Protein AF-R5LKK8-F1 (afdb_monomer)

Solvent-accessible surface area (backbone atoms only — not comparable to full-atom values): 51975 Å² total; per-residue (Å²): 141,85,80,90,83,89,79,90,87,85,87,82,90,86,71,90,76,55,60,64,60,51,52,51,49,50,50,51,54,55,51,53,67,75,64,55,72,80,71,72,73,76,66,66,70,34,60,56,39,74,51,58,46,83,93,31,50,58,90,78,33,64,57,11,31,39,38,39,35,36,57,45,75,81,48,72,40,33,33,38,42,38,39,39,39,40,32,33,55,29,68,90,52,83,32,50,35,37,33,40,35,38,49,28,18,52,89,35,51,71,71,59,38,52,48,53,50,50,30,51,50,55,46,50,53,48,51,46,69,76,32,67,83,25,29,42,24,35,32,41,22,9,64,55,45,46,77,80,37,72,78,37,62,52,71,64,62,57,51,54,54,64,74,65,68,72,70,40,64,47,37,17,50,37,40,38,45,52,47,49,51,61,66,48,71,80,60,77,88,51,88,51,39,44,42,38,36,42,34,40,36,66,72,70,68,76,40,73,71,84,41,37,44,64,42,42,55,51,47,42,70,77,39,72,74,56,41,36,27,32,36,42,32,70,65,56,97,59,87,55,67,78,56,50,68,57,33,80,41,73,39,76,23,37,90,89,38,39,48,65,42,49,53,58,58,70,54,78,48,44,61,24,70,30,35,35,40,38,40,27,43,35,52,92,51,37,42,81,76,48,74,51,51,76,63,60,48,72,48,77,58,100,41,39,35,40,38,43,29,52,67,63,44,41,28,61,38,76,45,44,35,43,33,35,34,31,50,40,76,90,47,61,89,43,84,48,57,47,52,54,28,66,32,32,38,39,38,37,29,45,92,96,47,69,52,76,48,81,38,68,75,41,29,17,46,36,53,44,23,44,40,32,44,43,64,72,67,59,96,90,50,87,82,92,73,81,50,64,49,74,46,42,31,65,38,79,43,77,56,84,82,67,95,50,68,48,89,62,28,36,56,76,45,68,43,75,76,42,98,66,61,57,67,76,52,99,49,32,26,46,34,34,80,49,64,38,38,31,36,39,41,74,43,69,76,60,96,68,81,72,94,67,96,69,86,69,76,83,41,31,59,52,55,58,45,64,77,64,40,40,61,37,57,35,56,52,95,25,16,73,39,73,70,16,48,53,55,72,44,46,21,35,77,49,34,31,53,44,47,25,26,45,63,92,31,68,86,46,99,31,45,35,36,34,40,20,7,70,52,63,54,45,30,31,38,46,87,75,28,19,26,35,58,46,29,42,31,80,76,39,17,40,32,32,33,48,24,27,61,45,48,100,87,68,29,41,76,58,65,50,47,83,56,35,34,86,48,70,40,30,49,12,86,57,28,43,16,69,24,42,31,38,61,38,16,40,52,77,60,58,66,43,75,46,60,60,31,46,54,47,74,70,72,51,64,84,43,76,44,73,78,34,39,88,40,49,30,34,33,12,86,47,70,49,64,57,98,76,33,36,34,49,46,85,58,46,76,42,46,39,52,84,40,20,88,75,39,50,66,23,34,25,53,83,23,73,82,45,58,56,31,65,52,41,31,31,29,42,82,46,50,81,78,39,53,50,45,38,24,40,75,34,54,94,72,56,47,70,71,57,51,39,62,53,20,67,79,38,43,45,34,25,4,47,46,69,48,64,56,97,73,32,39,36,54,32,81,69,52,72,44,35,26,50,42,29,43,68,51,42,67,74,51,57,74,20,32,36,33,28,42,86,33,73,42,60,53,32,64,49,44,33,42,42,49,31,38,41,58,56,98,80,28,34,51,51,55,36,28,24,42,79,37,56,91,74,54,54,72,68,54,54,48,54,41,12,57,32,61,71,40,77,18,50,38,44,56,52,51,52,54,50,38,63,77,65,38,58,94,49,46,68,53,42,30,76,50,82,41,52,36,46,79,48,61,69,38,36,20,80,55,35,64,83,32,36,40,35,57,60,52,50,32,33,17,42,52,41,45,36,73,77,37,86,91,40,72,77,64,96,70,63,87,52,71,81,32,55,44,32,60,88,42,69,88,39,84,58,56,61,48,49,51,36,58,48,57,44,24,59,25,12,23,13,83,47,76,29,72,41,15,54,84,38,29,66,44,43,30,57,36,30,19,20,28,33,30,41,84,54,27,9,14,50,17,21,35,33,48,56,20,18,37,66,48,67,98,83,68,47,60,23,59,46,74,29,28,38,43,51,23,41,30,39,28,55,76,48,30,32,70,39,55,74,10,28,41,85,37,30,25,27,54,47,66,84,72,28,46,92,75,47,112

Radius of gyration: 42.04 Å; Cα contacts (8 Å, |Δi|>4): 2318; chains: 1; bounding box: 134×88×118 Å

Mean predicted aligned error: 19.11 Å

Structure (mmCIF, N/CA/C/O backbone):
data_AF-R5LKK8-F1
#
_entry.id   AF-R5LKK8-F1
#
loop_
_atom_site.group_PDB
_atom_site.id
_atom_site.type_symbol
_atom_site.label_atom_id
_atom_site.label_alt_id
_atom_site.label_comp_id
_atom_site.label_asym_id
_atom_site.label_entity_id
_atom_site.label_seq_id
_atom_site.pdbx_PDB_ins_code
_atom_site.Cartn_x
_atom_site.Cartn_y
_atom_site.Cartn_z
_atom_site.occupancy
_atom_site.B_iso_or_equiv
_atom_site.auth_seq_id
_atom_site.auth_comp_id
_atom_site.auth_asym_id
_atom_site.auth_atom_id
_atom_site.pdbx_PDB_model_num
ATOM 1 N N . MET A 1 1 ? -66.600 24.303 1.217 1.00 31.84 1 MET A N 1
ATOM 2 C CA . MET A 1 1 ? -67.856 23.571 1.510 1.00 31.84 1 MET A CA 1
ATOM 3 C C . MET A 1 1 ? -67.604 22.784 2.787 1.00 31.84 1 MET A C 1
ATOM 5 O O . MET A 1 1 ? -66.652 22.031 2.780 1.00 31.84 1 MET A O 1
ATOM 9 N N . LEU A 1 2 ? -68.271 22.934 3.927 1.00 30.66 2 LEU A N 1
ATOM 10 C CA . LEU A 1 2 ? -69.509 23.604 4.323 1.00 30.66 2 LEU A CA 1
ATOM 11 C C . LEU A 1 2 ? -69.344 24.097 5.777 1.00 30.66 2 LEU A C 1
ATOM 13 O O . LEU A 1 2 ? -68.581 23.541 6.557 1.00 30.66 2 LEU A O 1
ATOM 17 N N . THR A 1 3 ? -70.039 25.184 6.082 1.00 33.91 3 THR A N 1
ATOM 18 C CA . THR A 1 3 ? -69.921 26.061 7.253 1.00 33.91 3 THR A CA 1
ATOM 19 C C . THR A 1 3 ? -70.660 25.586 8.507 1.00 33.91 3 THR A C 1
ATOM 21 O O . THR A 1 3 ? -71.690 24.923 8.427 1.00 33.91 3 THR A O 1
ATOM 24 N N . GLN A 1 4 ? -70.175 26.079 9.653 1.00 34.19 4 GLN A N 1
ATOM 25 C CA . GLN A 1 4 ? -70.876 26.230 10.933 1.00 34.19 4 GLN A CA 1
ATOM 26 C C . GLN A 1 4 ? -72.342 26.690 10.806 1.00 34.19 4 GLN A C 1
ATOM 28 O O . GLN A 1 4 ? -72.631 27.640 10.077 1.00 34.19 4 GLN A O 1
ATOM 33 N N . LYS A 1 5 ? -73.218 26.145 11.664 1.00 31.03 5 LYS A N 1
ATOM 34 C CA . LYS A 1 5 ? -74.129 26.921 12.535 1.00 31.03 5 LYS A CA 1
ATOM 35 C C . LYS A 1 5 ? -74.822 26.009 13.553 1.00 31.03 5 LYS A C 1
ATOM 37 O O . LYS A 1 5 ? -75.435 25.016 13.182 1.00 31.03 5 LYS A O 1
ATOM 42 N N . GLY A 1 6 ? -74.736 26.383 14.829 1.00 33.44 6 GLY A N 1
ATOM 43 C CA . GLY A 1 6 ? -75.538 25.813 15.910 1.00 33.44 6 GLY A CA 1
ATOM 44 C C . GLY A 1 6 ? -76.887 26.517 16.089 1.00 33.44 6 GLY A C 1
ATOM 45 O O . GLY A 1 6 ? -77.089 27.614 15.573 1.00 33.44 6 GLY A O 1
ATOM 46 N N . ILE A 1 7 ? -77.777 25.893 16.868 1.00 29.41 7 ILE A N 1
ATOM 47 C CA . ILE A 1 7 ? -79.020 26.433 17.460 1.00 29.41 7 ILE A CA 1
ATOM 48 C C . ILE A 1 7 ? -79.186 25.685 18.810 1.00 29.41 7 ILE A C 1
ATOM 50 O O . ILE A 1 7 ? -79.106 24.462 18.816 1.00 29.41 7 ILE A O 1
ATOM 54 N N . LYS A 1 8 ? -79.071 26.352 19.981 1.00 32.03 8 LYS A N 1
ATOM 55 C CA . LYS A 1 8 ? -80.158 26.777 20.920 1.00 32.03 8 LYS A CA 1
ATOM 56 C C . LYS A 1 8 ? -81.244 25.696 21.131 1.00 32.03 8 LYS A C 1
ATOM 58 O O . LYS A 1 8 ? -81.700 25.117 20.168 1.00 32.03 8 LYS A O 1
ATOM 63 N N . SER A 1 9 ? -81.849 25.411 22.281 1.00 33.03 9 SER A N 1
ATOM 64 C CA . SER A 1 9 ? -81.994 25.987 23.628 1.00 33.03 9 SER A CA 1
ATOM 65 C C . SER A 1 9 ? -83.156 25.181 24.259 1.00 33.03 9 SER A C 1
ATOM 67 O O . SER A 1 9 ? -84.053 24.819 23.502 1.00 33.03 9 SER A O 1
ATOM 69 N N . ILE A 1 10 ? -83.209 24.974 25.585 1.00 29.28 10 ILE A N 1
ATOM 70 C CA . ILE A 1 10 ? -84.383 25.223 26.471 1.00 29.28 10 ILE A CA 1
ATOM 71 C C . ILE A 1 10 ? -84.184 24.579 27.866 1.00 29.28 10 ILE A C 1
ATOM 73 O O . ILE A 1 10 ? -83.735 23.446 28.000 1.00 29.28 10 ILE A O 1
ATOM 77 N N . LEU A 1 11 ? -84.515 25.393 28.879 1.00 29.95 11 LEU A N 1
ATOM 78 C CA . LEU A 1 11 ? -84.576 25.207 30.342 1.00 29.95 11 LEU A CA 1
ATOM 79 C C . LEU A 1 11 ? -85.510 24.052 30.789 1.00 29.95 11 LEU A C 1
ATOM 81 O O . LEU A 1 11 ? -86.375 23.660 30.024 1.00 29.95 11 LEU A O 1
ATOM 85 N N . GLY A 1 12 ? -85.507 23.508 32.013 1.00 28.50 12 GLY A N 1
ATOM 86 C CA . GLY A 1 12 ? -84.841 23.832 33.275 1.00 28.50 12 GLY A CA 1
ATOM 87 C C . GLY A 1 12 ? -85.401 22.972 34.436 1.00 28.50 12 GLY A C 1
ATOM 88 O O . GLY A 1 12 ? -86.407 22.292 34.275 1.00 28.50 12 GLY A O 1
ATOM 89 N N . GLN A 1 13 ? -84.733 23.066 35.596 1.00 32.84 13 GLN A N 1
ATOM 90 C CA . GLN A 1 13 ? -85.134 22.652 36.960 1.00 32.84 13 GLN A CA 1
ATOM 91 C C . GLN A 1 13 ? -85.510 21.184 37.246 1.00 32.84 13 GLN A C 1
ATOM 93 O O . GLN A 1 13 ? -86.677 20.829 37.161 1.00 32.84 13 GLN A O 1
ATOM 98 N N . THR A 1 14 ? -84.576 20.405 37.816 1.00 30.48 14 THR A N 1
ATOM 99 C CA . THR A 1 14 ? -84.730 19.701 39.120 1.00 30.48 14 THR A CA 1
ATOM 100 C C . THR A 1 14 ? -83.363 19.177 39.618 1.00 30.48 14 THR A C 1
ATOM 102 O O . THR A 1 14 ? -82.440 19.005 38.832 1.00 30.48 14 THR A O 1
ATOM 105 N N . ASP A 1 15 ? -83.245 18.950 40.929 1.00 38.16 15 ASP A N 1
ATOM 106 C CA . ASP A 1 15 ? -82.162 18.262 41.661 1.00 38.16 15 ASP A CA 1
ATOM 107 C C . ASP A 1 15 ? -80.877 19.009 42.048 1.00 38.16 15 ASP A C 1
ATOM 109 O O . ASP A 1 15 ? -79.734 18.685 41.717 1.00 38.16 15 ASP A O 1
ATOM 113 N N . ARG A 1 16 ? -81.110 19.931 42.987 1.00 39.12 16 ARG A N 1
ATOM 114 C CA . ARG A 1 16 ? -80.169 20.630 43.874 1.00 39.12 16 ARG A CA 1
ATOM 115 C C . ARG A 1 16 ? -79.415 19.729 44.883 1.00 39.12 16 ARG A C 1
ATOM 117 O O . ARG A 1 16 ? -78.868 20.258 45.842 1.00 39.12 16 ARG A O 1
ATOM 124 N N . ASN A 1 17 ? -79.339 18.411 44.664 1.00 39.69 17 ASN A N 1
ATOM 125 C CA . ASN A 1 17 ? -78.558 17.466 45.488 1.00 39.69 17 ASN A CA 1
ATOM 126 C C . ASN A 1 17 ? -77.326 16.877 44.778 1.00 39.69 17 ASN A C 1
ATOM 128 O O . ASN A 1 17 ? -76.545 16.164 45.402 1.00 39.69 17 ASN A O 1
ATOM 132 N N . ARG A 1 18 ? -77.084 17.218 43.504 1.00 41.94 18 ARG A N 1
ATOM 133 C CA . ARG A 1 18 ? -75.849 16.828 42.794 1.00 41.94 18 ARG A CA 1
ATOM 134 C C . ARG A 1 18 ? -74.743 17.885 42.818 1.00 41.94 18 ARG A C 1
ATOM 136 O O . ARG A 1 18 ? -73.587 17.555 42.596 1.00 41.94 18 ARG A O 1
ATOM 143 N N . PHE A 1 19 ? -75.059 19.137 43.148 1.00 42.16 19 PHE A N 1
ATOM 144 C CA . PHE A 1 19 ? -74.091 20.235 43.026 1.00 42.16 19 PHE A CA 1
ATOM 145 C C . PHE A 1 19 ? -73.110 20.345 44.204 1.00 42.16 19 PHE A C 1
ATOM 147 O O . PHE A 1 19 ? -71.969 20.756 44.012 1.00 42.16 19 PHE A O 1
ATOM 154 N N . VAL A 1 20 ? -73.506 19.921 45.411 1.00 44.62 20 VAL A N 1
ATOM 155 C CA . VAL A 1 20 ? -72.608 19.949 46.581 1.00 44.62 20 VAL A CA 1
ATOM 156 C C . VAL A 1 20 ? -71.639 18.763 46.564 1.00 44.62 20 VAL A C 1
ATOM 158 O O . VAL A 1 20 ? -70.472 18.939 46.892 1.00 44.62 20 VAL A O 1
ATOM 161 N N . PHE A 1 21 ? -72.051 17.591 46.070 1.00 44.25 21 PHE A N 1
ATOM 162 C CA . PHE A 1 21 ? -71.141 16.447 45.932 1.00 44.25 21 PHE A CA 1
ATOM 163 C C . PHE A 1 21 ? -70.150 16.592 44.772 1.00 44.25 21 PHE A C 1
ATOM 165 O O . PHE A 1 21 ? -69.028 16.108 44.891 1.00 44.25 21 PHE A O 1
ATOM 172 N N . SER A 1 22 ? -70.505 17.298 43.692 1.00 46.16 22 SER A N 1
ATOM 173 C CA . SER A 1 22 ? -69.587 17.538 42.568 1.00 46.16 22 SER A CA 1
ATOM 174 C C . SER A 1 22 ? -68.567 18.649 42.838 1.00 46.16 22 SER A C 1
ATOM 176 O O . SER A 1 22 ? -67.432 18.542 42.390 1.00 46.16 22 SER A O 1
ATOM 178 N N . ILE A 1 23 ? -68.912 19.684 43.614 1.00 49.53 23 ILE A N 1
ATOM 179 C CA . ILE A 1 23 ? -67.940 20.726 43.991 1.00 49.53 23 ILE A CA 1
ATOM 180 C C . ILE A 1 23 ? -67.017 20.237 45.110 1.00 49.53 23 ILE A C 1
ATOM 182 O O . ILE A 1 23 ? -65.824 20.528 45.066 1.00 49.53 23 ILE A O 1
ATOM 186 N N . LEU A 1 24 ? -67.513 19.431 46.060 1.00 43.75 24 LEU A N 1
ATOM 187 C CA . LEU A 1 24 ? -66.638 18.841 47.074 1.00 43.75 24 LEU A CA 1
ATOM 188 C C . LEU A 1 24 ? -65.680 17.817 46.458 1.00 43.75 24 LEU A C 1
ATOM 190 O O . LEU A 1 24 ? -64.514 17.838 46.819 1.00 43.75 24 LEU A O 1
ATOM 194 N N . THR A 1 25 ? -66.122 17.008 45.482 1.00 50.78 25 THR A N 1
ATOM 195 C CA . THR A 1 25 ? -65.229 16.067 44.780 1.00 50.78 25 THR A CA 1
ATOM 196 C C . THR A 1 25 ? -64.203 16.777 43.910 1.00 50.78 25 THR A C 1
ATOM 198 O O . THR A 1 25 ? -63.044 16.389 43.965 1.00 50.78 25 THR A O 1
ATOM 201 N N . VAL A 1 26 ? -64.560 17.847 43.190 1.00 52.94 26 VAL A N 1
ATOM 202 C CA . VAL A 1 2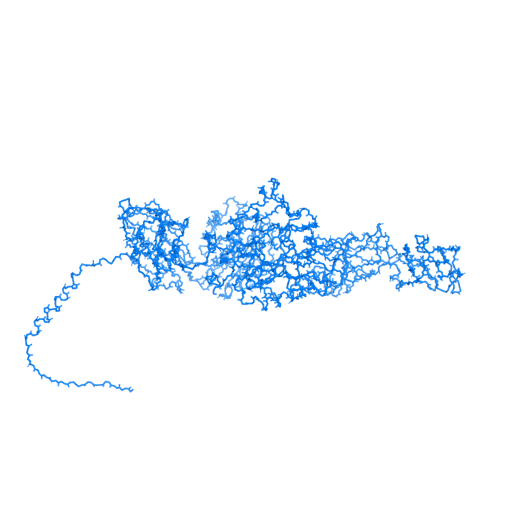6 ? -63.597 18.624 42.385 1.00 52.94 26 VAL A CA 1
ATOM 203 C C . VAL A 1 26 ? -62.619 19.408 43.265 1.00 52.94 26 VAL A C 1
ATOM 205 O O . VAL A 1 26 ? -61.441 19.461 42.936 1.00 52.94 26 VAL A O 1
ATOM 208 N N . ILE A 1 27 ? -63.045 19.936 44.418 1.00 52.09 27 ILE A N 1
ATOM 209 C CA . ILE A 1 27 ? -62.137 20.604 45.364 1.00 52.09 27 ILE A CA 1
ATOM 210 C C . ILE A 1 27 ? -61.257 19.588 46.107 1.00 52.09 27 ILE A C 1
ATOM 212 O O . ILE A 1 27 ? -60.077 19.864 46.286 1.00 52.09 27 ILE A O 1
ATOM 216 N N . THR A 1 28 ? -61.741 18.387 46.454 1.00 50.53 28 THR A N 1
ATOM 217 C CA . THR A 1 28 ? -60.860 17.320 46.967 1.00 50.53 28 THR A CA 1
ATOM 218 C C . THR A 1 28 ? -59.934 16.758 45.893 1.00 50.53 28 THR A C 1
ATOM 220 O O . THR A 1 28 ? -58.811 16.412 46.225 1.00 50.53 28 THR A O 1
ATOM 223 N N . PHE A 1 29 ? -60.338 16.719 44.618 1.00 49.19 29 PHE A N 1
ATOM 224 C CA . PHE A 1 29 ? -59.474 16.273 43.517 1.00 49.19 29 PHE A CA 1
ATOM 225 C C . PHE A 1 29 ? -58.421 17.334 43.157 1.00 49.19 29 PHE A C 1
ATOM 227 O O . PHE A 1 29 ? -57.288 16.978 42.861 1.00 49.19 29 PHE A O 1
ATOM 234 N N . LEU A 1 30 ? -58.743 18.632 43.265 1.00 44.53 30 LEU A N 1
ATOM 235 C CA . LEU A 1 30 ? -57.764 19.719 43.121 1.00 44.53 30 LEU A CA 1
ATOM 236 C C . LEU A 1 30 ? -56.863 19.887 44.357 1.00 44.53 30 LEU A C 1
ATOM 238 O O . LEU A 1 30 ? -55.691 20.210 44.194 1.00 44.53 30 LEU A O 1
ATOM 242 N N . LEU A 1 31 ? -57.346 19.621 45.576 1.00 42.44 31 LEU A N 1
ATOM 243 C CA . LEU A 1 31 ? -56.503 19.608 46.784 1.00 42.44 31 LEU A CA 1
ATOM 244 C C . LEU A 1 31 ? -55.630 18.346 46.884 1.00 42.44 31 LEU A C 1
ATOM 246 O O . LEU A 1 31 ? -54.540 18.422 47.445 1.00 42.44 31 LEU A O 1
ATOM 250 N N . LEU A 1 32 ? -56.035 17.225 46.273 1.00 41.31 32 LEU A N 1
ATOM 251 C CA . LEU A 1 32 ? -55.182 16.040 46.091 1.00 41.31 32 LEU A CA 1
ATOM 252 C C . LEU A 1 32 ? -54.066 16.253 45.058 1.00 41.31 32 LEU A C 1
ATOM 254 O O . LEU A 1 32 ? -53.086 15.523 45.098 1.00 41.31 32 LEU A O 1
ATOM 258 N N . ILE A 1 33 ? -54.161 17.271 44.193 1.00 41.47 33 ILE A N 1
ATOM 259 C CA . ILE A 1 33 ? -53.083 17.657 43.262 1.00 41.47 33 ILE A CA 1
ATOM 260 C C . ILE A 1 33 ? -52.075 18.625 43.919 1.00 41.47 33 ILE A C 1
ATOM 262 O O . ILE A 1 33 ? -50.955 18.760 43.441 1.00 41.47 33 ILE A O 1
ATOM 266 N N . ILE A 1 34 ? -52.413 19.243 45.060 1.00 42.06 34 ILE A N 1
ATOM 267 C CA . ILE A 1 34 ? -51.513 20.148 45.808 1.00 42.06 34 ILE A CA 1
ATOM 268 C C . ILE A 1 34 ? -50.772 19.418 46.955 1.00 42.06 34 ILE A C 1
ATOM 270 O O . ILE A 1 34 ? -49.807 19.943 47.503 1.00 42.06 34 ILE A O 1
ATOM 274 N N . PHE A 1 35 ? -51.153 18.175 47.271 1.00 36.81 35 PHE A N 1
ATOM 275 C CA . PHE A 1 35 ? -50.491 17.315 48.267 1.00 36.81 35 PHE A CA 1
ATOM 276 C C . PHE A 1 35 ? -50.144 15.921 47.720 1.00 36.81 35 PHE A C 1
ATOM 278 O O . PHE A 1 35 ? -50.184 14.932 48.450 1.00 36.81 35 PHE A O 1
ATOM 285 N N . ILE A 1 36 ? -49.759 15.823 46.446 1.00 35.28 36 ILE A N 1
ATOM 286 C CA . ILE A 1 36 ? -48.898 14.708 46.043 1.00 35.28 36 ILE A CA 1
ATOM 287 C C . ILE A 1 36 ? -47.522 15.084 46.604 1.00 35.28 36 ILE A C 1
ATOM 289 O O . ILE A 1 36 ? -46.972 16.092 46.151 1.00 35.28 36 ILE A O 1
ATOM 293 N N . PRO A 1 37 ? -46.960 14.382 47.611 1.00 34.50 37 PRO A N 1
ATOM 294 C CA . PRO A 1 37 ? -45.537 14.539 47.873 1.00 34.50 37 PRO A CA 1
ATOM 295 C C . PRO A 1 37 ? -44.883 14.254 46.532 1.00 34.50 37 PRO A C 1
ATOM 297 O O . PRO A 1 37 ? -45.164 13.191 45.985 1.00 34.50 37 PRO A O 1
ATOM 300 N N . PHE A 1 38 ? -44.146 15.219 45.966 1.00 35.31 38 PHE A N 1
ATOM 301 C CA . PHE A 1 38 ? -43.367 15.018 44.747 1.00 35.31 38 PHE A CA 1
ATOM 302 C C . PHE A 1 38 ? -42.723 13.647 44.880 1.00 35.31 38 PHE A C 1
ATOM 304 O O . PHE A 1 38 ? -41.812 13.459 45.687 1.00 35.31 38 PHE A O 1
ATOM 311 N N . THR A 1 39 ? -43.288 12.663 44.186 1.00 34.97 39 THR A N 1
ATOM 312 C CA . THR A 1 39 ? -42.716 11.338 44.122 1.00 34.97 39 THR A CA 1
ATOM 313 C C . THR A 1 39 ? -41.442 11.611 43.368 1.00 34.97 39 THR A C 1
ATOM 315 O O . THR A 1 39 ? -41.506 11.923 42.178 1.00 34.97 39 THR A O 1
ATOM 318 N N . MET A 1 40 ? -40.331 11.681 44.106 1.00 41.47 40 MET A N 1
ATOM 319 C CA . MET A 1 40 ? -38.997 11.843 43.554 1.00 41.47 40 MET A CA 1
ATOM 320 C C . MET A 1 40 ? -38.929 10.830 42.424 1.00 41.47 40 MET A C 1
ATOM 322 O O . MET A 1 40 ? -39.019 9.629 42.680 1.00 41.47 40 MET A O 1
ATOM 326 N N . ALA A 1 41 ? -38.936 11.319 41.183 1.00 45.22 41 ALA A N 1
ATOM 327 C CA . ALA A 1 41 ? -38.736 10.453 40.043 1.00 45.22 41 ALA A CA 1
ATOM 328 C C . ALA A 1 41 ? -37.403 9.763 40.314 1.00 45.22 41 ALA A C 1
ATOM 330 O O . ALA A 1 41 ? -36.394 10.438 40.529 1.00 45.22 41 ALA A O 1
ATOM 331 N N . GLU A 1 42 ? -37.441 8.443 40.445 1.00 54.84 42 GLU A N 1
ATOM 332 C CA . GLU A 1 42 ? -36.259 7.651 40.739 1.00 54.84 42 GLU A CA 1
ATOM 333 C C . GLU A 1 42 ? -35.247 7.952 39.629 1.00 54.84 42 GLU A C 1
ATOM 335 O O . GLU A 1 42 ? -35.570 7.834 38.442 1.00 54.84 42 GLU A O 1
ATOM 340 N N . ALA A 1 43 ? -34.079 8.486 39.997 1.00 63.94 43 ALA A N 1
ATOM 341 C CA . ALA A 1 43 ? -33.086 8.893 39.014 1.00 63.94 43 ALA A CA 1
ATOM 342 C C . ALA A 1 43 ? -32.697 7.659 38.188 1.00 63.94 43 ALA A C 1
ATOM 344 O O . ALA A 1 43 ? -32.403 6.609 38.752 1.00 63.94 43 ALA A O 1
ATOM 345 N N . VAL A 1 44 ? -32.730 7.762 36.859 1.00 76.44 44 VAL A N 1
ATOM 346 C CA . VAL A 1 44 ? -32.332 6.665 35.967 1.00 76.44 44 VAL A CA 1
ATOM 347 C C . VAL A 1 44 ? -30.862 6.861 35.606 1.00 76.44 44 VAL A C 1
ATOM 349 O O . VAL A 1 44 ? -30.500 7.986 35.261 1.00 76.44 44 VAL A O 1
ATOM 352 N N . PRO A 1 45 ? -30.013 5.820 35.659 1.00 82.69 45 PRO A N 1
ATOM 353 C CA . PRO A 1 45 ? -28.617 5.934 35.250 1.00 82.69 45 PRO A CA 1
ATOM 354 C C . PRO A 1 45 ? -28.478 6.398 33.792 1.00 82.69 45 PRO A C 1
ATOM 356 O O . PRO A 1 45 ? -29.129 5.856 32.898 1.00 82.69 45 PRO A O 1
ATOM 359 N N . VAL A 1 46 ? -27.617 7.389 33.556 1.00 86.81 46 VAL A N 1
ATOM 360 C CA . VAL A 1 46 ? -27.316 7.986 32.247 1.00 86.81 46 VAL A CA 1
ATOM 361 C C . VAL A 1 46 ? -25.823 8.331 32.209 1.00 86.81 46 VAL A C 1
ATOM 363 O O . VAL A 1 46 ? -25.372 9.193 32.959 1.00 86.81 46 VAL A O 1
ATOM 366 N N . ASP A 1 47 ? -25.061 7.676 31.326 1.00 85.62 47 ASP A N 1
ATOM 367 C CA . ASP A 1 47 ? -23.589 7.790 31.259 1.00 85.62 47 ASP A CA 1
ATOM 368 C C . ASP A 1 47 ? -23.092 9.144 30.714 1.00 85.62 47 ASP A C 1
ATOM 370 O O . ASP A 1 47 ? -21.966 9.563 30.997 1.00 85.62 47 ASP A O 1
ATOM 374 N N . SER A 1 48 ? -23.909 9.835 29.918 1.00 91.94 48 SER A N 1
ATOM 375 C CA . SER A 1 48 ? -23.550 11.126 29.334 1.00 91.94 48 SER A CA 1
ATOM 376 C C . SER A 1 48 ? -24.765 11.993 29.037 1.00 91.94 48 SER A C 1
ATOM 378 O O . SER A 1 48 ? -25.823 11.487 28.666 1.00 91.94 48 SER A O 1
ATOM 380 N N . VAL A 1 49 ? -24.588 13.306 29.131 1.00 94.69 49 VAL A N 1
ATOM 381 C CA . VAL A 1 49 ? -25.582 14.314 28.749 1.00 94.69 49 VAL A CA 1
ATOM 382 C C . VAL A 1 49 ? -24.910 15.416 27.939 1.00 94.69 49 VAL A C 1
ATOM 384 O O . VAL A 1 49 ? -23.741 15.721 28.168 1.00 94.69 49 VAL A O 1
ATOM 387 N N . SER A 1 50 ? -25.665 16.037 27.040 1.00 95.19 50 SER A N 1
ATOM 388 C CA . SER A 1 50 ? -25.184 17.125 26.188 1.00 95.19 50 SER A CA 1
ATOM 389 C C . SER A 1 50 ? -26.000 18.383 26.450 1.00 95.19 50 SER A C 1
ATOM 391 O O . SER A 1 50 ? -27.223 18.321 26.602 1.00 95.19 50 SER A O 1
ATOM 393 N N . ILE A 1 51 ? -25.321 19.524 26.527 1.00 95.88 51 ILE A N 1
ATOM 394 C CA . ILE A 1 51 ? -25.937 20.846 26.634 1.00 95.88 51 ILE A CA 1
ATOM 395 C C . ILE A 1 51 ? -25.383 21.686 25.492 1.00 95.88 51 ILE A C 1
ATOM 397 O O . ILE A 1 51 ? -24.181 21.921 25.436 1.00 95.88 51 ILE A O 1
ATOM 401 N N . SER A 1 52 ? -26.249 22.159 24.606 1.00 95.12 52 SER A N 1
ATOM 402 C CA . SER A 1 52 ? -25.856 22.996 23.469 1.00 95.12 52 SER A CA 1
ATOM 403 C C . SER A 1 52 ? -26.390 24.418 23.626 1.00 95.12 52 SER A C 1
ATOM 405 O O . SER A 1 52 ? -27.338 24.643 24.385 1.00 95.12 52 SER A O 1
ATOM 407 N N . SER A 1 53 ? -25.808 25.373 22.896 1.00 93.81 53 SER A N 1
ATOM 408 C CA . SER A 1 53 ? -26.376 26.721 22.760 1.00 93.81 53 SER A CA 1
ATOM 409 C C . SER A 1 53 ? -27.836 26.656 22.300 1.00 93.81 53 SER A C 1
ATOM 411 O O . SER A 1 53 ? -28.169 25.843 21.439 1.00 93.81 53 SER A O 1
ATOM 413 N N . THR A 1 54 ? -28.720 27.505 22.844 1.00 89.88 54 THR A N 1
ATOM 414 C CA . THR A 1 54 ? -30.138 27.510 22.426 1.00 89.88 54 THR A CA 1
ATOM 415 C C . THR A 1 54 ? -30.478 28.667 21.498 1.00 89.88 54 THR A C 1
ATOM 417 O O . THR A 1 54 ? -31.399 28.552 20.690 1.00 89.88 54 THR A O 1
ATOM 420 N N . LYS A 1 55 ? -29.724 29.775 21.564 1.00 92.19 55 LYS A N 1
ATOM 421 C CA . LYS A 1 55 ? -29.888 30.900 20.629 1.00 92.19 55 LYS A CA 1
ATOM 422 C C . LYS A 1 55 ? -29.265 30.650 19.258 1.00 92.19 55 LYS A C 1
ATOM 424 O O . LYS A 1 55 ? -29.719 31.246 18.286 1.00 92.19 55 LYS A O 1
ATOM 429 N N . LEU A 1 56 ? -28.232 29.814 19.203 1.00 90.06 56 LEU A N 1
ATOM 430 C CA . LEU A 1 56 ? -27.565 29.373 17.981 1.00 90.06 56 LEU A CA 1
ATOM 431 C C . LEU A 1 56 ? -27.710 27.857 17.884 1.00 90.06 56 LEU A C 1
ATOM 433 O O . LEU A 1 56 ? -27.332 27.148 18.817 1.00 90.06 56 LEU A O 1
ATOM 437 N N . ASN A 1 57 ? -28.255 27.359 16.780 1.00 88.19 57 ASN A N 1
ATOM 438 C CA . ASN A 1 57 ? -28.375 25.931 16.535 1.00 88.19 57 ASN A CA 1
ATOM 439 C C . ASN A 1 57 ? -26.987 25.321 16.295 1.00 88.19 57 ASN A C 1
ATOM 441 O O . ASN A 1 57 ? -26.292 25.709 15.358 1.00 88.19 57 ASN A O 1
ATOM 445 N N . TYR A 1 58 ? -26.606 24.351 17.127 1.00 86.00 58 TYR A N 1
ATOM 446 C CA . TYR A 1 58 ? -25.296 23.699 17.082 1.00 86.00 58 TYR A CA 1
ATOM 447 C C . TYR A 1 58 ? -24.944 23.067 15.730 1.00 86.00 58 TYR A C 1
ATOM 449 O O . TYR A 1 58 ? -23.789 23.104 15.319 1.00 86.00 58 TYR A O 1
ATOM 457 N N . ASP A 1 59 ? -25.926 22.531 15.005 1.00 79.56 59 ASP A N 1
ATOM 458 C CA . ASP A 1 59 ? -25.647 21.827 13.750 1.00 79.56 59 ASP A CA 1
ATOM 459 C C . ASP A 1 59 ? -25.462 22.774 12.555 1.00 79.56 59 ASP A C 1
ATOM 461 O O . ASP A 1 59 ? -24.924 22.372 11.522 1.00 79.56 59 ASP A O 1
ATOM 465 N N . THR A 1 60 ? -25.945 24.017 12.654 1.00 79.31 60 THR A N 1
ATOM 466 C CA . THR A 1 60 ? -26.081 24.900 11.484 1.00 79.31 60 THR A CA 1
ATOM 467 C C . THR A 1 60 ? -25.482 26.280 11.659 1.00 79.31 60 THR A C 1
ATOM 469 O O . THR A 1 60 ? -25.062 26.877 10.668 1.00 79.31 60 THR A O 1
ATOM 472 N N . ASP A 1 61 ? -25.451 26.809 12.879 1.00 90.44 61 ASP A N 1
ATOM 473 C CA . ASP A 1 61 ? -25.207 28.228 13.085 1.00 90.44 61 ASP A CA 1
ATOM 474 C C . ASP A 1 61 ? -23.743 28.476 13.480 1.00 90.44 61 ASP A C 1
ATOM 476 O O . ASP A 1 61 ? -23.265 27.920 14.474 1.00 90.44 61 ASP A O 1
ATOM 480 N N . PRO A 1 62 ? -23.013 29.335 12.746 1.00 89.88 62 PRO A N 1
ATOM 481 C CA . PRO A 1 62 ? -21.655 29.734 13.096 1.00 89.88 62 PRO A CA 1
ATOM 482 C C . PRO A 1 62 ? -21.548 30.276 14.526 1.00 89.88 62 PRO A C 1
ATOM 484 O O . PRO A 1 62 ? -22.322 31.147 14.931 1.00 89.88 62 PRO A O 1
ATOM 487 N N . GLY A 1 63 ? -20.556 29.805 15.286 1.00 89.88 63 GLY A N 1
ATOM 488 C CA . GLY A 1 63 ? -20.320 30.251 16.663 1.00 89.88 63 GLY A CA 1
ATOM 489 C C . GLY A 1 63 ? -21.262 29.627 17.692 1.00 89.88 63 GLY A C 1
ATOM 490 O O . GLY A 1 63 ? -21.320 30.082 18.831 1.00 89.88 63 GLY A O 1
ATOM 491 N N . SER A 1 64 ? -22.016 28.605 17.297 1.00 93.94 64 SER A N 1
ATOM 492 C CA . SER A 1 64 ? -22.702 27.708 18.222 1.00 93.94 64 SER A CA 1
ATOM 493 C C . SER A 1 64 ? -21.720 26.760 18.922 1.00 93.94 64 SER A C 1
ATOM 495 O O . SER A 1 64 ? -20.556 26.624 18.524 1.00 93.94 64 SER A O 1
ATOM 497 N N . TRP A 1 65 ? -22.180 26.103 19.987 1.00 95.94 65 TRP A N 1
ATOM 498 C CA . TRP A 1 65 ? -21.350 25.195 20.778 1.00 95.94 65 TRP A CA 1
ATOM 499 C C . TRP A 1 65 ? -22.149 24.071 21.444 1.00 95.94 65 TRP A C 1
ATOM 501 O O . TRP A 1 65 ? -23.360 24.181 21.644 1.00 95.94 65 TRP A O 1
ATOM 511 N N . ASN A 1 66 ? -21.444 23.001 21.817 1.00 96.75 66 ASN A N 1
ATOM 512 C CA . ASN A 1 66 ? -21.976 21.861 22.557 1.00 96.75 66 ASN A CA 1
ATOM 513 C C . ASN A 1 66 ? -21.014 21.426 23.667 1.00 96.75 66 ASN A C 1
ATOM 515 O O . ASN A 1 66 ? -19.816 21.283 23.433 1.00 96.75 66 ASN A O 1
ATOM 519 N N . LEU A 1 67 ? -21.559 21.205 24.863 1.00 96.81 67 LEU A N 1
ATOM 520 C CA . LEU A 1 67 ? -20.865 20.696 26.038 1.00 96.81 67 LEU A CA 1
ATOM 521 C C . LEU A 1 67 ? -21.351 19.278 26.349 1.00 96.81 67 LEU A C 1
ATOM 523 O O . LEU A 1 67 ? -22.458 19.096 26.864 1.00 96.81 67 LEU A O 1
ATOM 527 N N . ASP A 1 68 ? -20.501 18.288 26.104 1.00 97.00 68 ASP A N 1
ATOM 528 C CA . ASP A 1 68 ? -20.749 16.899 26.475 1.00 97.00 68 ASP A CA 1
ATOM 529 C C . ASP A 1 68 ? -20.167 16.615 27.862 1.00 97.00 68 ASP A C 1
ATOM 531 O O . ASP A 1 68 ? -18.965 16.725 28.101 1.00 97.00 68 ASP A O 1
ATOM 535 N N . SER A 1 69 ? -21.030 16.230 28.798 1.00 96.00 69 SER A N 1
ATOM 536 C CA . SER A 1 69 ? -20.637 15.754 30.125 1.00 96.00 69 SER A CA 1
ATOM 537 C C . SER A 1 69 ? -20.749 14.237 30.152 1.00 96.00 69 SER A C 1
ATOM 539 O O . SER A 1 69 ? -21.836 13.704 29.945 1.00 96.00 69 SER A O 1
ATOM 541 N N . SER A 1 70 ? -19.656 13.530 30.427 1.00 95.56 70 SER A N 1
ATOM 542 C CA . SER A 1 70 ? -19.624 12.061 30.449 1.00 95.56 70 SER A CA 1
ATOM 543 C C . SER A 1 70 ? -18.890 11.522 31.669 1.00 95.56 70 SER A C 1
ATOM 545 O O . SER A 1 70 ? -17.998 12.181 32.208 1.00 95.56 70 SER A O 1
ATOM 547 N N . ILE A 1 71 ? -19.280 10.326 32.117 1.00 93.31 71 ILE A N 1
ATOM 548 C CA . ILE A 1 71 ? -18.658 9.655 33.260 1.00 93.31 71 ILE A CA 1
ATOM 549 C C . ILE A 1 71 ? -18.020 8.327 32.868 1.00 93.31 71 ILE A C 1
ATOM 551 O O . ILE A 1 71 ? -18.484 7.616 31.980 1.00 93.31 71 ILE A O 1
ATOM 555 N N . SER A 1 72 ? -16.946 7.970 33.562 1.00 91.31 72 SER A N 1
ATOM 556 C CA . SER A 1 72 ? -16.335 6.646 33.458 1.00 91.31 72 SER A CA 1
ATOM 557 C C . SER A 1 72 ? -15.783 6.215 34.806 1.00 91.31 72 SER A C 1
ATOM 559 O O . SER A 1 72 ? -15.018 6.961 35.418 1.00 91.31 72 SER A O 1
ATOM 561 N N . PHE A 1 73 ? -16.123 5.011 35.259 1.00 90.19 73 PHE A N 1
ATOM 562 C CA . PHE A 1 73 ? -15.520 4.448 36.460 1.00 90.19 73 PHE A CA 1
ATOM 563 C C . PHE A 1 73 ? -14.110 3.916 36.167 1.00 90.19 73 PHE A C 1
ATOM 565 O O . PHE A 1 73 ? -13.887 3.237 35.165 1.00 90.19 73 PHE A O 1
ATOM 572 N N . SER A 1 74 ? -13.169 4.195 37.064 1.00 88.12 74 SER A N 1
ATOM 573 C CA . SER A 1 74 ? -11.809 3.642 37.055 1.00 88.12 74 SER A CA 1
ATOM 574 C C . SER A 1 74 ? -11.576 2.640 38.189 1.00 88.12 74 SER A C 1
ATOM 576 O O . SER A 1 74 ? -10.631 1.856 38.123 1.00 88.12 74 SER A O 1
ATOM 578 N N . ASN A 1 75 ? -12.434 2.646 39.213 1.00 89.06 75 ASN A N 1
ATOM 579 C CA . ASN A 1 75 ? -12.473 1.660 40.293 1.00 89.06 75 ASN A CA 1
ATOM 580 C C . ASN A 1 75 ? -13.884 1.609 40.914 1.00 89.06 75 ASN A C 1
ATOM 582 O O . ASN A 1 75 ? -14.748 2.386 40.515 1.00 89.06 75 ASN A O 1
ATOM 586 N N . VAL A 1 76 ? -14.112 0.742 41.905 1.00 88.81 76 VAL A N 1
ATOM 587 C CA . VAL A 1 76 ? -15.382 0.609 42.652 1.00 88.81 76 VAL A CA 1
ATOM 588 C C . VAL A 1 76 ? -15.902 1.937 43.222 1.00 88.81 76 VAL A C 1
ATOM 590 O O . VAL A 1 76 ? -17.108 2.144 43.308 1.00 88.81 76 VAL A O 1
ATOM 593 N N . ASP A 1 77 ? -14.996 2.845 43.585 1.00 91.44 77 ASP A N 1
ATOM 594 C CA . ASP A 1 77 ? -15.269 4.124 44.243 1.00 91.44 77 ASP A CA 1
ATOM 595 C C . ASP A 1 77 ? -14.713 5.330 43.471 1.00 91.44 77 ASP A C 1
ATOM 597 O O . ASP A 1 77 ? -14.892 6.463 43.904 1.00 91.44 77 ASP A O 1
ATOM 601 N N . LYS A 1 78 ? -14.034 5.126 42.337 1.00 93.50 78 LYS A N 1
ATOM 602 C CA . LYS A 1 78 ? -13.398 6.205 41.569 1.00 93.50 78 LYS A CA 1
ATOM 603 C C . LYS A 1 78 ? -14.029 6.344 40.201 1.00 93.50 78 LYS A C 1
ATOM 605 O O . LYS A 1 78 ? -14.137 5.370 39.455 1.00 93.50 78 LYS A O 1
ATOM 610 N N . LEU A 1 79 ? -14.370 7.574 39.846 1.00 94.06 79 LEU A N 1
ATOM 611 C CA . LEU A 1 79 ? -14.891 7.925 38.533 1.00 94.06 79 LEU A CA 1
ATOM 612 C C . LEU A 1 79 ? -14.272 9.225 38.019 1.00 94.06 79 LEU A C 1
ATOM 614 O O . LEU A 1 79 ? -13.867 10.098 38.783 1.00 94.06 79 LEU A O 1
ATOM 618 N N . THR A 1 80 ? -14.207 9.347 36.702 1.00 96.69 80 THR A N 1
ATOM 619 C CA . THR A 1 80 ? -13.780 10.559 36.009 1.00 96.69 80 THR A CA 1
ATOM 620 C C . THR A 1 80 ? -14.996 11.186 35.349 1.00 96.69 80 THR A C 1
ATOM 622 O O . THR A 1 80 ? -15.666 10.530 34.554 1.00 96.69 80 THR A O 1
ATOM 625 N N . LEU A 1 81 ? -15.270 12.446 35.678 1.00 96.69 81 LEU A N 1
ATOM 626 C CA . LEU A 1 81 ? -16.181 13.306 34.934 1.00 96.69 81 LEU A CA 1
ATOM 627 C C . LEU A 1 81 ? -15.363 14.052 33.875 1.00 96.69 81 LEU A C 1
ATOM 629 O O . LEU A 1 81 ? -14.430 14.785 34.212 1.00 96.69 81 LEU A O 1
ATOM 633 N N . LYS A 1 82 ? -15.713 13.865 32.604 1.00 97.62 82 LYS A N 1
ATOM 634 C CA . LYS A 1 82 ? -15.155 14.618 31.480 1.00 97.62 82 LYS A CA 1
ATOM 635 C C . LYS A 1 82 ? -16.199 15.613 30.975 1.00 97.62 82 LYS A C 1
ATOM 637 O O . LYS A 1 82 ? -17.325 15.217 30.680 1.00 97.62 82 LYS A O 1
ATOM 642 N N . LEU A 1 83 ? -15.800 16.877 30.869 1.00 97.25 83 LEU A N 1
ATOM 643 C CA . LEU A 1 83 ? -16.538 17.954 30.215 1.00 97.25 83 LEU A CA 1
ATOM 644 C C . LEU A 1 83 ? -15.827 18.273 28.896 1.00 97.25 83 LEU A C 1
ATOM 646 O O . LEU A 1 83 ? -14.661 18.661 28.919 1.00 97.25 83 LEU A O 1
ATOM 650 N N . ASP A 1 84 ? -16.494 18.072 27.768 1.00 97.19 84 ASP A N 1
ATOM 651 C CA . ASP A 1 84 ? -15.943 18.243 26.421 1.00 97.19 84 ASP A CA 1
ATOM 652 C C . ASP A 1 84 ? -16.710 19.355 25.702 1.00 97.19 84 ASP A C 1
ATOM 654 O O . ASP A 1 84 ? -17.909 19.216 25.457 1.00 97.19 84 ASP A O 1
ATOM 658 N N . LEU A 1 85 ? -16.054 20.486 25.445 1.00 96.94 85 LEU A N 1
ATOM 659 C CA . LEU A 1 85 ? -16.661 21.655 24.822 1.00 96.94 85 LEU A CA 1
ATOM 660 C C . LEU A 1 85 ? -16.187 21.779 23.376 1.00 96.94 85 LEU A C 1
ATOM 662 O O . LEU A 1 85 ? -14.998 21.962 23.118 1.00 96.94 85 LEU A O 1
ATOM 666 N N . LYS A 1 86 ? -17.144 21.765 22.449 1.00 95.81 86 LYS A N 1
ATOM 667 C CA . LYS A 1 86 ? -16.924 21.900 21.006 1.00 95.81 86 LYS A CA 1
ATOM 668 C C . LYS A 1 86 ? -17.623 23.137 20.482 1.00 95.81 86 LYS A C 1
ATOM 670 O O . LYS A 1 86 ? -18.785 23.368 20.808 1.00 95.81 86 LYS A O 1
ATOM 675 N N . THR A 1 87 ? -16.934 23.913 19.652 1.00 94.56 87 THR A N 1
ATOM 676 C CA . THR A 1 87 ? -17.474 25.144 19.058 1.00 94.56 87 THR A CA 1
ATOM 677 C C . THR A 1 87 ? -17.411 25.104 17.531 1.00 94.56 87 THR A C 1
ATOM 679 O O . THR A 1 87 ? -16.453 24.603 16.943 1.00 94.56 87 THR A O 1
ATOM 682 N N . ILE A 1 88 ? -18.421 25.667 16.871 1.00 91.75 88 ILE A N 1
ATOM 683 C CA . ILE A 1 88 ? -18.491 25.774 15.409 1.00 91.75 88 ILE A CA 1
ATOM 684 C C . ILE A 1 88 ? -17.860 27.088 14.953 1.00 91.75 88 ILE A C 1
ATOM 686 O O . ILE A 1 88 ? -18.067 28.123 15.583 1.00 91.75 88 ILE A O 1
ATOM 690 N N . SER A 1 89 ? -17.102 27.055 13.853 1.00 89.81 89 SER A N 1
ATOM 691 C CA . SER A 1 89 ? -16.411 28.227 13.297 1.00 89.81 89 SER A CA 1
ATOM 692 C C . SER A 1 89 ? -17.353 29.405 13.037 1.00 89.81 89 SER A C 1
ATOM 694 O O . SER A 1 89 ? -18.433 29.221 12.478 1.00 89.81 89 SER A O 1
ATOM 696 N N . LYS A 1 90 ? -16.915 30.615 13.400 1.00 90.12 90 LYS A N 1
ATOM 697 C CA . LYS A 1 90 ? -17.516 31.886 12.987 1.00 90.12 90 LYS A CA 1
ATOM 698 C C . LYS A 1 90 ? -16.420 32.883 12.633 1.00 90.12 90 LYS A C 1
ATOM 700 O O . LYS A 1 90 ? -15.442 33.018 13.370 1.00 90.12 90 LYS A O 1
ATOM 705 N N . THR A 1 91 ? -16.630 33.598 11.537 1.00 88.12 91 THR A N 1
ATOM 706 C CA . THR A 1 91 ? -15.793 34.703 11.064 1.00 88.12 91 THR A CA 1
ATOM 707 C C . THR A 1 91 ? -16.650 35.961 10.929 1.00 88.12 91 THR A C 1
ATOM 709 O O . THR A 1 91 ? -17.867 35.870 10.758 1.00 88.12 91 THR A O 1
ATOM 712 N N . ASP A 1 92 ? -16.024 37.130 11.008 1.00 86.31 92 ASP A N 1
ATOM 713 C CA . ASP A 1 92 ? -16.645 38.456 10.869 1.00 86.31 92 ASP A CA 1
ATOM 714 C C . ASP A 1 92 ? -16.056 39.271 9.700 1.00 86.31 92 ASP A C 1
ATOM 716 O O . ASP A 1 92 ? -16.245 40.484 9.618 1.00 86.31 92 ASP A O 1
ATOM 720 N N . TYR A 1 93 ? -15.380 38.589 8.772 1.00 89.69 93 TYR A N 1
ATOM 721 C CA . TYR A 1 93 ? -14.796 39.152 7.556 1.00 89.69 93 TYR A CA 1
ATOM 722 C C . TYR A 1 93 ? -15.351 38.483 6.293 1.00 89.69 93 TYR A C 1
ATOM 724 O O . TYR A 1 93 ? -15.685 37.295 6.297 1.00 89.69 93 TYR A O 1
ATOM 732 N N . ASP A 1 94 ? -15.377 39.244 5.197 1.00 89.12 94 ASP A N 1
ATOM 733 C CA . ASP A 1 94 ? -15.797 38.779 3.869 1.00 89.12 94 ASP A CA 1
ATOM 734 C C . ASP A 1 94 ? -14.605 38.273 3.040 1.00 89.12 94 ASP A C 1
ATOM 736 O O . ASP A 1 94 ? -14.744 37.371 2.209 1.00 89.12 94 ASP A O 1
ATOM 740 N N . TYR A 1 95 ? -13.419 38.847 3.267 1.00 93.88 95 TYR A N 1
ATOM 741 C CA . TYR A 1 95 ? -12.190 38.514 2.549 1.00 93.88 95 TYR A CA 1
ATOM 742 C C . TYR A 1 95 ? -11.046 38.202 3.507 1.00 93.88 95 TYR A C 1
ATOM 744 O O . TYR A 1 95 ? -10.979 38.736 4.611 1.00 93.88 95 TYR A O 1
ATOM 752 N N . ILE A 1 96 ? -10.102 37.382 3.061 1.00 94.75 96 ILE A N 1
ATOM 753 C CA . ILE A 1 96 ? -8.882 37.082 3.805 1.00 94.75 96 ILE A CA 1
ATOM 754 C C . ILE A 1 96 ? -7.663 37.212 2.899 1.00 94.75 96 ILE A C 1
ATOM 756 O O . ILE A 1 96 ? -7.582 36.612 1.824 1.00 94.75 96 ILE A O 1
ATOM 760 N N . ASP A 1 97 ? -6.705 38.008 3.355 1.00 96.44 97 ASP A N 1
ATOM 761 C CA . ASP A 1 97 ? -5.389 38.128 2.755 1.00 96.44 97 ASP A CA 1
ATOM 762 C C . ASP A 1 97 ? -4.429 37.208 3.507 1.00 96.44 97 ASP A C 1
ATOM 764 O O . ASP A 1 97 ? -4.268 37.325 4.721 1.00 96.44 97 ASP A O 1
ATOM 768 N N . THR A 1 98 ? -3.806 36.270 2.793 1.00 97.62 98 THR A N 1
ATOM 769 C CA . THR A 1 98 ? -2.952 35.230 3.388 1.00 97.62 98 THR A CA 1
ATOM 770 C C . THR A 1 98 ? -1.505 35.381 2.935 1.00 97.62 98 THR A C 1
ATOM 772 O O . THR A 1 98 ? -1.195 35.271 1.749 1.00 97.62 98 THR A O 1
ATOM 775 N N . VAL A 1 99 ? -0.594 35.593 3.878 1.00 98.38 99 VAL A N 1
ATOM 776 C CA . VAL A 1 99 ? 0.852 35.512 3.658 1.00 98.38 99 VAL A CA 1
ATOM 777 C C . VAL A 1 99 ? 1.296 34.096 4.001 1.00 98.38 99 VAL A C 1
ATOM 779 O O . VAL A 1 99 ? 1.358 33.738 5.175 1.00 98.38 99 VAL A O 1
ATOM 782 N N . PHE A 1 100 ? 1.606 33.289 2.991 1.00 98.50 100 PHE A N 1
ATOM 783 C CA . PHE A 1 100 ? 2.269 32.007 3.199 1.00 98.50 100 PHE A CA 1
ATOM 784 C C . PHE A 1 100 ? 3.725 32.262 3.576 1.00 98.50 100 PHE A C 1
ATOM 786 O O . PHE A 1 100 ? 4.442 32.936 2.839 1.00 98.50 100 PHE A O 1
ATOM 793 N N . VAL A 1 101 ? 4.159 31.730 4.713 1.00 98.38 101 VAL A N 1
ATOM 794 C CA . VAL A 1 101 ? 5.544 31.825 5.182 1.00 98.38 101 VAL A CA 1
ATOM 795 C C . VAL A 1 101 ? 6.098 30.413 5.277 1.00 98.38 101 VAL A C 1
ATOM 797 O O . VAL A 1 101 ? 5.876 29.703 6.256 1.00 98.38 101 VAL A O 1
ATOM 800 N N . ILE A 1 102 ? 6.747 29.967 4.208 1.00 98.06 102 ILE A N 1
ATOM 801 C CA . ILE A 1 102 ? 7.125 28.564 4.054 1.00 98.06 102 ILE A CA 1
ATOM 802 C C . ILE A 1 102 ? 8.604 28.388 4.361 1.00 98.06 102 ILE A C 1
ATOM 804 O O . ILE A 1 102 ? 9.467 29.005 3.735 1.00 98.06 102 ILE A O 1
ATOM 808 N N . ASP A 1 103 ? 8.882 27.507 5.311 1.00 97.00 103 ASP A N 1
ATOM 809 C CA . ASP A 1 103 ? 10.228 27.047 5.602 1.00 97.00 103 ASP A CA 1
ATOM 810 C C . ASP A 1 103 ? 10.791 26.305 4.380 1.00 97.00 103 ASP A C 1
ATOM 812 O O . ASP A 1 103 ? 10.268 25.269 3.956 1.00 97.00 103 ASP A O 1
ATOM 816 N N . ASN A 1 104 ? 11.841 26.868 3.783 1.00 96.06 104 ASN A N 1
ATOM 817 C CA . ASN A 1 104 ? 12.598 26.253 2.697 1.00 96.06 104 ASN A CA 1
ATOM 818 C C . ASN A 1 104 ? 14.003 25.840 3.150 1.00 96.06 104 ASN A C 1
ATOM 820 O O . ASN A 1 104 ? 14.945 25.815 2.351 1.00 96.06 104 ASN A O 1
ATOM 824 N N . SER A 1 105 ? 14.143 25.501 4.430 1.00 95.00 105 SER A N 1
ATOM 825 C CA . SER A 1 105 ? 15.338 24.864 4.963 1.00 95.00 105 SER A CA 1
ATOM 826 C C . SER A 1 105 ? 15.590 23.495 4.318 1.00 95.00 105 SER A C 1
ATOM 828 O O . SER A 1 105 ? 14.686 22.826 3.813 1.00 95.00 105 SER A O 1
ATOM 830 N N . GLU A 1 106 ? 16.837 23.029 4.337 1.00 91.06 106 GLU A N 1
ATOM 831 C CA . GLU A 1 106 ? 17.209 21.731 3.764 1.00 91.06 106 GLU A CA 1
ATOM 832 C C . GLU A 1 106 ? 16.423 20.554 4.379 1.00 91.06 106 GLU A C 1
ATOM 834 O O . GLU A 1 106 ? 16.152 19.579 3.673 1.00 91.06 106 GLU A O 1
ATOM 839 N N . SER A 1 107 ? 15.987 20.655 5.645 1.00 90.38 107 SER A N 1
ATOM 840 C CA . SER A 1 107 ? 15.161 19.630 6.303 1.00 90.38 107 SER A CA 1
ATOM 841 C C . SER A 1 107 ? 13.783 19.461 5.666 1.00 90.38 107 SER A C 1
ATOM 843 O O . SER A 1 107 ? 13.240 18.357 5.705 1.00 90.38 107 SER A O 1
ATOM 845 N N . MET A 1 108 ? 13.272 20.495 4.993 1.00 91.62 108 MET A N 1
ATOM 846 C CA . MET A 1 108 ? 11.988 20.477 4.290 1.00 91.62 108 MET A CA 1
ATOM 847 C C . MET A 1 108 ? 12.067 19.863 2.883 1.00 91.62 108 MET A C 1
ATOM 849 O O . MET A 1 108 ? 11.032 19.628 2.262 1.00 91.62 108 MET A O 1
ATOM 853 N N . LYS A 1 109 ? 13.259 19.573 2.347 1.00 87.81 109 LYS A N 1
ATOM 854 C CA . LYS A 1 109 ? 13.440 19.153 0.945 1.00 87.81 109 LYS A CA 1
ATOM 855 C C . LYS A 1 109 ? 12.775 17.799 0.618 1.00 87.81 109 LYS A C 1
ATOM 857 O O . LYS A 1 109 ? 12.537 16.954 1.478 1.00 87.81 109 LYS A O 1
ATOM 862 N N . PHE A 1 110 ? 12.560 17.560 -0.679 1.00 86.00 110 PHE A N 1
ATOM 863 C CA . PHE A 1 110 ? 12.045 16.309 -1.254 1.00 86.00 110 PHE A CA 1
ATOM 864 C C . PHE A 1 110 ? 10.601 15.998 -0.828 1.00 86.00 110 PHE A C 1
ATOM 866 O O . PHE A 1 110 ? 9.689 16.751 -1.161 1.00 86.00 110 PHE A O 1
ATOM 873 N N . GLU A 1 111 ? 10.389 14.868 -0.153 1.00 86.38 111 GLU A N 1
ATOM 874 C CA . GLU A 1 111 ? 9.072 14.330 0.179 1.00 86.38 111 GLU A CA 1
ATOM 875 C C . GLU A 1 111 ? 8.318 15.221 1.178 1.00 86.38 111 GLU A C 1
ATOM 877 O O . GLU A 1 111 ? 7.121 15.435 1.030 1.00 86.38 111 GLU A O 1
ATOM 882 N N . LYS A 1 112 ? 8.999 15.824 2.158 1.00 89.69 112 LYS A N 1
ATOM 883 C CA . LYS A 1 112 ? 8.336 16.685 3.149 1.00 89.69 112 LYS A CA 1
ATOM 884 C C . LYS A 1 112 ? 7.635 17.877 2.500 1.00 89.69 112 LYS A C 1
ATOM 886 O O . LYS A 1 112 ? 6.451 18.103 2.754 1.00 89.69 112 LYS A O 1
ATOM 891 N N . PHE A 1 113 ? 8.335 18.592 1.624 1.00 95.06 113 PHE A N 1
ATOM 892 C CA . PHE A 1 113 ? 7.758 19.721 0.906 1.00 95.06 113 PHE A CA 1
ATOM 893 C C . PHE A 1 113 ? 6.723 19.312 -0.145 1.00 95.06 113 PHE A C 1
ATOM 895 O O . PHE A 1 113 ? 5.853 20.121 -0.448 1.00 95.06 113 PHE A O 1
ATOM 902 N N . SER A 1 114 ? 6.749 18.095 -0.705 1.00 95.12 114 SER A N 1
ATOM 903 C CA . SER A 1 114 ? 5.725 17.706 -1.689 1.00 95.12 114 SER A CA 1
ATOM 904 C C . SER A 1 114 ? 4.320 17.667 -1.072 1.00 95.12 114 SER A C 1
ATOM 906 O O . SER A 1 114 ? 3.371 18.135 -1.710 1.00 95.12 114 SER A O 1
ATOM 908 N N . TYR A 1 115 ? 4.189 17.210 0.178 1.00 96.12 115 TYR A N 1
ATOM 909 C CA . TYR A 1 115 ? 2.923 17.246 0.919 1.00 96.12 115 TYR A CA 1
ATOM 910 C C . TYR A 1 115 ? 2.518 18.673 1.303 1.00 96.12 115 TYR A C 1
ATOM 912 O O . TYR A 1 115 ? 1.379 19.061 1.054 1.00 96.12 115 TYR A O 1
ATOM 920 N N . VAL A 1 116 ? 3.450 19.485 1.821 1.00 96.69 116 VAL A N 1
ATOM 921 C CA . VAL A 1 116 ? 3.190 20.904 2.138 1.00 96.69 116 VAL A CA 1
ATOM 922 C C . VAL A 1 116 ? 2.756 21.669 0.889 1.00 96.69 116 VAL A C 1
ATOM 924 O O . VAL A 1 116 ? 1.764 22.386 0.921 1.00 96.69 116 VAL A O 1
ATOM 927 N N . LYS A 1 117 ? 3.436 21.461 -0.243 1.00 96.94 117 LYS A N 1
ATOM 928 C CA . LYS A 1 117 ? 3.087 22.064 -1.532 1.00 96.94 117 LYS A CA 1
ATOM 929 C C . LYS A 1 117 ? 1.677 21.677 -1.970 1.00 96.94 117 LYS A C 1
ATOM 931 O O . LYS A 1 117 ? 0.907 22.550 -2.362 1.00 96.94 117 LYS A O 1
ATOM 936 N N . SER A 1 118 ? 1.342 20.390 -1.898 1.00 96.94 118 SER A N 1
ATOM 937 C CA . SER A 1 118 ? 0.016 19.895 -2.284 1.00 96.94 118 SER A CA 1
ATOM 938 C C . SER A 1 118 ? -1.076 20.496 -1.394 1.00 96.94 118 SER A C 1
ATOM 940 O O . SER A 1 118 ? -2.056 21.031 -1.906 1.00 96.94 118 SER A O 1
ATOM 942 N N . ALA A 1 119 ? -0.854 20.531 -0.079 1.00 97.50 119 ALA A N 1
ATOM 943 C CA . ALA A 1 119 ? -1.772 21.144 0.875 1.00 97.50 119 ALA A CA 1
ATOM 944 C C . ALA A 1 119 ? -1.917 22.664 0.670 1.00 97.50 119 ALA A C 1
ATOM 946 O O . ALA A 1 119 ? -3.028 23.189 0.680 1.00 97.50 119 ALA A O 1
ATOM 947 N N . CYS A 1 120 ? -0.822 23.385 0.403 1.00 97.62 120 CYS A N 1
ATOM 948 C CA . CYS A 1 120 ? -0.879 24.797 0.027 1.00 97.62 120 CYS A CA 1
ATOM 949 C C . CYS A 1 120 ? -1.684 24.999 -1.262 1.00 97.62 120 CYS A C 1
ATOM 951 O O . CYS A 1 120 ? -2.442 25.958 -1.357 1.00 97.62 120 CYS A O 1
ATOM 953 N N . PHE A 1 121 ? -1.557 24.110 -2.252 1.00 97.44 121 PHE A N 1
ATOM 954 C CA . PHE A 1 121 ? -2.317 24.212 -3.498 1.00 97.44 121 PHE A CA 1
ATOM 955 C C . PHE A 1 121 ? -3.815 24.021 -3.285 1.00 97.44 121 PHE A C 1
ATOM 957 O O . PHE A 1 121 ? -4.582 24.810 -3.840 1.00 97.44 121 PHE A O 1
ATOM 964 N N . GLU A 1 122 ? -4.211 23.029 -2.486 1.00 97.44 122 GLU A N 1
ATOM 965 C CA . GLU A 1 122 ? -5.606 22.789 -2.099 1.00 97.44 122 GLU A CA 1
ATOM 966 C C . GLU A 1 122 ? -6.177 23.975 -1.318 1.00 97.44 122 GLU A C 1
ATOM 968 O O . GLU A 1 122 ? -7.266 24.467 -1.625 1.00 97.44 122 GLU A O 1
ATOM 973 N N . LEU A 1 123 ? -5.414 24.502 -0.358 1.00 97.06 123 LEU A N 1
ATOM 974 C CA . LEU A 1 123 ? -5.828 25.667 0.413 1.00 97.06 123 LEU A CA 1
ATOM 975 C C . LEU A 1 123 ? -5.969 26.909 -0.476 1.00 97.06 123 LEU A C 1
ATOM 977 O O . LEU A 1 123 ? -6.969 27.616 -0.392 1.00 97.06 123 LEU A O 1
ATOM 981 N N . ILE A 1 124 ? -5.019 27.161 -1.377 1.00 96.81 124 ILE A N 1
ATOM 982 C CA . ILE A 1 124 ? -5.119 28.250 -2.358 1.00 96.81 124 ILE A CA 1
ATOM 983 C C . ILE A 1 124 ? -6.366 28.057 -3.231 1.00 96.81 124 ILE A C 1
ATOM 985 O O . ILE A 1 124 ? -7.121 29.006 -3.435 1.00 96.81 124 ILE A O 1
ATOM 989 N N . ASP A 1 125 ? -6.641 26.841 -3.718 1.00 95.69 125 ASP A N 1
ATOM 990 C CA . ASP A 1 125 ? -7.872 26.562 -4.466 1.00 95.69 125 ASP A CA 1
ATOM 991 C C . ASP A 1 125 ? -9.117 26.954 -3.664 1.00 95.69 125 ASP A C 1
ATOM 993 O O . ASP A 1 125 ? -10.000 27.625 -4.206 1.00 95.69 125 ASP A O 1
ATOM 997 N N . LYS A 1 126 ? -9.165 26.588 -2.379 1.00 95.25 126 LYS A N 1
ATOM 998 C CA . LYS A 1 126 ? -10.272 26.906 -1.475 1.00 95.25 126 LYS A CA 1
ATOM 999 C C . LYS A 1 126 ? -10.411 28.409 -1.240 1.00 95.25 126 LYS A C 1
ATOM 1001 O O . LYS A 1 126 ? -11.501 28.936 -1.447 1.00 95.25 126 LYS A O 1
ATOM 1006 N N . LEU A 1 127 ? -9.332 29.102 -0.873 1.00 94.19 127 LEU A N 1
ATOM 1007 C CA . LEU A 1 127 ? -9.344 30.541 -0.585 1.00 94.19 127 LEU A CA 1
ATOM 1008 C C . LEU A 1 127 ? -9.866 31.343 -1.783 1.00 94.19 127 LEU A C 1
ATOM 1010 O O . LEU A 1 127 ? -10.747 32.184 -1.625 1.00 94.19 127 LEU A O 1
ATOM 1014 N N . TYR A 1 128 ? -9.396 31.049 -2.996 1.00 93.62 128 TYR A N 1
ATOM 1015 C CA . TYR A 1 128 ? -9.870 31.744 -4.198 1.00 93.62 128 TYR A CA 1
ATOM 1016 C C . TYR A 1 128 ? -11.286 31.332 -4.624 1.00 93.62 128 TYR A C 1
ATOM 1018 O O . TYR A 1 128 ? -11.984 32.119 -5.261 1.00 93.62 128 TYR A O 1
ATOM 1026 N N . SER A 1 129 ? -11.724 30.117 -4.276 1.00 91.25 129 SER A N 1
ATOM 1027 C CA . SER A 1 129 ? -13.103 29.669 -4.522 1.00 91.25 129 SER A CA 1
ATOM 1028 C C . SER A 1 129 ? -14.100 30.299 -3.549 1.00 91.25 129 SER A C 1
ATOM 1030 O O . SER A 1 129 ? -15.245 30.531 -3.928 1.00 91.25 129 SER A O 1
ATOM 1032 N N . GLN A 1 130 ? -13.677 30.595 -2.315 1.00 88.31 130 GLN A N 1
ATOM 1033 C CA . GLN A 1 130 ? -14.472 31.359 -1.350 1.00 88.31 130 GLN A CA 1
ATOM 1034 C C . GLN A 1 130 ? -14.686 32.793 -1.838 1.00 88.31 130 GLN A C 1
ATOM 1036 O O . GLN A 1 130 ? -15.802 33.302 -1.786 1.00 88.31 130 GLN A O 1
ATOM 1041 N N . SER A 1 131 ? -13.628 33.433 -2.345 1.00 88.75 131 SER A N 1
ATOM 1042 C CA . SER A 1 131 ? -13.726 34.741 -2.985 1.00 88.75 131 SER A CA 1
ATOM 1043 C C . SER A 1 131 ? -12.537 35.014 -3.899 1.00 88.75 131 SER A C 1
ATOM 1045 O O . SER A 1 131 ? -11.380 34.917 -3.492 1.00 88.75 131 SER A O 1
ATOM 1047 N N . SER A 1 132 ? -12.813 35.483 -5.118 1.00 87.19 132 SER A N 1
ATOM 1048 C CA . SER A 1 132 ? -11.778 35.937 -6.054 1.00 87.19 132 SER A CA 1
ATOM 1049 C C . SER A 1 132 ? -11.070 37.225 -5.610 1.00 87.19 132 SER A C 1
ATOM 1051 O O . SER A 1 132 ? -10.061 37.598 -6.201 1.00 87.19 132 SER A O 1
ATOM 1053 N N . ASN A 1 133 ? -11.599 37.920 -4.595 1.00 90.00 133 ASN A N 1
ATOM 1054 C CA . ASN A 1 133 ? -10.999 39.130 -4.026 1.00 90.00 133 ASN A CA 1
ATOM 1055 C C . ASN A 1 133 ? -9.995 38.831 -2.903 1.00 90.00 133 ASN A C 1
ATOM 1057 O O . ASN A 1 133 ? -9.370 39.769 -2.397 1.00 90.00 133 ASN A O 1
ATOM 1061 N N . ASN A 1 134 ? -9.840 37.566 -2.502 1.00 94.94 134 ASN A N 1
ATOM 1062 C CA . ASN A 1 134 ? -8.781 37.156 -1.585 1.00 94.94 134 ASN A CA 1
ATOM 1063 C C . ASN A 1 134 ? -7.414 37.372 -2.243 1.00 94.94 134 ASN A C 1
ATOM 1065 O O . ASN A 1 134 ? -7.259 37.233 -3.464 1.00 94.94 134 ASN A O 1
ATOM 1069 N N . LYS A 1 135 ? -6.420 37.758 -1.442 1.00 95.62 135 LYS A N 1
ATOM 1070 C CA . LYS A 1 135 ? -5.050 37.956 -1.923 1.00 95.62 135 LYS A CA 1
ATOM 1071 C C . LYS A 1 135 ? -4.105 37.029 -1.195 1.00 95.62 135 LYS A C 1
ATOM 1073 O O . LYS A 1 135 ? -4.219 36.821 0.008 1.00 95.62 135 LYS A O 1
ATOM 1078 N N . THR A 1 136 ? -3.122 36.520 -1.919 1.00 97.19 136 THR A N 1
ATOM 1079 C CA . THR A 1 136 ? -2.059 35.710 -1.327 1.00 97.19 136 THR A CA 1
ATOM 1080 C C . THR A 1 136 ? -0.700 36.333 -1.584 1.00 97.19 136 THR A C 1
ATOM 1082 O O . THR A 1 136 ? -0.481 36.920 -2.643 1.00 97.19 136 THR A O 1
ATOM 1085 N N . ALA A 1 137 ? 0.204 36.197 -0.625 1.00 97.81 137 ALA A N 1
ATOM 1086 C CA . ALA A 1 137 ? 1.619 36.525 -0.750 1.00 97.81 137 ALA A CA 1
ATOM 1087 C C . ALA A 1 137 ? 2.456 35.321 -0.302 1.00 97.81 137 ALA A C 1
ATOM 1089 O O . ALA A 1 137 ? 1.951 34.452 0.413 1.00 97.81 137 ALA A O 1
ATOM 1090 N N . LEU A 1 138 ? 3.723 35.273 -0.708 1.00 98.31 138 LEU A N 1
ATOM 1091 C CA . LEU A 1 138 ? 4.644 34.202 -0.335 1.00 98.31 138 LEU A CA 1
ATOM 1092 C C . LEU A 1 138 ? 5.970 34.773 0.153 1.00 98.31 138 LEU A C 1
ATOM 1094 O O . LEU A 1 138 ? 6.632 35.543 -0.547 1.00 98.31 138 LEU A O 1
ATOM 1098 N N . ILE A 1 139 ? 6.363 34.325 1.337 1.00 98.62 139 ILE A N 1
ATOM 1099 C CA . ILE A 1 139 ? 7.691 34.486 1.911 1.00 98.62 139 ILE A CA 1
ATOM 1100 C C . ILE A 1 139 ? 8.275 33.088 2.092 1.00 98.62 139 ILE A C 1
ATOM 1102 O O . ILE A 1 139 ? 7.599 32.194 2.602 1.00 98.62 139 ILE A O 1
ATOM 1106 N N . THR A 1 140 ? 9.527 32.897 1.695 1.00 98.19 140 THR A N 1
ATOM 1107 C CA . THR A 1 140 ? 10.286 31.689 2.038 1.00 98.19 140 THR A CA 1
ATOM 1108 C C . THR A 1 140 ? 11.390 32.038 3.016 1.00 98.19 140 THR A C 1
ATOM 1110 O O . THR A 1 140 ? 11.886 33.170 3.009 1.00 98.19 140 THR A O 1
ATOM 1113 N N . PHE A 1 141 ? 11.763 31.098 3.882 1.00 97.62 141 PHE A N 1
ATOM 1114 C CA . PHE A 1 141 ? 12.850 31.323 4.827 1.00 97.62 141 PHE A CA 1
ATOM 1115 C C . PHE A 1 141 ? 13.667 30.065 5.137 1.00 97.62 141 PHE A C 1
ATOM 1117 O O . PHE A 1 141 ? 13.134 28.969 5.287 1.00 97.62 141 PHE A O 1
ATOM 1124 N N . ASN A 1 142 ? 14.975 30.275 5.255 1.00 95.44 142 ASN A N 1
ATOM 1125 C CA . ASN A 1 142 ? 16.000 29.325 5.679 1.00 95.44 142 ASN A CA 1
ATOM 1126 C C . ASN A 1 142 ? 16.965 30.069 6.630 1.00 95.44 142 ASN A C 1
ATOM 1128 O O . ASN A 1 142 ? 16.473 30.698 7.564 1.00 95.44 142 ASN A O 1
ATOM 1132 N N . SER A 1 143 ? 18.289 30.090 6.411 1.00 93.31 143 SER A N 1
ATOM 1133 C CA . SER A 1 143 ? 19.200 31.065 7.051 1.00 93.31 143 SER A CA 1
ATOM 1134 C C . SER A 1 143 ? 18.847 32.528 6.730 1.00 93.31 143 SER A C 1
ATOM 1136 O O . SER A 1 143 ? 19.073 33.419 7.548 1.00 93.31 143 SER A O 1
ATOM 1138 N N . ILE A 1 144 ? 18.285 32.794 5.544 1.00 94.62 144 ILE A N 1
ATOM 1139 C CA . ILE A 1 144 ? 17.749 34.103 5.128 1.00 94.62 144 ILE A CA 1
ATOM 1140 C C . ILE A 1 144 ? 16.278 33.974 4.722 1.00 94.62 144 ILE A C 1
ATOM 1142 O O . ILE A 1 144 ? 15.816 32.875 4.428 1.00 94.62 144 ILE A O 1
ATOM 1146 N N . ALA A 1 145 ? 15.549 35.090 4.649 1.00 97.25 145 ALA A N 1
ATOM 1147 C CA . ALA A 1 145 ? 14.170 35.111 4.161 1.00 97.25 145 ALA A CA 1
ATOM 1148 C C . ALA A 1 145 ? 14.002 36.023 2.940 1.00 97.25 145 ALA A C 1
ATOM 1150 O O . ALA A 1 145 ? 14.632 37.082 2.858 1.00 97.25 145 ALA A O 1
ATOM 1151 N N . ASN A 1 146 ? 13.114 35.639 2.022 1.00 97.62 146 ASN A N 1
ATOM 1152 C CA . ASN A 1 146 ? 12.811 36.382 0.799 1.00 97.62 146 ASN A CA 1
ATOM 1153 C C . ASN A 1 146 ? 11.303 36.543 0.609 1.00 97.62 146 ASN A C 1
ATOM 1155 O O . ASN A 1 146 ? 10.535 35.623 0.876 1.00 97.62 146 ASN A O 1
ATOM 1159 N N . ILE A 1 147 ? 10.885 37.705 0.101 1.00 98.06 147 ILE A N 1
ATOM 1160 C CA . ILE A 1 147 ? 9.529 37.903 -0.421 1.00 98.06 147 ILE A CA 1
ATOM 1161 C C . ILE A 1 147 ? 9.541 37.387 -1.861 1.00 98.06 147 ILE A C 1
ATOM 1163 O O . ILE A 1 147 ? 10.031 38.071 -2.756 1.00 98.06 147 ILE A O 1
ATOM 1167 N N . GLU A 1 148 ? 9.027 36.180 -2.072 1.00 97.38 148 GLU A N 1
ATOM 1168 C CA . GLU A 1 148 ? 8.956 35.559 -3.400 1.00 97.38 148 GLU A CA 1
ATOM 1169 C C . GLU A 1 148 ? 7.807 36.145 -4.230 1.00 97.38 148 GLU A C 1
ATOM 1171 O O . GLU A 1 148 ? 7.893 36.260 -5.450 1.00 97.38 148 GLU A O 1
ATOM 1176 N N . GLN A 1 149 ? 6.719 36.534 -3.558 1.00 96.81 149 GLN A N 1
ATOM 1177 C CA . GLN A 1 149 ? 5.541 37.118 -4.190 1.00 96.81 149 GLN A CA 1
ATOM 1178 C C . GLN A 1 149 ? 4.858 38.098 -3.233 1.00 96.81 149 GLN A C 1
ATOM 1180 O O . GLN A 1 149 ? 4.503 37.742 -2.109 1.00 96.81 149 GLN A O 1
ATOM 1185 N N . THR A 1 150 ? 4.631 39.332 -3.687 1.00 96.19 150 THR A N 1
ATOM 1186 C CA . THR A 1 150 ? 3.776 40.302 -2.982 1.00 96.19 150 THR A CA 1
ATOM 1187 C C . THR A 1 150 ? 2.294 39.968 -3.188 1.00 96.19 150 THR A C 1
ATOM 1189 O O . THR A 1 150 ? 1.961 39.155 -4.049 1.00 96.19 150 THR A O 1
ATOM 1192 N N . PHE A 1 151 ? 1.390 40.588 -2.420 1.00 95.62 151 PHE A N 1
ATOM 1193 C CA . PHE A 1 151 ? -0.049 40.300 -2.493 1.00 95.62 151 PHE A CA 1
ATOM 1194 C C . PHE A 1 151 ? -0.601 40.342 -3.923 1.00 95.62 151 PHE A C 1
ATOM 1196 O O . PHE A 1 151 ? -0.581 41.384 -4.582 1.00 95.62 151 PHE A O 1
ATOM 1203 N N . ILE A 1 152 ? -1.148 39.212 -4.368 1.00 94.62 152 ILE A N 1
ATOM 1204 C CA . ILE A 1 152 ? -1.724 39.037 -5.699 1.00 94.62 152 ILE A CA 1
ATOM 1205 C C . ILE A 1 152 ? -3.094 38.357 -5.608 1.00 94.62 152 ILE A C 1
ATOM 1207 O O . ILE A 1 152 ? -3.338 37.551 -4.713 1.00 94.62 152 ILE A O 1
ATOM 1211 N N . SER A 1 153 ? -3.994 38.669 -6.543 1.00 90.62 153 SER A N 1
ATOM 1212 C CA . SER A 1 153 ? -5.296 37.993 -6.701 1.00 90.62 153 SER A CA 1
ATOM 1213 C C . SER A 1 153 ? -5.292 36.945 -7.824 1.00 90.62 153 SER A C 1
ATOM 1215 O O . SER A 1 153 ? -6.335 36.389 -8.154 1.00 90.62 153 SER A O 1
ATOM 1217 N N . ASP A 1 154 ? -4.133 36.677 -8.431 1.00 90.50 154 ASP A N 1
ATOM 1218 C CA . ASP A 1 154 ? -3.971 35.621 -9.425 1.00 90.50 154 ASP A CA 1
ATOM 1219 C C . ASP A 1 154 ? -3.491 34.331 -8.762 1.00 90.50 154 ASP A C 1
ATOM 1221 O O . ASP A 1 154 ? -2.331 34.172 -8.372 1.00 90.50 154 ASP A O 1
ATOM 1225 N N . LYS A 1 155 ? -4.426 33.392 -8.705 1.00 91.75 155 LYS A N 1
ATOM 1226 C CA . LYS A 1 155 ? -4.249 32.031 -8.223 1.00 91.75 155 LYS A CA 1
ATOM 1227 C C . LYS A 1 155 ? -3.136 31.264 -8.948 1.00 91.75 155 LYS A C 1
ATOM 1229 O O . LYS A 1 155 ? -2.473 30.444 -8.317 1.00 91.75 155 LYS A O 1
ATOM 1234 N N . SER A 1 156 ? -2.949 31.472 -10.254 1.00 92.75 156 SER A N 1
ATOM 1235 C CA . SER A 1 156 ? -1.959 30.700 -11.024 1.00 92.75 156 SER A CA 1
ATOM 1236 C C . SER A 1 156 ? -0.545 31.159 -10.679 1.00 92.75 156 SER A C 1
ATOM 1238 O O . SER A 1 156 ? 0.289 30.338 -10.305 1.00 92.75 156 SER A O 1
ATOM 1240 N N . SER A 1 157 ? -0.327 32.478 -10.667 1.00 91.81 157 SER A N 1
ATOM 1241 C CA . SER A 1 157 ? 0.957 33.085 -10.304 1.00 91.81 157 SER A CA 1
ATOM 1242 C C . SER A 1 157 ? 1.466 32.625 -8.934 1.00 91.81 157 SER A C 1
ATOM 1244 O O . SER A 1 157 ? 2.622 32.231 -8.819 1.00 91.81 157 SER A O 1
ATOM 1246 N N . ILE A 1 158 ? 0.625 32.607 -7.889 1.00 95.31 158 ILE A N 1
ATOM 1247 C CA . ILE A 1 158 ? 1.084 32.167 -6.558 1.00 95.31 158 ILE A CA 1
ATOM 1248 C C . ILE A 1 158 ? 1.473 30.677 -6.536 1.00 95.31 158 ILE A C 1
ATOM 1250 O O . ILE A 1 158 ? 2.471 30.309 -5.915 1.00 95.31 158 ILE A O 1
ATOM 1254 N N . LYS A 1 159 ? 0.735 29.814 -7.251 1.00 96.44 159 LYS A N 1
ATOM 1255 C CA . LYS A 1 159 ? 1.051 28.380 -7.352 1.00 96.44 159 LYS A CA 1
ATOM 1256 C C . LYS A 1 159 ? 2.354 28.141 -8.110 1.00 96.44 159 LYS A C 1
ATOM 1258 O O . LYS A 1 159 ? 3.144 27.293 -7.693 1.00 96.44 159 LYS A O 1
ATOM 1263 N N . ASP A 1 160 ? 2.600 28.912 -9.165 1.00 95.56 160 ASP A N 1
ATOM 1264 C CA . ASP A 1 160 ? 3.835 28.837 -9.944 1.00 95.56 160 ASP A CA 1
ATOM 1265 C C . ASP A 1 160 ? 5.055 29.208 -9.096 1.00 95.56 160 ASP A C 1
ATOM 1267 O O . ASP A 1 160 ? 6.073 28.517 -9.147 1.00 95.56 160 ASP A O 1
ATOM 1271 N N . VAL A 1 161 ? 4.954 30.247 -8.263 1.00 96.06 161 VAL A N 1
ATOM 1272 C CA . VAL A 1 161 ? 6.052 30.637 -7.367 1.00 96.06 161 VAL A CA 1
ATOM 1273 C C . VAL A 1 161 ? 6.313 29.551 -6.315 1.00 96.06 161 VAL A C 1
ATOM 1275 O O . VAL A 1 161 ? 7.460 29.141 -6.142 1.00 96.06 161 VAL A O 1
ATOM 1278 N N . ILE A 1 162 ? 5.272 28.997 -5.678 1.00 96.19 162 ILE A N 1
ATOM 1279 C CA . ILE A 1 162 ? 5.424 27.886 -4.717 1.00 96.19 162 ILE A CA 1
ATOM 1280 C C . ILE A 1 162 ? 6.058 26.650 -5.379 1.00 96.19 162 ILE A C 1
ATOM 1282 O O . ILE A 1 162 ? 6.874 25.962 -4.765 1.00 96.19 162 ILE A O 1
ATOM 1286 N N . ASN A 1 163 ? 5.718 26.355 -6.639 1.00 94.19 163 ASN A N 1
ATOM 1287 C CA . ASN A 1 163 ? 6.268 25.199 -7.346 1.00 94.19 163 ASN A CA 1
ATOM 1288 C C . ASN A 1 163 ? 7.786 25.299 -7.586 1.00 94.19 163 ASN A C 1
ATOM 1290 O O . ASN A 1 163 ? 8.436 24.267 -7.745 1.00 94.19 163 ASN A O 1
ATOM 1294 N N . ASN A 1 164 ? 8.332 26.517 -7.590 1.00 93.94 164 ASN A N 1
ATOM 1295 C CA . ASN A 1 164 ? 9.726 26.816 -7.913 1.00 93.94 164 ASN A CA 1
ATOM 1296 C C . ASN A 1 164 ? 10.584 27.180 -6.682 1.00 93.94 164 ASN A C 1
ATOM 1298 O O . ASN A 1 164 ? 11.678 27.724 -6.841 1.00 93.94 164 ASN A O 1
ATOM 1302 N N . ILE A 1 165 ? 10.116 26.886 -5.461 1.00 95.12 165 ILE A N 1
ATOM 1303 C CA . ILE A 1 165 ? 10.885 27.128 -4.231 1.00 95.12 165 ILE A CA 1
ATOM 1304 C C . ILE A 1 165 ? 12.186 26.308 -4.240 1.00 95.12 165 ILE A C 1
ATOM 1306 O O . ILE A 1 165 ? 12.181 25.089 -4.422 1.00 95.12 165 ILE A O 1
ATOM 1310 N N . ASN A 1 166 ? 13.304 26.990 -3.984 1.00 92.06 166 ASN A N 1
ATOM 1311 C CA . ASN A 1 166 ? 14.618 26.378 -3.781 1.00 92.06 166 ASN A CA 1
ATOM 1312 C C . ASN A 1 166 ? 14.908 26.194 -2.289 1.00 92.06 166 ASN A C 1
ATOM 1314 O O . ASN A 1 166 ? 14.425 26.981 -1.482 1.00 92.06 166 ASN A O 1
ATOM 1318 N N . PHE A 1 167 ? 15.728 25.200 -1.935 1.00 94.88 167 PHE A N 1
ATOM 1319 C CA . PHE A 1 167 ? 16.038 24.851 -0.542 1.00 94.88 167 PHE A CA 1
ATOM 1320 C C . PHE A 1 167 ? 17.496 25.142 -0.191 1.00 94.88 167 PHE A C 1
ATOM 1322 O O . PHE A 1 167 ? 18.388 24.807 -0.974 1.00 94.88 167 PHE A O 1
ATOM 1329 N N . SER A 1 168 ? 17.723 25.693 1.001 1.00 91.81 168 SER A N 1
ATOM 1330 C CA . SER A 1 168 ? 19.049 26.030 1.545 1.00 91.81 168 SER A CA 1
ATOM 1331 C C . SER A 1 168 ? 19.124 25.686 3.034 1.00 91.81 168 SER A C 1
ATOM 1333 O O . SER A 1 168 ? 18.101 25.463 3.660 1.00 91.81 168 SER A O 1
ATOM 1335 N N . ALA A 1 169 ? 20.315 25.617 3.627 1.00 88.00 169 ALA A N 1
ATOM 1336 C CA . ALA A 1 169 ? 20.454 25.329 5.058 1.00 88.00 169 ALA A CA 1
ATOM 1337 C C . ALA A 1 169 ? 19.898 26.461 5.955 1.00 88.00 169 ALA A C 1
ATOM 1339 O O . ALA A 1 169 ? 19.759 27.594 5.497 1.00 88.00 169 ALA A O 1
ATOM 1340 N N . GLY A 1 170 ? 19.622 26.129 7.223 1.00 88.00 170 GLY A N 1
ATOM 1341 C CA . GLY A 1 170 ? 19.225 27.062 8.290 1.00 88.00 170 GLY A CA 1
ATOM 1342 C C . GLY A 1 170 ? 17.715 27.244 8.448 1.00 88.00 170 GLY A C 1
ATOM 1343 O O . GLY A 1 170 ? 16.969 27.107 7.486 1.00 88.00 170 GLY A O 1
ATOM 1344 N N . THR A 1 171 ? 17.271 27.566 9.666 1.00 93.00 171 THR A N 1
ATOM 1345 C CA . THR A 1 171 ? 15.871 27.862 10.016 1.00 93.00 171 THR A CA 1
ATOM 1346 C C . THR A 1 171 ? 15.850 29.135 10.867 1.00 93.00 171 THR A C 1
ATOM 1348 O O . THR A 1 171 ? 16.130 29.096 12.067 1.00 93.00 171 THR A O 1
ATOM 1351 N N . ASN A 1 172 ? 15.547 30.283 10.255 1.00 95.00 172 ASN A N 1
ATOM 1352 C CA . ASN A 1 172 ? 15.695 31.602 10.876 1.00 95.00 172 ASN A CA 1
ATOM 1353 C C . ASN A 1 172 ? 14.373 32.392 10.903 1.00 95.00 172 ASN A C 1
ATOM 1355 O O . ASN A 1 172 ? 14.006 33.094 9.956 1.00 95.00 172 ASN A O 1
ATOM 1359 N N . TYR A 1 173 ? 13.652 32.310 12.024 1.00 95.56 173 TYR A N 1
ATOM 1360 C CA . TYR A 1 173 ? 12.370 33.011 12.191 1.00 95.56 173 TYR A CA 1
ATOM 1361 C C . TYR A 1 173 ? 12.536 34.527 12.283 1.00 95.56 173 TYR A C 1
ATOM 1363 O O . TYR A 1 173 ? 11.641 35.265 11.876 1.00 95.56 173 TYR A O 1
ATOM 1371 N N . TYR A 1 174 ? 13.677 35.004 12.787 1.00 95.44 174 TYR A N 1
ATOM 1372 C CA . TYR A 1 174 ? 13.964 36.432 12.849 1.00 95.44 174 TYR A CA 1
ATOM 1373 C C . TYR A 1 174 ? 13.929 37.056 11.448 1.00 95.44 174 TYR A C 1
ATOM 1375 O O . TYR A 1 174 ? 13.225 38.042 11.226 1.00 95.44 174 TYR A O 1
ATOM 1383 N N . GLN A 1 175 ? 14.596 36.426 10.477 1.00 96.81 175 GLN A N 1
ATOM 1384 C CA . GLN A 1 175 ? 14.576 36.881 9.083 1.00 96.81 175 GLN A CA 1
ATOM 1385 C C . GLN A 1 175 ? 13.169 36.816 8.478 1.00 96.81 175 GLN A C 1
ATOM 1387 O O . GLN A 1 175 ? 12.758 37.753 7.789 1.00 96.81 175 GLN A O 1
ATOM 1392 N N . ALA A 1 176 ? 12.400 35.762 8.771 1.00 97.31 176 ALA A N 1
ATOM 1393 C CA . ALA A 1 176 ? 11.013 35.656 8.321 1.00 97.31 176 ALA A CA 1
ATOM 1394 C C . ALA A 1 176 ? 10.157 36.827 8.842 1.00 97.31 176 ALA A C 1
ATOM 1396 O O . ALA A 1 176 ? 9.477 37.487 8.056 1.00 97.31 176 ALA A O 1
ATOM 1397 N N . PHE A 1 177 ? 10.247 37.156 10.137 1.00 97.69 177 PHE A N 1
ATOM 1398 C CA . PHE A 1 177 ? 9.524 38.288 10.727 1.00 97.69 177 PHE A CA 1
ATOM 1399 C C . PHE A 1 177 ? 9.954 39.645 10.161 1.00 97.69 177 PHE A C 1
ATOM 1401 O O . PHE A 1 177 ? 9.092 40.494 9.929 1.00 97.69 177 PHE A O 1
ATOM 1408 N N . LEU A 1 178 ? 11.242 39.842 9.854 1.00 96.69 178 LEU A N 1
ATOM 1409 C CA . LEU A 1 178 ? 11.704 41.049 9.158 1.00 96.69 178 LEU A CA 1
ATOM 1410 C C . LEU A 1 178 ? 11.071 41.190 7.768 1.00 96.69 178 LEU A C 1
ATOM 1412 O O . LEU A 1 178 ? 10.651 42.284 7.392 1.00 96.69 178 LEU A O 1
ATOM 1416 N N . LYS A 1 179 ? 10.965 40.094 7.008 1.00 98.06 179 LYS A N 1
ATOM 1417 C CA . LYS A 1 179 ? 10.334 40.116 5.680 1.00 98.06 179 LYS A CA 1
ATOM 1418 C C . LYS A 1 179 ? 8.825 40.279 5.732 1.00 98.06 179 LYS A C 1
ATOM 1420 O O . LYS A 1 179 ? 8.266 40.912 4.839 1.00 98.06 179 LYS A O 1
ATOM 1425 N N . ILE A 1 180 ? 8.174 39.790 6.783 1.00 97.94 180 ILE A N 1
ATOM 1426 C CA . ILE A 1 180 ? 6.763 40.096 7.026 1.00 97.94 180 ILE A CA 1
ATOM 1427 C C . ILE A 1 180 ? 6.599 41.594 7.307 1.00 97.94 180 ILE A C 1
ATOM 1429 O O . ILE A 1 180 ? 5.740 42.220 6.694 1.00 97.94 180 ILE A O 1
ATOM 1433 N N . ASP A 1 181 ? 7.436 42.200 8.158 1.00 97.44 181 ASP A N 1
ATOM 1434 C CA . ASP A 1 181 ? 7.383 43.650 8.397 1.00 97.44 181 ASP A CA 1
ATOM 1435 C C . ASP A 1 181 ? 7.614 44.460 7.110 1.00 97.44 181 ASP A C 1
ATOM 1437 O O . ASP A 1 181 ? 6.884 45.413 6.828 1.00 97.44 181 ASP A O 1
ATOM 1441 N N . GLU A 1 182 ? 8.594 44.056 6.300 1.00 97.44 182 GLU A N 1
ATOM 1442 C CA . GLU A 1 182 ? 8.882 44.676 5.005 1.00 97.44 182 GLU A CA 1
ATOM 1443 C C . GLU A 1 182 ? 7.675 44.592 4.058 1.00 97.44 182 GLU A C 1
ATOM 1445 O O . GLU A 1 182 ? 7.257 45.614 3.507 1.00 97.44 182 GLU A O 1
ATOM 1450 N N . LEU A 1 183 ? 7.069 43.408 3.916 1.00 97.62 183 LEU A N 1
ATOM 1451 C CA . LEU A 1 183 ? 5.888 43.189 3.077 1.00 97.62 183 LEU A CA 1
ATOM 1452 C C . LEU A 1 183 ? 4.684 44.017 3.556 1.00 97.62 183 LEU A C 1
ATOM 1454 O O . LEU A 1 183 ? 3.976 44.615 2.741 1.00 97.62 183 LEU A O 1
ATOM 1458 N N . LEU A 1 184 ? 4.457 44.071 4.871 1.00 97.31 184 LEU A N 1
ATOM 1459 C CA . LEU A 1 184 ? 3.307 44.747 5.475 1.00 97.31 184 LEU A CA 1
ATOM 1460 C C . LEU A 1 184 ? 3.475 46.264 5.606 1.00 97.31 184 LEU A C 1
ATOM 1462 O O . LEU A 1 184 ? 2.484 46.960 5.817 1.00 97.31 184 LEU A O 1
ATOM 1466 N N . SER A 1 185 ? 4.679 46.804 5.405 1.00 94.50 185 SER A N 1
ATOM 1467 C CA . SER A 1 185 ? 4.950 48.247 5.496 1.00 94.50 185 SER A CA 1
ATOM 1468 C C . SER A 1 185 ? 4.040 49.114 4.612 1.00 94.50 185 SER A C 1
ATOM 1470 O O . SER A 1 185 ? 3.739 50.256 4.962 1.00 94.50 185 SER A O 1
ATOM 1472 N N . ASN A 1 186 ? 3.564 48.558 3.492 1.00 86.81 186 ASN A N 1
ATOM 1473 C CA . ASN A 1 186 ? 2.641 49.206 2.556 1.00 86.81 186 ASN A CA 1
ATOM 1474 C C . ASN A 1 186 ? 1.214 48.631 2.602 1.00 86.81 186 ASN A C 1
ATOM 1476 O O . ASN A 1 186 ? 0.356 49.055 1.820 1.00 86.81 186 ASN A O 1
ATOM 1480 N N . TYR A 1 187 ? 0.948 47.666 3.483 1.00 94.25 187 TYR A N 1
ATOM 1481 C CA . TYR A 1 187 ? -0.362 47.044 3.620 1.00 94.25 187 TYR A CA 1
ATOM 1482 C C . TYR A 1 187 ? -1.345 47.994 4.313 1.00 94.25 187 TYR A C 1
ATOM 1484 O O . TYR A 1 187 ? -1.015 48.675 5.284 1.00 94.25 187 TYR A O 1
ATOM 1492 N N . LYS A 1 188 ? -2.582 48.038 3.814 1.00 90.81 188 LYS A N 1
ATOM 1493 C CA . LYS A 1 188 ? -3.671 48.829 4.396 1.00 90.81 188 LYS A CA 1
ATOM 1494 C C . LYS A 1 188 ? -4.789 47.883 4.810 1.00 90.81 188 LYS A C 1
ATOM 1496 O O . LYS A 1 188 ? -5.417 47.279 3.948 1.00 90.81 188 LYS A O 1
ATOM 1501 N N . LYS A 1 189 ? -5.035 47.767 6.118 1.00 92.31 189 LYS A N 1
ATOM 1502 C CA . LYS A 1 189 ? -6.145 46.971 6.659 1.00 92.31 189 LYS A CA 1
ATOM 1503 C C . LYS A 1 189 ? -7.481 47.617 6.287 1.00 92.31 189 LYS A C 1
ATOM 1505 O O . LYS A 1 189 ? -7.722 48.777 6.620 1.00 92.31 189 LYS A O 1
ATOM 1510 N N . GLU A 1 190 ? -8.332 46.845 5.622 1.00 92.75 190 GLU A N 1
ATOM 1511 C CA . GLU A 1 190 ? -9.739 47.161 5.354 1.00 92.75 190 GLU A CA 1
ATOM 1512 C C . GLU A 1 190 ? -10.620 46.475 6.417 1.00 92.75 190 GLU A C 1
ATOM 1514 O O . GLU A 1 190 ? -10.202 45.504 7.056 1.00 92.75 190 GLU A O 1
ATOM 1519 N N . SER A 1 191 ? -11.820 47.003 6.671 1.00 85.88 191 SER A N 1
ATOM 1520 C CA . SER A 1 191 ? -12.695 46.506 7.745 1.00 85.88 191 SER A CA 1
ATOM 1521 C C . SER A 1 191 ? -13.332 45.150 7.438 1.00 85.88 191 SER A C 1
ATOM 1523 O O . SER A 1 191 ? -13.577 44.388 8.359 1.00 85.88 191 SER A O 1
ATOM 1525 N N . ASP A 1 192 ? -13.579 44.853 6.165 1.00 89.19 192 ASP A N 1
ATOM 1526 C CA . ASP A 1 192 ? -14.183 43.618 5.645 1.00 89.19 192 ASP A CA 1
ATOM 1527 C C . ASP A 1 192 ? -13.146 42.536 5.284 1.00 89.19 192 ASP A C 1
ATOM 1529 O O . ASP A 1 192 ? -13.508 41.453 4.821 1.00 89.19 192 ASP A O 1
ATOM 1533 N N . ARG A 1 193 ? -11.850 42.820 5.482 1.00 92.56 193 ARG A N 1
ATOM 1534 C CA . ARG A 1 193 ? -10.739 41.964 5.050 1.00 92.56 193 ARG A CA 1
ATOM 1535 C C . ARG A 1 193 ? -9.790 41.631 6.181 1.00 92.56 193 ARG A C 1
ATOM 1537 O O . ARG A 1 193 ? -9.141 42.531 6.712 1.00 92.56 193 ARG A O 1
ATOM 1544 N N . GLU A 1 194 ? -9.617 40.356 6.485 1.00 94.44 194 GLU A N 1
ATOM 1545 C CA . GLU A 1 194 ? -8.705 39.898 7.528 1.00 94.44 194 GLU A CA 1
ATOM 1546 C C . GLU A 1 194 ? -7.303 39.599 6.994 1.00 94.44 194 GLU A C 1
ATOM 1548 O O . GLU A 1 194 ? -7.140 39.266 5.822 1.00 94.44 194 GLU A O 1
ATOM 1553 N N . LEU A 1 195 ? -6.277 39.754 7.838 1.00 96.50 195 LEU A N 1
ATOM 1554 C CA . LEU A 1 195 ? -4.892 39.450 7.473 1.00 96.50 195 LEU A CA 1
ATOM 1555 C C . LEU A 1 195 ? -4.396 38.246 8.273 1.00 96.50 195 LEU A C 1
ATOM 1557 O O . LEU A 1 195 ? -4.294 38.301 9.502 1.00 96.50 195 LEU A O 1
ATOM 1561 N N . LEU A 1 196 ? -4.027 37.192 7.554 1.00 97.62 196 LEU A N 1
ATOM 1562 C CA . LEU A 1 196 ? -3.441 35.974 8.087 1.00 97.62 196 LEU A CA 1
ATOM 1563 C C . LEU A 1 196 ? -2.002 35.821 7.597 1.00 97.62 196 LEU A C 1
ATOM 1565 O O . LEU A 1 196 ? -1.717 35.892 6.406 1.00 97.62 196 LEU A O 1
ATOM 1569 N N . VAL A 1 197 ? -1.095 35.546 8.521 1.00 98.38 197 VAL A N 1
ATOM 1570 C CA . VAL A 1 197 ? 0.263 35.088 8.259 1.00 98.38 197 VAL A CA 1
ATOM 1571 C C . VAL A 1 197 ? 0.320 33.618 8.652 1.00 98.38 197 VAL A C 1
ATOM 1573 O O . VAL A 1 197 ? 0.222 33.282 9.830 1.00 98.38 197 VAL A O 1
ATOM 1576 N N . LEU A 1 198 ? 0.442 32.746 7.655 1.00 98.38 198 LEU A N 1
ATOM 1577 C CA . LEU A 1 198 ? 0.379 31.300 7.809 1.00 98.38 198 LEU A CA 1
ATOM 1578 C C . LEU A 1 198 ? 1.767 30.694 7.599 1.00 98.38 198 LEU A C 1
ATOM 1580 O O . LEU A 1 198 ? 2.231 30.543 6.468 1.00 98.38 198 LEU A O 1
ATOM 1584 N N . PHE A 1 199 ? 2.430 30.363 8.702 1.00 97.06 199 PHE A N 1
ATOM 1585 C CA . PHE A 1 199 ? 3.737 29.717 8.701 1.00 97.06 199 PHE A CA 1
ATOM 1586 C C . PHE A 1 199 ? 3.614 28.201 8.574 1.00 97.06 199 PHE A C 1
ATOM 1588 O O . PHE A 1 199 ? 2.749 27.594 9.205 1.00 97.06 199 PHE A O 1
ATOM 1595 N N . VAL A 1 200 ? 4.545 27.581 7.850 1.00 97.88 200 VAL A N 1
ATOM 1596 C CA . VAL A 1 200 ? 4.720 26.121 7.819 1.00 97.88 200 VAL A CA 1
ATOM 1597 C C . VAL A 1 200 ? 6.194 25.790 7.987 1.00 97.88 200 VAL A C 1
ATOM 1599 O O . VAL A 1 200 ? 7.014 26.296 7.225 1.00 97.88 200 VAL A O 1
ATOM 1602 N N . THR A 1 201 ? 6.530 24.954 8.970 1.00 96.12 201 THR A N 1
ATOM 1603 C CA . THR A 1 201 ? 7.923 24.642 9.340 1.00 96.12 201 THR A CA 1
ATOM 1604 C C . THR A 1 201 ? 8.052 23.266 9.987 1.00 96.12 201 THR A C 1
ATOM 1606 O O . THR A 1 201 ? 7.143 22.832 10.701 1.00 96.12 201 THR A O 1
ATOM 1609 N N . ASP A 1 202 ? 9.180 22.589 9.742 1.00 93.38 202 ASP A N 1
ATOM 1610 C CA . ASP A 1 202 ? 9.547 21.319 10.383 1.00 93.38 202 ASP A CA 1
ATOM 1611 C C . ASP A 1 202 ? 10.637 21.437 11.454 1.00 93.38 202 ASP A C 1
ATOM 1613 O O . ASP A 1 202 ? 11.130 20.427 11.969 1.00 93.38 202 ASP A O 1
ATOM 1617 N N . GLY A 1 203 ? 10.996 22.667 11.815 1.00 87.88 203 GLY A N 1
ATOM 1618 C CA . GLY A 1 203 ? 12.041 22.970 12.778 1.00 87.88 203 GLY A CA 1
ATOM 1619 C C . GLY A 1 203 ? 11.623 24.034 13.785 1.00 87.88 203 GLY A C 1
ATOM 1620 O O . GLY A 1 203 ? 10.566 24.641 13.697 1.00 87.88 203 GLY A O 1
ATOM 1621 N N . VAL A 1 204 ? 12.465 24.250 14.795 1.00 88.38 204 VAL A N 1
ATOM 1622 C CA . VAL A 1 204 ? 12.466 25.507 15.561 1.00 88.38 204 VAL A CA 1
ATOM 1623 C C . VAL A 1 204 ? 13.598 26.382 15.039 1.00 88.38 204 VAL A C 1
ATOM 1625 O O . VAL A 1 204 ? 14.551 25.859 14.457 1.00 88.38 204 VAL A O 1
ATOM 1628 N N . ALA A 1 205 ? 13.527 27.692 15.288 1.00 87.50 205 ALA A N 1
ATOM 1629 C CA . ALA A 1 205 ? 14.611 28.599 14.938 1.00 87.50 205 ALA A CA 1
ATOM 1630 C C . ALA A 1 205 ? 15.955 28.102 15.505 1.00 87.50 205 ALA A C 1
ATOM 1632 O O . ALA A 1 205 ? 16.057 27.757 16.686 1.00 87.50 205 ALA A O 1
ATOM 1633 N N . ASN A 1 206 ? 16.976 28.045 14.652 1.00 84.94 206 ASN A N 1
ATOM 1634 C CA . ASN A 1 206 ? 18.331 27.610 15.002 1.00 84.94 206 ASN A CA 1
ATOM 1635 C C . ASN A 1 206 ? 19.406 28.660 14.669 1.00 84.94 206 ASN A C 1
ATOM 1637 O O . ASN A 1 206 ? 20.561 28.492 15.058 1.00 84.94 206 ASN A O 1
ATOM 1641 N N . GLU A 1 207 ? 19.018 29.758 14.022 1.00 86.31 207 GLU A N 1
ATOM 1642 C CA . GLU A 1 207 ? 19.867 30.895 13.676 1.00 86.31 207 GLU A CA 1
ATOM 1643 C C . GLU A 1 207 ? 19.243 32.206 14.158 1.00 86.31 207 GLU A C 1
ATOM 1645 O O . GLU A 1 207 ? 18.024 32.308 14.296 1.00 86.31 207 GLU A O 1
ATOM 1650 N N . ASP A 1 208 ? 20.094 33.193 14.454 1.00 85.69 208 ASP A N 1
ATOM 1651 C CA . ASP A 1 208 ? 19.714 34.483 15.046 1.00 85.69 208 ASP A CA 1
ATOM 1652 C C . ASP A 1 208 ? 18.803 34.361 16.286 1.00 85.69 208 ASP A C 1
ATOM 1654 O O . ASP A 1 208 ? 18.025 35.262 16.597 1.00 85.69 208 ASP A O 1
ATOM 1658 N N . ILE A 1 209 ? 18.911 33.264 17.037 1.00 85.31 209 ILE A N 1
ATOM 1659 C CA . ILE A 1 209 ? 18.199 33.076 18.305 1.00 85.31 209 ILE A CA 1
ATOM 1660 C C . ILE A 1 209 ? 18.894 33.848 19.441 1.00 85.31 209 ILE A C 1
ATOM 1662 O O . ILE A 1 209 ? 20.126 33.952 19.449 1.00 85.31 209 ILE A O 1
ATOM 1666 N N . PRO A 1 210 ? 18.159 34.364 20.444 1.00 86.88 210 PRO A N 1
ATOM 1667 C CA . PRO A 1 210 ? 16.713 34.254 20.657 1.00 86.88 210 PRO A CA 1
ATOM 1668 C C . PRO A 1 210 ? 15.921 35.484 20.145 1.00 86.88 210 PRO A C 1
ATOM 1670 O O . PRO A 1 210 ? 15.164 36.096 20.904 1.00 86.88 210 PRO A O 1
ATOM 1673 N N . ASN A 1 211 ? 16.124 35.925 18.895 1.00 91.56 211 ASN A N 1
ATOM 1674 C CA . ASN A 1 211 ? 15.475 37.141 18.374 1.00 91.56 211 ASN A CA 1
ATOM 1675 C C . ASN A 1 211 ? 14.049 36.917 17.841 1.00 91.56 211 ASN A C 1
ATOM 1677 O O . ASN A 1 211 ? 13.339 37.888 17.565 1.00 91.56 211 ASN A O 1
ATOM 1681 N N . GLU A 1 212 ? 13.600 35.669 17.710 1.00 92.06 212 GLU A N 1
ATOM 1682 C CA . GLU A 1 212 ? 12.292 35.301 17.168 1.00 92.06 212 GLU A CA 1
ATOM 1683 C C . GLU A 1 212 ? 11.134 35.894 17.977 1.00 92.06 212 GLU A C 1
ATOM 1685 O O . GLU A 1 212 ? 10.231 36.510 17.410 1.00 92.06 212 GLU A O 1
ATOM 1690 N N . ARG A 1 213 ? 11.193 35.796 19.310 1.00 92.25 213 ARG A N 1
ATOM 1691 C CA . ARG A 1 213 ? 10.135 36.294 20.194 1.00 92.25 213 ARG A CA 1
ATOM 1692 C C . ARG A 1 213 ? 10.054 37.824 20.230 1.00 92.25 213 ARG A C 1
ATOM 1694 O O . ARG A 1 213 ? 8.964 38.336 19.983 1.00 92.25 213 ARG A O 1
ATOM 1701 N N . PRO A 1 214 ? 11.146 38.575 20.477 1.00 94.44 214 PRO A N 1
ATOM 1702 C CA . PRO A 1 214 ? 11.100 40.036 20.400 1.00 94.44 214 PRO A CA 1
ATOM 1703 C C . PRO A 1 214 ? 10.596 40.553 19.045 1.00 94.44 214 PRO A C 1
ATOM 1705 O O . PRO A 1 214 ? 9.903 41.566 18.986 1.00 94.44 214 PRO A O 1
ATOM 1708 N N . SER A 1 215 ? 10.905 39.848 17.954 1.00 94.25 215 SER A N 1
ATOM 1709 C CA . SER A 1 215 ? 10.498 40.255 16.602 1.00 94.25 215 SER A CA 1
ATOM 1710 C C . SER A 1 215 ? 9.030 39.977 16.324 1.00 94.25 215 SER A C 1
ATOM 1712 O O . SER A 1 215 ? 8.357 40.820 15.734 1.00 94.25 215 SER A O 1
ATOM 1714 N N . TYR A 1 216 ? 8.513 38.851 16.813 1.00 96.38 216 TYR A N 1
ATOM 1715 C CA . TYR A 1 216 ? 7.079 38.588 16.848 1.00 96.38 216 TYR A CA 1
ATOM 1716 C C . TYR A 1 216 ? 6.331 39.656 17.663 1.00 96.38 216 TYR A C 1
ATOM 1718 O O . TYR A 1 216 ? 5.375 40.252 17.169 1.00 96.38 216 TYR A O 1
ATOM 1726 N N . GLU A 1 217 ? 6.798 39.968 18.878 1.00 96.25 217 GLU A N 1
ATOM 1727 C CA . GLU A 1 217 ? 6.194 40.996 19.740 1.00 96.25 217 GLU A CA 1
ATOM 1728 C C . GLU A 1 217 ? 6.195 42.379 19.055 1.00 96.25 217 GLU A C 1
ATOM 1730 O O . GLU A 1 217 ? 5.181 43.082 19.066 1.00 96.25 217 GLU A O 1
ATOM 1735 N N . MET A 1 218 ? 7.290 42.747 18.379 1.00 95.88 218 MET A N 1
ATOM 1736 C CA . MET A 1 218 ? 7.385 43.985 17.597 1.00 95.88 218 MET A CA 1
ATOM 1737 C C . MET A 1 218 ? 6.433 43.991 16.390 1.00 95.88 218 MET A C 1
ATOM 1739 O O . MET A 1 218 ? 5.776 45.004 16.133 1.00 95.88 218 MET A O 1
ATOM 1743 N N . LEU A 1 219 ? 6.317 42.868 15.670 1.00 96.38 219 LEU A N 1
ATOM 1744 C CA . LEU A 1 219 ? 5.384 42.722 14.552 1.00 96.38 219 LEU A CA 1
ATOM 1745 C C . LEU A 1 219 ? 3.940 42.925 15.025 1.00 96.38 219 LEU A C 1
ATOM 1747 O O . LEU A 1 219 ? 3.207 43.712 14.429 1.00 96.38 219 LEU A O 1
ATOM 1751 N N . LYS A 1 220 ? 3.550 42.280 16.131 1.00 96.31 220 LYS A N 1
ATOM 1752 C CA . LYS A 1 220 ? 2.216 42.423 16.731 1.00 96.31 220 LYS A CA 1
ATOM 1753 C C . LYS A 1 220 ? 1.957 43.834 17.255 1.00 96.31 220 LYS A C 1
ATOM 1755 O O . LYS A 1 220 ? 0.830 44.309 17.167 1.00 96.31 220 LYS A O 1
ATOM 1760 N N . GLN A 1 221 ? 2.976 44.535 17.755 1.00 96.31 221 GLN A N 1
ATOM 1761 C CA . GLN A 1 221 ? 2.835 45.935 18.164 1.00 96.31 221 GLN A CA 1
ATOM 1762 C C . GLN A 1 221 ? 2.559 46.860 16.968 1.00 96.31 221 GLN A C 1
ATOM 1764 O O . GLN A 1 221 ? 1.753 47.785 17.074 1.00 96.31 221 GLN A O 1
ATOM 1769 N N . LYS A 1 222 ? 3.228 46.626 15.833 1.00 96.75 222 LYS A N 1
ATOM 1770 C CA . LYS A 1 222 ? 3.103 47.457 14.628 1.00 96.75 222 LYS A CA 1
ATOM 1771 C C . LYS A 1 222 ? 1.856 47.122 13.805 1.00 96.75 222 LYS A C 1
ATOM 1773 O O . LYS A 1 222 ? 1.210 48.028 13.281 1.00 96.75 222 LYS A O 1
ATOM 1778 N N . TYR A 1 223 ? 1.493 45.843 13.738 1.00 96.44 223 TYR A N 1
ATOM 1779 C CA . TYR A 1 223 ? 0.330 45.324 13.017 1.00 96.44 223 TYR A CA 1
ATOM 1780 C C . TYR A 1 223 ? -0.539 44.472 13.955 1.00 96.44 223 TYR A C 1
ATOM 1782 O O . TYR A 1 223 ? -0.581 43.247 13.829 1.00 96.44 223 TYR A O 1
ATOM 1790 N N . PRO A 1 224 ? -1.269 45.095 14.898 1.00 93.56 224 PRO A N 1
ATOM 1791 C CA . PRO A 1 224 ? -2.070 44.361 15.883 1.00 93.56 224 PRO A CA 1
ATOM 1792 C C . PRO A 1 224 ? -3.183 43.505 15.262 1.00 93.56 224 PRO A C 1
ATOM 1794 O O . PRO A 1 224 ? -3.651 42.565 15.895 1.00 93.56 224 PRO A O 1
ATOM 1797 N N . TYR A 1 225 ? -3.572 43.807 14.021 1.00 92.06 225 TYR A N 1
ATOM 1798 C CA . TYR A 1 225 ? -4.570 43.079 13.236 1.00 92.06 225 TYR A CA 1
ATOM 1799 C C . TYR A 1 225 ? -4.013 41.877 12.448 1.00 92.06 225 TYR A C 1
ATOM 1801 O O . TYR A 1 225 ? -4.780 41.183 11.796 1.00 92.06 225 TYR A O 1
ATOM 1809 N N . ALA A 1 226 ? -2.695 41.650 12.413 1.00 95.31 226 ALA A N 1
ATOM 1810 C CA . ALA A 1 226 ? -2.128 40.504 11.700 1.00 95.31 226 ALA A CA 1
ATOM 1811 C C . ALA A 1 226 ? -2.244 39.243 12.564 1.00 95.31 226 ALA A C 1
ATOM 1813 O O . ALA A 1 226 ? -1.732 39.236 13.681 1.00 95.31 226 ALA A O 1
ATOM 1814 N N . ASN A 1 227 ? -2.871 38.182 12.058 1.00 95.31 227 ASN A N 1
ATOM 1815 C CA . ASN A 1 227 ? -3.000 36.905 12.765 1.00 95.31 227 ASN A CA 1
ATOM 1816 C C . ASN A 1 227 ? -1.859 35.976 12.353 1.00 95.31 227 ASN A C 1
ATOM 1818 O O . ASN A 1 227 ? -1.739 35.655 11.178 1.00 95.31 227 ASN A O 1
ATOM 1822 N N . VAL A 1 228 ? -1.014 35.547 13.285 1.00 97.31 228 VAL A N 1
ATOM 1823 C CA . VAL A 1 228 ? 0.133 34.671 13.011 1.00 97.31 228 VAL A CA 1
ATOM 1824 C C . VAL A 1 228 ? -0.210 33.248 13.423 1.00 97.31 228 VAL A C 1
ATOM 1826 O O . VAL A 1 228 ? -0.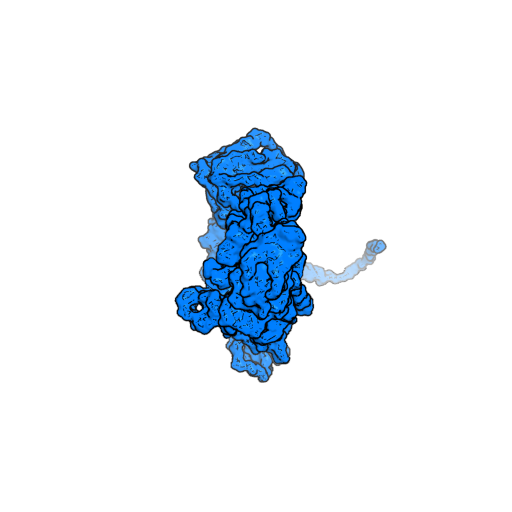190 32.905 14.605 1.00 97.31 228 VAL A O 1
ATOM 1829 N N . HIS A 1 229 ? -0.531 32.405 12.451 1.00 97.38 229 HIS A N 1
ATOM 1830 C CA . HIS A 1 229 ? -0.777 30.985 12.673 1.00 97.38 229 HIS A CA 1
ATOM 1831 C C . HIS A 1 229 ? 0.432 30.181 12.206 1.00 97.38 229 HIS A C 1
ATOM 1833 O O . HIS A 1 229 ? 0.938 30.405 11.108 1.00 97.38 229 HIS A O 1
ATOM 1839 N N . ILE A 1 230 ? 0.895 29.238 13.027 1.00 97.50 230 ILE A N 1
ATOM 1840 C CA . ILE A 1 230 ? 2.034 28.383 12.688 1.00 97.50 230 ILE A CA 1
ATOM 1841 C C . ILE A 1 230 ? 1.603 26.923 12.651 1.00 97.50 230 ILE A C 1
ATOM 1843 O O . ILE A 1 230 ? 1.122 26.369 13.639 1.00 97.50 230 ILE A O 1
ATOM 1847 N N . VAL A 1 231 ? 1.824 26.287 11.506 1.00 97.88 231 VAL A N 1
ATOM 1848 C CA . VAL A 1 231 ? 1.687 24.847 11.329 1.00 97.88 231 VAL A CA 1
ATOM 1849 C C . VAL A 1 231 ? 3.043 24.196 11.584 1.00 97.88 231 VAL A C 1
ATOM 1851 O O . VAL A 1 231 ? 3.973 24.293 10.784 1.00 97.88 231 VAL A O 1
ATOM 1854 N N . GLN A 1 232 ? 3.137 23.533 12.731 1.00 96.69 232 GLN A N 1
ATOM 1855 C CA . GLN A 1 232 ? 4.227 22.639 13.088 1.00 96.69 232 GLN A CA 1
ATOM 1856 C C . GLN A 1 232 ? 4.072 21.351 12.272 1.00 96.69 232 GLN A C 1
ATOM 1858 O O . GLN A 1 232 ? 3.090 20.628 12.452 1.00 96.69 232 GLN A O 1
ATOM 1863 N N . TYR A 1 233 ? 5.029 21.042 11.405 1.00 97.31 233 TYR A N 1
ATOM 1864 C CA . TYR A 1 233 ? 4.955 19.916 10.477 1.00 97.31 233 TYR A CA 1
ATOM 1865 C C . TYR A 1 233 ? 6.057 18.891 10.750 1.00 97.31 233 TYR A C 1
ATOM 1867 O O . TYR A 1 233 ? 7.222 19.243 10.823 1.00 97.31 233 TYR A O 1
ATOM 1875 N N . GLU A 1 234 ? 5.717 17.611 10.922 1.00 94.50 234 GLU A N 1
ATOM 1876 C CA . GLU A 1 234 ? 6.704 16.528 11.122 1.00 94.50 234 GLU A CA 1
ATOM 1877 C C . GLU A 1 234 ? 7.625 16.705 12.357 1.00 94.50 234 GLU A C 1
ATOM 1879 O O . GLU A 1 234 ? 8.717 16.142 12.428 1.00 94.50 234 GLU A O 1
ATOM 1884 N N . MET A 1 235 ? 7.164 17.431 13.385 1.00 91.50 235 MET A N 1
ATOM 1885 C CA . MET A 1 235 ? 7.889 17.640 14.658 1.00 91.50 235 MET A CA 1
ATOM 1886 C C . MET A 1 235 ? 7.295 16.839 15.836 1.00 91.50 235 MET A C 1
ATOM 1888 O O . MET A 1 235 ? 7.506 17.165 17.006 1.00 91.50 235 MET A O 1
ATOM 1892 N N . GLY A 1 236 ? 6.531 15.785 15.533 1.00 87.50 236 GLY A N 1
ATOM 1893 C CA . GLY A 1 236 ? 5.816 14.956 16.507 1.00 87.50 236 GLY A CA 1
ATOM 1894 C C . GLY A 1 236 ? 4.465 15.534 16.952 1.00 87.50 236 GLY A C 1
ATOM 1895 O O . GLY A 1 236 ? 4.108 16.660 16.626 1.00 87.50 236 GLY A O 1
ATOM 1896 N N . ASN A 1 237 ? 3.712 14.751 17.734 1.00 85.69 237 ASN A N 1
ATOM 1897 C CA . ASN A 1 237 ? 2.296 15.016 18.054 1.00 85.69 237 ASN A CA 1
ATOM 1898 C C . ASN A 1 237 ? 2.072 15.967 19.248 1.00 85.69 237 ASN A C 1
ATOM 1900 O O . ASN A 1 237 ? 0.957 16.071 19.754 1.00 85.69 237 ASN A O 1
ATOM 1904 N N . LYS A 1 238 ? 3.125 16.611 19.762 1.00 87.00 238 LYS A N 1
ATOM 1905 C CA . LYS A 1 238 ? 3.038 17.531 20.906 1.00 87.00 238 LYS A CA 1
ATOM 1906 C C . LYS A 1 238 ? 3.304 18.959 20.452 1.00 87.00 238 LYS A C 1
ATOM 1908 O O . LYS A 1 238 ? 4.206 19.193 19.654 1.00 87.00 238 LYS A O 1
ATOM 1913 N N . VAL A 1 239 ? 2.562 19.901 21.029 1.00 86.00 239 VAL A N 1
ATOM 1914 C CA . VAL A 1 239 ? 2.772 21.344 20.853 1.00 86.00 239 VAL A CA 1
ATOM 1915 C C . VAL A 1 239 ? 4.190 21.715 21.299 1.00 86.00 239 VAL A C 1
ATOM 1917 O O . VAL A 1 239 ? 4.552 21.529 22.466 1.00 86.00 239 VAL A O 1
ATOM 1920 N N . ASN A 1 240 ? 4.998 22.233 20.374 1.00 91.06 240 ASN A N 1
ATOM 1921 C CA . ASN A 1 240 ? 6.317 22.773 20.680 1.00 91.06 240 ASN A CA 1
ATOM 1922 C C . ASN A 1 240 ? 6.193 24.167 21.310 1.00 91.06 240 ASN A C 1
ATOM 1924 O O . ASN A 1 240 ? 5.728 25.104 20.666 1.00 91.06 240 ASN A O 1
ATOM 1928 N N . GLN A 1 241 ? 6.653 24.307 22.555 1.00 89.50 241 GLN A N 1
ATOM 1929 C CA . GLN A 1 241 ? 6.521 25.545 23.332 1.00 89.50 241 GLN A CA 1
ATOM 1930 C C . GLN A 1 241 ? 7.264 26.739 22.717 1.00 89.50 241 GLN A C 1
ATOM 1932 O O . GLN A 1 241 ? 6.816 27.868 22.876 1.00 89.50 241 GLN A O 1
ATOM 1937 N N . ASN A 1 242 ? 8.358 26.519 21.982 1.00 88.81 242 ASN A N 1
ATOM 1938 C CA . ASN A 1 242 ? 9.088 27.618 21.343 1.00 88.81 242 ASN A CA 1
ATOM 1939 C C . ASN A 1 242 ? 8.294 28.219 20.178 1.00 88.81 242 ASN A C 1
ATOM 1941 O O . ASN A 1 242 ? 8.367 29.420 19.952 1.00 88.81 242 ASN A O 1
ATOM 1945 N N . ILE A 1 243 ? 7.508 27.397 19.476 1.00 92.62 243 ILE A N 1
ATOM 1946 C CA . ILE A 1 243 ? 6.607 27.850 18.409 1.00 92.62 243 ILE A CA 1
ATOM 1947 C C . ILE A 1 243 ? 5.401 28.580 19.013 1.00 92.62 243 ILE A C 1
ATOM 1949 O O . ILE A 1 243 ? 5.045 29.655 18.539 1.00 92.62 243 ILE A O 1
ATOM 1953 N N . ALA A 1 244 ? 4.838 28.056 20.108 1.00 89.81 244 ALA A N 1
ATOM 1954 C CA . ALA A 1 244 ? 3.713 28.682 20.802 1.00 89.81 244 ALA A CA 1
ATOM 1955 C C . ALA A 1 244 ? 4.011 30.132 21.232 1.00 89.81 244 ALA A C 1
ATOM 1957 O O . ALA A 1 244 ? 3.123 30.979 21.207 1.00 89.81 244 ALA A O 1
ATOM 1958 N N . LEU A 1 245 ? 5.267 30.437 21.588 1.00 91.25 245 LEU A N 1
ATOM 1959 C CA . LEU A 1 245 ? 5.707 31.776 22.004 1.00 91.25 245 LEU A CA 1
ATOM 1960 C C . LEU A 1 245 ? 5.768 32.813 20.868 1.00 91.25 245 LEU A C 1
ATOM 1962 O O . LEU A 1 245 ? 5.900 34.002 21.156 1.00 91.25 245 LEU A O 1
ATOM 1966 N N . VAL A 1 246 ? 5.697 32.384 19.605 1.00 94.62 246 VAL A N 1
ATOM 1967 C CA . VAL A 1 246 ? 5.808 33.243 18.410 1.00 94.62 246 VAL A CA 1
ATOM 1968 C C . VAL A 1 246 ? 4.604 33.108 17.474 1.00 94.62 246 VAL A C 1
ATOM 1970 O O . VAL A 1 246 ? 4.687 33.421 16.289 1.00 94.62 246 VAL A O 1
ATOM 1973 N N . SER A 1 247 ? 3.482 32.622 18.001 1.00 94.69 247 SER A N 1
ATOM 1974 C CA . SER A 1 247 ? 2.257 32.388 17.243 1.00 94.69 247 SER A CA 1
ATOM 1975 C C . SER A 1 247 ? 1.036 32.869 18.018 1.00 94.69 247 SER A C 1
ATOM 1977 O O . SER A 1 247 ? 0.975 32.703 19.234 1.00 94.69 247 SER A O 1
ATOM 1979 N N . ASP A 1 248 ? 0.032 33.386 17.314 1.00 92.56 248 ASP A N 1
ATOM 1980 C CA . ASP A 1 248 ? -1.314 33.554 17.865 1.00 92.56 248 ASP A CA 1
ATOM 1981 C C . ASP A 1 248 ? -2.022 32.197 17.985 1.00 92.56 248 ASP A C 1
ATOM 1983 O O . ASP A 1 248 ? -2.849 32.006 18.877 1.00 92.56 248 ASP A O 1
ATOM 1987 N N . ARG A 1 249 ? -1.723 31.262 17.068 1.00 90.38 249 ARG A N 1
ATOM 1988 C CA . ARG A 1 249 ? -2.207 29.875 17.095 1.00 90.38 249 ARG A CA 1
ATOM 1989 C C . ARG A 1 249 ? -1.172 28.917 16.525 1.00 90.38 249 ARG A C 1
ATOM 1991 O O . ARG A 1 249 ? -0.506 29.229 15.539 1.00 90.38 249 ARG A O 1
ATOM 1998 N N . GLN A 1 250 ? -1.129 27.718 17.091 1.00 93.06 250 GLN A N 1
ATOM 1999 C CA . GLN A 1 250 ? -0.266 26.638 16.637 1.00 93.06 250 GLN A CA 1
ATOM 2000 C C . GLN A 1 250 ? -1.089 25.403 16.287 1.00 93.06 250 GLN A C 1
ATOM 2002 O O . GLN A 1 250 ? -1.960 24.991 17.052 1.00 93.06 250 GLN A O 1
ATOM 2007 N N . PHE A 1 251 ? -0.758 24.789 15.157 1.00 94.19 251 PHE A N 1
ATOM 2008 C CA . PHE A 1 251 ? -1.398 23.579 14.655 1.00 94.19 251 PHE A CA 1
ATOM 2009 C C . PHE A 1 251 ? -0.335 22.503 14.486 1.00 94.19 251 PHE A C 1
ATOM 2011 O O . PHE A 1 251 ? 0.714 22.751 13.895 1.00 94.19 251 PHE A O 1
ATOM 2018 N N . VAL A 1 252 ? -0.573 21.320 15.046 1.00 94.56 252 VAL A N 1
ATOM 2019 C CA . VAL A 1 252 ? 0.379 20.206 14.991 1.00 94.56 252 VAL A CA 1
ATOM 2020 C C . VAL A 1 252 ? -0.052 19.255 13.889 1.00 94.56 252 VAL A C 1
ATOM 2022 O O . VAL A 1 252 ? -1.160 18.728 13.919 1.00 94.56 252 VAL A O 1
ATOM 2025 N N . SER A 1 253 ? 0.839 19.020 12.935 1.00 96.31 253 SER A N 1
ATOM 2026 C CA . SER A 1 253 ? 0.555 18.239 11.740 1.00 96.31 253 SER A CA 1
ATOM 2027 C C . SER A 1 253 ? 1.665 17.245 11.413 1.00 96.31 253 SER A C 1
ATOM 2029 O O . SER A 1 253 ? 2.818 17.379 11.835 1.00 96.31 253 SER A O 1
ATOM 2031 N N . ASN A 1 254 ? 1.293 16.236 10.639 1.00 94.56 254 ASN A N 1
ATOM 2032 C CA . ASN A 1 254 ? 2.187 15.278 10.004 1.00 94.56 254 ASN A CA 1
ATOM 2033 C C . ASN A 1 254 ? 1.794 15.139 8.526 1.00 94.56 254 ASN A C 1
ATOM 2035 O O . ASN A 1 254 ? 0.845 15.783 8.070 1.00 94.56 254 ASN A O 1
ATOM 2039 N N . LYS A 1 255 ? 2.503 14.299 7.775 1.00 93.00 255 LYS A N 1
ATOM 2040 C CA . LYS A 1 255 ? 2.247 14.057 6.346 1.00 93.00 255 LYS A CA 1
ATOM 2041 C C . LYS A 1 255 ? 0.785 13.716 6.013 1.00 93.00 255 LYS A C 1
ATOM 2043 O O . LYS A 1 255 ? 0.309 14.100 4.951 1.00 93.00 255 LYS A O 1
ATOM 2048 N N . ASP A 1 256 ? 0.069 13.049 6.922 1.00 93.06 256 ASP A N 1
ATOM 2049 C CA . ASP A 1 256 ? -1.305 12.588 6.703 1.00 93.06 256 ASP A CA 1
ATOM 2050 C C . ASP A 1 256 ? -2.343 13.661 7.086 1.00 93.06 256 ASP A C 1
ATOM 2052 O O . ASP A 1 256 ? -3.467 13.646 6.586 1.00 93.06 256 ASP A O 1
ATOM 2056 N N . SER A 1 257 ? -1.986 14.605 7.968 1.00 95.62 257 SER A N 1
ATOM 2057 C CA . SER A 1 257 ? -2.902 15.634 8.484 1.00 95.62 257 SER A CA 1
ATOM 2058 C C . SER A 1 257 ? -2.626 17.056 7.992 1.00 95.62 257 SER A C 1
ATOM 2060 O O . SER A 1 257 ? -3.451 17.936 8.232 1.00 95.62 257 SER A O 1
ATOM 2062 N N . ILE A 1 258 ? -1.514 17.303 7.289 1.00 96.88 258 ILE A N 1
ATOM 2063 C CA . ILE A 1 258 ? -1.072 18.650 6.887 1.00 96.88 258 ILE A CA 1
ATOM 2064 C C . ILE A 1 258 ? -2.122 19.438 6.093 1.00 96.88 258 ILE A C 1
ATOM 2066 O O . ILE A 1 258 ? -2.287 20.624 6.359 1.00 96.88 258 ILE A O 1
ATOM 2070 N N . SER A 1 259 ? -2.882 18.804 5.190 1.00 96.50 259 SER A N 1
ATOM 2071 C CA . SER A 1 259 ? -3.971 19.480 4.458 1.00 96.50 259 SER A CA 1
ATOM 2072 C C . SER A 1 259 ? -5.094 19.929 5.401 1.00 96.50 259 SER A C 1
ATOM 2074 O O . SER A 1 259 ? -5.432 21.112 5.451 1.00 96.50 259 SER A O 1
ATOM 2076 N N . THR A 1 260 ? -5.592 19.022 6.245 1.00 95.44 260 THR A N 1
ATOM 2077 C CA . THR A 1 260 ? -6.641 19.315 7.234 1.00 95.44 260 THR A CA 1
ATOM 2078 C C . THR A 1 260 ? -6.216 20.388 8.239 1.00 95.44 260 THR A C 1
ATOM 2080 O O . THR A 1 260 ? -7.008 21.261 8.590 1.00 95.44 260 THR A O 1
ATOM 2083 N N . GLU A 1 261 ? -4.975 20.341 8.723 1.00 95.62 261 GLU A N 1
ATOM 2084 C CA . GLU A 1 261 ? -4.480 21.304 9.709 1.00 95.62 261 GLU A CA 1
ATOM 2085 C C . GLU A 1 261 ? -4.163 22.667 9.084 1.00 95.62 261 GLU A C 1
ATOM 2087 O O . GLU A 1 261 ? -4.451 23.687 9.707 1.00 95.62 261 GLU A O 1
ATOM 2092 N N . LEU A 1 262 ? -3.671 22.719 7.839 1.00 96.38 262 LEU A N 1
ATOM 2093 C CA . LEU A 1 262 ? -3.564 23.976 7.089 1.00 96.38 262 LEU A CA 1
ATOM 2094 C C . LEU A 1 262 ? -4.934 24.601 6.835 1.00 96.38 262 LEU A C 1
ATOM 2096 O O . LEU A 1 262 ? -5.076 25.819 6.932 1.00 96.38 262 LEU A O 1
ATOM 2100 N N . ASP A 1 263 ? -5.949 23.782 6.562 1.00 93.81 263 ASP A N 1
ATOM 2101 C CA . ASP A 1 263 ? -7.311 24.260 6.367 1.00 93.81 263 ASP A CA 1
ATOM 2102 C C . ASP A 1 263 ? -7.865 24.924 7.632 1.00 93.81 263 ASP A C 1
ATOM 2104 O O . ASP A 1 263 ? -8.354 26.053 7.578 1.00 93.81 263 ASP A O 1
ATOM 2108 N N . LYS A 1 264 ? -7.701 24.280 8.794 1.00 92.19 264 LYS A N 1
ATOM 2109 C CA . LYS A 1 264 ? -8.058 24.863 10.099 1.00 92.19 264 LYS A CA 1
ATOM 2110 C C . LYS A 1 264 ? -7.251 26.128 10.389 1.00 92.19 264 LYS A C 1
ATOM 2112 O O . LYS A 1 264 ? -7.814 27.123 10.845 1.00 92.19 264 LYS A O 1
ATOM 2117 N N . ALA A 1 265 ? -5.950 26.103 10.103 1.00 94.25 265 ALA A N 1
ATOM 2118 C CA . ALA A 1 265 ? -5.054 27.234 10.303 1.00 94.25 265 ALA A CA 1
ATOM 2119 C C . ALA A 1 265 ? -5.358 28.415 9.373 1.00 94.25 265 ALA A C 1
ATOM 2121 O O . ALA A 1 265 ? -5.008 29.546 9.697 1.00 94.25 265 ALA A O 1
ATOM 2122 N N . SER A 1 266 ? -6.044 28.196 8.252 1.00 94.00 266 SER A N 1
ATOM 2123 C CA . SER A 1 266 ? -6.443 29.270 7.341 1.00 94.00 266 SER A CA 1
ATOM 2124 C C . SER A 1 266 ? -7.619 30.122 7.831 1.00 94.00 266 SER A C 1
ATOM 2126 O O . SER A 1 266 ? -7.935 31.143 7.224 1.00 94.00 266 SER A O 1
ATOM 2128 N N . VAL A 1 267 ? -8.278 29.722 8.922 1.00 91.56 267 VAL A N 1
ATOM 2129 C CA . VAL A 1 267 ? -9.470 30.400 9.437 1.00 91.56 267 VAL A CA 1
ATOM 2130 C C . VAL A 1 267 ? -9.105 31.273 10.632 1.00 91.56 267 VAL A C 1
ATOM 2132 O O . VAL A 1 267 ? -8.631 30.783 11.662 1.00 91.56 267 VAL A O 1
ATOM 2135 N N . VAL A 1 268 ? -9.378 32.573 10.524 1.00 91.19 268 VAL A N 1
ATOM 2136 C CA . VAL A 1 268 ? -9.261 33.516 11.642 1.00 91.19 268 VAL A CA 1
ATOM 2137 C C . VAL A 1 268 ? -10.596 33.548 12.389 1.00 91.19 268 VAL A C 1
ATOM 2139 O O . VAL A 1 268 ? -11.531 34.257 12.050 1.00 91.19 268 VAL A O 1
ATOM 2142 N N . SER A 1 269 ? -10.728 32.696 13.393 1.00 89.25 269 SER A N 1
ATOM 2143 C CA . SER A 1 269 ? -11.970 32.516 14.150 1.00 89.25 269 SER A CA 1
ATOM 2144 C C . SER A 1 269 ? -12.212 33.613 15.193 1.00 89.25 269 SER A C 1
ATOM 2146 O O . SER A 1 269 ? -11.275 34.028 15.880 1.00 89.25 269 SER A O 1
ATOM 2148 N N . MET A 1 270 ? -13.478 33.979 15.420 1.00 90.00 270 MET A N 1
ATOM 2149 C CA . MET A 1 270 ? -13.866 34.900 16.499 1.00 90.00 270 MET A CA 1
ATOM 2150 C C . MET A 1 270 ? -13.581 34.322 17.895 1.00 90.00 270 MET A C 1
ATOM 2152 O O . MET A 1 270 ? -13.706 33.114 18.108 1.00 90.00 270 MET A O 1
ATOM 2156 N N . THR A 1 271 ? -13.243 35.194 18.850 1.00 91.25 271 THR A N 1
ATOM 2157 C CA . THR A 1 271 ? -13.048 34.850 20.272 1.00 91.25 271 THR A CA 1
ATOM 2158 C C . THR A 1 271 ? -14.341 35.092 21.049 1.00 91.25 271 THR A C 1
ATOM 2160 O O . THR A 1 271 ? -15.037 36.067 20.784 1.00 91.25 271 THR A O 1
ATOM 2163 N N . TYR A 1 272 ? -14.669 34.223 22.006 1.00 93.69 272 TYR A N 1
ATOM 2164 C CA . TYR A 1 272 ? -15.780 34.471 22.923 1.00 93.69 272 TYR A CA 1
ATOM 2165 C C . TYR A 1 272 ? -15.352 35.467 24.007 1.00 93.69 272 TYR A C 1
ATOM 2167 O O . TYR A 1 272 ? -14.443 35.179 24.791 1.00 93.69 272 TYR A O 1
ATOM 2175 N N . ASP A 1 273 ? -16.036 36.610 24.098 1.00 94.00 273 ASP A N 1
ATOM 2176 C CA . ASP A 1 273 ? -15.784 37.622 25.137 1.00 94.00 273 ASP A CA 1
ATOM 2177 C C . ASP A 1 273 ? -15.997 37.039 26.541 1.00 94.00 273 ASP A C 1
ATOM 2179 O O . ASP A 1 273 ? -15.340 37.396 27.520 1.00 94.00 273 ASP A O 1
ATOM 2183 N N . THR A 1 274 ? -16.968 36.133 26.653 1.00 94.56 274 THR A N 1
ATOM 2184 C CA . THR A 1 274 ? -17.291 35.411 27.880 1.00 94.56 274 THR A CA 1
ATOM 2185 C C . THR A 1 274 ? -17.640 33.979 27.517 1.00 94.56 274 THR A C 1
ATOM 2187 O O . THR A 1 274 ? -18.410 33.752 26.586 1.00 94.56 274 THR A O 1
ATOM 2190 N N . PHE A 1 275 ? -17.089 33.019 28.249 1.00 97.06 275 PHE A N 1
ATOM 2191 C CA . PHE A 1 275 ? -17.484 31.620 28.195 1.00 97.06 275 PHE A CA 1
ATOM 2192 C C . PHE A 1 275 ? -17.158 30.978 29.548 1.00 97.06 275 PHE A C 1
ATOM 2194 O O . PHE A 1 275 ? -16.059 30.492 29.808 1.00 97.06 275 PHE A O 1
ATOM 2201 N N . ASN A 1 276 ? -18.132 30.997 30.450 1.00 95.75 276 ASN A N 1
ATOM 2202 C CA . ASN A 1 276 ? -17.989 30.502 31.810 1.00 95.75 276 ASN A CA 1
ATOM 2203 C C . ASN A 1 276 ? -18.930 29.324 32.043 1.00 95.75 276 ASN A C 1
ATOM 2205 O O . ASN A 1 276 ? -20.138 29.446 31.843 1.00 95.75 276 ASN A O 1
ATOM 2209 N N . ILE A 1 277 ? -18.385 28.203 32.508 1.00 97.50 277 ILE A N 1
ATOM 2210 C CA . ILE A 1 277 ? -19.156 27.012 32.863 1.00 97.50 277 ILE A CA 1
ATOM 2211 C C . ILE A 1 277 ? -19.040 26.801 34.371 1.00 97.50 277 ILE A C 1
ATOM 2213 O O . ILE A 1 277 ? -17.946 26.631 34.909 1.00 97.50 277 ILE A O 1
ATOM 2217 N N . LYS A 1 278 ? -20.178 26.800 35.066 1.00 97.31 278 LYS A N 1
ATOM 2218 C CA . LYS A 1 278 ? -20.286 26.437 36.482 1.00 97.31 278 LYS A CA 1
ATOM 2219 C C . LYS A 1 278 ? -21.024 25.119 36.622 1.00 97.31 278 LYS A C 1
ATOM 2221 O O . LYS A 1 278 ? -22.246 25.073 36.486 1.00 97.31 278 LYS A O 1
ATOM 2226 N N . SER A 1 279 ? -20.280 24.072 36.938 1.00 96.88 279 SER A N 1
ATOM 2227 C CA . SER A 1 279 ? -20.807 22.735 37.196 1.00 96.88 279 SER A CA 1
ATOM 2228 C C . SER A 1 279 ? -20.843 22.480 38.701 1.00 96.88 279 SER A C 1
ATOM 2230 O O . SER A 1 279 ? -19.817 22.516 39.375 1.00 96.88 279 SER A O 1
ATOM 2232 N N . TYR A 1 280 ? -22.025 22.228 39.248 1.00 96.75 280 TYR A N 1
ATOM 2233 C CA . TYR A 1 280 ? -22.222 21.976 40.674 1.00 96.75 280 TYR A CA 1
ATOM 2234 C C . TYR A 1 280 ? -22.111 20.477 40.931 1.00 96.75 280 TYR A C 1
ATOM 2236 O O . TYR A 1 280 ? -23.030 19.728 40.616 1.00 96.75 280 TYR A O 1
ATOM 2244 N N . VAL A 1 281 ? -20.982 20.033 41.473 1.00 96.38 281 VAL A N 1
ATOM 2245 C CA . VAL A 1 281 ? -20.720 18.638 41.841 1.00 96.38 281 VAL A CA 1
ATOM 2246 C C . VAL A 1 281 ? -21.584 18.252 43.038 1.00 96.38 281 VAL A C 1
ATOM 2248 O O . VAL A 1 281 ? -21.691 18.991 44.016 1.00 96.38 281 VAL A O 1
ATOM 2251 N N . ASN A 1 282 ? -22.191 17.069 42.987 1.00 95.62 282 ASN A N 1
ATOM 2252 C CA . ASN A 1 282 ? -23.025 16.553 44.065 1.00 95.62 282 ASN A CA 1
ATOM 2253 C C . ASN A 1 282 ? -22.175 16.040 45.243 1.00 95.62 282 ASN A C 1
ATOM 2255 O O . ASN A 1 282 ? -21.980 14.838 45.441 1.00 95.62 282 ASN A O 1
ATOM 2259 N N . THR A 1 283 ? -21.658 16.968 46.046 1.00 94.44 283 THR A N 1
ATOM 2260 C CA . THR A 1 283 ? -20.715 16.677 47.137 1.00 94.44 283 THR A CA 1
ATOM 2261 C C . THR A 1 283 ? -21.320 15.941 48.326 1.00 94.44 283 THR A C 1
ATOM 2263 O O . THR A 1 283 ? -20.595 15.497 49.217 1.00 94.44 283 THR A O 1
ATOM 2266 N N . ASN A 1 284 ? -22.639 15.730 48.340 1.00 94.00 284 ASN A N 1
ATOM 2267 C CA . ASN A 1 284 ? -23.263 14.807 49.283 1.00 94.00 284 ASN A CA 1
ATOM 2268 C C . ASN A 1 284 ? -22.745 13.378 49.075 1.00 94.00 284 ASN A C 1
ATOM 2270 O O . ASN A 1 284 ? -22.509 12.697 50.065 1.00 94.00 284 ASN A O 1
ATOM 2274 N N . TYR A 1 285 ? -22.469 12.983 47.826 1.00 94.38 285 TYR A N 1
ATOM 2275 C CA . TYR A 1 285 ? -22.014 11.636 47.467 1.00 94.38 285 TYR A CA 1
ATOM 2276 C C . TYR A 1 285 ? -20.550 11.585 47.024 1.00 94.38 285 TYR A C 1
ATOM 2278 O O . TYR A 1 285 ? -19.894 10.572 47.252 1.00 94.38 285 TYR A O 1
ATOM 2286 N N . PHE A 1 286 ? -20.026 12.658 46.422 1.00 95.88 286 PHE A N 1
ATOM 2287 C CA . PHE A 1 286 ? -18.694 12.651 45.809 1.00 95.88 286 PHE A CA 1
ATOM 2288 C C . PHE A 1 286 ? -17.707 13.613 46.472 1.00 95.88 286 PHE A C 1
ATOM 2290 O O . PHE A 1 286 ? -18.048 14.733 46.848 1.00 95.88 286 PHE A O 1
ATOM 2297 N N . GLU A 1 287 ? -16.451 13.196 46.544 1.00 95.94 287 GLU A N 1
ATOM 2298 C CA . GLU A 1 287 ? -15.297 14.029 46.867 1.00 95.94 287 GLU A CA 1
ATOM 2299 C C . GLU A 1 287 ? -14.520 14.328 45.583 1.00 95.94 287 GLU A C 1
ATOM 2301 O O . GLU A 1 287 ? -14.255 13.425 44.789 1.00 95.94 287 GLU A O 1
ATOM 2306 N N . VAL A 1 288 ? -14.143 15.589 45.365 1.00 96.25 288 VAL A N 1
ATOM 2307 C CA . VAL A 1 288 ? -13.287 15.970 44.233 1.00 96.25 288 VAL A CA 1
ATOM 2308 C C . VAL A 1 288 ? -11.832 15.732 44.618 1.00 96.25 288 VAL A C 1
ATOM 2310 O O . VAL A 1 288 ? -11.325 16.370 45.537 1.00 96.25 288 VAL A O 1
ATOM 2313 N N . LEU A 1 289 ? -11.166 14.820 43.912 1.00 95.31 289 LEU A N 1
ATOM 2314 C CA . LEU A 1 289 ? -9.770 14.462 44.159 1.00 95.31 289 LEU A CA 1
ATOM 2315 C C . LEU A 1 289 ? -8.806 15.359 43.385 1.00 95.31 289 LEU A C 1
ATOM 2317 O O . LEU A 1 289 ? -7.816 15.836 43.935 1.00 95.31 289 LEU A O 1
ATOM 2321 N N . ASN A 1 290 ? -9.088 15.562 42.099 1.00 96.00 290 ASN A N 1
ATOM 2322 C CA . ASN A 1 290 ? -8.231 16.309 41.190 1.00 96.00 290 ASN A CA 1
ATOM 2323 C C . ASN A 1 290 ? -9.054 16.899 40.041 1.00 96.00 290 ASN A C 1
ATOM 2325 O O . ASN A 1 290 ? -10.125 16.391 39.709 1.00 96.00 290 ASN A O 1
ATOM 2329 N N . TYR A 1 291 ? -8.555 17.965 39.423 1.00 96.25 291 TYR A N 1
ATOM 2330 C CA . TYR A 1 291 ? -9.180 18.572 38.257 1.00 96.25 291 TYR A CA 1
ATOM 2331 C C . TYR A 1 291 ? -8.149 19.281 37.378 1.00 96.25 291 TYR A C 1
ATOM 2333 O O . TYR A 1 291 ? -7.182 19.863 37.862 1.00 96.25 291 TYR A O 1
ATOM 2341 N N . SER A 1 292 ? -8.361 19.232 36.066 1.00 95.31 292 SER A N 1
ATOM 2342 C CA . SER A 1 292 ? -7.507 19.891 35.073 1.00 95.31 292 SER A CA 1
ATOM 2343 C C . SER A 1 292 ? -8.318 20.301 33.847 1.00 95.31 292 SER A C 1
ATOM 2345 O O . SER A 1 292 ? -9.351 19.696 33.561 1.00 95.31 292 SER A O 1
ATOM 2347 N N . SER A 1 293 ? -7.853 21.317 33.123 1.00 93.81 293 SER A N 1
ATOM 2348 C CA . SER A 1 293 ? -8.418 21.750 31.842 1.00 93.81 293 SER A CA 1
ATOM 2349 C C . SER A 1 293 ? -7.318 21.907 30.798 1.00 93.81 293 SER A C 1
ATOM 2351 O O . SER A 1 293 ? -6.175 22.218 31.137 1.00 93.81 293 SER A O 1
ATOM 2353 N N . THR A 1 294 ? -7.653 21.695 29.525 1.00 91.25 294 THR A N 1
ATOM 2354 C CA . THR A 1 294 ? -6.725 21.948 28.411 1.00 91.25 294 THR A CA 1
ATOM 2355 C C . THR A 1 294 ? -6.596 23.430 28.083 1.00 91.25 294 THR A C 1
ATOM 2357 O O . THR A 1 294 ? -5.558 23.849 27.577 1.00 91.25 294 THR A O 1
ATOM 2360 N N . LEU A 1 295 ? -7.628 24.221 28.389 1.00 90.56 295 LEU A N 1
ATOM 2361 C CA . LEU A 1 295 ? -7.670 25.664 28.170 1.00 90.56 295 LEU A CA 1
ATOM 2362 C C . LEU A 1 295 ? -8.377 26.376 29.329 1.00 90.56 295 LEU A C 1
ATOM 2364 O O . LEU A 1 295 ? -9.228 25.800 30.018 1.00 90.56 295 LEU A O 1
ATOM 2368 N N . GLY A 1 296 ? -8.023 27.645 29.527 1.00 91.25 296 GLY A N 1
ATOM 2369 C CA . GLY A 1 296 ? -8.593 28.500 30.560 1.00 91.25 296 GLY A CA 1
ATOM 2370 C C . GLY A 1 296 ? -8.217 28.066 31.970 1.00 91.25 296 GLY A C 1
ATOM 2371 O O . GLY A 1 296 ? -7.272 27.308 32.190 1.00 91.25 296 GLY A O 1
ATOM 2372 N N . THR A 1 297 ? -8.965 28.572 32.945 1.00 94.06 297 THR A N 1
ATOM 2373 C CA . THR A 1 297 ? -8.728 28.273 34.360 1.00 94.06 297 THR A CA 1
ATOM 2374 C C . THR A 1 297 ? -9.873 27.460 34.933 1.00 94.06 297 THR A C 1
ATOM 2376 O O . THR A 1 297 ? -11.046 27.774 34.728 1.00 94.06 297 THR A O 1
ATOM 2379 N N . LEU A 1 298 ? -9.525 26.409 35.666 1.00 95.56 298 LEU A N 1
ATOM 2380 C CA . LEU A 1 298 ? -10.472 25.554 36.361 1.00 95.56 298 LEU A CA 1
ATOM 2381 C C . LEU A 1 298 ? -10.243 25.690 37.863 1.00 95.56 298 LEU A C 1
ATOM 2383 O O . LEU A 1 298 ? -9.110 25.617 38.334 1.00 95.56 298 LEU A O 1
ATOM 2387 N N . SER A 1 299 ? -11.312 25.914 38.618 1.00 95.06 299 SER A N 1
ATOM 2388 C CA . SER A 1 299 ? -11.251 26.030 40.076 1.00 95.06 299 SER A CA 1
ATOM 2389 C C . SER A 1 299 ? -12.439 25.337 40.723 1.00 95.06 299 SER A C 1
ATOM 2391 O O . SER A 1 299 ? -13.531 25.304 40.157 1.00 95.06 299 SER A O 1
ATOM 2393 N N . PHE A 1 300 ? -12.233 24.794 41.919 1.00 95.75 300 PHE A N 1
ATOM 2394 C CA . PHE A 1 300 ? -13.276 24.125 42.687 1.00 95.75 300 PHE A CA 1
ATOM 2395 C C . PHE A 1 300 ? -13.429 24.773 44.066 1.00 95.75 300 PHE A C 1
ATOM 2397 O O . PHE A 1 300 ? -12.450 24.922 44.799 1.00 95.75 300 PHE A O 1
ATOM 2404 N N . ASN A 1 301 ? -14.653 25.165 44.428 1.00 93.88 301 ASN A N 1
ATOM 2405 C CA . ASN A 1 301 ? -14.968 25.746 45.733 1.00 93.88 301 ASN A CA 1
ATOM 2406 C C . ASN A 1 301 ? -16.264 25.145 46.285 1.00 93.88 301 ASN A C 1
ATOM 2408 O O . ASN A 1 301 ? -17.328 25.336 45.697 1.00 93.88 301 ASN A O 1
ATOM 2412 N N . LYS A 1 302 ? -16.161 24.471 47.440 1.00 91.25 302 LYS A N 1
ATOM 2413 C CA . LYS A 1 302 ? -17.236 23.728 48.122 1.00 91.25 302 LYS A CA 1
ATOM 2414 C C . LYS A 1 302 ? -17.851 22.640 47.247 1.00 91.25 302 LYS A C 1
ATOM 2416 O O . LYS A 1 302 ? -17.471 21.489 47.385 1.00 91.25 302 LYS A O 1
ATOM 2421 N N . ASP A 1 303 ? -18.791 23.009 46.390 1.00 93.69 303 ASP A N 1
ATOM 2422 C CA . ASP A 1 303 ? -19.541 22.149 45.477 1.00 93.69 303 ASP A CA 1
ATOM 2423 C C . ASP A 1 303 ? -19.470 22.632 44.022 1.00 93.69 303 ASP A C 1
ATOM 2425 O O . ASP A 1 303 ? -19.900 21.927 43.119 1.00 93.69 303 ASP A O 1
ATOM 2429 N N . THR A 1 304 ? -18.920 23.817 43.764 1.00 96.31 304 THR A N 1
ATOM 2430 C CA . THR A 1 304 ? -18.974 24.454 42.450 1.00 96.31 304 THR A CA 1
ATOM 2431 C C . THR A 1 304 ? -17.624 24.353 41.750 1.00 96.31 304 THR A C 1
ATOM 2433 O O . THR A 1 304 ? -16.626 24.911 42.214 1.00 96.31 304 THR A O 1
ATOM 2436 N N . LEU A 1 305 ? -17.604 23.687 40.598 1.00 96.88 305 LEU A N 1
ATOM 2437 C CA . LEU A 1 305 ? -16.515 23.712 39.631 1.00 96.88 305 LEU A CA 1
ATOM 2438 C C . LEU A 1 305 ? -16.741 24.878 38.663 1.00 96.88 305 LEU A C 1
ATOM 2440 O O . LEU A 1 305 ? -17.725 24.891 37.931 1.00 96.88 305 LEU A O 1
ATOM 2444 N N . THR A 1 306 ? -15.845 25.861 38.664 1.00 97.25 306 THR A N 1
ATOM 2445 C CA . THR A 1 306 ? -15.893 27.008 37.747 1.00 97.25 306 THR A CA 1
ATOM 2446 C C . THR A 1 306 ? -14.794 26.870 36.705 1.00 97.25 306 THR A C 1
ATOM 2448 O O . THR A 1 306 ? -13.612 26.975 37.040 1.00 97.25 306 THR A O 1
ATOM 2451 N N . TRP A 1 307 ? -15.197 26.660 35.455 1.00 97.56 307 TRP A N 1
ATOM 2452 C CA . TRP A 1 307 ? -14.335 26.671 34.281 1.00 97.56 307 TRP A CA 1
ATOM 2453 C C . TRP A 1 307 ? -14.487 28.014 33.567 1.00 97.56 307 TRP A C 1
ATOM 2455 O O . TRP A 1 307 ? -15.544 28.327 33.017 1.00 97.56 307 TRP A O 1
ATOM 2465 N N . ASN A 1 308 ? -13.449 28.840 33.644 1.00 96.44 308 ASN A N 1
ATOM 2466 C CA . ASN A 1 308 ? -13.413 30.155 33.026 1.00 96.44 308 ASN A CA 1
ATOM 2467 C C . ASN A 1 308 ? -12.577 30.111 31.740 1.00 96.44 308 ASN A C 1
ATOM 2469 O O . ASN A 1 308 ? -11.358 29.919 31.801 1.00 96.44 308 ASN A O 1
ATOM 2473 N N . LEU A 1 309 ? -13.252 30.307 30.607 1.00 96.38 309 LEU A N 1
ATOM 2474 C CA . LEU A 1 309 ? -12.684 30.379 29.263 1.00 96.38 309 LEU A CA 1
ATOM 2475 C C . LEU A 1 309 ? -12.842 31.782 28.642 1.00 96.38 309 LEU A C 1
ATOM 2477 O O . LEU A 1 309 ? -12.587 31.948 27.449 1.00 96.38 309 LEU A O 1
ATOM 2481 N N . ASP A 1 310 ? -13.234 32.789 29.431 1.00 93.75 310 ASP A N 1
ATOM 2482 C CA . ASP A 1 310 ? -13.449 34.167 28.975 1.00 93.75 310 ASP A CA 1
ATOM 2483 C C . ASP A 1 310 ? -12.219 34.680 28.220 1.00 93.75 310 ASP A C 1
ATOM 2485 O O . ASP A 1 310 ? -11.103 34.610 28.740 1.00 93.75 310 ASP A O 1
ATOM 2489 N N . ASN A 1 311 ? -12.415 35.195 27.003 1.00 90.69 311 ASN A N 1
ATOM 2490 C CA . ASN A 1 311 ? -11.363 35.704 26.113 1.00 90.69 311 ASN A CA 1
ATOM 2491 C C . ASN A 1 311 ? -10.254 34.697 25.751 1.00 90.69 311 ASN A C 1
ATOM 2493 O O . ASN A 1 311 ? -9.245 35.088 25.169 1.00 90.69 311 ASN A O 1
ATOM 2497 N N . ASN A 1 312 ? -10.409 33.419 26.106 1.00 88.69 312 ASN A N 1
ATOM 2498 C CA . ASN A 1 312 ? -9.416 32.382 25.840 1.00 88.69 312 ASN A CA 1
ATOM 2499 C C . ASN A 1 312 ? -9.880 31.420 24.748 1.00 88.69 312 ASN A C 1
ATOM 2501 O O . ASN A 1 312 ? -9.059 31.012 23.935 1.00 88.69 312 ASN A O 1
ATOM 2505 N N . ILE A 1 313 ? -11.169 31.065 24.721 1.00 92.12 313 ILE A N 1
ATOM 2506 C CA . ILE A 1 313 ? -11.709 30.148 23.713 1.00 92.12 313 ILE A CA 1
ATOM 2507 C C . ILE A 1 313 ? -12.143 30.890 22.450 1.00 92.12 313 ILE A C 1
ATOM 2509 O O . ILE A 1 313 ? -12.824 31.921 22.502 1.00 92.12 313 ILE A O 1
ATOM 2513 N N . ARG A 1 314 ? -11.777 30.330 21.299 1.00 90.88 314 ARG A N 1
ATOM 2514 C CA . ARG A 1 314 ? -12.233 30.784 19.983 1.00 90.88 314 ARG A CA 1
ATOM 2515 C C . ARG A 1 314 ? -13.253 29.825 19.388 1.00 90.88 314 ARG A C 1
ATOM 2517 O O . ARG A 1 314 ? -13.364 28.673 19.786 1.00 90.88 314 ARG A O 1
ATOM 2524 N N . THR A 1 315 ? -14.019 30.310 18.420 1.00 92.38 315 THR A N 1
ATOM 2525 C CA . THR A 1 315 ? -14.835 29.434 17.572 1.00 92.38 315 THR A CA 1
ATOM 2526 C C . THR A 1 315 ? -13.935 28.477 16.778 1.00 92.38 315 THR A C 1
ATOM 2528 O O . THR A 1 315 ? -12.787 28.812 16.496 1.00 92.38 315 THR A O 1
ATOM 2531 N N . LEU A 1 316 ? -14.430 27.288 16.411 1.00 90.06 316 LEU A N 1
ATOM 2532 C CA . LEU A 1 316 ? -13.626 26.202 15.815 1.00 90.06 316 LEU A CA 1
ATOM 2533 C C . LEU A 1 316 ? -12.576 25.597 16.778 1.00 90.06 316 LEU A C 1
ATOM 2535 O O . LEU A 1 316 ? -11.564 25.053 16.337 1.00 90.06 316 LEU A O 1
ATOM 2539 N N . GLU A 1 317 ? -12.798 25.684 18.090 1.00 88.62 317 GLU A N 1
ATOM 2540 C CA . GLU A 1 317 ? -11.976 25.010 19.106 1.00 88.62 317 GLU A CA 1
ATOM 2541 C C . GLU A 1 317 ? -12.729 23.893 19.833 1.00 88.62 317 GLU A C 1
ATOM 2543 O O . GLU A 1 317 ? -13.943 23.971 20.055 1.00 88.62 317 GLU A O 1
ATOM 2548 N N . GLU A 1 318 ? -11.963 22.865 20.207 1.00 92.06 318 GLU A N 1
ATOM 2549 C CA . GLU A 1 318 ? -12.366 21.730 21.037 1.00 92.06 318 GLU A CA 1
ATOM 2550 C C . GLU A 1 318 ? -11.463 21.701 22.274 1.00 92.06 318 GLU A C 1
ATOM 2552 O O . GLU A 1 318 ? -10.236 21.613 22.166 1.00 92.06 318 GLU A O 1
ATOM 2557 N N . VAL A 1 319 ? -12.066 21.829 23.456 1.00 93.81 319 VAL A N 1
ATOM 2558 C CA . VAL A 1 319 ? -11.353 21.894 24.737 1.00 93.81 319 VAL A CA 1
ATOM 2559 C C . VAL A 1 319 ? -12.020 20.988 25.759 1.00 93.81 319 VAL A C 1
ATOM 2561 O O . VAL A 1 319 ? -13.236 20.823 25.758 1.00 93.81 319 VAL A O 1
ATOM 2564 N N . GLU A 1 320 ? -11.235 20.415 26.668 1.00 96.19 320 GLU A N 1
ATOM 2565 C CA . GLU A 1 320 ? -11.747 19.485 27.673 1.00 96.19 320 GLU A CA 1
ATOM 2566 C C . GLU A 1 320 ? -11.332 19.879 29.094 1.00 96.19 320 GLU A C 1
ATOM 2568 O O . GLU A 1 320 ? -10.238 20.400 29.336 1.00 96.19 320 GLU A O 1
ATOM 2573 N N . ALA A 1 321 ? -12.206 19.569 30.051 1.00 96.56 321 ALA A N 1
ATOM 2574 C CA . ALA A 1 321 ? -11.907 19.546 31.474 1.00 96.56 321 ALA A CA 1
ATOM 2575 C C . ALA A 1 321 ? -12.143 18.139 32.039 1.00 96.56 321 ALA A C 1
ATOM 2577 O O . ALA A 1 321 ? -13.145 17.484 31.746 1.00 96.56 321 ALA A O 1
ATOM 2578 N N . LYS A 1 322 ? -11.206 17.665 32.863 1.00 97.38 322 LYS A N 1
ATOM 2579 C CA . LYS A 1 322 ? -11.246 16.352 33.519 1.00 97.38 322 LYS A CA 1
ATOM 2580 C C . LYS A 1 322 ? -11.272 16.530 35.023 1.00 97.38 322 LYS A C 1
ATOM 2582 O O . LYS A 1 322 ? -10.431 17.244 35.567 1.00 97.38 322 LYS A O 1
ATOM 2587 N N . ILE A 1 323 ? -12.209 15.854 35.680 1.00 97.50 323 ILE A N 1
ATOM 2588 C CA . ILE A 1 323 ? -12.419 15.907 37.124 1.00 97.50 323 ILE A CA 1
ATOM 2589 C C . ILE A 1 323 ? -12.425 14.483 37.667 1.00 97.50 323 ILE A C 1
ATOM 2591 O O . ILE A 1 323 ? -13.245 13.655 37.273 1.00 97.50 323 ILE A O 1
ATOM 2595 N N . GLU A 1 324 ? -11.503 14.197 38.575 1.00 97.38 324 GLU A N 1
ATOM 2596 C CA . GLU A 1 324 ? -11.425 12.927 39.285 1.00 97.38 324 GLU A CA 1
ATOM 2597 C C . GLU A 1 324 ? -12.267 13.011 40.554 1.00 97.38 324 GLU A C 1
ATOM 2599 O O . GLU A 1 324 ? -12.061 13.883 41.402 1.00 97.38 324 GLU A O 1
ATOM 2604 N N . LEU A 1 325 ? -13.222 12.098 40.676 1.00 96.75 325 LEU A N 1
ATOM 2605 C CA . LEU A 1 325 ? -14.183 12.039 41.763 1.00 96.75 325 LEU A CA 1
ATOM 2606 C C . LEU A 1 325 ? -14.036 10.711 42.510 1.00 96.75 325 LEU A C 1
ATOM 2608 O O . LEU A 1 325 ? -13.824 9.658 41.901 1.00 96.75 325 LEU A O 1
ATOM 2612 N N . LYS A 1 326 ? -14.194 10.764 43.831 1.00 95.81 326 LYS A N 1
ATOM 2613 C CA . LYS A 1 326 ? -14.319 9.593 44.699 1.00 95.81 326 LYS A CA 1
ATOM 2614 C C . LYS A 1 326 ? -15.729 9.532 45.272 1.00 95.81 326 LYS A C 1
ATOM 2616 O O . LYS A 1 326 ? -16.195 10.512 45.844 1.00 95.81 326 LYS A O 1
ATOM 2621 N N . LEU A 1 327 ? -16.407 8.401 45.142 1.00 95.06 327 LEU A N 1
ATOM 2622 C CA . LEU A 1 327 ? -17.627 8.121 45.885 1.00 95.06 327 LEU A CA 1
ATOM 2623 C C . LEU A 1 327 ? -17.270 7.961 47.369 1.00 95.06 327 LEU A C 1
ATOM 2625 O O . LEU A 1 327 ? -16.356 7.212 47.706 1.00 95.06 327 LEU A O 1
ATOM 2629 N N . LYS A 1 328 ? -17.968 8.674 48.256 1.00 94.69 328 LYS A N 1
ATOM 2630 C CA . LYS A 1 328 ? -17.708 8.599 49.699 1.00 94.69 328 LYS A CA 1
ATOM 2631 C C . LYS A 1 328 ? -17.898 7.178 50.218 1.00 94.69 328 LYS A C 1
ATOM 2633 O O . LYS A 1 328 ? -18.843 6.492 49.827 1.00 94.69 328 LYS A O 1
ATOM 2638 N N . ASP A 1 329 ? -17.036 6.790 51.154 1.00 91.12 329 ASP A N 1
ATOM 2639 C CA . ASP A 1 329 ? -16.926 5.415 51.657 1.00 91.12 329 ASP A CA 1
ATOM 2640 C C . ASP A 1 329 ? -18.267 4.862 52.185 1.00 91.12 329 ASP A C 1
ATOM 2642 O O . ASP A 1 329 ? -18.577 3.692 51.978 1.00 91.12 329 ASP A O 1
ATOM 2646 N N . GLU A 1 330 ? -19.114 5.711 52.782 1.00 91.25 330 GLU A N 1
ATOM 2647 C CA . GLU A 1 330 ? -20.449 5.346 53.292 1.00 91.25 330 GLU A CA 1
ATOM 2648 C C . GLU A 1 330 ? -21.439 4.862 52.211 1.00 91.25 330 GLU A C 1
ATOM 2650 O O . GLU A 1 330 ? -22.398 4.154 52.526 1.00 91.25 330 GLU A O 1
ATOM 2655 N N . TYR A 1 331 ? -21.196 5.190 50.936 1.00 90.19 331 TYR A N 1
ATOM 2656 C CA . TYR A 1 331 ? -22.035 4.778 49.807 1.00 90.19 331 TYR A CA 1
ATOM 2657 C C . TYR A 1 331 ? -21.412 3.685 48.935 1.00 90.19 331 TYR A C 1
ATOM 2659 O O . TYR A 1 331 ? -22.095 3.169 48.057 1.00 90.19 331 TYR A O 1
ATOM 2667 N N . VAL A 1 332 ? -20.146 3.304 49.144 1.00 85.69 332 VAL A N 1
ATOM 2668 C CA . VAL A 1 332 ? -19.454 2.327 48.275 1.00 85.69 332 VAL A CA 1
ATOM 2669 C C . VAL A 1 332 ? -20.145 0.962 48.300 1.00 85.69 332 VAL A C 1
ATOM 2671 O O . VAL A 1 332 ? -20.346 0.351 47.250 1.00 85.69 332 VAL A O 1
ATOM 2674 N N . ASP A 1 333 ? -20.564 0.518 49.485 1.00 84.62 333 ASP A N 1
ATOM 2675 C CA . ASP A 1 333 ? -21.204 -0.786 49.688 1.00 84.62 333 ASP A CA 1
ATOM 2676 C C . ASP A 1 333 ? -22.742 -0.722 49.709 1.00 84.62 333 ASP A C 1
ATOM 2678 O O . ASP A 1 333 ? -23.395 -1.760 49.800 1.00 84.62 333 ASP A O 1
ATOM 2682 N N . SER A 1 334 ? -23.333 0.469 49.570 1.00 86.31 334 SER A N 1
ATOM 2683 C CA . SER A 1 334 ? -24.788 0.669 49.524 1.00 86.31 334 SER A CA 1
ATOM 2684 C C . SER A 1 334 ? -25.248 0.933 48.094 1.00 86.31 334 SER A C 1
ATOM 2686 O O . SER A 1 334 ? -24.659 1.764 47.412 1.00 86.31 334 SER A O 1
ATOM 2688 N N . GLU A 1 335 ? -26.314 0.279 47.629 1.00 89.25 335 GLU A N 1
ATOM 2689 C CA . GLU A 1 335 ? -26.890 0.596 46.317 1.00 89.25 335 GLU A CA 1
ATOM 2690 C C . GLU A 1 335 ? -27.415 2.040 46.289 1.00 89.25 335 GLU A C 1
ATOM 2692 O O . GLU A 1 335 ? -28.309 2.404 47.054 1.00 89.25 335 GLU A O 1
ATOM 2697 N N . ILE A 1 336 ? -26.869 2.850 45.379 1.00 89.19 336 ILE A N 1
ATOM 2698 C CA . ILE A 1 336 ? -27.283 4.229 45.136 1.00 89.19 336 ILE A CA 1
ATOM 2699 C C . ILE A 1 336 ? -27.467 4.497 43.636 1.00 89.19 336 ILE A C 1
ATOM 2701 O O . ILE A 1 336 ? -26.795 3.915 42.778 1.00 89.19 336 ILE A O 1
ATOM 2705 N N . VAL A 1 337 ? -28.367 5.430 43.320 1.00 90.56 337 VAL A N 1
ATOM 2706 C CA . VAL A 1 337 ? -28.522 6.004 41.979 1.00 90.56 337 VAL A CA 1
ATOM 2707 C C . VAL A 1 337 ? -28.602 7.517 42.114 1.00 90.56 337 VAL A C 1
ATOM 2709 O O . VAL A 1 337 ? -29.570 8.042 42.665 1.00 90.56 337 VAL A O 1
ATOM 2712 N N . VAL A 1 338 ? -27.552 8.224 41.693 1.00 91.38 338 VAL A N 1
ATOM 2713 C CA . VAL A 1 338 ? -27.387 9.652 42.003 1.00 91.38 338 VAL A CA 1
ATOM 2714 C C . VAL A 1 338 ? -26.794 10.432 40.828 1.00 91.38 338 VAL A C 1
ATOM 2716 O O . VAL A 1 338 ? -25.919 9.918 40.125 1.00 91.38 338 VAL A O 1
ATOM 2719 N N . PRO A 1 339 ? -27.233 11.684 40.604 1.00 93.38 339 PRO A N 1
ATOM 2720 C CA . PRO A 1 339 ? -26.606 12.563 39.629 1.00 93.38 339 PRO A CA 1
ATOM 2721 C C . PRO A 1 339 ? -25.231 13.017 40.129 1.00 93.38 339 PRO A C 1
ATOM 2723 O O . PRO A 1 339 ? -25.065 13.335 41.313 1.00 93.38 339 PRO A O 1
ATOM 2726 N N . VAL A 1 340 ? -24.250 13.070 39.228 1.00 94.50 340 VAL A N 1
ATOM 2727 C CA . VAL A 1 340 ? -22.882 13.524 39.539 1.00 94.50 340 VAL A CA 1
ATOM 2728 C C . VAL A 1 340 ? -22.821 15.042 39.699 1.00 94.50 340 VAL A C 1
ATOM 2730 O O . VAL A 1 340 ? -22.060 15.562 40.516 1.00 94.50 340 VAL A O 1
ATOM 2733 N N . LEU A 1 341 ? -23.672 15.749 38.961 1.00 94.88 341 LEU A N 1
ATOM 2734 C CA . LEU A 1 341 ? -23.853 17.192 39.007 1.00 94.88 341 LEU A CA 1
ATOM 2735 C C . LEU A 1 341 ? -25.291 17.504 39.423 1.00 94.88 341 LEU A C 1
ATOM 2737 O O . LEU A 1 341 ? -26.234 16.888 38.945 1.00 94.88 341 LEU A O 1
ATOM 2741 N N . THR A 1 342 ? -25.493 18.482 40.291 1.00 93.19 342 THR A N 1
ATOM 2742 C CA . THR A 1 342 ? -26.842 18.962 40.623 1.00 93.19 342 THR A CA 1
ATOM 2743 C C . THR A 1 342 ? -27.328 20.011 39.628 1.00 93.19 342 THR A C 1
ATOM 2745 O O . THR A 1 342 ? -28.535 20.204 39.479 1.00 93.19 342 THR A O 1
ATOM 2748 N N . LYS A 1 343 ? -26.394 20.706 38.965 1.00 93.44 343 LYS A N 1
ATOM 2749 C CA . LYS A 1 343 ? -26.672 21.857 38.108 1.00 93.44 343 LYS A CA 1
ATOM 2750 C C . LYS A 1 343 ? -25.483 22.196 37.203 1.00 93.44 343 LYS A C 1
ATOM 2752 O O . LYS A 1 343 ? -24.336 22.071 37.627 1.00 93.44 343 LYS A O 1
ATOM 2757 N N . ASN A 1 344 ? -25.759 22.703 36.006 1.00 94.50 344 ASN A N 1
ATOM 2758 C CA . ASN A 1 344 ? -24.804 23.337 35.102 1.00 94.50 344 ASN A CA 1
ATOM 2759 C C . ASN A 1 344 ? -25.313 24.728 34.708 1.00 94.50 344 ASN A C 1
ATOM 2761 O O . ASN A 1 344 ? -26.437 24.864 34.232 1.00 94.50 344 ASN A O 1
ATOM 2765 N N . ILE A 1 345 ? -24.488 25.758 34.895 1.00 96.81 345 ILE A N 1
ATOM 2766 C CA . ILE A 1 345 ? -24.762 27.114 34.409 1.00 96.81 345 ILE A CA 1
ATOM 2767 C C . ILE A 1 345 ? -23.687 27.479 33.394 1.00 96.81 345 ILE A C 1
ATOM 2769 O O . ILE A 1 345 ? -22.520 27.588 33.763 1.00 96.81 345 ILE A O 1
ATOM 2773 N N . ILE A 1 346 ? -24.078 27.684 32.139 1.00 97.12 346 ILE A N 1
ATOM 2774 C CA . ILE A 1 346 ? -23.178 28.114 31.071 1.00 97.12 346 ILE A CA 1
ATOM 2775 C C . ILE A 1 346 ? -23.546 29.539 30.691 1.00 97.12 346 ILE A C 1
ATOM 2777 O O . ILE A 1 346 ? -24.679 29.798 30.304 1.00 97.12 346 ILE A O 1
ATOM 2781 N N . ASN A 1 347 ? -22.602 30.463 30.815 1.00 96.38 347 ASN A N 1
ATOM 2782 C CA . ASN A 1 347 ? -22.764 31.848 30.397 1.00 96.38 347 ASN A CA 1
ATOM 2783 C C . ASN A 1 347 ? -21.774 32.137 29.278 1.00 96.38 347 ASN A C 1
ATOM 2785 O O . ASN A 1 347 ? -20.569 32.039 29.510 1.00 96.38 347 ASN A O 1
ATOM 2789 N N . TYR A 1 348 ? -22.266 32.513 28.100 1.00 95.94 348 TYR A N 1
ATOM 2790 C CA . TYR A 1 348 ? -21.397 32.901 26.999 1.00 95.94 348 TYR A CA 1
ATOM 2791 C C . TYR A 1 348 ? -21.831 34.208 26.336 1.00 95.94 348 TYR A C 1
ATOM 2793 O O . TYR A 1 348 ? -23.002 34.597 26.373 1.00 95.94 348 TYR A O 1
ATOM 2801 N N . ASN A 1 349 ? -20.858 34.891 25.742 1.00 95.62 349 ASN A N 1
ATOM 2802 C CA . ASN A 1 349 ? -21.050 36.060 24.901 1.00 95.62 349 ASN A CA 1
ATOM 2803 C C . ASN A 1 349 ? -20.139 35.961 23.673 1.00 95.62 349 ASN A C 1
ATOM 2805 O O . ASN A 1 349 ? -18.929 35.781 23.815 1.00 95.62 349 ASN A O 1
ATOM 2809 N N . LEU A 1 350 ? -20.733 36.068 22.487 1.00 93.62 350 LEU A N 1
ATOM 2810 C CA . LEU A 1 350 ? -20.049 36.099 21.201 1.00 93.62 350 LEU A CA 1
ATOM 2811 C C . LEU A 1 350 ? -20.691 37.185 20.335 1.00 93.62 350 LEU A C 1
ATOM 2813 O O . LEU A 1 350 ? -21.823 37.016 19.868 1.00 93.62 350 LEU A O 1
ATOM 2817 N N . ASP A 1 351 ? -19.960 38.275 20.096 1.00 87.50 351 ASP A N 1
ATOM 2818 C CA . ASP A 1 351 ? -20.459 39.443 19.362 1.00 87.50 351 ASP A CA 1
ATOM 2819 C C . ASP A 1 351 ? -21.746 40.007 20.008 1.00 87.50 351 ASP A C 1
ATOM 2821 O O . ASP A 1 351 ? -21.754 40.351 21.189 1.00 87.50 351 ASP A O 1
ATOM 2825 N N . ASN A 1 352 ? -22.862 40.078 19.278 1.00 87.12 352 ASN A N 1
ATOM 2826 C CA . ASN A 1 352 ? -24.131 40.603 19.781 1.00 87.12 352 ASN A CA 1
ATOM 2827 C C . ASN A 1 352 ? -24.998 39.525 20.462 1.00 87.12 352 ASN A C 1
ATOM 2829 O O . ASN A 1 352 ? -26.170 39.764 20.771 1.00 87.12 352 ASN A O 1
ATOM 2833 N N . ILE A 1 353 ? -24.458 38.317 20.659 1.00 90.94 353 ILE A N 1
ATOM 2834 C CA . ILE A 1 353 ? -25.190 37.153 21.158 1.00 90.94 353 ILE A CA 1
ATOM 2835 C C . ILE A 1 353 ? -24.658 36.768 22.533 1.00 90.94 353 ILE A C 1
ATOM 2837 O O . ILE A 1 353 ? -23.602 36.158 22.656 1.00 90.94 353 ILE A O 1
ATOM 2841 N N . SER A 1 354 ? -25.456 37.050 23.562 1.00 93.69 354 SER A N 1
ATOM 2842 C CA . SER A 1 354 ? -25.209 36.586 24.927 1.00 93.69 354 SER A CA 1
ATOM 2843 C C . SER A 1 354 ? -26.328 35.669 25.409 1.00 93.69 354 SER A C 1
ATOM 2845 O O . SER A 1 354 ? -27.512 35.938 25.172 1.00 93.69 354 SER A O 1
ATOM 2847 N N . GLU A 1 355 ? -25.969 34.585 26.088 1.00 94.75 355 GLU A N 1
ATOM 2848 C CA . GLU A 1 355 ? -26.905 33.605 26.630 1.00 94.75 355 GLU A CA 1
ATOM 2849 C C . GLU A 1 355 ? -26.398 33.034 27.959 1.00 94.75 355 GLU A C 1
ATOM 2851 O O . GLU A 1 355 ? -25.218 32.712 28.100 1.00 94.75 355 GLU A O 1
ATOM 2856 N N . THR A 1 356 ? -27.325 32.848 28.903 1.00 96.12 356 THR A N 1
ATOM 2857 C CA . THR A 1 356 ? -27.105 32.052 30.113 1.00 96.12 356 THR A CA 1
ATOM 2858 C C . THR A 1 356 ? -28.026 30.845 30.073 1.00 96.12 356 THR A C 1
ATOM 2860 O O . THR A 1 356 ? -29.248 30.996 30.112 1.00 96.12 356 THR A O 1
ATOM 2863 N N . ILE A 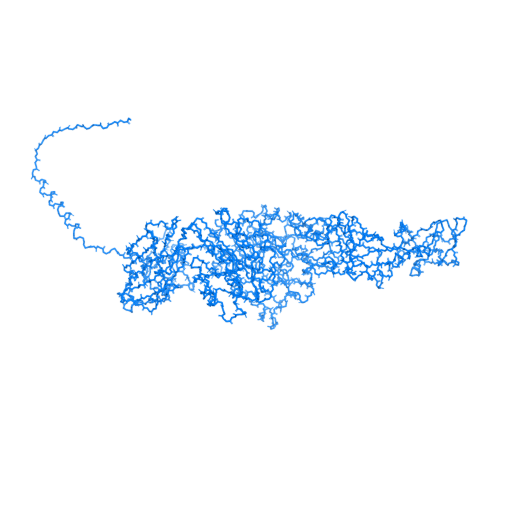1 357 ? -27.439 29.656 30.038 1.00 96.12 357 ILE A N 1
ATOM 2864 C CA . ILE A 1 357 ? -28.142 28.379 30.086 1.00 96.12 357 ILE A CA 1
ATOM 2865 C C . ILE A 1 357 ? -28.049 27.843 31.504 1.00 96.12 357 ILE A C 1
ATOM 2867 O O . ILE A 1 357 ? -26.957 27.631 32.025 1.00 96.12 357 ILE A O 1
ATOM 2871 N N . ASP A 1 358 ? -29.206 27.622 32.116 1.00 95.12 358 ASP A N 1
ATOM 2872 C CA . ASP A 1 358 ? -29.346 26.957 33.405 1.00 95.12 358 ASP A CA 1
ATOM 2873 C C . ASP A 1 358 ? -29.947 25.567 33.162 1.00 95.12 358 ASP A C 1
ATOM 2875 O O . ASP A 1 358 ? -31.118 25.436 32.803 1.00 95.12 358 ASP A O 1
ATOM 2879 N N . SER A 1 359 ? -29.116 24.536 33.292 1.00 93.06 359 SER A N 1
ATOM 2880 C CA . SER A 1 359 ? -29.474 23.154 32.997 1.00 93.06 359 SER A CA 1
ATOM 2881 C C . SER A 1 359 ? -29.302 22.276 34.228 1.00 93.06 359 SER A C 1
ATOM 2883 O O . SER A 1 359 ? -28.254 22.264 34.873 1.00 93.06 359 SER A O 1
ATOM 2885 N N . SER A 1 360 ? -30.321 21.477 34.534 1.00 91.06 360 SER A N 1
ATOM 2886 C CA . SER A 1 360 ? -30.240 20.406 35.532 1.00 91.06 360 SER A CA 1
ATOM 2887 C C . SER A 1 360 ? -29.732 19.085 34.944 1.00 91.06 360 SER A C 1
ATOM 2889 O O . SER A 1 360 ? -29.693 18.083 35.658 1.00 91.06 360 SER A O 1
ATOM 2891 N N . LEU A 1 361 ? -29.360 19.053 33.656 1.00 92.25 361 LEU A N 1
ATOM 2892 C CA . LEU A 1 361 ? -28.837 17.844 33.029 1.00 92.25 361 LEU A CA 1
ATOM 2893 C C . LEU A 1 361 ? -27.515 17.445 33.680 1.00 92.25 361 LEU A C 1
ATOM 2895 O O . LEU A 1 361 ? -26.585 18.245 33.815 1.00 92.25 361 LEU A O 1
ATOM 2899 N N . SER A 1 362 ? -27.445 16.176 34.060 1.00 92.50 362 SER A N 1
ATOM 2900 C CA . SER A 1 362 ? -26.280 15.576 34.679 1.00 92.50 362 SER A CA 1
ATOM 2901 C C . SER A 1 362 ? -26.177 14.105 34.300 1.00 92.50 362 SER A C 1
ATOM 2903 O O . SER A 1 362 ? -27.212 13.436 34.237 1.00 92.50 362 SER A O 1
ATOM 2905 N N . PRO A 1 363 ? -24.956 13.575 34.109 1.00 92.94 363 PRO A N 1
ATOM 2906 C CA . PRO A 1 363 ? -24.754 12.139 34.136 1.00 92.94 363 PRO A CA 1
ATOM 2907 C C . PRO A 1 363 ? -25.205 11.576 35.490 1.00 92.94 363 PRO A C 1
ATOM 2909 O O . PRO A 1 363 ? -24.825 12.080 36.551 1.00 92.94 363 PRO A O 1
ATOM 2912 N N . VAL A 1 364 ? -26.012 10.524 35.452 1.00 91.69 364 VAL A N 1
ATOM 2913 C CA . VAL A 1 364 ? -26.511 9.823 36.639 1.00 91.69 364 VAL A CA 1
ATOM 2914 C C . VAL A 1 364 ? -25.805 8.486 36.713 1.00 91.69 364 VAL A C 1
ATOM 2916 O O . VAL A 1 364 ? -25.894 7.687 35.784 1.00 91.69 364 VAL A O 1
ATOM 2919 N N . ILE A 1 365 ? -25.118 8.222 37.819 1.00 90.06 365 ILE A N 1
ATOM 2920 C CA . ILE A 1 365 ? -24.456 6.935 38.020 1.00 90.06 365 ILE A CA 1
ATOM 2921 C C . ILE A 1 365 ? -25.326 6.003 38.854 1.00 90.06 365 ILE A C 1
ATOM 2923 O O . ILE A 1 365 ? -26.093 6.445 39.710 1.00 90.06 365 ILE A O 1
ATOM 2927 N N . SER A 1 366 ? -25.118 4.704 38.665 1.00 90.00 366 SER A N 1
ATOM 2928 C CA . SER A 1 366 ? -25.415 3.718 39.694 1.00 90.00 366 SER A CA 1
ATOM 2929 C C . SER A 1 366 ? -24.182 2.878 39.986 1.00 90.00 366 SER A C 1
ATOM 2931 O O . SER A 1 366 ? -23.522 2.386 39.067 1.00 90.00 366 SER A O 1
ATOM 2933 N N . ASN A 1 367 ? -23.865 2.733 41.273 1.00 88.69 367 ASN A N 1
ATOM 2934 C CA . ASN A 1 367 ? -22.759 1.895 41.729 1.00 88.69 367 ASN A CA 1
ATOM 2935 C C . ASN A 1 367 ? -23.131 0.404 41.766 1.00 88.69 367 ASN A C 1
ATOM 2937 O O . ASN A 1 367 ? -22.227 -0.423 41.827 1.00 88.69 367 ASN A O 1
ATOM 2941 N N . TYR A 1 368 ? -24.419 0.056 41.671 1.00 90.62 368 TYR A N 1
ATOM 2942 C CA . TYR A 1 368 ? -24.906 -1.313 41.520 1.00 90.62 368 TYR A CA 1
ATOM 2943 C C . TYR A 1 368 ? -25.722 -1.443 40.244 1.00 90.62 368 TYR A C 1
ATOM 2945 O O . TYR A 1 368 ? -26.636 -0.676 39.979 1.00 90.62 368 TYR A O 1
ATOM 2953 N N . ASN A 1 369 ? -25.427 -2.456 39.445 1.00 88.25 369 ASN A N 1
ATOM 2954 C CA . ASN A 1 369 ? -26.130 -2.685 38.195 1.00 88.25 369 ASN A CA 1
ATOM 2955 C C . ASN A 1 369 ? -26.816 -4.051 38.209 1.00 88.25 369 ASN A C 1
ATOM 2957 O O . ASN A 1 369 ? -26.417 -4.972 38.927 1.00 88.25 369 ASN A O 1
ATOM 2961 N N . SER A 1 370 ? -27.890 -4.174 37.432 1.00 88.31 370 SER A N 1
ATOM 2962 C CA . SER A 1 370 ? -28.662 -5.414 37.374 1.00 88.31 370 SER A CA 1
ATOM 2963 C C . SER A 1 370 ? -28.030 -6.410 36.406 1.00 88.31 370 SER A C 1
ATOM 2965 O O . SER A 1 370 ? -27.560 -6.043 35.334 1.00 88.31 370 SER A O 1
ATOM 2967 N N . VAL A 1 371 ? -28.067 -7.682 36.774 1.00 88.25 371 VAL A N 1
ATOM 2968 C CA . VAL A 1 371 ? -27.820 -8.834 35.915 1.00 88.25 371 VAL A CA 1
ATOM 2969 C C . VAL A 1 371 ? -29.149 -9.555 35.759 1.00 88.25 371 VAL A C 1
ATOM 2971 O O . VAL A 1 371 ? -29.669 -10.119 36.723 1.00 88.25 371 VAL A O 1
ATOM 2974 N N . ILE A 1 372 ? -29.724 -9.478 34.566 1.00 87.31 372 ILE A N 1
ATOM 2975 C CA . ILE A 1 372 ? -31.020 -10.068 34.228 1.00 87.31 372 ILE A CA 1
ATOM 2976 C C . ILE A 1 372 ? -30.764 -11.416 33.558 1.00 87.31 372 ILE A C 1
ATOM 2978 O O . ILE A 1 372 ? -30.054 -11.476 32.561 1.00 87.31 372 ILE A O 1
ATOM 2982 N N . TYR A 1 373 ? -31.350 -12.483 34.085 1.00 83.44 373 TYR A N 1
ATOM 2983 C CA . TYR A 1 373 ? -31.288 -13.837 33.550 1.00 83.44 373 TYR A CA 1
ATOM 2984 C C . TYR A 1 373 ? -32.546 -14.117 32.722 1.00 83.44 373 TYR A C 1
ATOM 2986 O O . TYR A 1 373 ? -33.608 -14.455 33.246 1.00 83.44 373 TYR A O 1
ATOM 2994 N N . ASP A 1 374 ? -32.422 -13.985 31.406 1.00 84.62 374 ASP A N 1
ATOM 2995 C CA . ASP A 1 374 ? -33.405 -14.457 30.441 1.00 84.62 374 ASP A CA 1
ATOM 2996 C C . ASP A 1 374 ? -33.189 -15.954 30.210 1.00 84.62 374 ASP A C 1
ATOM 2998 O O . ASP A 1 374 ? -32.304 -16.380 29.467 1.00 84.62 374 ASP A O 1
ATOM 3002 N N . MET A 1 375 ? -34.001 -16.774 30.873 1.00 80.62 375 MET A N 1
ATOM 3003 C CA . MET A 1 375 ? -33.879 -18.224 30.778 1.00 80.62 375 MET A CA 1
ATOM 3004 C C . MET A 1 375 ? -34.278 -18.790 29.412 1.00 80.62 375 MET A C 1
ATOM 3006 O O . MET A 1 375 ? -34.054 -19.979 29.217 1.00 80.62 375 MET A O 1
ATOM 3010 N N . ASN A 1 376 ? -34.837 -18.001 28.480 1.00 79.81 376 ASN A N 1
ATOM 3011 C CA . ASN A 1 376 ? -35.133 -18.408 27.098 1.00 79.81 376 ASN A CA 1
ATOM 3012 C C . ASN A 1 376 ? -35.681 -19.850 26.980 1.00 79.81 376 ASN A C 1
ATOM 3014 O O . ASN A 1 376 ? -35.153 -20.685 26.238 1.00 79.81 376 ASN A O 1
ATOM 3018 N N . LEU A 1 377 ? -36.672 -20.179 27.817 1.00 78.88 377 LEU A N 1
ATOM 3019 C CA . LEU A 1 377 ? -37.134 -21.554 28.000 1.00 78.88 377 LEU A CA 1
ATOM 3020 C C . LEU A 1 377 ? -37.852 -22.066 26.740 1.00 78.88 377 LEU A C 1
ATOM 3022 O O . LEU A 1 377 ? -38.684 -21.343 26.184 1.00 78.88 377 LEU A O 1
ATOM 3026 N N . PRO A 1 378 ? -37.607 -23.321 26.312 1.00 71.00 378 PRO A N 1
ATOM 3027 C CA . PRO A 1 378 ? -38.445 -23.980 25.315 1.00 71.00 378 PRO A CA 1
ATOM 3028 C C . PRO A 1 378 ? -39.913 -24.001 25.763 1.00 71.00 378 PRO A C 1
ATOM 3030 O O . PRO A 1 378 ? -40.205 -24.127 26.950 1.00 71.00 378 PRO A O 1
ATOM 3033 N N . SER A 1 379 ? -40.847 -23.925 24.816 1.00 68.69 379 SER A N 1
ATOM 3034 C CA . SER A 1 379 ? -42.295 -23.777 25.059 1.00 68.69 379 SER A CA 1
ATOM 3035 C C . SER A 1 379 ? -42.943 -24.860 25.936 1.00 68.69 379 SER A C 1
ATOM 3037 O O . SER A 1 379 ? -44.030 -24.653 26.464 1.00 68.69 379 SER A O 1
ATOM 3039 N N . GLU A 1 380 ? -42.285 -26.005 26.104 1.00 66.81 380 GLU A N 1
ATOM 3040 C CA . GLU A 1 380 ? -42.725 -27.146 26.921 1.00 66.81 380 GLU A CA 1
ATOM 3041 C C . GLU A 1 380 ? -42.068 -27.218 28.312 1.00 66.81 380 GLU A C 1
ATOM 3043 O O . GLU A 1 380 ? -42.258 -28.191 29.040 1.00 66.81 380 GLU A O 1
ATOM 3048 N N . CYS A 1 381 ? -41.291 -26.201 28.691 1.00 69.06 381 CYS A N 1
ATOM 3049 C CA . CYS A 1 381 ? -40.479 -26.182 29.900 1.00 69.06 381 CYS A CA 1
ATOM 3050 C C . CYS A 1 381 ? -40.970 -25.153 30.933 1.00 69.06 381 CYS A C 1
ATOM 3052 O O . CYS A 1 381 ? -41.339 -24.030 30.595 1.00 69.06 381 CYS A O 1
ATOM 3054 N N . THR A 1 382 ? -40.915 -25.499 32.224 1.00 70.81 382 THR A N 1
ATOM 3055 C CA . THR A 1 382 ? -41.117 -24.539 33.322 1.00 70.81 382 THR A CA 1
ATOM 3056 C C . THR A 1 382 ? -40.145 -24.838 34.460 1.00 70.81 382 THR A C 1
ATOM 3058 O O . THR A 1 382 ? -40.223 -25.895 35.081 1.00 70.81 382 THR A O 1
ATOM 3061 N N . ILE A 1 383 ? -39.236 -23.903 34.741 1.00 71.75 383 ILE A N 1
ATOM 3062 C CA . ILE A 1 383 ? -38.320 -23.950 35.890 1.00 71.75 383 ILE A CA 1
ATOM 3063 C C . ILE A 1 383 ? -38.409 -22.639 36.674 1.00 71.75 383 ILE A C 1
ATOM 3065 O O . ILE A 1 383 ? -38.676 -21.585 36.098 1.00 71.75 383 ILE A O 1
ATOM 3069 N N . ASN A 1 384 ? -38.201 -22.703 37.990 1.00 69.12 384 ASN A N 1
ATOM 3070 C CA . ASN A 1 384 ? -38.212 -21.530 38.861 1.00 69.12 384 ASN A CA 1
ATOM 3071 C C . ASN A 1 384 ? -36.772 -21.025 39.049 1.00 69.12 384 ASN A C 1
ATOM 3073 O O . ASN A 1 384 ? -35.973 -21.711 39.683 1.00 69.12 384 ASN A O 1
ATOM 3077 N N . PHE A 1 385 ? -36.436 -19.862 38.480 1.00 66.62 385 PHE A N 1
ATOM 3078 C CA . PHE A 1 385 ? -35.081 -19.295 38.499 1.00 66.62 385 PHE A CA 1
ATOM 3079 C C . PHE A 1 385 ? -35.113 -17.786 38.807 1.00 66.62 385 PHE A C 1
ATOM 3081 O O . PHE A 1 385 ? -36.025 -17.100 38.336 1.00 66.62 385 PHE A O 1
ATOM 3088 N N . PRO A 1 386 ? -34.157 -17.234 39.586 1.00 65.31 386 PRO A N 1
ATOM 3089 C CA . PRO A 1 386 ? -34.102 -15.800 39.857 1.00 65.31 386 PRO A CA 1
ATOM 3090 C C . PRO A 1 386 ? -33.855 -15.000 38.572 1.00 65.31 386 PRO A C 1
ATOM 3092 O O . PRO A 1 386 ? -32.800 -15.101 37.955 1.00 65.31 386 PRO A O 1
ATOM 3095 N N . VAL A 1 387 ? -34.834 -14.175 38.197 1.00 73.06 387 VAL A N 1
ATOM 3096 C CA . VAL A 1 387 ? -34.832 -13.422 36.932 1.00 73.06 387 VAL A CA 1
ATOM 3097 C C . VAL A 1 387 ? -33.839 -12.256 36.952 1.00 73.06 387 VAL A C 1
ATOM 3099 O O . VAL A 1 387 ? -33.311 -11.898 35.908 1.00 73.06 387 VAL A O 1
ATOM 3102 N N . THR A 1 388 ? -33.529 -11.683 38.121 1.00 84.00 388 THR A N 1
ATOM 3103 C CA . THR A 1 388 ? -32.621 -10.528 38.233 1.00 84.00 388 THR A CA 1
ATOM 3104 C C . THR A 1 388 ? -31.830 -10.562 39.540 1.00 84.00 388 THR A C 1
ATOM 3106 O O . THR A 1 388 ? -32.398 -10.799 40.606 1.00 84.00 388 THR A O 1
ATOM 3109 N N . LYS A 1 389 ? -30.525 -10.280 39.472 1.00 86.56 389 LYS A N 1
ATOM 3110 C CA . LYS A 1 389 ? -29.638 -10.019 40.622 1.00 86.56 389 LYS A CA 1
ATOM 3111 C C . LYS A 1 389 ? -28.931 -8.678 40.438 1.00 86.56 389 LYS A C 1
ATOM 3113 O O . LYS A 1 389 ? -28.857 -8.196 39.317 1.00 86.56 389 LYS A O 1
ATOM 3118 N N . LYS A 1 390 ? -28.406 -8.071 41.501 1.00 88.44 390 LYS A N 1
ATOM 3119 C CA . LYS A 1 390 ? -27.627 -6.826 41.415 1.00 88.44 390 LYS A CA 1
ATOM 3120 C C . LYS A 1 390 ? -26.215 -7.040 41.937 1.00 88.44 390 LYS A C 1
ATOM 3122 O O . LYS A 1 390 ? -26.036 -7.773 42.905 1.00 88.44 390 LYS A O 1
ATOM 3127 N N . TYR A 1 391 ? -25.250 -6.397 41.292 1.00 89.38 391 TYR A N 1
ATOM 3128 C CA . TYR A 1 391 ? -23.827 -6.475 41.623 1.00 89.38 391 TYR A CA 1
ATOM 3129 C C . TYR A 1 391 ? -23.212 -5.084 41.534 1.00 89.38 391 TYR A C 1
ATOM 3131 O O . TYR A 1 391 ? -23.656 -4.268 40.719 1.00 89.38 391 TYR A O 1
ATOM 3139 N N . ARG A 1 392 ? -22.200 -4.806 42.354 1.00 90.06 392 ARG A N 1
ATOM 3140 C CA . ARG A 1 392 ? -21.500 -3.523 42.328 1.00 90.06 392 ARG A CA 1
ATOM 3141 C C . ARG A 1 392 ? -20.619 -3.444 41.084 1.00 90.06 392 ARG A C 1
ATOM 3143 O O . ARG A 1 392 ? -20.110 -4.461 40.620 1.00 90.06 392 ARG A O 1
ATOM 3150 N N . VAL A 1 393 ? -20.416 -2.247 40.537 1.00 87.75 393 VAL A N 1
ATOM 3151 C CA . VAL A 1 393 ? -19.453 -2.028 39.443 1.00 87.75 393 VAL A CA 1
ATOM 3152 C C . VAL A 1 393 ? -18.075 -2.564 39.856 1.00 87.75 393 VAL A C 1
ATOM 3154 O O . VAL A 1 393 ? -17.643 -2.352 40.983 1.00 87.75 393 VAL A O 1
ATOM 3157 N N . PHE A 1 394 ? -17.397 -3.259 38.943 1.00 88.56 394 PHE A N 1
ATOM 3158 C CA . PHE A 1 394 ? -16.157 -4.023 39.135 1.00 88.56 394 PHE A CA 1
ATOM 3159 C C . PHE A 1 394 ? -16.228 -5.310 39.968 1.00 88.56 394 PHE A C 1
ATOM 3161 O O . PHE A 1 394 ? -15.212 -6.004 40.048 1.00 88.56 394 PHE A O 1
ATOM 3168 N N . ASP A 1 395 ? -17.381 -5.700 40.520 1.00 89.12 395 ASP A N 1
ATOM 3169 C CA . ASP A 1 395 ? -17.496 -7.030 41.129 1.00 89.12 395 ASP A CA 1
ATOM 3170 C C . ASP A 1 395 ? -17.222 -8.124 40.083 1.00 89.12 395 ASP A C 1
ATOM 3172 O O . ASP A 1 395 ? -17.620 -8.014 38.920 1.00 89.12 395 ASP A O 1
ATOM 3176 N N . SER A 1 396 ? -16.558 -9.202 40.502 1.00 88.50 396 SER A N 1
ATOM 3177 C CA . SER A 1 396 ? -16.467 -10.423 39.700 1.00 88.50 396 SER A CA 1
ATOM 3178 C C . SER A 1 396 ? -17.772 -11.200 39.851 1.00 88.50 396 SER A C 1
ATOM 3180 O O . SER A 1 396 ? -18.066 -11.726 40.925 1.00 88.50 396 SER A O 1
ATOM 3182 N N . VAL A 1 397 ? -18.574 -11.240 38.791 1.00 87.31 397 VAL A N 1
ATOM 3183 C CA . VAL A 1 397 ? -19.875 -11.906 38.774 1.00 87.31 397 VAL A CA 1
ATOM 3184 C C . VAL A 1 397 ? -19.719 -13.306 38.208 1.00 87.31 397 VAL A C 1
ATOM 3186 O O . VAL A 1 397 ? -19.430 -13.462 37.024 1.00 87.31 397 VAL A O 1
ATOM 3189 N N . GLU A 1 398 ? -19.948 -14.314 39.045 1.00 83.19 398 GLU A N 1
ATOM 3190 C CA . GLU A 1 398 ? -20.053 -15.712 38.626 1.00 83.19 398 GLU A CA 1
ATOM 3191 C C . GLU A 1 398 ? -21.418 -15.974 37.967 1.00 83.19 398 GLU A C 1
ATOM 3193 O O . GLU A 1 398 ? -22.479 -15.675 38.525 1.00 83.19 398 GLU A O 1
ATOM 3198 N N . ILE A 1 399 ? -21.386 -16.525 36.756 1.00 74.06 399 ILE A N 1
ATOM 3199 C CA . ILE A 1 399 ? -22.547 -16.950 35.982 1.00 74.06 399 ILE A CA 1
ATOM 3200 C C . ILE A 1 399 ? -22.906 -18.373 36.415 1.00 74.06 399 ILE A C 1
ATOM 3202 O O . ILE A 1 399 ? -22.085 -19.280 36.351 1.00 74.06 399 ILE A O 1
ATOM 3206 N N . TYR A 1 400 ? -24.157 -18.552 36.837 1.00 63.25 400 TYR A N 1
ATOM 3207 C CA . TYR A 1 400 ? -24.711 -19.822 37.310 1.00 63.25 400 TYR A CA 1
ATOM 3208 C C . TYR A 1 400 ? -24.527 -20.970 36.294 1.00 63.25 400 TYR A C 1
ATOM 3210 O O . TYR A 1 400 ? -24.967 -20.850 35.150 1.00 63.25 400 TYR A O 1
ATOM 3218 N N . ASP A 1 401 ? -23.929 -22.082 36.732 1.00 59.12 401 ASP A N 1
ATOM 3219 C CA . ASP A 1 401 ? -23.642 -23.291 35.938 1.00 59.12 401 ASP A CA 1
ATOM 3220 C C . ASP A 1 401 ? -24.020 -24.557 36.729 1.00 59.12 401 ASP A C 1
ATOM 3222 O O . ASP A 1 401 ? -23.175 -25.360 37.120 1.00 59.12 401 ASP A O 1
ATOM 3226 N N . GLU A 1 402 ? -25.305 -24.711 37.055 1.00 57.69 402 GLU A N 1
ATOM 3227 C CA . GLU A 1 402 ? -25.817 -26.002 37.528 1.00 57.69 402 GLU A CA 1
ATOM 3228 C C . GLU A 1 402 ? -26.362 -26.819 36.349 1.00 57.69 402 GLU A C 1
ATOM 3230 O O . GLU A 1 402 ? -26.849 -26.254 35.365 1.00 57.69 402 GLU A O 1
ATOM 3235 N N . ASP A 1 403 ? -26.322 -28.152 36.476 1.00 62.16 403 ASP A N 1
ATOM 3236 C CA . ASP A 1 403 ? -26.874 -29.143 35.537 1.00 62.16 403 ASP A CA 1
ATOM 3237 C C . ASP A 1 403 ? -28.415 -29.063 35.447 1.00 62.16 403 ASP A C 1
ATOM 3239 O O . ASP A 1 403 ? -29.152 -30.001 35.762 1.00 62.16 403 ASP A O 1
ATOM 3243 N N . VAL A 1 404 ? -28.940 -27.915 35.022 1.00 72.62 404 VAL A N 1
ATOM 3244 C CA . VAL A 1 404 ? -30.371 -27.679 34.873 1.00 72.62 404 VAL A CA 1
ATOM 3245 C C . VAL A 1 404 ? -30.844 -28.362 33.593 1.00 72.62 404 VAL A C 1
ATOM 3247 O O . VAL A 1 404 ? -30.514 -27.966 32.470 1.00 72.62 404 VAL A O 1
ATOM 3250 N N . VAL A 1 405 ? -31.644 -29.408 33.775 1.00 74.56 405 VAL A N 1
ATOM 3251 C CA . VAL A 1 405 ? -32.315 -30.142 32.700 1.00 74.56 405 VAL A CA 1
ATOM 3252 C C . VAL A 1 405 ? -33.790 -29.771 32.701 1.00 74.56 405 VAL A C 1
ATOM 3254 O O . VAL A 1 405 ? -34.428 -29.719 33.752 1.00 74.56 405 VAL A O 1
ATOM 3257 N N . CYS A 1 406 ? -34.347 -29.549 31.517 1.00 72.25 406 CYS A N 1
ATOM 3258 C CA . CYS A 1 406 ? -35.769 -29.346 31.340 1.00 72.25 406 CYS A CA 1
ATOM 3259 C C . CYS A 1 406 ? -36.311 -30.130 30.146 1.00 72.25 406 CYS A C 1
ATOM 3261 O O . CYS A 1 406 ? -36.004 -29.837 28.990 1.00 72.25 406 CYS A O 1
ATOM 3263 N N . GLY A 1 407 ? -37.129 -31.145 30.434 1.00 77.06 407 GLY A N 1
ATOM 3264 C CA . GLY A 1 407 ? -37.650 -32.060 29.420 1.00 77.06 407 GLY A CA 1
ATOM 3265 C C . GLY A 1 407 ? -36.515 -32.739 28.656 1.00 77.06 407 GLY A C 1
ATOM 3266 O O . GLY A 1 407 ? -35.633 -33.345 29.260 1.00 77.06 407 GLY A O 1
ATOM 3267 N N . ASN A 1 408 ? -36.524 -32.589 27.331 1.00 71.94 408 ASN A N 1
ATOM 3268 C CA . ASN A 1 408 ? -35.463 -33.065 26.450 1.00 71.94 408 ASN A CA 1
ATOM 3269 C C . ASN A 1 408 ? -34.363 -32.017 26.228 1.00 71.94 408 ASN A C 1
ATOM 3271 O O . ASN A 1 408 ? -33.723 -32.072 25.193 1.00 71.94 408 ASN A O 1
ATOM 3275 N N . TYR A 1 409 ? -34.143 -31.043 27.113 1.00 67.88 409 TYR A N 1
ATOM 3276 C CA . TYR A 1 409 ? -33.135 -29.999 26.904 1.00 67.88 409 TYR A CA 1
ATOM 3277 C C . TYR A 1 409 ? -32.238 -29.816 28.133 1.00 67.88 409 TYR A C 1
ATOM 3279 O O . TYR A 1 409 ? -32.720 -29.840 29.260 1.00 67.88 409 TYR A O 1
ATOM 3287 N N . GLN A 1 410 ? -30.934 -29.611 27.929 1.00 77.00 410 GLN A N 1
ATOM 3288 C CA . GLN A 1 410 ? -29.977 -29.265 28.992 1.00 77.00 410 GLN A CA 1
ATOM 3289 C C . GLN A 1 410 ? -29.446 -27.843 28.773 1.00 77.00 410 GLN A C 1
ATOM 3291 O O . GLN A 1 410 ? -29.101 -27.488 27.636 1.00 77.00 410 GLN A O 1
ATOM 3296 N N . LEU A 1 411 ? -29.376 -27.054 29.852 1.00 74.25 411 LEU A N 1
ATOM 3297 C CA . LEU A 1 411 ? -28.740 -25.737 29.874 1.00 74.25 411 LEU A CA 1
ATOM 3298 C C . LEU A 1 411 ? -27.240 -25.892 29.582 1.00 74.25 411 LEU A C 1
ATOM 3300 O O . LEU A 1 411 ? -26.576 -26.746 30.160 1.00 74.25 411 LEU A O 1
ATOM 3304 N N . LYS A 1 412 ? -26.703 -25.099 28.651 1.00 74.00 412 LYS A N 1
ATOM 3305 C CA . LYS A 1 412 ? -25.278 -25.121 28.260 1.00 74.00 412 LYS A CA 1
ATOM 3306 C C . LYS A 1 412 ? -24.527 -23.840 28.622 1.00 74.00 412 LYS A C 1
ATOM 3308 O O . LYS A 1 412 ? -23.402 -23.648 28.173 1.00 74.00 412 LYS A O 1
ATOM 3313 N N . GLY A 1 413 ? -25.164 -22.962 29.389 1.00 75.50 413 GLY A N 1
ATOM 3314 C CA . GLY A 1 413 ? -24.620 -21.681 29.822 1.00 75.50 413 GLY A CA 1
ATOM 3315 C C . GLY A 1 413 ? -25.420 -20.493 29.299 1.00 75.50 413 GLY A C 1
ATOM 3316 O O . GLY A 1 413 ? -26.503 -20.637 28.723 1.00 75.50 413 GLY A O 1
ATOM 3317 N N . PHE A 1 414 ? -24.866 -19.302 29.502 1.00 76.38 414 PHE A N 1
ATOM 3318 C CA . PHE A 1 414 ? -25.504 -18.030 29.182 1.00 76.38 414 PHE A CA 1
ATOM 3319 C C . PHE A 1 414 ? -24.678 -17.230 28.170 1.00 76.38 414 PHE A C 1
ATOM 3321 O O . PHE A 1 414 ? -23.461 -17.368 28.072 1.00 76.38 414 PHE A O 1
ATOM 3328 N N . SER A 1 415 ? -25.333 -16.359 27.408 1.00 74.69 415 SER A N 1
ATOM 3329 C CA . SER A 1 415 ? -24.678 -15.325 26.602 1.00 74.69 415 SER A CA 1
ATOM 3330 C C . SER A 1 415 ? -25.124 -13.939 27.019 1.00 74.69 415 SER A C 1
ATOM 3332 O O . SER A 1 415 ? -26.316 -13.709 27.187 1.00 74.69 415 SER A O 1
ATOM 3334 N N . ILE A 1 416 ? -24.184 -13.003 27.097 1.00 77.81 416 ILE A N 1
ATOM 3335 C CA . ILE A 1 416 ? -24.485 -11.592 27.332 1.00 77.81 416 ILE A CA 1
ATOM 3336 C C . ILE A 1 416 ? -25.149 -11.003 26.074 1.00 77.81 416 ILE A C 1
ATOM 3338 O O . ILE A 1 416 ? -24.575 -11.049 24.986 1.00 77.81 416 ILE A O 1
ATOM 3342 N N . LYS A 1 417 ? -26.361 -10.466 26.217 1.00 78.56 417 LYS A N 1
ATOM 3343 C CA . LYS A 1 417 ? -27.171 -9.867 25.143 1.00 78.56 417 LYS A CA 1
ATOM 3344 C C . LYS A 1 417 ? -26.816 -8.402 24.874 1.00 78.56 417 LYS A C 1
ATOM 3346 O O . LYS A 1 417 ? -26.910 -7.956 23.733 1.00 78.56 417 LYS A O 1
ATOM 3351 N N . ASN A 1 418 ? -26.362 -7.673 25.898 1.00 69.56 418 ASN A N 1
ATOM 3352 C CA . ASN A 1 418 ? -26.135 -6.225 25.844 1.00 69.56 418 ASN A CA 1
ATOM 3353 C C . ASN A 1 418 ? -24.619 -5.932 25.869 1.00 69.56 418 ASN A C 1
ATOM 3355 O O . ASN A 1 418 ? -23.917 -6.455 26.729 1.00 69.56 418 ASN A O 1
ATOM 3359 N N . ASN A 1 419 ? -24.107 -5.073 24.973 1.00 57.88 419 ASN A N 1
ATOM 3360 C CA . ASN A 1 419 ? -22.669 -4.814 24.706 1.00 57.88 419 ASN A CA 1
ATOM 3361 C C . ASN A 1 419 ? -21.837 -4.189 25.867 1.00 57.88 419 ASN A C 1
ATOM 3363 O O . ASN A 1 419 ? -20.803 -3.571 25.622 1.00 57.88 419 ASN A O 1
ATOM 3367 N N . GLY A 1 420 ? -22.273 -4.295 27.125 1.00 56.66 420 GLY A N 1
ATOM 3368 C CA . GLY A 1 420 ? -21.659 -3.633 28.282 1.00 56.66 420 GLY A CA 1
ATOM 3369 C C . GLY A 1 420 ? -20.608 -4.433 29.052 1.00 56.66 420 GLY A C 1
ATOM 3370 O O . GLY A 1 420 ? -19.729 -3.819 29.643 1.00 56.66 420 GLY A O 1
ATOM 3371 N N . ALA A 1 421 ? -20.684 -5.766 29.055 1.00 64.81 421 ALA A N 1
ATOM 3372 C CA . ALA A 1 421 ? -19.813 -6.642 29.843 1.00 64.81 421 ALA A CA 1
ATOM 3373 C C . ALA A 1 421 ? -19.032 -7.609 28.943 1.00 64.81 421 ALA A C 1
ATOM 3375 O O . ALA A 1 421 ? -19.571 -8.128 27.964 1.00 64.81 421 ALA A O 1
ATOM 3376 N N . LYS A 1 422 ? -17.767 -7.873 29.288 1.00 67.00 422 LYS A N 1
ATOM 3377 C CA . LYS A 1 422 ? -16.948 -8.933 28.684 1.00 67.00 422 LYS A CA 1
ATOM 3378 C C . LYS A 1 422 ? -16.668 -9.992 29.740 1.00 67.00 422 LYS A C 1
ATOM 3380 O O . LYS A 1 422 ? -16.310 -9.657 30.866 1.00 67.00 422 LYS A O 1
ATOM 3385 N N . LEU A 1 423 ? -16.810 -11.250 29.347 1.00 65.31 423 LEU A N 1
ATOM 3386 C CA . LEU A 1 423 ? -16.393 -12.385 30.156 1.00 65.31 423 LEU A CA 1
ATOM 3387 C C . LEU A 1 423 ? -14.890 -12.285 30.454 1.00 65.31 423 LEU A C 1
ATOM 3389 O O . LEU A 1 423 ? -14.091 -12.087 29.535 1.00 65.31 423 LEU A O 1
ATOM 3393 N N . THR A 1 424 ? -14.522 -12.391 31.727 1.00 66.75 424 THR A N 1
ATOM 3394 C CA . THR A 1 424 ? -13.126 -12.475 32.176 1.00 66.75 424 THR A CA 1
ATOM 3395 C C . THR A 1 424 ? -12.584 -13.892 32.014 1.00 66.75 424 THR A C 1
ATOM 3397 O O . THR A 1 424 ? -11.405 -14.065 31.722 1.00 66.75 424 THR A O 1
ATOM 3400 N N . ASP A 1 425 ? -13.455 -14.896 32.130 1.00 72.06 425 ASP A N 1
ATOM 3401 C CA . ASP A 1 425 ? -13.184 -16.305 31.834 1.00 72.06 425 ASP A CA 1
ATOM 3402 C C . ASP A 1 425 ? -14.475 -17.015 31.376 1.00 72.06 425 ASP A C 1
ATOM 3404 O O . ASP A 1 425 ? -15.425 -16.361 30.959 1.00 72.06 425 ASP A O 1
ATOM 3408 N N . SER A 1 426 ? -14.523 -18.350 31.376 1.00 61.53 426 SER A N 1
ATOM 3409 C CA . SER A 1 426 ? -15.708 -19.084 30.914 1.00 61.53 426 SER A CA 1
ATOM 3410 C C . SER A 1 426 ? -16.964 -18.834 31.757 1.00 61.53 426 SER A C 1
ATOM 3412 O O . SER A 1 426 ? -18.065 -18.976 31.227 1.00 61.53 426 SER A O 1
ATOM 3414 N N . ASN A 1 427 ? -16.808 -18.457 33.030 1.00 74.25 427 ASN A N 1
ATOM 3415 C CA . ASN A 1 427 ? -17.886 -18.421 34.016 1.00 74.25 427 ASN A CA 1
ATOM 3416 C C . ASN A 1 427 ? -18.018 -17.060 34.713 1.00 74.25 427 ASN A C 1
ATOM 3418 O O . ASN A 1 427 ? -19.013 -16.839 35.391 1.00 74.25 427 ASN A O 1
ATOM 3422 N N . HIS A 1 428 ? -17.070 -16.138 34.548 1.00 81.38 428 HIS A N 1
ATOM 3423 C CA . HIS A 1 428 ? -17.092 -14.841 35.220 1.00 81.38 428 HIS A CA 1
ATOM 3424 C C . HIS A 1 428 ? -17.112 -13.671 34.243 1.00 81.38 428 HIS A C 1
ATOM 3426 O O . HIS A 1 428 ? -16.578 -13.739 33.134 1.00 81.38 428 HIS A O 1
ATOM 3432 N N . PHE A 1 429 ? -17.675 -12.551 34.685 1.00 86.12 429 PHE A N 1
ATOM 3433 C CA . PHE A 1 429 ? -17.429 -11.244 34.086 1.00 86.12 429 PHE A CA 1
ATOM 3434 C C . PHE A 1 429 ? -17.262 -10.183 35.166 1.00 86.12 429 PHE A C 1
ATOM 3436 O O . PHE A 1 429 ? -17.844 -10.270 36.244 1.00 86.12 429 PHE A O 1
ATOM 3443 N N . THR A 1 430 ? -16.496 -9.144 34.855 1.00 87.19 430 THR A N 1
ATOM 3444 C CA . THR A 1 430 ? -16.427 -7.949 35.696 1.00 87.19 430 THR A CA 1
ATOM 3445 C C . THR A 1 430 ? -17.661 -7.093 35.449 1.00 87.19 430 THR A C 1
ATOM 3447 O O . THR A 1 430 ? -17.944 -6.729 34.304 1.00 87.19 430 THR A O 1
ATOM 3450 N N . MET A 1 431 ? -18.394 -6.767 36.511 1.00 89.25 431 MET A N 1
ATOM 3451 C CA . MET A 1 431 ? -19.628 -5.999 36.422 1.00 89.25 431 MET A CA 1
ATOM 3452 C C . MET A 1 431 ? -19.361 -4.589 35.870 1.00 89.25 431 MET A C 1
ATOM 3454 O O . MET A 1 431 ? -18.612 -3.825 36.483 1.00 89.25 431 MET A O 1
ATOM 3458 N N . PRO A 1 432 ? -19.955 -4.199 34.732 1.00 86.81 432 PRO A N 1
ATOM 3459 C CA . PRO A 1 432 ? -19.812 -2.848 34.208 1.00 86.81 432 PRO A CA 1
ATOM 3460 C C . PRO A 1 432 ? -20.751 -1.870 34.929 1.00 86.81 432 PRO A C 1
ATOM 3462 O O . PRO A 1 432 ? -21.639 -2.259 35.686 1.00 86.81 432 PRO A O 1
ATOM 3465 N N . ASN A 1 433 ? -20.616 -0.582 34.621 1.00 80.50 433 ASN A N 1
ATOM 3466 C CA . ASN A 1 433 ? -21.495 0.494 35.092 1.00 80.50 433 ASN A CA 1
ATOM 3467 C C . ASN A 1 433 ? -22.886 0.515 34.422 1.00 80.50 433 ASN A C 1
ATOM 3469 O O . ASN A 1 433 ? -23.509 1.569 34.341 1.00 80.50 433 ASN A O 1
ATOM 3473 N N . LYS A 1 434 ? -23.361 -0.623 33.901 1.00 84.94 434 LYS A N 1
ATOM 3474 C CA . LYS A 1 434 ? -24.661 -0.742 33.230 1.00 84.94 434 LYS A CA 1
ATOM 3475 C C . LYS A 1 434 ? -25.265 -2.132 33.405 1.00 84.94 434 LYS A C 1
ATOM 3477 O O . LYS A 1 434 ? -24.556 -3.095 33.686 1.00 84.94 434 LYS A O 1
ATOM 3482 N N . THR A 1 435 ? -26.574 -2.247 33.193 1.00 86.75 435 THR A N 1
ATOM 3483 C CA . THR A 1 435 ? -27.295 -3.529 33.283 1.00 86.75 435 THR A CA 1
ATOM 3484 C C . THR A 1 435 ? -26.784 -4.551 32.258 1.00 86.75 435 THR A C 1
ATOM 3486 O O . THR A 1 435 ? -26.588 -4.230 31.082 1.00 86.75 435 THR A O 1
ATOM 3489 N N . VAL A 1 436 ? -26.608 -5.797 32.701 1.00 86.44 436 VAL A N 1
ATOM 3490 C CA . VAL A 1 436 ? -26.167 -6.944 31.899 1.00 86.44 436 VAL A CA 1
ATOM 3491 C C . VAL A 1 436 ? -27.325 -7.926 31.747 1.00 86.44 436 VAL A C 1
ATOM 3493 O O . VAL A 1 436 ? -27.829 -8.458 32.726 1.00 86.44 436 VAL A O 1
ATOM 3496 N N . GLU A 1 437 ? -27.751 -8.201 30.518 1.00 87.38 437 GLU A N 1
ATOM 3497 C CA . GLU A 1 437 ? -28.720 -9.268 30.235 1.00 87.38 437 GLU A CA 1
ATOM 3498 C C . GLU A 1 437 ? -27.977 -10.541 29.823 1.00 87.38 437 GLU A C 1
ATOM 3500 O O . GLU A 1 437 ? -27.211 -10.529 28.861 1.00 87.38 437 GLU A O 1
ATOM 3505 N N . LEU A 1 438 ? -28.215 -11.634 30.539 1.00 84.50 438 LEU A N 1
ATOM 3506 C CA . LEU A 1 438 ? -27.724 -12.979 30.276 1.00 84.50 438 LEU A CA 1
ATOM 3507 C C . LEU A 1 438 ? -28.859 -13.826 29.705 1.00 84.50 438 LEU A C 1
ATOM 3509 O O . LEU A 1 438 ? -29.870 -14.029 30.363 1.00 84.50 438 LEU A O 1
ATOM 3513 N N . VAL A 1 439 ? -28.680 -14.353 28.499 1.00 82.81 439 VAL A N 1
ATOM 3514 C CA . VAL A 1 439 ? -29.650 -15.221 27.821 1.00 82.81 439 VAL A CA 1
ATOM 3515 C C . VAL A 1 439 ? -29.170 -16.662 27.882 1.00 82.81 439 VAL A C 1
ATOM 3517 O O . VAL A 1 439 ? -28.082 -16.970 27.389 1.00 82.81 439 VAL A O 1
ATOM 3520 N N . ALA A 1 440 ? -29.974 -17.543 28.463 1.00 77.69 440 ALA A N 1
ATOM 3521 C CA . ALA A 1 440 ? -29.697 -18.967 28.560 1.00 77.69 440 ALA A CA 1
ATOM 3522 C C . ALA A 1 440 ? -29.707 -19.643 27.181 1.00 77.69 440 ALA A C 1
ATOM 3524 O O . ALA A 1 440 ? -30.544 -19.366 26.313 1.00 77.69 440 ALA A O 1
ATOM 3525 N N . LYS A 1 441 ? -28.777 -20.581 26.993 1.00 77.00 441 LYS A N 1
ATOM 3526 C CA . LYS A 1 441 ? -28.680 -21.420 25.798 1.00 77.00 441 LYS A CA 1
ATOM 3527 C C . LYS A 1 441 ? -29.016 -22.863 26.140 1.00 77.00 441 LYS A C 1
ATOM 3529 O O . LYS A 1 441 ? -28.341 -23.491 26.953 1.00 77.00 441 LYS A O 1
ATOM 3534 N N . TRP A 1 442 ? -30.026 -23.396 25.461 1.00 75.62 442 TRP A N 1
ATOM 3535 C CA . TRP A 1 442 ? -30.494 -24.772 25.617 1.00 75.62 442 TRP A CA 1
ATOM 3536 C C . TRP A 1 442 ? -30.066 -25.637 24.435 1.00 75.62 442 TRP A C 1
ATOM 3538 O O . TRP A 1 442 ? -30.005 -25.172 23.297 1.00 75.62 442 TRP A O 1
ATOM 3548 N N . SER A 1 443 ? -29.808 -26.915 24.696 1.00 62.75 443 SER A N 1
ATOM 3549 C CA . SER A 1 443 ? -29.538 -27.922 23.661 1.00 62.75 443 SER A CA 1
ATOM 3550 C C . SER A 1 443 ? -30.420 -29.147 23.871 1.00 62.75 443 SER A C 1
ATOM 3552 O O . SER A 1 443 ? -30.639 -29.533 25.017 1.00 62.75 443 SER A O 1
ATOM 3554 N N . GLY A 1 444 ? -30.942 -29.732 22.787 1.00 60.56 444 GLY A N 1
ATOM 3555 C CA . GLY A 1 444 ? -31.768 -30.939 22.848 1.00 60.56 444 GLY A CA 1
ATOM 3556 C C . GLY A 1 444 ? -30.964 -32.177 23.269 1.00 60.56 444 GLY A C 1
ATOM 3557 O O . GLY A 1 444 ? -29.807 -32.332 22.886 1.00 60.56 444 GLY A O 1
ATOM 3558 N N . LEU A 1 445 ? -31.597 -33.090 24.007 1.00 50.12 445 LEU A N 1
ATOM 3559 C CA . LEU A 1 445 ? -31.146 -34.422 24.418 1.00 50.12 445 LEU A CA 1
ATOM 3560 C C . LEU A 1 445 ? -31.168 -35.363 23.202 1.00 50.12 445 LEU A C 1
ATOM 3562 O O . LEU A 1 445 ? -31.739 -36.448 23.222 1.00 50.12 445 LEU A O 1
ATOM 3566 N N . SER A 1 446 ? -30.581 -34.934 22.089 1.00 37.41 446 SER A N 1
ATOM 3567 C CA . SER A 1 446 ? -30.321 -35.794 20.946 1.00 37.41 446 SER A CA 1
ATOM 3568 C C . SER A 1 446 ? -28.965 -36.462 21.129 1.00 37.41 446 SER A C 1
ATOM 3570 O O . SER A 1 446 ? -27.961 -35.800 21.393 1.00 37.41 446 SER A O 1
ATOM 3572 N N . LEU A 1 447 ? -28.937 -37.782 20.939 1.00 36.25 447 LEU A N 1
ATOM 3573 C CA . LEU A 1 447 ? -27.735 -38.598 20.768 1.00 36.25 447 LEU A CA 1
ATOM 3574 C C . LEU A 1 447 ? -26.994 -38.190 19.482 1.00 36.25 447 LEU A C 1
ATOM 3576 O O . LEU A 1 447 ? -26.957 -38.914 18.495 1.00 36.25 447 LEU A O 1
ATOM 3580 N N . SER A 1 448 ? -26.363 -37.024 19.513 1.00 29.98 448 SER A N 1
ATOM 3581 C CA . SER A 1 448 ? -25.201 -36.704 18.698 1.00 29.98 448 SER A CA 1
ATOM 3582 C C . SER A 1 448 ? -24.058 -36.429 19.662 1.00 29.98 448 SER A C 1
ATOM 3584 O O . SER A 1 448 ? -23.768 -35.292 20.033 1.00 29.98 448 SER A O 1
ATOM 3586 N N . LYS A 1 449 ? -23.406 -37.506 20.099 1.00 27.97 449 LYS A N 1
ATOM 3587 C CA . LYS A 1 449 ? -22.046 -37.399 20.615 1.00 27.97 449 LYS A CA 1
ATOM 3588 C C . LYS A 1 449 ? -21.167 -36.852 19.484 1.00 27.97 449 LYS A C 1
ATOM 3590 O O . LYS A 1 449 ? -20.787 -37.606 18.595 1.00 27.97 449 LYS A O 1
ATOM 3595 N N . ARG A 1 450 ? -20.788 -35.575 19.554 1.00 31.80 450 ARG A N 1
ATOM 3596 C CA . ARG A 1 450 ? -19.357 -35.269 19.463 1.00 31.80 450 ARG A CA 1
ATOM 3597 C C . ARG A 1 450 ? -18.774 -35.580 20.840 1.00 31.80 450 ARG A C 1
ATOM 3599 O O . ARG A 1 450 ? -19.368 -35.250 21.863 1.00 31.80 450 ARG A O 1
ATOM 3606 N N . MET A 1 451 ? -17.685 -36.333 20.854 1.00 32.34 451 MET A N 1
ATOM 3607 C CA . MET A 1 451 ? -17.009 -36.789 22.069 1.00 32.34 451 MET A CA 1
ATOM 3608 C C . MET A 1 451 ? -16.024 -35.752 22.637 1.00 32.34 451 MET A C 1
ATOM 3610 O O . MET A 1 451 ? -15.272 -36.078 23.547 1.00 32.34 451 MET A O 1
ATOM 3614 N N . ASP A 1 452 ? -16.023 -34.512 22.154 1.00 32.09 452 ASP A N 1
ATOM 3615 C CA . ASP A 1 452 ? -15.123 -33.456 22.602 1.00 32.09 452 ASP A CA 1
ATOM 3616 C C . ASP A 1 452 ? -15.905 -32.195 22.997 1.00 32.09 452 ASP A C 1
ATOM 3618 O O . ASP A 1 452 ? -16.264 -31.359 22.175 1.00 32.09 452 ASP A O 1
ATOM 3622 N N . GLY A 1 453 ? -16.179 -32.037 24.293 1.00 28.78 453 GLY A N 1
ATOM 3623 C CA . GLY A 1 453 ? -16.721 -30.805 24.871 1.00 28.78 453 GLY A CA 1
ATOM 3624 C C . GLY A 1 453 ? -15.757 -29.619 24.743 1.00 28.78 453 GLY A C 1
ATOM 3625 O O . GLY A 1 453 ? -15.190 -29.177 25.736 1.00 28.78 453 GLY A O 1
ATOM 3626 N N . LYS A 1 454 ? -15.556 -29.096 23.529 1.00 36.31 454 LYS A N 1
ATOM 3627 C CA . LYS A 1 454 ? -14.738 -27.911 23.262 1.00 36.31 454 LYS A CA 1
ATOM 3628 C C . LYS A 1 454 ? -15.634 -26.724 22.915 1.00 36.31 454 LYS A C 1
ATOM 3630 O O . LYS A 1 454 ? -16.174 -26.622 21.817 1.00 36.31 454 LYS A O 1
ATOM 3635 N N . VAL A 1 455 ? -15.777 -25.815 23.877 1.00 32.06 455 VAL A N 1
ATOM 3636 C CA . VAL A 1 455 ? -16.381 -24.490 23.696 1.00 32.06 455 VAL A CA 1
ATOM 3637 C C . VAL A 1 455 ? -15.531 -23.716 22.681 1.00 32.06 455 VAL A C 1
ATOM 3639 O O . VAL A 1 455 ? -14.397 -23.347 22.977 1.00 32.06 455 VAL A O 1
ATOM 3642 N N . SER A 1 456 ? -16.042 -23.493 21.467 1.00 41.69 456 SER A N 1
ATOM 3643 C CA . SER A 1 456 ? -15.363 -22.636 20.489 1.00 41.69 456 SER A CA 1
ATOM 3644 C C . SER A 1 456 ? -15.721 -21.175 20.762 1.00 41.69 456 SER A C 1
ATOM 3646 O O . SER A 1 456 ? -16.864 -20.750 20.593 1.00 41.69 456 SER A O 1
ATOM 3648 N N . LYS A 1 457 ? -14.744 -20.407 21.249 1.00 45.00 457 LYS A N 1
ATOM 3649 C CA . LYS A 1 457 ? -14.840 -18.953 21.431 1.00 45.00 457 LYS A CA 1
ATOM 3650 C C . LYS A 1 457 ? -15.040 -18.322 20.046 1.00 45.00 457 LYS A C 1
ATOM 3652 O O . LYS A 1 457 ? -14.203 -18.517 19.169 1.00 45.00 457 LYS A O 1
ATOM 3657 N N . VAL A 1 458 ? -16.125 -17.568 19.836 1.00 54.31 458 VAL A N 1
ATOM 3658 C CA . VAL A 1 458 ? -16.317 -16.792 18.596 1.00 54.31 458 VAL A CA 1
ATOM 3659 C C . VAL A 1 458 ? -15.233 -15.715 18.552 1.00 54.31 458 VAL A C 1
ATOM 3661 O O . VAL A 1 458 ? -15.282 -14.740 19.300 1.00 54.31 458 VAL A O 1
ATOM 3664 N N . GLN A 1 459 ? -14.233 -15.925 17.703 1.00 71.25 459 GLN A N 1
ATOM 3665 C CA . GLN A 1 459 ? -13.049 -15.082 17.560 1.00 71.25 459 GLN A CA 1
ATOM 3666 C C . GLN A 1 459 ? -12.892 -14.626 16.110 1.00 71.25 459 GLN A C 1
ATOM 3668 O O . GLN A 1 459 ? -13.427 -15.253 15.188 1.00 71.25 459 GLN A O 1
ATOM 3673 N N . THR A 1 460 ? -12.180 -13.518 15.899 1.00 88.62 460 THR A N 1
ATOM 3674 C CA . THR A 1 460 ? -11.782 -13.139 14.541 1.00 88.62 460 THR A CA 1
ATOM 3675 C C . THR A 1 460 ? -10.688 -14.086 14.073 1.00 88.62 460 THR A C 1
ATOM 3677 O O . THR A 1 460 ? -9.909 -14.596 14.879 1.00 88.62 460 THR A O 1
ATOM 3680 N N . LEU A 1 461 ? -10.613 -14.336 12.766 1.00 89.12 461 LEU A N 1
ATOM 3681 C CA . LEU A 1 461 ? -9.539 -15.173 12.231 1.00 89.12 461 LEU A CA 1
ATOM 3682 C C . LEU A 1 461 ? -8.164 -14.557 12.541 1.00 89.12 461 LEU A C 1
ATOM 3684 O O . LEU A 1 461 ? -7.230 -15.271 12.882 1.00 89.12 461 LEU A O 1
ATOM 3688 N N . TYR A 1 462 ? -8.084 -13.225 12.526 1.00 94.12 462 TYR A N 1
ATOM 3689 C CA . TYR A 1 462 ? -6.909 -12.477 12.961 1.00 94.12 462 TYR A CA 1
ATOM 3690 C C . TYR A 1 462 ? -6.520 -12.776 14.419 1.00 94.12 462 TYR A C 1
ATOM 3692 O O . TYR A 1 462 ? -5.370 -13.120 14.676 1.00 94.12 462 TYR A O 1
ATOM 3700 N N . SER A 1 463 ? -7.456 -12.684 15.379 1.00 86.94 463 SER A N 1
ATOM 3701 C CA . SER A 1 463 ? -7.124 -12.888 16.799 1.00 86.94 463 SER A CA 1
ATOM 3702 C C . SER A 1 463 ? -6.734 -14.333 17.097 1.00 86.94 463 SER A C 1
ATOM 3704 O O . SER A 1 463 ? -5.857 -14.569 17.915 1.00 86.94 463 SER A O 1
ATOM 3706 N N . LEU A 1 464 ? -7.325 -15.301 16.389 1.00 88.12 464 LEU A N 1
ATOM 3707 C CA . LEU A 1 464 ? -6.920 -16.707 16.485 1.00 88.12 464 LEU A CA 1
ATOM 3708 C C . LEU A 1 464 ? -5.456 -16.914 16.096 1.00 88.12 464 LEU A C 1
ATOM 3710 O O . LEU A 1 464 ? -4.755 -17.699 16.739 1.00 88.12 464 LEU A O 1
ATOM 3714 N N . LEU A 1 465 ? -5.006 -16.217 15.050 1.00 92.62 465 LEU A N 1
ATOM 3715 C CA . LEU A 1 465 ? -3.610 -16.250 14.643 1.00 92.62 465 LEU A CA 1
ATOM 3716 C C . LEU A 1 465 ? -2.724 -15.558 15.690 1.00 92.62 465 LEU A C 1
ATOM 3718 O O . LEU A 1 465 ? -1.740 -16.143 16.133 1.00 92.62 465 LEU A O 1
ATOM 3722 N N . ALA A 1 466 ? -3.108 -14.362 16.135 1.00 89.94 466 ALA A N 1
ATOM 3723 C CA . ALA A 1 466 ? -2.363 -13.604 17.138 1.00 89.94 466 ALA A CA 1
ATOM 3724 C C . ALA A 1 466 ? -2.150 -14.389 18.447 1.00 89.94 466 ALA A C 1
ATOM 3726 O O . ALA A 1 466 ? -1.038 -14.432 18.965 1.00 89.94 466 ALA A O 1
ATOM 3727 N N . ASP A 1 467 ? -3.189 -15.071 18.939 1.00 84.94 467 ASP A N 1
ATOM 3728 C CA . ASP A 1 467 ? -3.154 -15.836 20.193 1.00 84.94 467 ASP A CA 1
ATOM 3729 C C . ASP A 1 467 ? -2.230 -17.070 20.130 1.00 84.94 467 ASP A C 1
ATOM 3731 O O . ASP A 1 467 ? -1.823 -17.592 21.168 1.00 84.94 467 ASP A O 1
ATOM 3735 N N . SER A 1 468 ? -1.924 -17.568 18.925 1.00 86.19 468 SER A N 1
ATOM 3736 C CA . SER A 1 468 ? -1.213 -18.842 18.723 1.00 86.19 468 SER A CA 1
ATOM 3737 C C . SER A 1 468 ? 0.193 -18.681 18.135 1.00 86.19 468 SER A C 1
ATOM 3739 O O . SER A 1 468 ? 0.915 -19.672 18.007 1.00 86.19 468 SER A O 1
ATOM 3741 N N . ALA A 1 469 ? 0.569 -17.472 17.717 1.00 93.75 469 ALA A N 1
ATOM 3742 C CA . ALA A 1 469 ? 1.815 -17.230 17.005 1.00 93.75 469 ALA A CA 1
ATOM 3743 C C . ALA A 1 469 ? 3.034 -17.210 17.939 1.00 93.75 469 ALA A C 1
ATOM 3745 O O . ALA A 1 469 ? 2.976 -16.753 19.080 1.00 93.75 469 ALA A O 1
ATOM 3746 N N . VAL A 1 470 ? 4.172 -17.673 17.420 1.00 95.81 470 VAL A N 1
ATOM 3747 C CA . VAL A 1 470 ? 5.474 -17.583 18.092 1.00 95.81 470 VAL A CA 1
ATOM 3748 C C . VAL A 1 470 ? 6.377 -16.617 17.329 1.00 95.81 470 VAL A C 1
ATOM 3750 O O . VAL A 1 470 ? 6.417 -16.637 16.105 1.00 95.81 470 VAL A O 1
ATOM 3753 N N . MET A 1 471 ? 7.137 -15.782 18.033 1.00 96.06 471 MET A N 1
ATOM 3754 C CA . MET A 1 471 ? 8.094 -14.861 17.405 1.00 96.06 471 MET A CA 1
ATOM 3755 C C . MET A 1 471 ? 9.087 -15.603 16.493 1.00 96.06 471 MET A C 1
ATOM 3757 O O . MET A 1 471 ? 9.668 -16.617 16.887 1.00 96.06 471 MET A O 1
ATOM 3761 N N . ASP A 1 472 ? 9.305 -15.094 15.281 1.00 96.38 472 ASP A N 1
ATOM 3762 C CA . ASP A 1 472 ? 10.151 -15.754 14.279 1.00 96.38 472 ASP A CA 1
ATOM 3763 C C . ASP A 1 472 ? 11.661 -15.545 14.467 1.00 96.38 472 ASP A C 1
ATOM 3765 O O . ASP A 1 472 ? 12.458 -16.260 13.862 1.00 96.38 472 ASP A O 1
ATOM 3769 N N . ASN A 1 473 ? 12.070 -14.625 15.341 1.00 95.88 473 ASN A N 1
ATOM 3770 C CA . ASN A 1 473 ? 13.469 -14.292 15.621 1.00 95.88 473 ASN A CA 1
ATOM 3771 C C . ASN A 1 473 ? 14.026 -14.946 16.901 1.00 95.88 473 ASN A C 1
ATOM 3773 O O . ASN A 1 473 ? 15.061 -14.518 17.415 1.00 95.88 473 ASN A O 1
ATOM 3777 N N . ILE A 1 474 ? 13.347 -15.970 17.424 1.00 95.31 474 ILE A N 1
ATOM 3778 C CA . ILE A 1 474 ? 13.763 -16.712 18.620 1.00 95.31 474 ILE A CA 1
ATOM 3779 C C . ILE A 1 474 ? 13.718 -18.225 18.396 1.00 95.31 474 ILE A C 1
ATOM 3781 O O . ILE A 1 474 ? 13.022 -18.740 17.519 1.00 95.31 474 ILE A O 1
ATOM 3785 N N . LYS A 1 475 ? 14.438 -18.958 19.247 1.00 95.94 475 LYS A N 1
ATOM 3786 C CA . LYS A 1 475 ? 14.311 -20.415 19.348 1.00 95.94 475 LYS A CA 1
ATOM 3787 C C . LYS A 1 475 ? 12.885 -20.801 19.767 1.00 95.94 475 LYS A C 1
ATOM 3789 O O . LYS A 1 475 ? 12.337 -20.216 20.698 1.00 95.94 475 LYS A O 1
ATOM 3794 N N . SER A 1 476 ? 12.322 -21.826 19.136 1.00 95.62 476 SER A N 1
ATOM 3795 C CA . SER A 1 476 ? 11.007 -22.397 19.464 1.00 95.62 476 SER A CA 1
ATOM 3796 C C . SER A 1 476 ? 11.005 -23.913 19.227 1.00 95.62 476 SER A C 1
ATOM 3798 O O . SER A 1 476 ? 12.048 -24.480 18.902 1.00 95.62 476 SER A O 1
ATOM 3800 N N . GLU A 1 477 ? 9.865 -24.588 19.408 1.00 94.94 477 GLU A N 1
ATOM 3801 C CA . GLU A 1 477 ? 9.753 -26.052 19.276 1.00 94.94 477 GLU A CA 1
ATOM 3802 C C . GLU A 1 477 ? 10.320 -26.577 17.945 1.00 94.94 477 GLU A C 1
ATOM 3804 O O . GLU A 1 477 ? 11.122 -27.509 17.946 1.00 94.94 477 GLU A O 1
ATOM 3809 N N . PHE A 1 478 ? 9.986 -25.918 16.829 1.00 96.50 478 PHE A N 1
ATOM 3810 C CA . PHE A 1 478 ? 10.425 -26.294 15.476 1.00 96.50 478 PHE A CA 1
ATOM 3811 C C . PHE A 1 478 ? 11.510 -25.368 14.908 1.00 96.50 478 PHE A C 1
ATOM 3813 O O . PHE A 1 478 ? 11.686 -25.266 13.693 1.00 96.50 478 PHE A O 1
ATOM 3820 N N . VAL A 1 479 ? 12.229 -24.650 15.776 1.00 97.25 479 VAL A N 1
ATOM 3821 C CA . VAL A 1 479 ? 13.312 -23.738 15.386 1.00 97.25 479 VAL A CA 1
ATOM 3822 C C . VAL A 1 479 ? 14.508 -23.979 16.294 1.00 97.25 479 VAL A C 1
ATOM 3824 O O . VAL A 1 479 ? 14.504 -23.588 17.459 1.00 97.25 479 VAL A O 1
ATOM 3827 N N . SER A 1 480 ? 15.558 -24.618 15.773 1.00 96.38 480 SER A N 1
ATOM 3828 C CA . SER A 1 480 ? 16.724 -25.001 16.582 1.00 96.38 480 SER A CA 1
ATOM 3829 C C . SER A 1 480 ? 17.697 -23.847 16.843 1.00 96.38 480 SER A C 1
ATOM 3831 O O . SER A 1 480 ? 18.428 -23.871 17.836 1.00 96.38 480 SER A O 1
ATOM 3833 N N . SER A 1 481 ? 17.727 -22.854 15.951 1.00 96.06 481 SER A N 1
ATOM 3834 C CA . SER A 1 481 ? 18.617 -21.691 16.024 1.00 96.06 481 SER A CA 1
ATOM 3835 C C . SER A 1 481 ? 18.196 -20.721 17.130 1.00 96.06 481 SER A C 1
ATOM 3837 O O . SER A 1 481 ? 17.021 -20.387 17.262 1.00 96.06 481 SER A O 1
ATOM 3839 N N . ALA A 1 482 ? 19.169 -20.209 17.888 1.00 93.69 482 ALA A N 1
ATOM 3840 C CA . ALA A 1 482 ? 18.924 -19.173 18.893 1.00 93.69 482 ALA A CA 1
ATOM 3841 C C . ALA A 1 482 ? 18.444 -17.847 18.275 1.00 93.69 482 ALA A C 1
ATOM 3843 O O . ALA A 1 482 ? 17.671 -17.136 18.907 1.00 93.69 482 ALA A O 1
ATOM 3844 N N . GLY A 1 483 ? 18.877 -17.541 17.045 1.00 92.75 483 GLY A N 1
ATOM 3845 C CA . GLY A 1 483 ? 18.490 -16.334 16.307 1.00 92.75 483 GLY A CA 1
ATOM 3846 C C . GLY A 1 483 ? 17.183 -16.461 15.520 1.00 92.75 483 GLY A C 1
ATOM 3847 O O . GLY A 1 483 ? 16.887 -15.585 14.714 1.00 92.75 483 GLY A O 1
ATOM 3848 N N . GLY A 1 484 ? 16.435 -17.553 15.705 1.00 96.38 484 GLY A N 1
ATOM 3849 C CA . GLY A 1 484 ? 15.162 -17.779 15.029 1.00 96.38 484 GLY A CA 1
ATOM 3850 C C . GLY A 1 484 ? 15.270 -18.384 13.629 1.00 96.38 484 GLY A C 1
ATOM 3851 O O . GLY A 1 484 ? 16.245 -19.059 13.287 1.00 96.38 484 GLY A O 1
ATOM 3852 N N . ILE A 1 485 ? 14.216 -18.180 12.842 1.00 96.75 485 ILE A N 1
ATOM 3853 C CA . ILE A 1 485 ? 14.009 -18.749 11.510 1.00 96.75 485 ILE A CA 1
ATOM 3854 C C . ILE A 1 485 ? 14.984 -18.134 10.503 1.00 96.75 485 ILE A C 1
ATOM 3856 O O . ILE A 1 485 ? 15.085 -16.917 10.347 1.00 96.75 485 ILE A O 1
ATOM 3860 N N . SER A 1 486 ? 15.647 -18.991 9.726 1.00 94.38 486 SER A N 1
ATOM 3861 C CA . SER A 1 486 ? 16.319 -18.576 8.498 1.00 94.38 486 SER A CA 1
ATOM 3862 C C . SER A 1 486 ? 15.295 -18.517 7.370 1.00 94.38 486 SER A C 1
ATOM 3864 O O . SER A 1 486 ? 14.962 -19.542 6.772 1.00 94.38 486 SER A O 1
ATOM 3866 N N . ILE A 1 487 ? 14.768 -17.319 7.098 1.00 93.25 487 ILE A N 1
ATOM 3867 C CA . ILE A 1 487 ? 13.576 -17.159 6.253 1.00 93.25 487 ILE A CA 1
ATOM 3868 C C . ILE A 1 487 ? 13.766 -17.646 4.812 1.00 93.25 487 ILE A C 1
ATOM 3870 O O . ILE A 1 487 ? 12.863 -18.260 4.256 1.00 93.25 487 ILE A O 1
ATOM 3874 N N . LYS A 1 488 ? 14.959 -17.434 4.236 1.00 92.38 488 LYS A N 1
ATOM 3875 C CA . LYS A 1 488 ? 15.320 -17.901 2.884 1.00 92.38 488 LYS A CA 1
ATOM 3876 C C . LYS A 1 488 ? 15.718 -19.378 2.851 1.00 92.38 488 LYS A C 1
ATOM 3878 O O . LYS A 1 488 ? 15.759 -19.976 1.778 1.00 92.38 488 LYS A O 1
ATOM 3883 N N . GLY A 1 489 ? 16.035 -19.962 4.008 1.00 92.06 489 GLY A N 1
ATOM 3884 C CA . GLY A 1 489 ? 16.172 -21.406 4.130 1.00 92.06 489 GLY A CA 1
ATOM 3885 C C . GLY A 1 489 ? 14.798 -22.053 4.004 1.00 92.06 489 GLY A C 1
ATOM 3886 O O . GLY A 1 489 ? 13.817 -21.510 4.508 1.00 92.06 489 GLY A O 1
ATOM 3887 N N . GLY A 1 490 ? 14.710 -23.214 3.354 1.00 94.56 490 GLY A N 1
ATOM 3888 C CA . GLY A 1 490 ? 13.465 -23.981 3.329 1.00 94.56 490 GLY A CA 1
ATOM 3889 C C . GLY A 1 490 ? 12.988 -24.315 4.746 1.00 94.56 490 GLY A C 1
ATOM 3890 O O . GLY A 1 490 ? 13.798 -24.476 5.666 1.00 94.56 490 GLY A O 1
ATOM 3891 N N . SER A 1 491 ? 11.675 -24.384 4.946 1.00 97.38 491 SER A N 1
ATOM 3892 C CA . SER A 1 491 ? 11.098 -24.884 6.195 1.00 97.38 491 SER A CA 1
ATOM 3893 C C . SER A 1 491 ? 11.466 -26.347 6.431 1.00 97.38 491 SER A C 1
ATOM 3895 O O . SER A 1 491 ? 11.600 -27.143 5.502 1.00 97.38 491 SER A O 1
ATOM 3897 N N . SER A 1 492 ? 11.590 -26.701 7.702 1.00 96.19 492 SER A N 1
ATOM 3898 C CA . SER A 1 492 ? 11.849 -28.054 8.189 1.00 96.19 492 SER A CA 1
ATOM 3899 C C . SER A 1 492 ? 11.396 -28.137 9.647 1.00 96.19 492 SER A C 1
ATOM 3901 O O . SER A 1 492 ? 11.063 -27.115 10.250 1.00 96.19 492 SER A O 1
ATOM 3903 N N . ASP A 1 493 ? 11.476 -29.318 10.260 1.00 95.00 493 ASP A N 1
ATOM 3904 C CA . ASP A 1 493 ? 11.231 -29.466 11.703 1.00 95.00 493 ASP A CA 1
ATOM 3905 C C . ASP A 1 493 ? 12.279 -28.728 12.578 1.00 95.00 493 ASP A C 1
ATOM 3907 O O . ASP A 1 493 ? 12.150 -28.692 13.798 1.00 95.00 493 ASP A O 1
ATOM 3911 N N . THR A 1 494 ? 13.317 -28.125 11.979 1.00 95.94 494 THR A N 1
ATOM 3912 C CA . THR A 1 494 ? 14.348 -27.325 12.668 1.00 95.94 494 THR A CA 1
ATOM 3913 C C . THR A 1 494 ? 14.435 -25.866 12.204 1.00 95.94 494 THR A C 1
ATOM 3915 O O . THR A 1 494 ? 15.138 -25.076 12.839 1.00 95.94 494 THR A O 1
ATOM 3918 N N . ASN A 1 495 ? 13.739 -25.491 11.124 1.00 96.69 495 ASN A N 1
ATOM 3919 C CA . ASN A 1 495 ? 13.738 -24.145 10.533 1.00 96.69 495 ASN A CA 1
ATOM 3920 C C . ASN A 1 495 ? 12.310 -23.611 10.288 1.00 96.69 495 ASN A C 1
ATOM 3922 O O . ASN A 1 495 ? 12.029 -22.918 9.303 1.00 96.69 495 ASN A O 1
ATOM 3926 N N . GLY A 1 496 ? 11.402 -23.951 11.197 1.00 96.06 496 GLY A N 1
ATOM 3927 C CA . GLY A 1 496 ? 10.050 -23.420 11.272 1.00 96.06 496 GLY A CA 1
ATOM 3928 C C . GLY A 1 496 ? 8.986 -24.346 10.683 1.00 96.06 496 GLY A C 1
ATOM 3929 O O . GLY A 1 496 ? 9.017 -24.682 9.497 1.00 96.06 496 GLY A O 1
ATOM 3930 N N . LYS A 1 497 ? 8.005 -24.683 11.522 1.00 95.56 497 LYS A N 1
ATOM 3931 C CA . LYS A 1 497 ? 6.778 -25.417 11.205 1.00 95.56 497 LYS A CA 1
ATOM 3932 C C . LYS A 1 497 ? 5.698 -25.015 12.207 1.00 95.56 497 LYS A C 1
ATOM 3934 O O . LYS A 1 497 ? 5.747 -25.414 13.364 1.00 95.56 497 LYS A O 1
ATOM 3939 N N . GLY A 1 498 ? 4.743 -24.202 11.780 1.00 95.50 498 GLY A N 1
ATOM 3940 C CA . GLY A 1 498 ? 3.732 -23.635 12.666 1.00 95.50 498 GLY A CA 1
ATOM 3941 C C . GLY A 1 498 ? 3.302 -22.237 12.248 1.00 95.50 498 GLY A C 1
ATOM 3942 O O . GLY A 1 498 ? 3.421 -21.860 11.081 1.00 95.50 498 GLY A O 1
ATOM 3943 N N . LEU A 1 499 ? 2.782 -21.489 13.215 1.00 97.38 499 LEU A N 1
ATOM 3944 C CA . LEU A 1 499 ? 2.354 -20.108 13.052 1.00 97.38 499 LEU A CA 1
ATOM 3945 C C . LEU A 1 499 ? 3.351 -19.175 13.740 1.00 97.38 499 LEU A C 1
ATOM 3947 O O . LEU A 1 499 ? 3.678 -19.375 14.911 1.00 97.38 499 LEU A O 1
ATOM 3951 N N . TYR A 1 500 ? 3.806 -18.157 13.017 1.00 98.00 500 TYR A N 1
ATOM 3952 C CA . TYR A 1 500 ? 4.850 -17.256 13.481 1.00 98.00 500 TYR A CA 1
ATOM 3953 C C . TYR A 1 500 ? 4.456 -15.788 13.363 1.00 98.00 500 TYR A C 1
ATOM 3955 O O . TYR A 1 500 ? 3.676 -15.424 12.488 1.00 98.00 500 TYR A O 1
ATOM 3963 N N . GLU A 1 501 ? 5.009 -14.950 14.234 1.00 97.56 501 GLU A N 1
ATOM 3964 C CA . GLU A 1 501 ? 4.903 -13.491 14.189 1.00 97.56 501 GLU A CA 1
ATOM 3965 C C . GLU A 1 501 ? 6.178 -12.899 13.584 1.00 97.56 501 GLU A C 1
ATOM 3967 O O . GLU A 1 501 ? 7.285 -13.256 13.997 1.00 97.56 501 GLU A O 1
ATOM 3972 N N . VAL A 1 502 ? 6.025 -11.980 12.628 1.00 96.12 502 VAL A N 1
ATOM 3973 C CA . VAL A 1 502 ? 7.140 -11.240 12.032 1.00 96.12 502 VAL A CA 1
ATOM 3974 C C . VAL A 1 502 ? 7.673 -10.255 13.060 1.00 96.12 502 VAL A C 1
ATOM 3976 O O . VAL A 1 502 ? 7.039 -9.233 13.341 1.00 96.12 502 VAL A O 1
ATOM 3979 N N . ALA A 1 503 ? 8.867 -10.523 13.587 1.00 94.38 503 ALA A N 1
ATOM 3980 C CA . ALA A 1 503 ? 9.385 -9.810 14.749 1.00 94.38 503 ALA A CA 1
ATOM 3981 C C . ALA A 1 503 ? 9.446 -8.282 14.599 1.00 94.38 503 ALA A C 1
ATOM 3983 O O . ALA A 1 503 ? 9.284 -7.553 15.578 1.00 94.38 503 ALA A O 1
ATOM 3984 N N . THR A 1 504 ? 9.677 -7.783 13.382 1.00 92.44 504 THR A N 1
ATOM 3985 C CA . THR A 1 504 ? 9.759 -6.342 13.103 1.00 92.44 504 THR A CA 1
ATOM 3986 C C . THR A 1 504 ? 8.411 -5.630 13.148 1.00 92.44 504 THR A C 1
ATOM 3988 O O . THR A 1 504 ? 8.406 -4.412 13.240 1.00 92.44 504 THR A O 1
ATOM 3991 N N . THR A 1 505 ? 7.298 -6.367 13.099 1.00 93.94 505 THR A N 1
ATOM 3992 C CA . THR A 1 505 ? 5.929 -5.815 13.065 1.00 93.94 505 THR A CA 1
ATOM 3993 C C . THR A 1 505 ? 5.212 -5.887 14.412 1.00 93.94 505 THR A C 1
ATOM 3995 O O . THR A 1 505 ? 4.073 -5.456 14.536 1.00 93.94 505 THR A O 1
ATOM 3998 N N . LYS A 1 506 ? 5.874 -6.408 15.453 1.00 91.44 506 LYS A N 1
ATOM 3999 C CA . LYS A 1 506 ? 5.279 -6.651 16.778 1.00 91.44 506 LYS A CA 1
ATOM 4000 C C . LYS A 1 506 ? 4.618 -5.424 17.415 1.00 91.44 506 LYS A C 1
ATOM 4002 O O . LYS A 1 506 ? 3.671 -5.554 18.186 1.00 91.44 506 LYS A O 1
ATOM 4007 N N . ASN A 1 507 ? 5.161 -4.240 17.144 1.00 92.19 507 ASN A N 1
ATOM 4008 C CA . ASN A 1 507 ? 4.679 -2.984 17.718 1.00 92.19 507 ASN A CA 1
ATOM 4009 C C . ASN A 1 507 ? 3.748 -2.216 16.770 1.00 92.19 507 ASN A C 1
ATOM 4011 O O . ASN A 1 507 ? 3.314 -1.117 17.116 1.00 92.19 507 ASN A O 1
ATOM 4015 N N . ASP A 1 508 ? 3.463 -2.765 15.589 1.00 91.06 508 ASP A N 1
ATOM 4016 C CA . ASP A 1 508 ? 2.519 -2.171 14.653 1.00 91.06 508 ASP A CA 1
ATOM 4017 C C . ASP A 1 508 ? 1.092 -2.346 15.193 1.00 91.06 508 ASP A C 1
ATOM 4019 O O . ASP A 1 508 ? 0.821 -3.218 16.021 1.00 91.06 508 ASP A O 1
ATOM 4023 N N . THR A 1 509 ? 0.144 -1.530 14.722 1.00 92.69 509 THR A N 1
ATOM 4024 C CA . THR A 1 509 ? -1.272 -1.654 15.119 1.00 92.69 509 THR A CA 1
ATOM 4025 C C . THR A 1 509 ? -1.833 -3.043 14.811 1.00 92.69 509 THR A C 1
ATOM 4027 O O . THR A 1 509 ? -2.616 -3.580 15.595 1.00 92.69 509 THR A O 1
ATOM 4030 N N . TYR A 1 510 ? -1.401 -3.626 13.691 1.00 94.06 510 TYR A N 1
ATOM 4031 C CA . TYR A 1 510 ? -1.726 -4.987 13.292 1.00 94.06 510 TYR A CA 1
ATOM 4032 C C . TYR A 1 510 ? -0.445 -5.762 12.946 1.00 94.06 510 TYR A C 1
ATOM 4034 O O . TYR A 1 510 ? -0.010 -5.723 11.791 1.00 94.06 510 TYR A O 1
ATOM 4042 N N . PRO A 1 511 ? 0.177 -6.463 13.916 1.00 96.06 511 PRO A N 1
ATOM 4043 C CA . PRO A 1 511 ? 1.335 -7.304 13.640 1.00 96.06 511 PRO A CA 1
ATOM 4044 C C . PRO A 1 511 ? 1.048 -8.387 12.590 1.00 96.06 511 PRO A C 1
ATOM 4046 O O . PRO A 1 511 ? -0.067 -8.908 12.460 1.00 96.06 511 PRO A O 1
ATOM 4049 N N . ILE A 1 512 ? 2.080 -8.751 11.831 1.00 97.06 512 ILE A N 1
ATOM 4050 C CA . ILE A 1 512 ? 1.968 -9.751 10.771 1.00 97.06 512 ILE A CA 1
ATOM 4051 C C . ILE A 1 512 ? 2.245 -11.142 11.344 1.00 97.06 512 ILE A C 1
ATOM 4053 O O . ILE A 1 512 ? 3.357 -11.445 11.777 1.00 97.06 512 ILE A O 1
ATOM 4057 N N . TYR A 1 513 ? 1.246 -12.017 11.262 1.00 97.94 513 TYR A N 1
ATOM 4058 C CA . TYR A 1 513 ? 1.334 -13.435 11.597 1.00 97.94 513 TYR A CA 1
ATOM 4059 C C . TYR A 1 513 ? 1.267 -14.267 10.319 1.00 97.94 513 TYR A C 1
ATOM 4061 O O . TYR A 1 513 ? 0.423 -13.997 9.466 1.00 97.94 513 TYR A O 1
ATOM 4069 N N . TYR A 1 514 ? 2.111 -15.286 10.169 1.00 98.00 514 TYR A N 1
ATOM 4070 C CA . TYR A 1 514 ? 2.187 -16.116 8.964 1.00 98.00 514 TYR A CA 1
ATOM 4071 C C . TYR A 1 514 ? 2.371 -17.597 9.289 1.00 98.00 514 TYR A C 1
ATOM 4073 O O . TYR A 1 514 ? 3.081 -17.974 10.223 1.00 98.00 514 TYR A O 1
ATOM 4081 N N . PHE A 1 515 ? 1.733 -18.456 8.495 1.00 97.62 515 PHE A N 1
ATOM 4082 C CA . PHE A 1 515 ? 1.970 -19.895 8.572 1.00 97.62 515 PHE A CA 1
ATOM 4083 C C . PHE A 1 515 ? 3.248 -20.261 7.822 1.00 97.62 515 PHE A C 1
ATOM 4085 O O . PHE A 1 515 ? 3.503 -19.734 6.739 1.00 97.62 515 PHE A O 1
ATOM 4092 N N . ARG A 1 516 ? 4.012 -21.212 8.363 1.00 97.50 516 ARG A N 1
ATOM 4093 C CA . ARG A 1 516 ? 5.234 -21.751 7.760 1.00 97.50 516 ARG A CA 1
ATOM 4094 C C . ARG A 1 516 ? 5.325 -23.262 7.934 1.00 97.50 516 ARG A C 1
ATOM 4096 O O . ARG A 1 516 ? 4.975 -23.784 8.987 1.00 97.50 516 ARG A O 1
ATOM 4103 N N . GLY A 1 517 ? 5.877 -23.951 6.940 1.00 96.75 517 GLY A N 1
ATOM 4104 C CA . GLY A 1 517 ? 6.154 -25.386 7.008 1.00 96.75 517 GLY A CA 1
ATOM 4105 C C . GLY A 1 517 ? 4.942 -26.259 6.694 1.00 96.75 517 GLY A C 1
ATOM 4106 O O . GLY A 1 517 ? 3.893 -25.760 6.287 1.00 96.75 517 GLY A O 1
ATOM 4107 N N . ASP A 1 518 ? 5.108 -27.580 6.777 1.00 92.88 518 ASP A N 1
ATOM 4108 C CA . ASP A 1 518 ? 4.054 -28.561 6.468 1.00 92.88 518 ASP A CA 1
ATOM 4109 C C . ASP A 1 518 ? 3.006 -28.613 7.594 1.00 92.88 518 ASP A C 1
ATOM 4111 O O . ASP A 1 518 ? 2.957 -29.532 8.418 1.00 92.88 518 ASP A O 1
ATOM 4115 N N . VAL A 1 519 ? 2.219 -27.540 7.682 1.00 93.50 519 VAL A N 1
ATOM 4116 C CA . VAL A 1 519 ? 1.117 -27.365 8.628 1.00 93.50 519 VAL A CA 1
ATOM 4117 C C . VAL A 1 519 ? -0.194 -27.851 8.022 1.00 93.50 519 VAL A C 1
ATOM 4119 O O . VAL A 1 519 ? -0.454 -27.712 6.826 1.00 93.50 519 VAL A O 1
ATOM 4122 N N . LYS A 1 520 ? -1.060 -28.400 8.876 1.00 89.56 520 LYS A N 1
ATOM 4123 C CA . LYS A 1 520 ? -2.350 -28.974 8.460 1.00 89.56 520 LYS A CA 1
ATOM 4124 C C . LYS A 1 520 ? -3.560 -28.238 9.023 1.00 89.56 520 LYS A C 1
ATOM 4126 O O . LYS A 1 520 ? -4.676 -28.565 8.641 1.00 89.56 520 LYS A O 1
ATOM 4131 N N . ASN A 1 521 ? -3.344 -27.261 9.901 1.00 91.44 521 ASN A N 1
ATOM 4132 C CA . ASN A 1 521 ? -4.366 -26.551 10.673 1.00 91.44 521 ASN A CA 1
ATOM 4133 C C . ASN A 1 521 ? -4.630 -25.115 10.170 1.00 91.44 521 ASN A C 1
ATOM 4135 O O . ASN A 1 521 ? -4.979 -24.235 10.948 1.00 91.44 521 ASN A O 1
ATOM 4139 N N . ASN A 1 522 ? -4.443 -24.860 8.875 1.00 95.69 522 ASN A N 1
ATOM 4140 C CA . ASN A 1 522 ? -4.607 -23.538 8.267 1.00 95.69 522 ASN A CA 1
ATOM 4141 C C . ASN A 1 522 ? -5.677 -23.503 7.162 1.00 95.69 522 ASN A C 1
ATOM 4143 O O . ASN A 1 522 ? -5.588 -22.697 6.235 1.00 95.69 522 ASN A O 1
ATOM 4147 N N . ASN A 1 523 ? -6.660 -24.402 7.221 1.00 95.25 523 ASN A N 1
ATOM 4148 C CA . ASN A 1 523 ? -7.741 -24.490 6.244 1.00 95.25 523 ASN A CA 1
ATOM 4149 C C . ASN A 1 523 ? -8.912 -23.583 6.633 1.00 95.25 523 ASN A C 1
ATOM 4151 O O . ASN A 1 523 ? -9.351 -23.572 7.784 1.00 95.25 523 ASN A O 1
ATOM 4155 N N . VAL A 1 524 ? -9.451 -22.872 5.646 1.00 96.25 524 VAL A N 1
ATOM 4156 C CA . VAL A 1 524 ? -10.651 -22.039 5.764 1.00 96.25 524 VAL A CA 1
ATOM 4157 C C . VAL A 1 524 ? -11.662 -22.485 4.716 1.00 96.25 524 VAL A C 1
ATOM 4159 O O . VAL A 1 524 ? -11.317 -22.665 3.548 1.00 96.25 524 VAL A O 1
ATOM 4162 N N . LYS A 1 525 ? -12.924 -22.620 5.119 1.00 95.00 525 LYS A N 1
ATOM 4163 C CA . LYS A 1 525 ? -14.057 -22.836 4.222 1.00 95.00 525 LYS A CA 1
ATOM 4164 C C . LYS A 1 525 ? -14.808 -21.523 4.039 1.00 95.00 525 LYS A C 1
ATOM 4166 O O . LYS A 1 525 ? -15.400 -20.996 4.982 1.00 95.00 525 LYS A O 1
ATOM 4171 N N . PHE A 1 526 ? -14.792 -21.003 2.814 1.00 95.88 526 PHE A N 1
ATOM 4172 C CA . PHE A 1 526 ? -15.414 -19.727 2.464 1.00 95.88 526 PHE A CA 1
ATOM 4173 C C . PHE A 1 526 ? -15.928 -19.749 1.022 1.00 95.88 526 PHE A C 1
ATOM 4175 O O . PHE A 1 526 ? -15.237 -20.215 0.116 1.00 95.88 526 PHE A O 1
ATOM 4182 N N . ALA A 1 527 ? -17.153 -19.251 0.823 1.00 93.81 527 ALA A N 1
ATOM 4183 C CA . ALA A 1 527 ? -17.830 -19.197 -0.478 1.00 93.81 527 ALA A CA 1
ATOM 4184 C C . ALA A 1 527 ? -17.924 -20.555 -1.212 1.00 93.81 527 ALA A C 1
ATOM 4186 O O . ALA A 1 527 ? -17.908 -20.604 -2.434 1.00 93.81 527 ALA A O 1
ATOM 4187 N N . GLY A 1 528 ? -18.011 -21.665 -0.467 1.00 90.88 528 GLY A N 1
ATOM 4188 C CA . GLY A 1 528 ? -18.064 -23.021 -1.036 1.00 90.88 528 GLY A CA 1
ATOM 4189 C C . GLY A 1 528 ? -16.702 -23.617 -1.412 1.00 90.88 528 GLY A C 1
ATOM 4190 O O . GLY A 1 528 ? -16.639 -24.785 -1.784 1.00 90.88 528 GLY A O 1
ATOM 4191 N N . PHE A 1 529 ? -15.616 -22.861 -1.246 1.00 96.00 529 PHE A N 1
ATOM 4192 C CA . PHE A 1 529 ? -14.258 -23.295 -1.558 1.00 96.00 529 PHE A CA 1
ATOM 4193 C C . PHE A 1 529 ? -13.412 -23.494 -0.304 1.00 96.00 529 PHE A C 1
ATOM 4195 O O . PHE A 1 529 ? -13.694 -22.948 0.771 1.00 96.00 529 PHE A O 1
ATOM 4202 N N . CYS A 1 530 ? -12.344 -24.259 -0.483 1.00 96.06 530 CYS A N 1
ATOM 4203 C CA . CYS A 1 530 ? -11.277 -24.438 0.477 1.00 96.06 530 CYS A CA 1
ATOM 4204 C C . CYS A 1 530 ? -10.139 -23.470 0.193 1.00 96.06 530 CYS A C 1
ATOM 4206 O O . CYS A 1 530 ? -9.687 -23.305 -0.940 1.00 96.06 530 CYS A O 1
ATOM 4208 N N . TRP A 1 531 ? -9.653 -22.859 1.262 1.00 97.75 531 TRP A N 1
ATOM 4209 C CA . TRP A 1 531 ? -8.602 -21.860 1.237 1.00 97.75 531 TRP A CA 1
ATOM 4210 C C . TRP A 1 531 ? -7.528 -22.200 2.261 1.00 97.75 531 TRP A C 1
ATOM 4212 O O . TRP A 1 531 ? -7.813 -22.808 3.295 1.00 97.75 531 TRP A O 1
ATOM 4222 N N . LYS A 1 532 ? -6.296 -21.771 1.995 1.00 97.50 532 LYS A N 1
ATOM 4223 C CA . LYS A 1 532 ? -5.195 -21.808 2.961 1.00 97.50 532 LYS A CA 1
ATOM 4224 C C . LYS A 1 532 ? -4.927 -20.413 3.499 1.00 97.50 532 LYS A C 1
ATOM 4226 O O . LYS A 1 532 ? -4.830 -19.472 2.714 1.00 97.50 532 LYS A O 1
ATOM 4231 N N . ILE A 1 533 ? -4.774 -20.291 4.814 1.00 98.12 533 ILE A N 1
ATOM 4232 C CA . ILE A 1 533 ? -4.319 -19.048 5.443 1.00 98.12 533 ILE A CA 1
ATOM 4233 C C . ILE A 1 533 ? -2.834 -18.871 5.157 1.00 98.12 533 ILE A C 1
ATOM 4235 O O . ILE A 1 533 ? -2.043 -19.774 5.438 1.00 98.12 533 ILE A O 1
ATOM 4239 N N . VAL A 1 534 ? -2.485 -17.703 4.616 1.00 97.88 534 VAL A N 1
ATOM 4240 C CA . VAL A 1 534 ? -1.105 -17.334 4.293 1.00 97.88 534 VAL A CA 1
ATOM 4241 C C . VAL A 1 534 ? -0.511 -16.497 5.413 1.00 97.88 534 VAL A C 1
ATOM 4243 O O . VAL A 1 534 ? 0.439 -16.916 6.075 1.00 97.88 534 VAL A O 1
ATOM 4246 N N . ARG A 1 535 ? -1.111 -15.325 5.637 1.00 97.50 535 ARG A N 1
ATOM 4247 C CA . ARG A 1 535 ? -0.689 -14.349 6.641 1.00 97.50 535 ARG A CA 1
ATOM 4248 C C . ARG A 1 535 ? -1.805 -13.369 6.998 1.00 97.50 535 ARG A C 1
ATOM 4250 O O . ARG A 1 535 ? -2.786 -13.266 6.259 1.00 97.50 535 ARG A O 1
ATOM 4257 N N . THR A 1 536 ? -1.625 -12.602 8.064 1.00 97.25 536 THR A N 1
ATOM 4258 C CA . THR A 1 536 ? -2.386 -11.366 8.297 1.00 97.25 536 THR A CA 1
ATOM 4259 C C . THR A 1 536 ? -1.828 -10.193 7.479 1.00 97.25 536 THR A C 1
ATOM 4261 O O . THR A 1 536 ? -0.724 -10.262 6.921 1.00 97.25 536 THR A O 1
ATOM 4264 N N . THR A 1 537 ? -2.627 -9.136 7.336 1.00 94.19 537 THR A N 1
ATOM 4265 C CA . THR A 1 537 ? -2.246 -7.886 6.661 1.00 94.19 537 THR A CA 1
ATOM 4266 C C . THR A 1 537 ? -2.044 -6.755 7.661 1.00 94.19 537 THR A C 1
ATOM 4268 O O . THR A 1 537 ? -2.565 -6.781 8.774 1.00 94.19 537 THR A O 1
ATOM 4271 N N . GLU A 1 538 ? -1.327 -5.736 7.212 1.00 89.88 538 GLU A N 1
ATOM 4272 C CA . GLU A 1 538 ? -1.085 -4.453 7.867 1.00 89.88 538 GLU A CA 1
ATOM 4273 C C . GLU A 1 538 ? -2.373 -3.695 8.255 1.00 89.88 538 GLU A C 1
ATOM 4275 O O . GLU A 1 538 ? -2.338 -2.823 9.118 1.00 89.88 538 GLU A O 1
ATOM 4280 N N . ASN A 1 539 ? -3.521 -4.073 7.681 1.00 91.12 539 ASN A N 1
ATOM 4281 C CA . ASN A 1 539 ? -4.844 -3.518 7.987 1.00 91.12 539 ASN A CA 1
ATOM 4282 C C . ASN A 1 539 ? -5.690 -4.428 8.906 1.00 91.12 539 ASN A C 1
ATOM 4284 O O . ASN A 1 539 ? -6.873 -4.165 9.135 1.00 91.12 539 ASN A O 1
ATOM 4288 N N . GLY A 1 540 ? -5.122 -5.529 9.409 1.00 92.25 540 GLY A N 1
ATOM 4289 C CA . GLY A 1 540 ? -5.817 -6.500 10.261 1.00 92.25 540 GLY A CA 1
ATOM 4290 C C . GLY A 1 540 ? -6.657 -7.539 9.505 1.00 92.25 540 GLY A C 1
ATOM 4291 O O . GLY A 1 540 ? -7.409 -8.298 10.123 1.00 92.25 540 GLY A O 1
ATOM 4292 N N . GLY A 1 541 ? -6.552 -7.584 8.175 1.00 95.56 541 GLY A N 1
ATOM 4293 C CA . GLY A 1 541 ? -7.158 -8.612 7.332 1.00 95.56 541 GLY A CA 1
ATOM 4294 C C . GLY A 1 541 ? -6.389 -9.937 7.363 1.00 95.56 541 GLY A C 1
ATOM 4295 O O . GLY A 1 541 ? -5.313 -10.051 7.954 1.00 95.56 541 GLY A O 1
ATOM 4296 N N . VAL A 1 542 ? -6.939 -10.968 6.715 1.00 98.06 542 VAL A N 1
ATOM 4297 C CA . VAL A 1 542 ? -6.309 -12.295 6.592 1.00 98.06 542 VAL A CA 1
ATOM 4298 C C . VAL A 1 542 ? -6.233 -12.706 5.128 1.00 98.06 542 VAL A C 1
ATOM 4300 O O . VAL A 1 542 ? -7.258 -12.928 4.479 1.00 98.06 542 VAL A O 1
ATOM 4303 N N . LYS A 1 543 ? -5.010 -12.830 4.606 1.00 98.31 543 LYS A N 1
ATOM 4304 C CA . LYS A 1 543 ? -4.750 -13.247 3.229 1.00 98.31 543 LYS A CA 1
ATOM 4305 C C . LYS A 1 543 ? -4.866 -14.762 3.093 1.00 98.31 543 LYS A C 1
ATOM 4307 O O . LYS A 1 543 ? -4.230 -15.523 3.828 1.00 98.31 543 LYS A O 1
ATOM 4312 N N . LEU A 1 544 ? -5.665 -15.178 2.120 1.00 98.56 544 LEU A N 1
ATOM 4313 C CA . LEU A 1 544 ? -5.967 -16.560 1.790 1.00 98.56 544 LEU A CA 1
ATOM 4314 C C . LEU A 1 544 ? -5.552 -16.875 0.353 1.00 98.56 544 LEU A C 1
ATOM 4316 O O . LEU A 1 544 ? -5.658 -16.018 -0.521 1.00 98.56 544 LEU A O 1
ATOM 4320 N N . ILE A 1 545 ? -5.167 -18.122 0.088 1.00 98.19 545 ILE A N 1
ATOM 4321 C CA . ILE A 1 545 ? -4.952 -18.648 -1.268 1.00 98.19 545 ILE A CA 1
ATOM 4322 C C . ILE A 1 545 ? -5.890 -19.817 -1.547 1.00 98.19 545 ILE A C 1
ATOM 4324 O O . ILE A 1 545 ? -6.134 -20.657 -0.675 1.00 98.19 545 ILE A O 1
ATOM 4328 N N . TYR A 1 546 ? -6.420 -19.856 -2.767 1.00 98.06 546 TYR A N 1
ATOM 4329 C CA . TYR A 1 546 ? -7.316 -20.904 -3.230 1.00 98.06 546 TYR A CA 1
ATOM 4330 C C . TYR A 1 546 ? -6.670 -22.292 -3.134 1.00 98.06 546 TYR A C 1
ATOM 4332 O O . TYR A 1 546 ? -5.478 -22.481 -3.415 1.00 98.06 546 TYR A O 1
ATOM 4340 N N . ASN A 1 547 ? -7.478 -23.268 -2.726 1.00 96.19 547 ASN A N 1
ATOM 4341 C CA . ASN A 1 547 ? -7.041 -24.633 -2.478 1.00 96.19 547 ASN A CA 1
ATOM 4342 C C . ASN A 1 547 ? -8.124 -25.678 -2.819 1.00 96.19 547 ASN A C 1
ATOM 4344 O O . ASN A 1 547 ? -8.223 -26.724 -2.177 1.00 96.19 547 ASN A O 1
ATOM 4348 N N . GLY A 1 548 ? -8.928 -25.390 -3.843 1.00 94.81 548 GLY A N 1
ATOM 4349 C CA . GLY A 1 548 ? -9.908 -26.318 -4.403 1.00 94.81 548 GLY A CA 1
ATOM 4350 C C . GLY A 1 548 ? -11.312 -26.209 -3.814 1.00 94.81 548 GLY A C 1
ATOM 4351 O O . GLY A 1 548 ? -11.608 -25.373 -2.960 1.00 94.81 548 GLY A O 1
ATOM 4352 N N . GLU A 1 549 ? -12.194 -27.073 -4.300 1.00 93.00 549 GLU A N 1
ATOM 4353 C CA . GLU A 1 549 ? -13.555 -27.244 -3.788 1.00 93.00 549 GLU A CA 1
ATOM 4354 C C . GLU A 1 549 ? -13.582 -28.170 -2.563 1.00 93.00 549 GLU A C 1
ATOM 4356 O O . GLU A 1 549 ? -12.634 -28.919 -2.305 1.00 93.00 549 GLU A O 1
ATOM 4361 N N . VAL A 1 550 ? -14.678 -28.106 -1.803 1.00 89.75 550 VAL A N 1
ATOM 4362 C CA . VAL A 1 550 ? -14.959 -29.077 -0.737 1.00 89.75 550 VAL A CA 1
ATOM 4363 C C . VAL A 1 550 ? -15.310 -30.445 -1.325 1.00 89.75 550 VAL A C 1
ATOM 4365 O O . VAL A 1 550 ? -15.869 -30.534 -2.417 1.00 89.75 550 VAL A O 1
ATOM 4368 N N . ASP A 1 551 ? -15.016 -31.518 -0.595 1.00 83.81 551 ASP A N 1
ATOM 4369 C CA . ASP A 1 551 ? -15.431 -32.864 -0.997 1.00 83.81 551 ASP A CA 1
ATOM 4370 C C . ASP A 1 551 ? -16.944 -33.105 -0.794 1.00 83.81 551 ASP A C 1
ATOM 4372 O O . ASP A 1 551 ? -17.681 -32.256 -0.285 1.00 83.81 551 ASP A O 1
ATOM 4376 N N . SER A 1 552 ? -17.420 -34.302 -1.157 1.00 79.50 552 SER A N 1
ATOM 4377 C CA . SER A 1 552 ? -18.825 -34.708 -0.985 1.00 79.50 552 SER A CA 1
ATOM 4378 C C . SER A 1 552 ? -19.308 -34.708 0.471 1.00 79.50 552 SER A C 1
ATOM 4380 O O . SER A 1 552 ? -20.512 -34.671 0.714 1.00 79.50 552 SER A O 1
ATOM 4382 N N . SER A 1 553 ? -18.384 -34.775 1.429 1.00 72.38 553 SER A N 1
ATOM 4383 C CA . SER A 1 553 ? -18.654 -34.729 2.869 1.00 72.38 553 SER A CA 1
ATOM 4384 C C . SER A 1 553 ? -18.579 -33.297 3.421 1.00 72.38 553 SER A C 1
ATOM 4386 O O . SER A 1 553 ? -18.880 -33.062 4.590 1.00 72.38 553 SER A O 1
ATOM 4388 N N . GLY A 1 554 ? -18.211 -32.324 2.582 1.00 75.75 554 GLY A N 1
ATOM 4389 C CA . GLY A 1 554 ? -18.081 -30.916 2.924 1.00 75.75 554 GLY A CA 1
ATOM 4390 C C . GLY A 1 554 ? -16.738 -30.523 3.547 1.00 75.75 554 GLY A C 1
ATOM 4391 O O . GLY A 1 554 ? -16.653 -29.388 4.035 1.00 75.75 554 GLY A O 1
ATOM 4392 N N . TYR A 1 555 ? -15.734 -31.408 3.525 1.00 82.25 555 TYR A N 1
ATOM 4393 C CA . TYR A 1 555 ? -14.387 -31.213 4.076 1.00 82.25 555 TYR A CA 1
ATOM 4394 C C . TYR A 1 555 ? -13.414 -30.613 3.059 1.00 82.25 555 TYR A C 1
ATOM 4396 O O . TYR A 1 555 ? -13.617 -30.694 1.847 1.00 82.25 555 TYR A O 1
ATOM 4404 N N . CYS A 1 556 ? -12.319 -30.038 3.559 1.00 87.75 556 CYS A N 1
ATOM 4405 C CA . CYS A 1 556 ? -11.211 -29.584 2.728 1.00 87.75 556 CYS A CA 1
ATOM 4406 C C . CYS A 1 556 ? -10.175 -30.687 2.572 1.00 87.75 556 CYS A C 1
ATOM 4408 O O . CYS A 1 556 ? -9.503 -31.023 3.532 1.00 87.75 556 CYS A O 1
ATOM 4410 N N . THR A 1 557 ? -10.020 -31.242 1.372 1.00 74.75 557 THR A N 1
ATOM 4411 C CA . THR A 1 557 ? -9.246 -32.482 1.166 1.00 74.75 557 THR A CA 1
ATOM 4412 C C . THR A 1 557 ? -7.975 -32.314 0.339 1.00 74.75 557 THR A C 1
ATOM 4414 O O . THR A 1 557 ? -7.067 -33.138 0.428 1.00 74.75 557 THR A O 1
ATOM 4417 N N . ASN A 1 558 ? -7.879 -31.254 -0.464 1.00 67.25 558 ASN A N 1
ATOM 4418 C CA . ASN A 1 558 ? -6.770 -31.082 -1.398 1.00 67.25 558 ASN A CA 1
ATOM 4419 C C . ASN A 1 558 ? -5.580 -30.415 -0.700 1.00 67.25 558 ASN A C 1
ATOM 4421 O O . ASN A 1 558 ? -5.656 -29.251 -0.334 1.00 67.25 558 ASN A O 1
ATOM 4425 N N . THR A 1 559 ? -4.458 -31.110 -0.530 1.00 70.44 559 THR A N 1
ATOM 4426 C CA . THR A 1 559 ? -3.171 -30.475 -0.173 1.00 70.44 559 THR A CA 1
ATOM 4427 C C . THR A 1 559 ? -2.266 -30.294 -1.389 1.00 70.44 559 THR A C 1
ATOM 4429 O O . THR A 1 559 ? -1.418 -29.411 -1.392 1.00 70.44 559 THR A O 1
ATOM 4432 N N . THR A 1 560 ? -2.455 -31.112 -2.428 1.00 86.94 560 THR A N 1
ATOM 4433 C CA . THR A 1 560 ? -1.616 -31.172 -3.632 1.00 86.94 560 THR A CA 1
ATOM 4434 C C . THR A 1 560 ? -2.444 -31.523 -4.872 1.00 86.94 560 THR A C 1
ATOM 4436 O O . THR A 1 560 ? -3.587 -31.973 -4.769 1.00 86.94 560 THR A O 1
ATOM 4439 N N . GLY A 1 561 ? -1.861 -31.336 -6.056 1.00 92.19 561 GLY A N 1
ATOM 4440 C CA . GLY A 1 561 ? -2.410 -31.769 -7.336 1.00 92.19 561 GLY A CA 1
ATOM 4441 C C . GLY A 1 561 ? -3.241 -30.718 -8.071 1.00 92.19 561 GLY A C 1
ATOM 4442 O O . GLY A 1 561 ? -3.363 -29.564 -7.679 1.00 92.19 561 GLY A O 1
ATOM 4443 N N . VAL A 1 562 ? -3.830 -31.131 -9.193 1.00 92.38 562 VAL A N 1
ATOM 4444 C CA . VAL A 1 562 ? -4.468 -30.223 -10.161 1.00 92.38 562 VAL A CA 1
ATOM 4445 C C . VAL A 1 562 ? -5.722 -29.512 -9.650 1.00 92.38 562 VAL A C 1
ATOM 4447 O O . VAL A 1 562 ? -6.150 -28.556 -10.286 1.00 92.38 562 VAL A O 1
ATOM 4450 N N . ASN A 1 563 ? -6.300 -29.963 -8.536 1.00 92.25 563 ASN A N 1
ATOM 4451 C CA . ASN A 1 563 ? -7.505 -29.384 -7.942 1.00 92.25 563 ASN A CA 1
ATOM 4452 C C . ASN A 1 563 ? -7.199 -28.181 -7.035 1.00 92.25 563 ASN A C 1
ATOM 4454 O O . ASN A 1 563 ? -8.117 -27.495 -6.602 1.00 92.25 563 ASN A O 1
ATOM 4458 N N . THR A 1 564 ? -5.924 -27.889 -6.747 1.00 94.88 564 THR A N 1
ATOM 4459 C CA . THR A 1 564 ? -5.526 -26.715 -5.946 1.00 94.88 564 THR A CA 1
ATOM 4460 C C . THR A 1 564 ? -5.478 -25.417 -6.762 1.00 94.88 564 THR A C 1
ATOM 4462 O O . THR A 1 564 ? -5.094 -24.375 -6.231 1.00 94.88 564 THR A O 1
ATOM 4465 N N . ARG A 1 565 ? -5.834 -25.469 -8.051 1.00 95.56 565 ARG A N 1
ATOM 4466 C CA . ARG A 1 565 ? -5.774 -24.375 -9.034 1.00 95.56 565 ARG A CA 1
ATOM 4467 C C . ARG A 1 565 ? -7.122 -24.206 -9.728 1.00 95.56 565 ARG A C 1
ATOM 4469 O O . ARG A 1 565 ? -7.856 -25.174 -9.894 1.00 95.56 565 ARG A O 1
ATOM 4476 N N . ILE A 1 566 ? -7.419 -22.987 -10.172 1.00 97.50 566 ILE A N 1
ATOM 4477 C CA . ILE A 1 566 ? -8.667 -22.681 -10.896 1.00 97.50 566 ILE A CA 1
ATOM 4478 C C . ILE A 1 566 ? -8.555 -22.961 -12.400 1.00 97.50 566 ILE A C 1
ATOM 4480 O O . ILE A 1 566 ? -9.561 -23.136 -13.080 1.00 97.50 566 ILE A O 1
ATOM 4484 N N . ALA A 1 567 ? -7.326 -22.958 -12.924 1.00 97.50 567 ALA A N 1
ATOM 4485 C CA . ALA A 1 567 ? -7.015 -23.110 -14.339 1.00 97.50 567 ALA A CA 1
ATOM 4486 C C . ALA A 1 567 ? -5.516 -23.385 -14.545 1.00 97.50 567 ALA A C 1
ATOM 4488 O O . ALA A 1 567 ? -4.713 -23.292 -13.612 1.00 97.50 567 ALA A O 1
ATOM 4489 N N . SER A 1 568 ? -5.148 -23.672 -15.795 1.00 97.19 568 SER A N 1
ATOM 4490 C CA . SER A 1 568 ? -3.782 -23.575 -16.312 1.00 97.19 568 SER A CA 1
ATOM 4491 C C . SER A 1 568 ? -3.769 -22.494 -17.391 1.00 97.19 568 SER A C 1
ATOM 4493 O O . SER A 1 568 ? -4.635 -22.519 -18.263 1.00 97.19 568 SER A O 1
ATOM 4495 N N . SER A 1 569 ? -2.834 -21.548 -17.327 1.00 98.00 569 SER A N 1
ATOM 4496 C CA . SER A 1 569 ? -2.786 -20.406 -18.246 1.00 98.00 569 SER A CA 1
ATOM 4497 C C . SER A 1 569 ? -1.359 -19.928 -18.476 1.00 98.00 569 SER A C 1
ATOM 4499 O O . SER A 1 569 ? -0.492 -20.079 -17.614 1.00 98.00 569 SER A O 1
ATOM 4501 N N . GLN A 1 570 ? -1.159 -19.272 -19.616 1.00 97.88 570 GLN A N 1
ATOM 4502 C CA . GLN A 1 570 ? -0.056 -18.339 -19.824 1.00 97.88 570 GLN A CA 1
ATOM 4503 C C . GLN A 1 570 ? -0.151 -17.197 -18.815 1.00 97.88 570 GLN A C 1
ATOM 4505 O O . GLN A 1 570 ? -1.264 -16.762 -18.489 1.00 97.88 570 GLN A O 1
ATOM 4510 N N . PHE A 1 571 ? 0.992 -16.695 -18.349 1.00 97.81 571 PHE A N 1
ATOM 4511 C CA . PHE A 1 571 ? 1.020 -15.448 -17.590 1.00 97.81 571 PHE A CA 1
ATOM 4512 C C . PHE A 1 571 ? 0.644 -14.285 -18.515 1.00 97.81 571 PHE A C 1
ATOM 4514 O O . PHE A 1 571 ? -0.304 -13.542 -18.255 1.00 97.81 571 PHE A O 1
ATOM 4521 N N . ASN A 1 572 ? 1.323 -14.196 -19.659 1.00 96.62 572 ASN A N 1
ATOM 4522 C CA . ASN A 1 572 ? 1.033 -13.231 -20.710 1.00 96.62 572 ASN A CA 1
ATOM 4523 C C . ASN A 1 572 ? 1.254 -13.860 -22.094 1.00 96.62 572 ASN A C 1
ATOM 4525 O O . ASN A 1 572 ? 2.086 -14.749 -22.264 1.00 96.62 572 ASN A O 1
ATOM 4529 N N . SER A 1 573 ? 0.495 -13.396 -23.083 1.00 94.31 573 SER A N 1
ATOM 4530 C CA . SER A 1 573 ? 0.616 -13.841 -24.475 1.00 94.31 573 SER A CA 1
ATOM 4531 C C . SER A 1 573 ? 1.796 -13.186 -25.204 1.00 94.31 573 SER A C 1
ATOM 4533 O O . SER A 1 573 ? 2.401 -13.816 -26.075 1.00 94.31 573 SER A O 1
ATOM 4535 N N . ASN A 1 574 ? 2.156 -11.949 -24.831 1.00 92.19 574 ASN A N 1
ATOM 4536 C CA . ASN A 1 574 ? 3.390 -11.303 -25.277 1.00 92.19 574 ASN A CA 1
ATOM 4537 C C . ASN A 1 574 ? 4.531 -11.634 -24.305 1.00 92.19 574 ASN A C 1
ATOM 4539 O O . ASN A 1 574 ? 4.334 -11.681 -23.094 1.00 92.19 574 ASN A O 1
ATOM 4543 N N . TYR A 1 575 ? 5.716 -11.869 -24.855 1.00 90.94 575 TYR A N 1
ATOM 4544 C CA . TYR A 1 575 ? 6.936 -12.213 -24.127 1.00 90.94 575 TYR A CA 1
ATOM 4545 C C . TYR A 1 575 ? 8.127 -11.330 -24.531 1.00 90.94 575 TYR A C 1
ATOM 4547 O O . TYR A 1 575 ? 9.132 -11.304 -23.828 1.00 90.94 575 TYR A O 1
ATOM 4555 N N . ALA A 1 576 ? 8.007 -10.596 -25.641 1.00 89.25 576 ALA A N 1
ATOM 4556 C CA . ALA A 1 576 ? 9.092 -9.899 -26.327 1.00 89.25 576 ALA A CA 1
ATOM 4557 C C . ALA A 1 576 ? 9.400 -8.509 -25.756 1.00 89.25 576 ALA A C 1
ATOM 4559 O O . ALA A 1 576 ? 10.291 -7.820 -26.250 1.00 89.25 576 ALA A O 1
ATOM 4560 N N . SER A 1 577 ? 8.677 -8.100 -24.714 1.00 92.00 577 SER A N 1
ATOM 4561 C CA . SER A 1 577 ? 8.855 -6.821 -24.036 1.00 92.00 577 SER A CA 1
ATOM 4562 C C . SER A 1 577 ? 8.984 -7.001 -22.530 1.00 92.00 577 SER A C 1
ATOM 4564 O O . SER A 1 577 ? 8.242 -7.786 -21.933 1.00 92.00 577 SER A O 1
ATOM 4566 N N . ALA A 1 578 ? 9.858 -6.204 -21.907 1.00 92.06 578 ALA A N 1
ATOM 4567 C CA . ALA A 1 578 ? 10.033 -6.176 -20.457 1.00 92.06 578 ALA A CA 1
ATOM 4568 C C . ALA A 1 578 ? 8.733 -5.842 -19.704 1.00 92.06 578 ALA A C 1
ATOM 4570 O O . ALA A 1 578 ? 8.537 -6.346 -18.604 1.00 92.06 578 ALA A O 1
ATOM 4571 N N . GLY A 1 579 ? 7.814 -5.068 -20.301 1.00 93.62 579 GLY A N 1
ATOM 4572 C CA . GLY A 1 579 ? 6.499 -4.782 -19.710 1.00 93.62 579 GLY A CA 1
ATOM 4573 C C . GLY A 1 579 ? 5.640 -6.032 -19.476 1.00 93.62 579 GLY A C 1
ATOM 4574 O O . GLY A 1 579 ? 4.794 -6.048 -18.584 1.00 93.62 579 GLY A O 1
ATOM 4575 N N . SER A 1 580 ? 5.900 -7.121 -20.207 1.00 95.06 580 SER A N 1
ATOM 4576 C CA . SER A 1 580 ? 5.071 -8.335 -20.181 1.00 95.06 580 SER A CA 1
ATOM 4577 C C . SER A 1 580 ? 5.178 -9.152 -18.890 1.00 95.06 580 SER A C 1
ATOM 4579 O O . SER A 1 580 ? 4.395 -10.082 -18.701 1.00 95.06 580 SER A O 1
ATOM 4581 N N . VAL A 1 581 ? 6.116 -8.815 -17.997 1.00 94.75 581 VAL A N 1
ATOM 4582 C CA . VAL A 1 581 ? 6.239 -9.442 -16.668 1.00 94.75 581 VAL A CA 1
ATOM 4583 C C . VAL A 1 581 ? 5.163 -8.980 -15.679 1.00 94.75 581 VAL A C 1
ATOM 4585 O O . VAL A 1 581 ? 5.014 -9.577 -14.616 1.00 94.75 581 VAL A O 1
ATOM 4588 N N . GLY A 1 582 ? 4.451 -7.892 -15.982 1.00 94.25 582 GLY A N 1
ATOM 4589 C CA . GLY A 1 582 ? 3.452 -7.316 -15.087 1.00 94.25 582 GLY A CA 1
ATOM 4590 C C . GLY A 1 582 ? 2.104 -8.032 -15.145 1.00 94.25 582 GLY A C 1
ATOM 4591 O O . GLY A 1 582 ? 1.663 -8.485 -16.201 1.00 94.25 582 GLY A O 1
ATOM 4592 N N . TYR A 1 583 ? 1.408 -8.080 -14.005 1.00 95.81 583 TYR A N 1
ATOM 4593 C CA . TYR A 1 583 ? 0.008 -8.531 -13.940 1.00 95.81 583 TYR A CA 1
ATOM 4594 C C . TYR A 1 583 ? -0.931 -7.622 -14.754 1.00 95.81 583 TYR A C 1
ATOM 4596 O O . TYR A 1 583 ? -1.927 -8.083 -15.318 1.00 95.81 583 TYR A O 1
ATOM 4604 N N . MET A 1 584 ? -0.556 -6.347 -14.861 1.00 95.12 584 MET A N 1
ATOM 4605 C CA . MET A 1 584 ? -0.997 -5.388 -15.871 1.00 95.12 584 MET A CA 1
ATOM 4606 C C . MET A 1 584 ? 0.246 -4.764 -16.521 1.00 95.12 584 MET A C 1
ATOM 4608 O O . MET A 1 584 ? 1.333 -4.811 -15.941 1.00 95.12 584 MET A O 1
ATOM 4612 N N . TYR A 1 585 ? 0.109 -4.213 -17.723 1.00 94.56 585 TYR A N 1
ATOM 4613 C CA . TYR A 1 585 ? 1.220 -3.629 -18.478 1.00 94.56 585 TYR A CA 1
ATOM 4614 C C . TYR A 1 585 ? 0.767 -2.449 -19.343 1.00 94.56 585 TYR A C 1
ATOM 4616 O O . TYR A 1 585 ? -0.426 -2.260 -19.595 1.00 94.56 585 TYR A O 1
ATOM 4624 N N . GLY A 1 586 ? 1.720 -1.636 -19.789 1.00 95.12 586 GLY A N 1
ATOM 4625 C CA . GLY A 1 586 ? 1.450 -0.464 -20.608 1.00 95.12 586 GLY A CA 1
ATOM 4626 C C . GLY A 1 586 ? 1.699 -0.720 -22.090 1.00 95.12 586 GLY A C 1
ATOM 4627 O O . GLY A 1 586 ? 1.193 -1.686 -22.664 1.00 95.12 586 GLY A O 1
ATOM 4628 N N . THR A 1 587 ? 2.466 0.159 -22.726 1.00 95.38 587 THR A N 1
ATOM 4629 C CA . THR A 1 587 ? 2.873 0.004 -24.127 1.00 95.38 587 THR A CA 1
ATOM 4630 C C . THR A 1 587 ? 4.043 -0.964 -24.221 1.00 95.38 587 THR A C 1
ATOM 4632 O O . THR A 1 587 ? 5.075 -0.774 -23.583 1.00 95.38 587 THR A O 1
ATOM 4635 N N . LEU A 1 588 ? 3.894 -2.009 -25.030 1.00 93.88 588 LEU A N 1
ATOM 4636 C CA . LEU A 1 588 ? 4.942 -3.005 -25.215 1.00 93.88 588 LEU A CA 1
ATOM 4637 C C . LEU A 1 588 ? 5.994 -2.496 -26.202 1.00 93.88 588 LEU A C 1
ATOM 4639 O O . LEU A 1 588 ? 5.677 -2.133 -27.333 1.00 93.88 588 LEU A O 1
ATOM 4643 N N . HIS A 1 589 ? 7.249 -2.519 -25.762 1.00 91.19 589 HIS A N 1
ATOM 4644 C CA . HIS A 1 589 ? 8.427 -2.213 -26.572 1.00 91.19 589 HIS A CA 1
ATOM 4645 C C . HIS A 1 589 ? 9.269 -3.472 -26.745 1.00 91.19 589 HIS A C 1
ATOM 4647 O O . HIS A 1 589 ? 9.703 -4.064 -25.754 1.00 91.19 589 HIS A O 1
ATOM 4653 N N . GLU A 1 590 ? 9.465 -3.893 -27.993 1.00 88.06 590 GLU A N 1
ATOM 4654 C CA . GLU A 1 590 ? 10.170 -5.132 -28.326 1.00 88.06 590 GLU A CA 1
ATOM 4655 C C . GLU A 1 590 ? 11.648 -4.882 -28.618 1.00 88.06 590 GLU A C 1
ATOM 4657 O O . GLU A 1 590 ? 12.030 -3.910 -29.277 1.00 88.06 590 GLU A O 1
ATOM 4662 N N . LEU A 1 591 ? 12.502 -5.782 -28.129 1.00 85.50 591 LEU A N 1
ATOM 4663 C CA . LEU A 1 591 ? 13.935 -5.688 -28.378 1.00 85.50 591 LEU A CA 1
ATOM 4664 C C . LEU A 1 591 ? 14.216 -6.061 -29.838 1.00 85.50 591 LEU A C 1
ATOM 4666 O O . LEU A 1 591 ? 13.904 -7.160 -30.287 1.00 85.50 591 LEU A O 1
ATOM 4670 N N . THR A 1 592 ? 14.854 -5.160 -30.577 1.00 87.56 592 THR A N 1
ATOM 4671 C CA . THR A 1 592 ? 15.293 -5.429 -31.949 1.00 87.56 592 THR A CA 1
ATOM 4672 C C . THR A 1 592 ? 16.778 -5.746 -31.958 1.00 87.56 592 THR A C 1
ATOM 4674 O O . THR A 1 592 ? 17.550 -5.164 -31.204 1.00 87.56 592 THR A O 1
ATOM 4677 N N . ASN A 1 593 ? 17.191 -6.673 -32.817 1.00 85.00 593 ASN A N 1
ATOM 4678 C CA . ASN A 1 593 ? 18.583 -7.074 -32.963 1.00 85.00 593 ASN A CA 1
ATOM 4679 C C . ASN A 1 593 ? 19.157 -6.556 -34.288 1.00 85.00 593 ASN A C 1
ATOM 4681 O O . ASN A 1 593 ? 18.532 -6.716 -35.337 1.00 85.00 593 ASN A O 1
ATOM 4685 N N . LYS A 1 594 ? 20.365 -5.987 -34.259 1.00 86.00 594 LYS A N 1
ATOM 4686 C CA . LYS A 1 594 ? 21.128 -5.620 -35.460 1.00 86.00 594 LYS A CA 1
ATOM 4687 C C . LYS A 1 594 ? 22.572 -6.053 -35.315 1.00 86.00 594 LYS A C 1
ATOM 4689 O O . LYS A 1 594 ? 23.174 -5.917 -34.251 1.00 86.00 594 LYS A O 1
ATOM 4694 N N . ARG A 1 595 ? 23.138 -6.527 -36.424 1.00 85.50 595 ARG A N 1
ATOM 4695 C CA . ARG A 1 595 ? 24.546 -6.887 -36.480 1.00 85.50 595 ARG A CA 1
ATOM 4696 C C . ARG A 1 595 ? 25.405 -5.690 -36.848 1.00 85.50 595 ARG A C 1
ATOM 4698 O O . ARG A 1 595 ? 25.157 -5.060 -37.872 1.00 85.50 595 ARG A O 1
ATOM 4705 N N . LEU A 1 596 ? 26.388 -5.379 -36.006 1.00 85.50 596 LEU A N 1
ATOM 4706 C CA . LEU A 1 596 ? 27.248 -4.192 -36.157 1.00 85.50 596 LEU A CA 1
ATOM 4707 C C . LEU A 1 596 ? 28.666 -4.526 -36.643 1.00 85.50 596 LEU A C 1
ATOM 4709 O O . LEU A 1 596 ? 29.529 -3.651 -36.684 1.00 85.50 596 LEU A O 1
ATOM 4713 N N . ASN A 1 597 ? 28.903 -5.783 -37.030 1.00 83.00 597 ASN A N 1
ATOM 4714 C CA . ASN A 1 597 ? 30.172 -6.201 -37.614 1.00 83.00 597 ASN A CA 1
ATOM 4715 C C . ASN A 1 597 ? 30.393 -5.595 -39.016 1.00 83.00 597 ASN A C 1
ATOM 4717 O O . ASN A 1 597 ? 29.459 -5.152 -39.690 1.00 83.00 597 ASN A O 1
ATOM 4721 N N . LEU A 1 598 ? 31.647 -5.650 -39.460 1.00 87.56 598 LEU A N 1
ATOM 4722 C CA . LEU A 1 598 ? 32.108 -5.105 -40.732 1.00 87.56 598 LEU A CA 1
ATOM 4723 C C . LEU A 1 598 ? 31.328 -5.601 -41.964 1.00 87.56 598 LEU A C 1
ATOM 4725 O O . LEU A 1 598 ? 31.052 -4.815 -42.868 1.00 87.56 598 LEU A O 1
ATOM 4729 N N . TYR A 1 599 ? 30.956 -6.882 -42.012 1.00 88.00 599 TYR A N 1
ATOM 4730 C CA . TYR A 1 599 ? 30.239 -7.451 -43.157 1.00 88.00 599 TYR A CA 1
ATOM 4731 C C . TYR A 1 599 ? 28.853 -6.814 -43.309 1.00 88.00 599 TYR A C 1
ATOM 4733 O O . TYR A 1 599 ? 28.482 -6.378 -44.397 1.00 88.00 599 TYR A O 1
ATOM 4741 N N . TYR A 1 600 ? 28.102 -6.704 -42.208 1.00 86.00 600 TYR A N 1
ATOM 4742 C CA . TYR A 1 600 ? 26.762 -6.106 -42.224 1.00 86.00 600 TYR A CA 1
ATOM 4743 C C . TYR A 1 600 ? 26.794 -4.597 -42.450 1.00 86.00 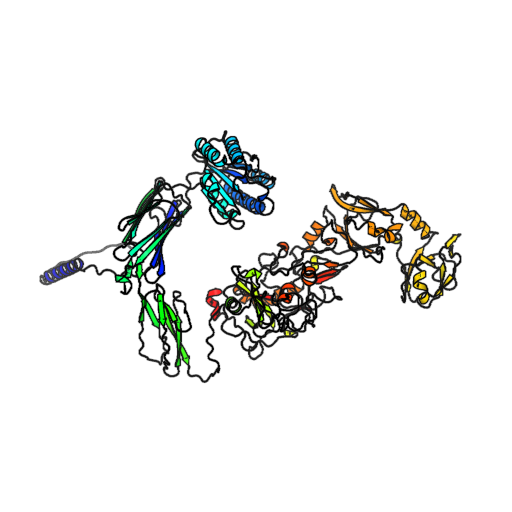600 TYR A C 1
ATOM 4745 O O . TYR A 1 600 ? 25.896 -4.072 -43.107 1.00 86.00 600 TYR A O 1
ATOM 4753 N N . ALA A 1 601 ? 27.828 -3.907 -41.961 1.00 85.00 601 ALA A N 1
ATOM 4754 C CA . ALA A 1 601 ? 28.051 -2.501 -42.286 1.00 85.00 601 ALA A CA 1
ATOM 4755 C C . ALA A 1 601 ? 28.201 -2.275 -43.804 1.00 85.00 601 ALA A C 1
ATOM 4757 O O . ALA A 1 601 ? 27.710 -1.281 -44.327 1.00 85.00 601 ALA A O 1
ATOM 4758 N N . ASN A 1 602 ? 28.778 -3.251 -44.515 1.00 85.56 602 ASN A N 1
ATOM 4759 C CA . ASN A 1 602 ? 28.931 -3.263 -45.972 1.00 85.56 602 ASN A CA 1
ATOM 4760 C C . ASN A 1 602 ? 27.754 -3.927 -46.718 1.00 85.56 602 ASN A C 1
ATOM 4762 O O . ASN A 1 602 ? 27.866 -4.268 -47.894 1.00 85.56 602 ASN A O 1
ATOM 4766 N N . GLY A 1 603 ? 26.618 -4.157 -46.048 1.00 87.38 603 GLY A N 1
ATOM 4767 C CA . GLY A 1 603 ? 25.420 -4.739 -46.663 1.00 87.38 603 GLY A CA 1
ATOM 4768 C C . GLY A 1 603 ? 25.534 -6.225 -47.026 1.00 87.38 603 GLY A C 1
ATOM 4769 O O . GLY A 1 603 ? 24.627 -6.774 -47.655 1.00 87.38 603 GLY A O 1
ATOM 4770 N N . MET A 1 604 ? 26.607 -6.904 -46.615 1.00 90.50 604 MET A N 1
ATOM 4771 C CA . MET A 1 604 ? 26.783 -8.330 -46.867 1.00 90.50 604 MET A CA 1
ATOM 4772 C C . MET A 1 604 ? 25.876 -9.162 -45.960 1.00 90.50 604 MET A C 1
ATOM 4774 O O . MET A 1 604 ? 25.585 -8.798 -44.820 1.00 90.50 604 MET A O 1
ATOM 4778 N N . GLN A 1 605 ? 25.457 -10.323 -46.458 1.00 90.25 605 GLN A N 1
ATOM 4779 C CA . GLN A 1 605 ? 24.665 -11.291 -45.705 1.00 90.25 605 GLN A CA 1
ATOM 4780 C C . GLN A 1 605 ? 25.457 -12.579 -45.516 1.00 90.25 605 GLN A C 1
ATOM 4782 O O . GLN A 1 605 ? 26.136 -13.047 -46.433 1.00 90.25 605 GLN A O 1
ATOM 4787 N N . MET A 1 606 ? 25.346 -13.168 -44.327 1.00 90.19 606 MET A N 1
ATOM 4788 C CA . MET A 1 606 ? 25.936 -14.473 -44.049 1.00 90.19 606 MET A CA 1
ATOM 4789 C C . MET A 1 606 ? 25.222 -15.548 -44.878 1.00 90.19 606 MET A C 1
ATOM 4791 O O . MET A 1 606 ? 23.993 -15.641 -44.870 1.00 90.19 606 MET A O 1
ATOM 4795 N N . LYS A 1 607 ? 25.997 -16.388 -45.562 1.00 92.75 607 LYS A N 1
ATOM 4796 C CA . LYS A 1 607 ? 25.521 -17.584 -46.257 1.00 92.75 607 LYS A CA 1
ATOM 4797 C C . LYS A 1 607 ? 25.885 -18.831 -45.458 1.00 92.75 607 LYS A C 1
ATOM 4799 O O . LYS A 1 607 ? 26.891 -18.870 -44.753 1.00 92.75 607 LYS A O 1
ATOM 4804 N N . GLN A 1 608 ? 25.070 -19.872 -45.603 1.00 92.19 608 GLN A N 1
ATOM 4805 C CA . GLN A 1 608 ? 25.277 -21.157 -44.941 1.00 92.19 608 GLN A CA 1
ATOM 4806 C C . GLN A 1 608 ? 25.355 -22.283 -45.976 1.00 92.19 608 GLN A C 1
ATOM 4808 O O . GLN A 1 608 ? 24.502 -22.393 -46.858 1.00 92.19 608 GLN A O 1
ATOM 4813 N N . LYS A 1 609 ? 26.365 -23.149 -45.855 1.00 89.44 609 LYS A N 1
ATOM 4814 C CA . LYS A 1 609 ? 26.495 -24.393 -46.624 1.00 89.44 609 LYS A CA 1
ATOM 4815 C C . LYS A 1 609 ? 26.254 -25.588 -45.703 1.00 89.44 609 LYS A C 1
ATOM 4817 O O . LYS A 1 609 ? 27.044 -25.829 -44.798 1.00 89.44 609 LYS A O 1
ATOM 4822 N N . SER A 1 610 ? 25.179 -26.336 -45.933 1.00 89.62 610 SER A N 1
ATOM 4823 C CA . SER A 1 610 ? 24.821 -27.530 -45.148 1.00 89.62 610 SER A CA 1
ATOM 4824 C C . SER A 1 610 ? 25.567 -28.799 -45.600 1.00 89.62 610 SER A C 1
ATOM 4826 O O . SER A 1 610 ? 26.144 -28.833 -46.686 1.00 89.62 610 SER A O 1
ATOM 4828 N N . ASN A 1 611 ? 25.502 -29.855 -44.779 1.00 84.69 611 ASN A N 1
ATOM 4829 C CA . ASN A 1 611 ? 26.097 -31.189 -44.975 1.00 84.69 611 ASN A CA 1
ATOM 4830 C C . ASN A 1 611 ? 27.636 -31.213 -45.058 1.00 84.69 611 ASN A C 1
ATOM 4832 O O . ASN A 1 611 ? 28.224 -32.048 -45.738 1.00 84.69 611 ASN A O 1
ATOM 4836 N N . ILE A 1 612 ? 28.300 -30.315 -44.332 1.00 86.50 612 ILE A N 1
ATOM 4837 C CA . ILE A 1 612 ? 29.747 -30.084 -44.423 1.00 86.50 612 ILE A CA 1
ATOM 4838 C C . ILE A 1 612 ? 30.695 -31.062 -43.675 1.00 86.50 612 ILE A C 1
ATOM 4840 O O . ILE A 1 612 ? 31.836 -31.175 -44.126 1.00 86.50 612 ILE A O 1
ATOM 4844 N N . PRO A 1 613 ? 30.327 -31.763 -42.568 1.00 80.31 613 PRO A N 1
ATOM 4845 C CA . PRO A 1 613 ? 31.304 -32.314 -41.612 1.00 80.31 613 PRO A CA 1
ATOM 4846 C C . PRO A 1 613 ? 32.384 -33.212 -42.214 1.00 80.31 613 PRO A C 1
ATOM 4848 O O . PRO A 1 613 ? 33.533 -33.176 -41.778 1.00 80.31 613 PRO A O 1
ATOM 4851 N N . ASN A 1 614 ? 32.008 -34.015 -43.209 1.00 85.56 614 ASN A N 1
ATOM 4852 C CA . ASN A 1 614 ? 32.872 -35.029 -43.806 1.00 85.56 614 ASN A CA 1
ATOM 4853 C C . ASN A 1 614 ? 33.480 -34.591 -45.149 1.00 85.56 614 ASN A C 1
ATOM 4855 O O . ASN A 1 614 ? 34.034 -35.421 -45.863 1.00 85.56 614 ASN A O 1
ATOM 4859 N N . THR A 1 615 ? 33.375 -33.306 -45.493 1.00 81.69 615 THR A N 1
ATOM 4860 C CA . THR A 1 615 ? 33.810 -32.778 -46.790 1.00 81.69 615 THR A CA 1
ATOM 4861 C C . THR A 1 615 ? 35.184 -32.123 -46.677 1.00 81.69 615 THR A C 1
ATOM 4863 O O . THR A 1 615 ? 35.460 -31.403 -45.711 1.00 81.69 615 THR A O 1
ATOM 4866 N N . LYS A 1 616 ? 36.051 -32.374 -47.664 1.00 91.06 616 LYS A N 1
ATOM 4867 C CA . LYS A 1 616 ? 37.408 -31.824 -47.735 1.00 91.06 616 LYS A CA 1
ATOM 4868 C C . LYS A 1 616 ? 37.478 -30.688 -48.753 1.00 91.06 616 LYS A C 1
ATOM 4870 O O . LYS A 1 616 ? 37.754 -30.928 -49.923 1.00 91.06 616 LYS A O 1
ATOM 4875 N N . TYR A 1 617 ? 37.264 -29.453 -48.317 1.00 93.19 617 TYR A N 1
ATOM 4876 C CA . TYR A 1 617 ? 37.407 -28.291 -49.199 1.00 93.19 617 TYR A CA 1
ATOM 4877 C C . TYR A 1 617 ? 38.811 -27.702 -49.162 1.00 93.19 617 TYR A C 1
ATOM 4879 O O . TYR A 1 617 ? 39.544 -27.861 -48.181 1.00 93.19 617 TYR A O 1
ATOM 4887 N N . TYR A 1 618 ? 39.172 -27.009 -50.241 1.00 96.00 618 TYR A N 1
ATOM 4888 C CA . TYR A 1 618 ? 40.346 -26.149 -50.252 1.00 96.00 618 TYR A CA 1
ATOM 4889 C C . TYR A 1 618 ? 40.088 -24.882 -49.446 1.00 96.00 618 TYR A C 1
ATOM 4891 O O . TYR A 1 618 ? 39.087 -24.191 -49.656 1.00 96.00 618 TYR A O 1
ATOM 4899 N N . PHE A 1 619 ? 41.024 -24.576 -48.554 1.00 94.94 619 PHE A N 1
ATOM 4900 C CA . PHE A 1 619 ? 41.060 -23.343 -47.790 1.00 94.94 619 PHE A CA 1
ATOM 4901 C C . PHE A 1 619 ? 42.393 -22.633 -48.001 1.00 94.94 619 PHE A C 1
ATOM 4903 O O . PHE A 1 619 ? 43.431 -23.274 -48.158 1.00 94.94 619 PHE A O 1
ATOM 4910 N N . SER A 1 620 ? 42.380 -21.309 -47.963 1.00 96.25 620 SER A N 1
ATOM 4911 C CA . SER A 1 620 ? 43.584 -20.485 -48.007 1.00 96.25 620 SER A CA 1
ATOM 4912 C C . SER A 1 620 ? 43.459 -19.299 -47.058 1.00 96.25 620 SER A C 1
ATOM 4914 O O . SER A 1 620 ? 42.355 -18.851 -46.758 1.00 96.25 620 SER A O 1
ATOM 4916 N N . ASP A 1 621 ? 44.593 -18.793 -46.584 1.00 94.56 621 ASP A N 1
ATOM 4917 C CA . ASP A 1 621 ? 44.652 -17.555 -45.809 1.00 94.56 621 ASP A CA 1
ATOM 4918 C C . ASP A 1 621 ? 44.424 -16.307 -46.676 1.00 94.56 621 ASP A C 1
ATOM 4920 O O . ASP A 1 621 ? 44.077 -15.262 -46.142 1.00 94.56 621 ASP A O 1
ATOM 4924 N N . THR A 1 622 ? 44.597 -16.385 -48.003 1.00 95.56 622 THR A N 1
ATOM 4925 C CA . THR A 1 622 ? 44.433 -15.226 -48.895 1.00 95.56 622 THR A CA 1
ATOM 4926 C C . THR A 1 622 ? 44.100 -15.623 -50.338 1.00 95.56 622 THR A C 1
ATOM 4928 O O . THR A 1 622 ? 44.195 -16.786 -50.737 1.00 95.56 622 THR A O 1
ATOM 4931 N N . VAL A 1 623 ? 43.700 -14.648 -51.150 1.00 96.62 623 VAL A N 1
ATOM 4932 C CA . VAL A 1 623 ? 43.280 -14.844 -52.541 1.00 96.62 623 VAL A CA 1
ATOM 4933 C C . VAL A 1 623 ? 43.875 -13.779 -53.450 1.00 96.62 623 VAL A C 1
ATOM 4935 O O . VAL A 1 623 ? 44.104 -12.648 -53.033 1.00 96.62 623 VAL A O 1
ATOM 4938 N N . THR A 1 624 ? 44.091 -14.124 -54.716 1.00 96.00 624 THR A N 1
ATOM 4939 C CA . THR A 1 624 ? 44.318 -13.144 -55.785 1.00 96.00 624 THR A CA 1
ATOM 4940 C C . THR A 1 624 ? 43.078 -13.035 -56.656 1.00 96.00 624 THR A C 1
ATOM 4942 O O . THR A 1 624 ? 42.316 -13.993 -56.777 1.00 96.00 624 THR A O 1
ATOM 4945 N N . TYR A 1 625 ? 42.878 -11.877 -57.281 1.00 95.88 625 TYR A N 1
ATOM 4946 C CA . TYR A 1 625 ? 41.784 -11.657 -58.221 1.00 95.88 625 TYR A CA 1
ATOM 4947 C C . TYR A 1 625 ? 42.322 -11.097 -59.534 1.00 95.88 625 TYR A C 1
ATOM 4949 O O . TYR A 1 625 ? 43.010 -10.077 -59.556 1.00 95.88 625 TYR A O 1
ATOM 4957 N N . SER A 1 626 ? 42.024 -11.778 -60.638 1.00 95.00 626 SER A N 1
ATOM 4958 C CA . SER A 1 626 ? 42.380 -11.318 -61.982 1.00 95.00 626 SER A CA 1
ATOM 4959 C C . SER A 1 626 ? 41.385 -11.862 -62.999 1.00 95.00 626 SER A C 1
ATOM 4961 O O . SER A 1 626 ? 40.913 -12.988 -62.861 1.00 95.00 626 SER A O 1
ATOM 4963 N N . ASN A 1 627 ? 41.053 -11.065 -64.019 1.00 93.00 627 ASN A N 1
ATOM 4964 C CA . ASN A 1 627 ? 40.159 -11.465 -65.113 1.00 93.00 627 ASN A CA 1
ATOM 4965 C C . ASN A 1 627 ? 38.798 -12.042 -64.659 1.00 93.00 627 ASN A C 1
ATOM 4967 O O . ASN A 1 627 ? 38.286 -12.966 -65.285 1.00 93.00 627 ASN A O 1
ATOM 4971 N N . GLY A 1 628 ? 38.212 -11.524 -63.574 1.00 92.88 628 GLY A N 1
ATOM 4972 C CA . GLY A 1 628 ? 36.910 -11.994 -63.081 1.00 92.88 628 GLY A CA 1
ATOM 4973 C C . GLY A 1 628 ? 36.954 -13.252 -62.206 1.00 92.88 628 GLY A C 1
ATOM 4974 O O . GLY A 1 628 ? 35.904 -13.816 -61.909 1.00 92.88 628 GLY A O 1
ATOM 4975 N N . VAL A 1 629 ? 38.145 -13.725 -61.820 1.00 96.06 629 VAL A N 1
ATOM 4976 C CA . VAL A 1 629 ? 38.325 -14.994 -61.103 1.00 96.06 629 VAL A CA 1
ATOM 4977 C C . VAL A 1 629 ? 39.190 -14.799 -59.861 1.00 96.06 629 VAL A C 1
ATOM 4979 O O . VAL A 1 629 ? 40.296 -14.258 -59.937 1.00 96.06 629 VAL A O 1
ATOM 4982 N N . TYR A 1 630 ? 38.701 -15.295 -58.725 1.00 97.75 630 TYR A N 1
ATOM 4983 C CA . TYR A 1 630 ? 39.483 -15.472 -57.507 1.00 97.75 630 TYR A CA 1
ATOM 4984 C C . TYR A 1 630 ? 40.316 -16.746 -57.591 1.00 97.75 630 TYR A C 1
ATOM 4986 O O . TYR A 1 630 ? 39.823 -17.775 -58.044 1.00 97.75 630 TYR A O 1
ATOM 4994 N N . THR A 1 631 ? 41.556 -16.702 -57.111 1.00 97.56 631 THR A N 1
ATOM 4995 C CA . THR A 1 631 ? 42.433 -17.872 -56.975 1.00 97.56 631 THR A CA 1
ATOM 4996 C C . THR A 1 631 ? 42.963 -17.953 -55.549 1.00 97.56 631 THR A C 1
ATOM 4998 O O . THR A 1 631 ? 43.547 -16.995 -55.044 1.00 97.56 631 THR A O 1
ATOM 5001 N N . LEU A 1 632 ? 42.754 -19.097 -54.894 1.00 97.62 632 LEU A N 1
ATOM 5002 C CA . LEU A 1 632 ? 43.269 -19.376 -53.555 1.00 97.62 632 LEU A CA 1
ATOM 5003 C C . LEU A 1 632 ? 44.804 -19.458 -53.594 1.00 97.62 632 LEU A C 1
ATOM 5005 O O . LEU A 1 632 ? 45.367 -20.191 -54.409 1.00 97.62 632 LEU A O 1
ATOM 5009 N N . VAL A 1 633 ? 45.496 -18.741 -52.706 1.00 96.81 633 VAL A N 1
ATOM 5010 C CA . VAL A 1 633 ? 46.969 -18.720 -52.665 1.00 96.81 633 VAL A CA 1
ATOM 5011 C C . VAL A 1 633 ? 47.477 -19.799 -51.713 1.00 96.81 633 VAL A C 1
ATOM 5013 O O . VAL A 1 633 ? 47.099 -19.814 -50.549 1.00 96.81 633 VAL A O 1
ATOM 5016 N N . ASN A 1 634 ? 48.345 -20.704 -52.169 1.00 95.69 634 ASN A N 1
ATOM 5017 C CA . ASN A 1 634 ? 48.841 -21.832 -51.360 1.00 95.69 634 ASN A CA 1
ATOM 5018 C C . ASN A 1 634 ? 47.709 -22.632 -50.657 1.00 95.69 634 ASN A C 1
ATOM 5020 O O . ASN A 1 634 ? 47.744 -22.790 -49.434 1.00 95.69 634 ASN A O 1
ATOM 5024 N N . PRO A 1 635 ? 46.675 -23.099 -51.387 1.00 95.75 635 PRO A N 1
ATOM 5025 C CA . PRO A 1 635 ? 45.510 -23.719 -50.769 1.00 95.75 635 PRO A CA 1
ATOM 5026 C C . PRO A 1 635 ? 45.859 -25.055 -50.106 1.00 95.75 635 PRO A C 1
ATOM 5028 O O . PRO A 1 635 ? 46.564 -25.888 -50.675 1.00 95.75 635 PRO A O 1
ATOM 5031 N N . VAL A 1 636 ? 45.297 -25.284 -48.921 1.00 94.88 636 VAL A N 1
ATOM 5032 C CA . VAL A 1 636 ? 45.405 -26.540 -48.173 1.00 94.88 636 VAL A CA 1
ATOM 5033 C C . VAL A 1 636 ? 44.022 -27.156 -48.046 1.00 94.88 636 VAL A C 1
ATOM 5035 O O . VAL A 1 636 ? 43.041 -26.476 -47.743 1.00 94.88 636 VAL A O 1
ATOM 5038 N N . GLN A 1 637 ? 43.934 -28.460 -48.287 1.00 94.06 637 GLN A N 1
ATOM 5039 C CA . GLN A 1 637 ? 42.682 -29.187 -48.160 1.00 94.06 637 GLN A CA 1
ATOM 5040 C C . GLN A 1 637 ? 42.484 -29.628 -46.706 1.00 94.06 637 GLN A C 1
ATOM 5042 O O . GLN A 1 637 ? 43.290 -30.391 -46.171 1.00 94.06 637 GLN A O 1
ATOM 5047 N N . TYR A 1 638 ? 41.401 -29.178 -46.073 1.00 91.50 638 TYR A N 1
ATOM 5048 C CA . TYR A 1 638 ? 41.067 -29.555 -44.698 1.00 91.50 638 TYR A CA 1
ATOM 5049 C C . TYR A 1 638 ? 39.730 -30.279 -44.630 1.00 91.50 638 TYR A C 1
ATOM 5051 O O . TYR A 1 638 ? 38.759 -29.894 -45.278 1.00 91.50 638 TYR A O 1
ATOM 5059 N N . LEU A 1 639 ? 39.667 -31.306 -43.781 1.00 89.25 639 LEU A N 1
ATOM 5060 C CA . LEU A 1 639 ? 38.404 -31.901 -43.365 1.00 89.25 639 LEU A CA 1
ATOM 5061 C C . LEU A 1 639 ? 37.766 -31.006 -42.298 1.00 89.25 639 LEU A C 1
ATOM 5063 O O . LEU A 1 639 ? 38.369 -30.800 -41.239 1.00 89.25 639 LEU A O 1
ATOM 5067 N N . TYR A 1 640 ? 36.561 -30.487 -42.565 1.00 86.19 640 TYR A N 1
ATOM 5068 C CA . TYR A 1 640 ? 35.911 -29.500 -41.692 1.00 86.19 640 TYR A CA 1
ATOM 5069 C C . TYR A 1 640 ? 35.795 -29.977 -40.240 1.00 86.19 640 TYR A C 1
ATOM 5071 O O . TYR A 1 640 ? 36.222 -29.274 -39.327 1.00 86.19 640 TYR A O 1
ATOM 5079 N N . LYS A 1 641 ? 35.281 -31.195 -40.013 1.00 86.12 641 LYS A N 1
ATOM 5080 C CA . LYS A 1 641 ? 35.078 -31.746 -38.662 1.00 86.12 641 LYS A CA 1
ATOM 5081 C C . LYS A 1 641 ? 36.356 -31.752 -37.815 1.00 86.12 641 LYS A C 1
ATOM 5083 O O . LYS A 1 641 ? 36.287 -31.474 -36.621 1.00 86.12 641 LYS A O 1
ATOM 5088 N N . GLU A 1 642 ? 37.502 -32.035 -38.425 1.00 87.88 642 GLU A N 1
ATOM 5089 C CA . GLU A 1 642 ? 38.794 -32.131 -37.734 1.00 87.88 642 GLU A CA 1
ATOM 5090 C C . GLU A 1 642 ? 39.481 -30.773 -37.551 1.00 87.88 642 GLU A C 1
ATOM 5092 O O . GLU A 1 642 ? 40.255 -30.611 -36.615 1.00 87.88 642 GLU A O 1
ATOM 5097 N N . ASN A 1 643 ? 39.201 -29.798 -38.423 1.00 88.56 643 ASN A N 1
ATOM 5098 C CA . ASN A 1 643 ? 39.969 -28.550 -38.498 1.00 88.56 643 ASN A CA 1
ATOM 5099 C C . ASN A 1 643 ? 39.157 -27.285 -38.208 1.00 88.56 643 ASN A C 1
ATOM 5101 O O . ASN A 1 643 ? 39.728 -26.203 -38.270 1.00 88.56 643 ASN A O 1
ATOM 5105 N N . HIS A 1 644 ? 37.860 -27.395 -37.900 1.00 84.38 644 HIS A N 1
ATOM 5106 C CA . HIS A 1 644 ? 36.936 -26.266 -37.730 1.00 84.38 644 HIS A CA 1
ATOM 5107 C C . HIS A 1 644 ? 37.526 -25.084 -36.936 1.00 84.38 644 HIS A C 1
ATOM 5109 O O . HIS A 1 644 ? 37.376 -23.948 -37.367 1.00 84.38 644 HIS A O 1
ATOM 5115 N N . SER A 1 645 ? 38.272 -25.324 -35.851 1.00 83.56 645 SER A N 1
ATOM 5116 C CA . SER A 1 645 ? 38.872 -24.267 -35.020 1.00 83.56 645 SER A CA 1
ATOM 5117 C C . SER A 1 645 ? 39.876 -23.369 -35.755 1.00 83.56 645 SER A C 1
ATOM 5119 O O . SER A 1 645 ? 40.111 -22.246 -35.326 1.00 83.56 645 SER A O 1
ATOM 5121 N N . ASN A 1 646 ? 40.464 -23.852 -36.852 1.00 87.12 646 ASN A N 1
ATOM 5122 C CA . ASN A 1 646 ? 41.493 -23.162 -37.633 1.00 87.12 646 ASN A CA 1
ATOM 5123 C C . ASN A 1 646 ? 40.962 -22.626 -38.969 1.00 87.12 646 ASN A C 1
ATOM 5125 O O . ASN A 1 646 ? 41.746 -22.142 -39.784 1.00 87.12 646 ASN A O 1
ATOM 5129 N N . LEU A 1 647 ? 39.663 -22.780 -39.242 1.00 89.62 647 LEU A N 1
ATOM 5130 C CA . LEU A 1 647 ? 39.072 -22.382 -40.521 1.00 89.62 647 LEU A CA 1
ATOM 5131 C C . LEU A 1 647 ? 38.477 -20.977 -40.500 1.00 89.62 647 LEU A C 1
ATOM 5133 O O . LEU A 1 647 ? 38.221 -20.446 -41.573 1.00 89.62 647 LEU A O 1
ATOM 5137 N N . ASP A 1 648 ? 38.257 -20.378 -39.327 1.00 87.62 648 ASP A N 1
ATOM 5138 C CA . ASP A 1 648 ? 37.715 -19.019 -39.228 1.00 87.62 648 ASP A CA 1
ATOM 5139 C C . ASP A 1 648 ? 38.562 -18.024 -40.042 1.00 87.62 648 ASP A C 1
ATOM 5141 O O . ASP A 1 648 ? 39.792 -18.060 -40.000 1.00 87.62 648 ASP A O 1
ATOM 5145 N N . LYS A 1 649 ? 37.890 -17.169 -40.821 1.00 88.94 649 LYS A N 1
ATOM 5146 C CA . LYS A 1 649 ? 38.461 -16.184 -41.758 1.00 88.94 649 LYS A CA 1
ATOM 5147 C C . LYS A 1 649 ? 39.241 -16.729 -42.962 1.00 88.94 649 LYS A C 1
ATOM 5149 O O . LYS A 1 649 ? 39.667 -15.921 -43.787 1.00 88.94 649 LYS A O 1
ATOM 5154 N N . LYS A 1 650 ? 39.386 -18.048 -43.138 1.00 94.44 650 LYS A N 1
ATOM 5155 C CA . LYS A 1 650 ? 39.989 -18.610 -44.362 1.00 94.44 650 LYS A CA 1
ATOM 5156 C C . LYS A 1 650 ? 39.054 -18.477 -45.565 1.00 94.44 650 LYS A C 1
ATOM 5158 O O . LYS A 1 650 ? 37.835 -18.601 -45.439 1.00 94.44 650 LYS A O 1
ATOM 5163 N N . TYR A 1 651 ? 39.634 -18.304 -46.746 1.00 96.81 651 TYR A N 1
ATOM 5164 C CA . TYR A 1 651 ? 38.938 -18.308 -48.029 1.00 96.81 651 TYR A CA 1
ATOM 5165 C C . TYR A 1 651 ? 38.777 -19.716 -48.586 1.00 96.81 651 TYR A C 1
ATOM 5167 O O . TYR A 1 651 ? 39.671 -20.547 -48.457 1.00 96.81 651 TYR A O 1
ATOM 5175 N N . THR A 1 652 ? 37.660 -19.977 -49.254 1.00 95.62 652 THR A N 1
ATOM 5176 C CA . THR A 1 652 ? 37.347 -21.246 -49.904 1.00 95.62 652 THR A CA 1
ATOM 5177 C C . THR A 1 652 ? 36.431 -21.029 -51.106 1.00 95.62 652 THR A C 1
ATOM 5179 O O . THR A 1 652 ? 35.506 -20.222 -51.066 1.00 95.62 652 THR A O 1
ATOM 5182 N N . CYS A 1 653 ? 36.644 -21.801 -52.170 1.00 95.81 653 CYS A N 1
ATOM 5183 C CA . CYS A 1 653 ? 35.699 -21.895 -53.287 1.00 95.81 653 CYS A CA 1
ATOM 5184 C C . CYS A 1 653 ? 34.551 -22.885 -53.004 1.00 95.81 653 CYS A C 1
ATOM 5186 O O . CYS A 1 653 ? 33.802 -23.230 -53.914 1.00 95.81 653 CYS A O 1
ATOM 5188 N N . LEU A 1 654 ? 34.426 -23.376 -51.758 1.00 93.00 654 LEU A N 1
ATOM 5189 C CA . LEU A 1 654 ? 33.447 -24.391 -51.341 1.00 93.00 654 LEU A CA 1
ATOM 5190 C C . LEU A 1 654 ? 33.479 -25.644 -52.229 1.00 93.00 654 LEU A C 1
ATOM 5192 O O . LEU A 1 654 ? 32.443 -26.245 -52.515 1.00 93.00 654 LEU A O 1
ATOM 5196 N N . SER A 1 655 ? 34.682 -26.003 -52.678 1.00 92.19 655 SER A N 1
ATOM 5197 C CA . SER A 1 655 ? 34.938 -27.077 -53.629 1.00 92.19 655 SER A CA 1
ATOM 5198 C C . SER A 1 655 ? 36.053 -27.989 -53.132 1.00 92.19 655 SER A C 1
ATOM 5200 O O . SER A 1 655 ? 37.002 -27.546 -52.477 1.00 92.19 655 SER A O 1
ATOM 5202 N N . GLU A 1 656 ? 35.917 -29.279 -53.437 1.00 92.19 656 GLU A N 1
ATOM 5203 C CA . GLU A 1 656 ? 36.929 -30.301 -53.154 1.00 92.19 656 GLU A CA 1
ATOM 5204 C C . GLU A 1 656 ? 38.030 -30.348 -54.221 1.00 92.19 656 GLU A C 1
ATOM 5206 O O . GLU A 1 656 ? 39.092 -30.907 -53.967 1.00 92.19 656 GLU A O 1
ATOM 5211 N N . THR A 1 657 ? 37.778 -29.778 -55.406 1.00 93.19 657 THR A N 1
ATOM 5212 C CA . THR A 1 657 ? 38.674 -29.855 -56.573 1.00 93.19 657 THR A CA 1
ATOM 5213 C C . THR A 1 657 ? 39.135 -28.491 -57.066 1.00 93.19 657 THR A C 1
ATOM 5215 O O . THR A 1 657 ? 40.256 -28.366 -57.549 1.00 93.19 657 THR A O 1
ATOM 5218 N N . GLU A 1 658 ? 38.292 -27.467 -56.939 1.00 95.94 658 GLU A N 1
ATOM 5219 C CA . GLU A 1 658 ? 38.560 -26.145 -57.503 1.00 95.94 658 GLU A CA 1
ATOM 5220 C C . GLU A 1 658 ? 39.305 -25.261 -56.504 1.00 95.94 658 GLU A C 1
ATOM 5222 O O . GLU A 1 658 ? 38.862 -25.064 -55.369 1.00 95.94 658 GLU A O 1
ATOM 5227 N N . THR A 1 659 ? 40.409 -24.667 -56.953 1.00 95.81 659 THR A N 1
ATOM 5228 C CA . THR A 1 659 ? 41.152 -23.636 -56.210 1.00 95.81 659 THR A CA 1
ATOM 5229 C C . THR A 1 659 ? 40.927 -22.232 -56.769 1.00 95.81 659 THR A C 1
ATOM 5231 O O . THR A 1 659 ? 41.533 -21.278 -56.282 1.00 95.81 659 THR A O 1
ATOM 5234 N N . SER A 1 660 ? 40.067 -22.101 -57.779 1.00 96.12 660 SER A N 1
ATOM 5235 C CA . SER A 1 660 ? 39.680 -20.830 -58.384 1.00 96.12 660 SER A CA 1
ATOM 5236 C C . SER A 1 660 ? 38.171 -20.791 -58.622 1.00 96.12 660 SER A C 1
ATOM 5238 O O . SER A 1 660 ? 37.561 -21.811 -58.935 1.00 96.12 660 SER A O 1
ATOM 5240 N N . CYS A 1 661 ? 37.551 -19.626 -58.454 1.00 96.81 661 CYS A N 1
ATOM 5241 C CA . CYS A 1 661 ? 36.100 -19.455 -58.544 1.00 96.81 661 CYS A CA 1
ATOM 5242 C C . CYS A 1 661 ? 35.726 -18.000 -58.870 1.00 96.81 661 CYS A C 1
ATOM 5244 O O . CYS A 1 661 ? 36.509 -17.084 -58.629 1.00 96.81 661 CYS A O 1
ATOM 5246 N N . THR A 1 662 ? 34.531 -17.765 -59.424 1.00 95.56 662 THR A N 1
ATOM 5247 C CA . THR A 1 662 ? 34.037 -16.396 -59.694 1.00 95.56 662 THR A CA 1
ATOM 5248 C C . THR A 1 662 ? 33.664 -15.659 -58.411 1.00 95.56 662 THR A C 1
ATOM 5250 O O . THR A 1 662 ? 33.869 -14.454 -58.310 1.00 95.56 662 THR A O 1
ATOM 5253 N N . ASN A 1 663 ? 33.163 -16.398 -57.418 1.00 95.81 663 ASN A N 1
ATOM 5254 C CA . ASN A 1 663 ? 32.796 -15.887 -56.105 1.00 95.81 663 ASN A CA 1
ATOM 5255 C C . ASN A 1 663 ? 33.532 -16.726 -55.066 1.00 95.81 663 ASN A C 1
ATOM 5257 O O . ASN A 1 663 ? 33.472 -17.957 -55.128 1.00 95.81 663 ASN A O 1
ATOM 5261 N N . VAL A 1 664 ? 34.198 -16.085 -54.110 1.00 96.75 664 VAL A N 1
ATOM 5262 C CA . VAL A 1 664 ? 34.926 -16.791 -53.050 1.00 96.75 664 VAL A CA 1
ATOM 5263 C C . VAL A 1 664 ? 34.213 -16.634 -51.714 1.00 96.75 664 VAL A C 1
ATOM 5265 O O . VAL A 1 664 ? 33.728 -15.557 -51.378 1.00 96.75 664 VAL A O 1
ATOM 5268 N N . GLY A 1 665 ? 34.122 -17.715 -50.944 1.00 95.69 665 GLY A N 1
ATOM 5269 C CA . GLY A 1 665 ? 33.576 -17.685 -49.594 1.00 95.69 665 GLY A CA 1
ATOM 5270 C C . GLY A 1 665 ? 34.677 -17.487 -48.562 1.00 95.69 665 GLY A C 1
ATOM 5271 O O . GLY A 1 665 ? 35.672 -18.202 -48.592 1.00 95.69 665 GLY A O 1
ATOM 5272 N N . GLN A 1 666 ? 34.495 -16.574 -47.616 1.00 95.12 666 GLN A N 1
ATOM 5273 C CA . GLN A 1 666 ? 35.314 -16.497 -46.412 1.00 95.12 666 GLN A CA 1
ATOM 5274 C C . GLN A 1 666 ? 34.556 -17.095 -45.232 1.00 95.12 666 GLN A C 1
ATOM 5276 O O . GLN A 1 666 ? 33.449 -16.664 -44.913 1.00 95.12 666 GLN A O 1
ATOM 5281 N N . VAL A 1 667 ? 35.147 -18.089 -44.582 1.00 92.12 667 VAL A N 1
ATOM 5282 C CA . VAL A 1 667 ? 34.549 -18.802 -43.451 1.00 92.12 667 VAL A CA 1
ATOM 5283 C C . VAL A 1 667 ? 34.373 -17.884 -42.237 1.00 92.12 667 VAL A C 1
ATOM 5285 O O . VAL A 1 667 ? 35.251 -17.084 -41.924 1.00 92.12 667 VAL A O 1
ATOM 5288 N N . TYR A 1 668 ? 33.261 -18.048 -41.517 1.00 87.50 668 TYR A N 1
ATOM 5289 C CA . TYR A 1 668 ? 32.939 -17.303 -40.300 1.00 87.50 668 TYR A CA 1
ATOM 5290 C C . TYR A 1 668 ? 32.365 -18.227 -39.212 1.00 87.50 668 TYR A C 1
ATOM 5292 O O . TYR A 1 668 ? 31.467 -19.021 -39.492 1.00 87.50 668 TYR A O 1
ATOM 5300 N N . LEU A 1 669 ? 32.852 -18.118 -37.970 1.00 76.12 669 LEU A N 1
ATOM 5301 C CA . LEU A 1 669 ? 32.372 -18.865 -36.789 1.00 76.12 669 LEU A CA 1
ATOM 5302 C C . LEU A 1 669 ? 32.339 -20.395 -36.988 1.00 76.12 669 LEU A C 1
ATOM 5304 O O . LEU A 1 669 ? 31.336 -21.069 -36.721 1.00 76.12 669 LEU A O 1
ATOM 5308 N N . ALA A 1 670 ? 33.443 -20.971 -37.465 1.00 75.38 670 ALA A N 1
ATOM 5309 C CA . ALA A 1 670 ? 33.549 -22.416 -37.644 1.00 75.38 670 ALA A CA 1
ATOM 5310 C C . ALA A 1 670 ? 33.445 -23.162 -36.295 1.00 75.38 670 ALA A C 1
ATOM 5312 O O . ALA A 1 670 ? 34.235 -22.949 -35.378 1.00 75.38 670 ALA A O 1
ATOM 5313 N N . THR A 1 671 ? 32.443 -24.039 -36.170 1.00 75.38 671 THR A N 1
ATOM 5314 C CA . THR A 1 671 ? 32.027 -24.637 -34.891 1.00 75.38 671 THR A CA 1
ATOM 5315 C C . THR A 1 671 ? 32.186 -26.157 -34.910 1.00 75.38 671 THR A C 1
ATOM 5317 O O . THR A 1 671 ? 31.842 -26.817 -35.894 1.00 75.38 671 THR A O 1
ATOM 5320 N N . SER A 1 672 ? 32.682 -26.724 -33.805 1.00 79.19 672 SER A N 1
ATOM 5321 C CA . SER A 1 672 ? 32.901 -28.170 -33.665 1.00 79.19 672 SER A CA 1
ATOM 5322 C C . SER A 1 672 ? 31.625 -28.967 -33.910 1.00 79.19 672 SER A C 1
ATOM 5324 O O . SER A 1 672 ? 30.579 -28.666 -33.339 1.00 79.19 672 SER A O 1
ATOM 5326 N N . GLY A 1 673 ? 31.709 -29.994 -34.758 1.00 72.75 673 GLY A N 1
ATOM 5327 C CA . GLY A 1 673 ? 30.593 -30.905 -35.025 1.00 72.75 673 GLY A CA 1
ATOM 5328 C C . GLY A 1 673 ? 29.403 -30.294 -35.777 1.00 72.75 673 GLY A C 1
ATOM 5329 O O . GLY A 1 673 ? 28.424 -31.006 -35.996 1.00 72.75 673 GLY A O 1
ATOM 5330 N N . SER A 1 674 ? 29.474 -29.024 -36.198 1.00 80.25 674 SER A N 1
ATOM 5331 C CA . SER A 1 674 ? 28.413 -28.377 -36.974 1.00 80.25 674 SER A CA 1
ATOM 5332 C C . SER A 1 674 ? 28.179 -29.099 -38.302 1.00 80.25 674 SER A C 1
ATOM 5334 O O . SER A 1 674 ? 29.125 -29.430 -39.020 1.00 80.25 674 SER A O 1
ATOM 5336 N N . THR A 1 675 ? 26.911 -29.309 -38.665 1.00 87.38 675 THR A N 1
ATOM 5337 C CA . THR A 1 675 ? 26.527 -29.856 -39.977 1.00 87.38 675 THR A CA 1
ATOM 5338 C C . THR A 1 675 ? 26.600 -28.819 -41.093 1.00 87.38 675 THR A C 1
ATOM 5340 O O . THR A 1 675 ? 26.369 -29.154 -42.255 1.00 87.38 675 THR A O 1
ATOM 5343 N N . TYR A 1 676 ? 26.937 -27.576 -40.763 1.00 88.06 676 TYR A N 1
ATOM 5344 C CA . TYR A 1 676 ? 26.972 -26.456 -41.685 1.00 88.06 676 TYR A CA 1
ATOM 5345 C C . TYR A 1 676 ? 28.230 -25.598 -41.520 1.00 88.06 676 TYR A C 1
ATOM 5347 O O . TYR A 1 676 ? 28.832 -25.531 -40.449 1.00 88.06 676 TYR A O 1
ATOM 5355 N N . LEU A 1 677 ? 28.592 -24.909 -42.600 1.00 88.44 677 LEU A N 1
ATOM 5356 C CA . LEU A 1 677 ? 29.644 -23.900 -42.668 1.00 88.44 677 LEU A CA 1
ATOM 5357 C C . LEU A 1 677 ? 29.008 -22.538 -42.952 1.00 88.44 677 LEU A C 1
ATOM 5359 O O . LEU A 1 677 ? 28.342 -22.382 -43.977 1.00 88.44 677 LEU A O 1
ATOM 5363 N N . ASN A 1 678 ? 29.245 -21.563 -42.079 1.00 91.19 678 ASN A N 1
ATOM 5364 C CA . ASN A 1 678 ? 28.873 -20.172 -42.321 1.00 91.19 678 ASN A CA 1
ATOM 5365 C C . ASN A 1 678 ? 30.013 -19.452 -43.043 1.00 91.19 678 ASN A C 1
ATOM 5367 O O . ASN A 1 678 ? 31.185 -19.657 -42.722 1.00 91.19 678 ASN A O 1
ATOM 5371 N N . TYR A 1 679 ? 29.671 -18.631 -44.032 1.00 92.75 679 TYR A N 1
ATOM 5372 C CA . TYR A 1 679 ? 30.637 -17.862 -44.806 1.00 92.75 679 TYR A CA 1
ATOM 5373 C C . TYR A 1 679 ? 30.027 -16.566 -45.346 1.00 92.75 679 TYR A C 1
ATOM 5375 O O . TYR A 1 679 ? 28.812 -16.463 -45.518 1.00 92.75 679 TYR A O 1
ATOM 5383 N N . TYR A 1 680 ? 30.877 -15.591 -45.647 1.00 94.31 680 TYR A N 1
ATOM 5384 C CA . TYR A 1 680 ? 30.517 -14.419 -46.443 1.00 94.31 680 TYR A CA 1
ATOM 5385 C C . TYR A 1 680 ? 31.072 -14.585 -47.851 1.00 94.31 680 TYR A C 1
ATOM 5387 O O . TYR A 1 680 ? 32.212 -15.005 -48.026 1.00 94.31 680 TYR A O 1
ATOM 5395 N N . GLU A 1 681 ? 30.251 -14.310 -48.857 1.00 95.94 681 GLU A N 1
ATOM 5396 C CA . GLU A 1 681 ? 30.657 -14.421 -50.256 1.00 95.94 681 GLU A CA 1
ATOM 5397 C C . GLU A 1 681 ? 31.163 -13.078 -50.770 1.00 95.94 681 GLU A C 1
ATOM 5399 O O . GLU A 1 681 ? 30.503 -12.056 -50.588 1.00 95.94 681 GLU A O 1
ATOM 5404 N N . PHE A 1 682 ? 32.316 -13.106 -51.427 1.00 95.38 682 PHE A N 1
ATOM 5405 C CA . PHE A 1 682 ? 32.955 -11.957 -52.047 1.00 95.38 682 PHE A CA 1
ATOM 5406 C C . PHE A 1 682 ? 32.869 -12.054 -53.570 1.00 95.38 682 PHE A C 1
ATOM 5408 O O . PHE A 1 682 ? 33.065 -13.130 -54.149 1.00 95.38 682 PHE A O 1
ATOM 5415 N N . THR A 1 683 ? 32.585 -10.916 -54.202 1.00 94.06 683 THR A N 1
ATOM 5416 C CA . THR A 1 683 ? 32.514 -10.738 -55.657 1.00 94.06 683 THR A CA 1
ATOM 5417 C C . THR A 1 683 ? 33.349 -9.534 -56.087 1.00 94.06 683 THR A C 1
ATOM 5419 O O . THR A 1 683 ? 33.754 -8.709 -55.264 1.00 94.06 683 THR A O 1
ATOM 5422 N N . ASP A 1 684 ? 33.614 -9.439 -57.392 1.00 91.75 684 ASP A N 1
ATOM 5423 C CA . ASP A 1 684 ? 34.186 -8.247 -58.033 1.00 91.75 684 ASP A CA 1
ATOM 5424 C C . ASP A 1 684 ? 35.565 -7.817 -57.499 1.00 91.75 684 ASP A C 1
ATOM 5426 O O . ASP A 1 684 ? 35.949 -6.652 -57.571 1.00 91.75 684 ASP A O 1
ATOM 5430 N N . GLY A 1 685 ? 36.341 -8.774 -56.989 1.00 90.94 685 GLY A N 1
ATOM 5431 C CA . GLY A 1 685 ? 37.696 -8.552 -56.485 1.00 90.94 685 GLY A CA 1
ATOM 5432 C C . GLY A 1 685 ? 37.777 -8.025 -55.057 1.00 90.94 685 GLY A C 1
ATOM 5433 O O . GLY A 1 685 ? 38.883 -7.814 -54.565 1.00 90.94 685 GLY A O 1
ATOM 5434 N N . LEU A 1 686 ? 36.644 -7.863 -54.367 1.00 92.94 686 LEU A N 1
ATOM 5435 C CA . LEU A 1 686 ? 36.622 -7.548 -52.941 1.00 92.94 686 LEU A CA 1
ATOM 5436 C C . LEU A 1 686 ? 37.233 -8.686 -52.117 1.00 92.94 686 LEU A C 1
ATOM 5438 O O . LEU A 1 686 ? 37.085 -9.863 -52.451 1.00 92.94 686 LEU A O 1
ATOM 5442 N N . THR A 1 687 ? 37.879 -8.329 -51.011 1.00 93.19 687 THR A N 1
ATOM 5443 C CA . THR A 1 687 ? 38.413 -9.264 -50.015 1.00 93.19 687 THR A CA 1
ATOM 5444 C C . THR A 1 687 ? 38.120 -8.740 -48.610 1.00 93.19 687 THR A C 1
ATOM 5446 O O . THR A 1 687 ? 37.823 -7.560 -48.422 1.00 93.19 687 THR A O 1
ATOM 5449 N N . TYR A 1 688 ? 38.207 -9.600 -47.601 1.00 90.38 688 TYR A N 1
ATOM 5450 C CA . TYR A 1 688 ? 38.133 -9.196 -46.200 1.00 90.38 688 TYR A CA 1
ATOM 5451 C C . TYR A 1 688 ? 39.197 -8.165 -45.841 1.00 90.38 688 TYR A C 1
ATOM 5453 O O . TYR A 1 688 ? 38.895 -7.226 -45.119 1.00 90.38 688 TYR A O 1
ATOM 5461 N N . GLU A 1 689 ? 40.423 -8.308 -46.345 1.00 90.06 689 GLU A N 1
ATOM 5462 C CA . GLU A 1 689 ? 41.507 -7.357 -46.094 1.00 90.06 689 GLU A CA 1
ATOM 5463 C C . GLU A 1 689 ? 41.157 -5.971 -46.639 1.00 90.06 689 GLU A C 1
ATOM 5465 O O . GLU A 1 689 ? 41.392 -4.973 -45.959 1.00 90.06 689 GLU A O 1
ATOM 5470 N N . PHE A 1 690 ? 40.544 -5.912 -47.827 1.00 89.56 690 PHE A N 1
ATOM 5471 C CA . PHE A 1 690 ? 40.022 -4.666 -48.381 1.00 89.56 690 PHE A CA 1
ATOM 5472 C C . PHE A 1 690 ? 38.919 -4.081 -47.494 1.00 89.56 690 PHE A C 1
ATOM 5474 O O . PHE A 1 690 ? 39.008 -2.916 -47.116 1.00 89.56 690 PHE A O 1
ATOM 5481 N N . LEU A 1 691 ? 37.915 -4.884 -47.116 1.00 90.19 691 LEU A N 1
ATOM 5482 C CA . LEU A 1 691 ? 36.836 -4.410 -46.245 1.00 90.19 691 LEU A CA 1
ATOM 5483 C C . LEU A 1 691 ? 37.365 -3.942 -44.892 1.00 90.19 691 LEU A C 1
ATOM 5485 O O . LEU A 1 691 ? 36.858 -2.972 -44.351 1.00 90.19 691 LEU A O 1
ATOM 5489 N N . TYR A 1 692 ? 38.359 -4.623 -44.323 1.00 89.00 692 TYR A N 1
ATOM 5490 C CA . TYR A 1 692 ? 38.925 -4.255 -43.029 1.00 89.00 692 TYR A CA 1
ATOM 5491 C C . TYR A 1 692 ? 39.638 -2.906 -43.121 1.00 89.00 692 TYR A C 1
ATOM 5493 O O . TYR A 1 692 ? 39.383 -2.033 -42.298 1.00 89.00 692 TYR A O 1
ATOM 5501 N N . ALA A 1 693 ? 40.452 -2.709 -44.163 1.00 87.69 693 ALA A N 1
ATOM 5502 C CA . ALA A 1 693 ? 41.118 -1.436 -44.421 1.00 87.69 693 ALA A CA 1
ATOM 5503 C C . ALA A 1 693 ? 40.124 -0.292 -44.698 1.00 87.69 693 ALA A C 1
ATOM 5505 O O . ALA A 1 693 ? 40.350 0.837 -44.271 1.00 87.69 693 ALA A O 1
ATOM 5506 N N . ASP A 1 694 ? 39.014 -0.568 -45.388 1.00 86.69 694 ASP A N 1
ATOM 5507 C CA . ASP A 1 694 ? 37.941 0.411 -45.588 1.00 86.69 694 ASP A CA 1
ATOM 5508 C C . ASP A 1 694 ? 37.151 0.687 -44.296 1.00 86.69 694 ASP A C 1
ATOM 5510 O O . ASP A 1 694 ? 36.807 1.827 -43.986 1.00 86.69 694 ASP A O 1
ATOM 5514 N N . GLY A 1 695 ? 36.927 -0.345 -43.485 1.00 85.38 695 GLY A N 1
ATOM 5515 C CA . GLY A 1 695 ? 36.259 -0.269 -42.190 1.00 85.38 695 GLY A CA 1
ATOM 5516 C C . GLY A 1 695 ? 37.012 0.544 -41.138 1.00 85.38 695 GLY A C 1
ATOM 5517 O O . GLY A 1 695 ? 36.396 0.940 -40.150 1.00 85.38 695 GLY A O 1
ATOM 5518 N N . ASP A 1 696 ? 38.302 0.823 -41.345 1.00 84.81 696 ASP A N 1
ATOM 5519 C CA . ASP A 1 696 ? 39.080 1.772 -40.540 1.00 84.81 696 ASP A CA 1
ATOM 5520 C C . ASP A 1 696 ? 38.752 3.240 -40.853 1.00 84.81 696 ASP A C 1
ATOM 5522 O O . ASP A 1 696 ? 39.021 4.120 -40.033 1.00 84.81 696 ASP A O 1
ATOM 5526 N N . ASN A 1 697 ? 38.129 3.512 -42.004 1.00 86.62 697 ASN A N 1
ATOM 5527 C CA . ASN A 1 697 ? 37.663 4.848 -42.380 1.00 86.62 697 ASN A CA 1
ATOM 5528 C C . ASN A 1 697 ? 36.229 5.135 -41.913 1.00 86.62 697 ASN A C 1
ATOM 5530 O O . ASN A 1 697 ? 35.805 6.290 -41.953 1.00 86.62 697 ASN A O 1
ATOM 5534 N N . HIS A 1 698 ? 35.506 4.113 -41.448 1.00 89.50 698 HIS A N 1
ATOM 5535 C CA . HIS A 1 698 ? 34.106 4.207 -41.048 1.00 89.50 698 HIS A CA 1
ATOM 5536 C C . HIS A 1 698 ? 33.925 3.853 -39.571 1.00 89.50 698 HIS A C 1
ATOM 5538 O O . HIS A 1 698 ? 34.552 2.926 -39.050 1.00 89.50 698 HIS A O 1
ATOM 5544 N N . LYS A 1 699 ? 33.038 4.567 -38.869 1.00 91.50 699 LYS A N 1
ATOM 5545 C CA . LYS A 1 699 ? 32.904 4.422 -37.408 1.00 91.50 699 LYS A CA 1
ATOM 5546 C C . LYS A 1 699 ? 31.470 4.400 -36.902 1.00 91.50 699 LYS A C 1
ATOM 5548 O O . LYS A 1 699 ? 30.636 5.198 -37.307 1.00 91.50 699 LYS A O 1
ATOM 5553 N N . TRP A 1 700 ? 31.203 3.556 -35.913 1.00 91.44 700 TRP A N 1
ATOM 5554 C CA . TRP A 1 700 ? 29.977 3.644 -35.123 1.00 91.44 700 TRP A CA 1
ATOM 5555 C C . TRP A 1 700 ? 30.147 4.663 -33.998 1.00 91.44 700 TRP A C 1
ATOM 5557 O O . TRP A 1 700 ? 31.152 4.615 -33.287 1.00 91.44 700 TRP A O 1
ATOM 5567 N N . ILE A 1 701 ? 29.169 5.559 -33.822 1.00 94.31 701 ILE A N 1
ATOM 5568 C CA . ILE A 1 701 ? 29.147 6.548 -32.732 1.00 94.31 701 ILE A CA 1
ATOM 5569 C C . ILE A 1 701 ? 28.121 6.156 -31.665 1.00 94.31 701 ILE A C 1
ATOM 5571 O O . ILE A 1 701 ? 26.977 5.810 -31.975 1.00 94.31 701 ILE A O 1
ATOM 5575 N N . PHE A 1 702 ? 28.534 6.268 -30.405 1.00 93.75 702 PHE A N 1
ATOM 5576 C CA . PHE A 1 702 ? 27.723 6.031 -29.217 1.00 93.75 702 PHE A CA 1
ATOM 5577 C C . PHE A 1 702 ? 27.832 7.222 -28.267 1.00 93.75 702 PHE A C 1
ATOM 5579 O O . PHE A 1 702 ? 28.863 7.886 -28.246 1.00 93.75 702 PHE A O 1
ATOM 5586 N N . GLY A 1 703 ? 26.796 7.494 -27.485 1.00 94.38 703 GLY A N 1
ATOM 5587 C CA . GLY A 1 703 ? 26.751 8.561 -26.487 1.00 94.38 703 GLY A CA 1
ATOM 5588 C C . GLY A 1 703 ? 26.193 8.064 -25.161 1.00 94.38 703 GLY A C 1
ATOM 5589 O O . GLY A 1 703 ? 25.481 7.057 -25.112 1.00 94.38 703 GLY A O 1
ATOM 5590 N N . ASN A 1 704 ? 26.522 8.767 -24.083 1.00 93.69 704 ASN A N 1
ATOM 5591 C CA . ASN A 1 704 ? 25.950 8.513 -22.757 1.00 93.69 704 ASN A CA 1
ATOM 5592 C C . ASN A 1 704 ? 24.570 9.168 -22.564 1.00 93.69 704 ASN A C 1
ATOM 5594 O O . ASN A 1 704 ? 23.778 8.725 -21.733 1.00 93.69 704 ASN A O 1
ATOM 5598 N N . ASP A 1 705 ? 24.283 10.209 -23.343 1.00 95.38 705 ASP A N 1
ATOM 5599 C CA . ASP A 1 705 ? 23.073 11.018 -23.261 1.00 95.38 705 ASP A CA 1
ATOM 5600 C C . ASP A 1 705 ? 22.736 11.628 -24.631 1.00 95.38 705 ASP A C 1
ATOM 5602 O O . ASP A 1 705 ? 23.447 11.423 -25.624 1.00 95.38 705 ASP A O 1
ATOM 5606 N N . PHE A 1 706 ? 21.650 12.392 -24.704 1.00 96.94 706 PHE A N 1
ATOM 5607 C CA . PHE A 1 706 ? 21.219 13.064 -25.920 1.00 96.94 706 PHE A CA 1
ATOM 5608 C C . PHE A 1 706 ? 20.523 14.401 -25.640 1.00 96.94 706 PHE A C 1
ATOM 5610 O O . PHE A 1 706 ? 20.013 14.674 -24.561 1.00 96.94 706 PHE A O 1
ATOM 5617 N N . THR A 1 707 ? 20.461 15.245 -26.665 1.00 97.88 707 THR A N 1
ATOM 5618 C CA . THR A 1 707 ? 19.537 16.385 -26.731 1.00 97.88 707 THR A CA 1
ATOM 5619 C C . THR A 1 707 ? 18.584 16.204 -27.897 1.00 97.88 707 THR A C 1
ATOM 5621 O O . THR A 1 707 ? 18.963 15.600 -28.899 1.00 97.88 707 THR A O 1
ATOM 5624 N N . TYR A 1 708 ? 17.380 16.763 -27.800 1.00 97.88 708 TYR A N 1
ATOM 5625 C CA . TYR A 1 708 ? 16.391 16.707 -28.870 1.00 97.88 708 TYR A CA 1
ATOM 5626 C C . TYR A 1 708 ? 15.874 18.104 -29.215 1.00 97.88 708 TYR A C 1
ATOM 5628 O O . TYR A 1 708 ? 15.400 18.831 -28.344 1.00 97.88 708 TYR A O 1
ATOM 5636 N N . SER A 1 709 ? 15.976 18.489 -30.488 1.00 97.00 709 SER A N 1
ATOM 5637 C CA . SER A 1 709 ? 15.458 19.761 -31.001 1.00 97.00 709 SER A CA 1
ATOM 5638 C C . SER A 1 709 ? 15.101 19.633 -32.479 1.00 97.00 709 SER A C 1
ATOM 5640 O O . SER A 1 709 ? 15.803 18.965 -33.235 1.00 97.00 709 SER A O 1
ATOM 5642 N N . ASN A 1 710 ? 14.000 20.262 -32.901 1.00 95.00 710 ASN A N 1
ATOM 5643 C CA . ASN A 1 710 ? 13.547 20.295 -34.299 1.00 95.00 710 ASN A CA 1
ATOM 5644 C C . ASN A 1 710 ? 13.455 18.911 -34.981 1.00 95.00 710 ASN A C 1
ATOM 5646 O O . ASN A 1 710 ? 13.772 18.776 -36.160 1.00 95.00 710 ASN A O 1
ATOM 5650 N N . GLY A 1 711 ? 13.041 17.870 -34.250 1.00 94.88 711 GLY A N 1
ATOM 5651 C CA . GLY A 1 711 ? 12.920 16.516 -34.808 1.00 94.88 711 GLY A CA 1
ATOM 5652 C C . GLY A 1 711 ? 14.227 15.720 -34.875 1.00 94.88 711 GLY A C 1
ATOM 5653 O O . GLY A 1 711 ? 14.236 14.621 -35.427 1.00 94.88 711 GLY A O 1
ATOM 5654 N N . VAL A 1 712 ? 15.323 16.257 -34.333 1.00 97.69 712 VAL A N 1
ATOM 5655 C CA . VAL A 1 712 ? 16.658 15.662 -34.413 1.00 97.69 712 VAL A CA 1
ATOM 5656 C C . VAL A 1 712 ? 17.196 15.392 -33.013 1.00 97.69 712 VAL A C 1
ATOM 5658 O O . VAL A 1 712 ? 17.248 16.282 -32.163 1.00 97.69 712 VAL A O 1
ATOM 5661 N N . TYR A 1 713 ? 17.616 14.151 -32.793 1.00 98.38 713 TYR A N 1
ATOM 5662 C CA . TYR A 1 713 ? 18.443 13.754 -31.664 1.00 98.38 713 TYR A CA 1
ATOM 5663 C C . TYR A 1 713 ? 19.905 14.077 -31.957 1.00 98.38 713 TYR A C 1
ATOM 5665 O O . TYR A 1 713 ? 20.367 13.844 -33.071 1.00 98.38 713 TYR A O 1
ATOM 5673 N N . THR A 1 714 ? 20.641 14.537 -30.949 1.00 98.31 714 THR A N 1
ATOM 5674 C CA . THR A 1 714 ? 22.097 14.721 -30.997 1.00 98.31 714 THR A CA 1
ATOM 5675 C C . THR A 1 714 ? 22.723 14.091 -29.760 1.00 98.31 714 THR A C 1
ATOM 5677 O O . THR A 1 714 ? 22.417 14.504 -28.641 1.00 98.31 714 THR A O 1
ATOM 5680 N N . LEU A 1 715 ? 23.599 13.106 -29.962 1.00 97.94 715 LEU A N 1
ATOM 5681 C CA . LEU A 1 715 ? 24.294 12.384 -28.895 1.00 97.94 715 LEU A CA 1
ATOM 5682 C C . LEU A 1 715 ? 25.273 13.298 -28.138 1.00 97.94 715 LEU A C 1
ATOM 5684 O O . LEU A 1 715 ? 25.916 14.173 -28.730 1.00 97.94 715 LEU A O 1
ATOM 5688 N N . LYS A 1 716 ? 25.398 13.071 -26.830 1.00 96.69 716 LYS A N 1
ATOM 5689 C CA . LYS A 1 716 ? 26.347 13.725 -25.917 1.00 96.69 716 LYS A CA 1
ATOM 5690 C C . LYS A 1 716 ? 27.398 12.736 -25.424 1.00 96.69 716 LYS A C 1
ATOM 5692 O O . LYS A 1 716 ? 27.216 11.531 -25.584 1.00 96.69 716 LYS A O 1
ATOM 5697 N N . ASP A 1 717 ? 28.506 13.301 -24.934 1.00 94.44 717 ASP A N 1
ATOM 5698 C CA . ASP A 1 717 ? 29.743 12.630 -24.514 1.00 94.44 717 ASP A CA 1
ATOM 5699 C C . ASP A 1 717 ? 30.002 11.369 -25.328 1.00 94.44 717 ASP A C 1
ATOM 5701 O O . ASP A 1 717 ? 29.760 10.248 -24.896 1.00 94.44 717 ASP A O 1
ATOM 5705 N N . THR A 1 718 ? 30.375 11.573 -26.589 1.00 95.12 718 THR A N 1
ATOM 5706 C CA . THR A 1 718 ? 30.387 10.485 -27.558 1.00 95.12 718 THR A CA 1
ATOM 5707 C C . THR A 1 718 ? 31.692 9.704 -27.542 1.00 95.12 718 THR A C 1
ATOM 5709 O O . THR A 1 718 ? 32.772 10.296 -27.524 1.00 95.12 718 THR A O 1
ATOM 5712 N N . ILE A 1 719 ? 31.589 8.389 -27.713 1.00 93.50 719 ILE A N 1
ATOM 5713 C CA . ILE A 1 719 ? 32.688 7.490 -28.063 1.00 93.50 719 ILE A CA 1
ATOM 5714 C C . ILE A 1 719 ? 32.441 6.903 -29.454 1.00 93.50 719 ILE A C 1
ATOM 5716 O O . ILE A 1 719 ? 31.299 6.779 -29.900 1.00 93.50 719 ILE A O 1
ATOM 5720 N N . SER A 1 720 ? 33.507 6.529 -30.157 1.00 92.50 720 SER A N 1
ATOM 5721 C CA . SER A 1 720 ? 33.396 5.855 -31.448 1.00 92.50 720 SER A CA 1
ATOM 5722 C C . SER A 1 720 ? 34.286 4.627 -31.542 1.00 92.50 720 SER A C 1
ATOM 5724 O O . SER A 1 720 ? 35.335 4.567 -30.899 1.00 92.50 720 SER A O 1
ATOM 5726 N N . ILE A 1 721 ? 33.895 3.684 -32.395 1.00 90.12 721 ILE A N 1
ATOM 5727 C CA . ILE A 1 721 ? 34.706 2.523 -32.764 1.00 90.12 721 ILE A CA 1
ATOM 5728 C C . ILE A 1 721 ? 34.707 2.336 -34.278 1.00 90.12 721 ILE A C 1
ATOM 5730 O O . ILE A 1 721 ? 33.666 2.501 -34.917 1.00 90.12 721 ILE A O 1
ATOM 5734 N N . ASN A 1 722 ? 35.857 1.966 -34.837 1.00 91.44 722 ASN A N 1
ATOM 5735 C CA . ASN A 1 722 ? 35.955 1.582 -36.240 1.00 91.44 722 ASN A CA 1
ATOM 5736 C C . ASN A 1 722 ? 35.109 0.332 -36.497 1.00 91.44 722 ASN A C 1
ATOM 5738 O O . ASN A 1 722 ? 35.061 -0.584 -35.670 1.00 91.44 722 ASN A O 1
ATOM 5742 N N . MET A 1 723 ? 34.438 0.275 -37.645 1.00 88.88 723 MET A N 1
ATOM 5743 C CA . MET A 1 723 ? 33.546 -0.845 -37.965 1.00 88.88 723 MET A CA 1
ATOM 5744 C C . MET A 1 723 ? 34.308 -2.177 -38.080 1.00 88.88 723 MET A C 1
ATOM 5746 O O . MET A 1 723 ? 33.775 -3.223 -37.701 1.00 88.88 723 MET A O 1
ATOM 5750 N N . GLY A 1 724 ? 35.571 -2.138 -38.525 1.00 85.38 724 GLY A N 1
ATOM 5751 C CA . GLY A 1 724 ? 36.471 -3.301 -38.554 1.00 85.38 724 GLY A CA 1
ATOM 5752 C C . GLY A 1 724 ? 36.818 -3.850 -37.164 1.00 85.38 724 GLY A C 1
ATOM 5753 O O . GLY A 1 724 ? 36.920 -5.065 -36.978 1.00 85.38 724 GLY A O 1
ATOM 5754 N N . ASP A 1 725 ? 36.899 -2.967 -36.168 1.00 86.88 725 ASP A N 1
ATOM 5755 C CA . ASP A 1 725 ? 37.284 -3.296 -34.793 1.00 86.88 725 ASP A CA 1
ATOM 5756 C C . ASP A 1 725 ? 36.097 -3.636 -33.888 1.00 86.88 725 ASP A C 1
ATOM 5758 O O . ASP A 1 725 ? 36.288 -3.974 -32.720 1.00 86.88 725 ASP A O 1
ATOM 5762 N N . TYR A 1 726 ? 34.859 -3.569 -34.386 1.00 84.44 726 TYR A N 1
ATOM 5763 C CA . TYR A 1 726 ? 33.675 -3.751 -33.545 1.00 84.44 726 TYR A CA 1
ATOM 5764 C C . TYR A 1 726 ? 33.699 -5.071 -32.748 1.00 84.44 726 TYR A C 1
ATOM 5766 O O . TYR A 1 726 ? 33.445 -5.081 -31.544 1.00 84.44 726 TYR A O 1
ATOM 5774 N N . LEU A 1 727 ? 34.084 -6.184 -33.382 1.00 79.38 727 LEU A N 1
ATOM 5775 C CA . LEU A 1 727 ? 34.113 -7.506 -32.736 1.00 79.38 727 LEU A CA 1
ATOM 5776 C C . LEU A 1 727 ? 35.249 -7.664 -31.709 1.00 79.38 727 LEU A C 1
ATOM 5778 O O . LEU A 1 727 ? 35.100 -8.391 -30.726 1.00 79.38 727 LEU A O 1
ATOM 5782 N N . THR A 1 728 ? 36.385 -6.998 -31.931 1.00 79.44 728 THR A N 1
ATOM 5783 C CA . THR A 1 728 ? 37.607 -7.126 -31.115 1.00 79.44 728 THR A CA 1
ATOM 5784 C C . THR A 1 728 ? 37.717 -6.050 -30.033 1.00 79.44 728 THR A C 1
ATOM 5786 O O . THR A 1 728 ? 38.346 -6.276 -29.003 1.00 79.44 728 THR A O 1
ATOM 5789 N N . GLY A 1 729 ? 37.109 -4.882 -30.248 1.00 78.75 729 GLY A N 1
ATOM 5790 C CA . GLY A 1 729 ? 37.207 -3.703 -29.390 1.00 78.75 729 GLY A CA 1
ATOM 5791 C C . GLY A 1 729 ? 35.869 -3.140 -28.911 1.00 78.75 729 GLY A C 1
ATOM 5792 O O . GLY A 1 729 ? 35.882 -2.199 -28.117 1.00 78.75 729 GLY A O 1
ATOM 5793 N N . GLY A 1 730 ? 34.728 -3.692 -29.345 1.00 77.50 730 GLY A N 1
ATOM 5794 C CA . GLY A 1 730 ? 33.387 -3.171 -29.041 1.00 77.50 730 GLY A CA 1
ATOM 5795 C C . GLY A 1 730 ? 33.081 -3.059 -27.552 1.00 77.50 730 GLY A C 1
ATOM 5796 O O . GLY A 1 730 ? 32.336 -2.176 -27.136 1.00 77.50 730 GLY A O 1
ATOM 5797 N N . SER A 1 731 ? 33.741 -3.863 -26.714 1.00 75.38 731 SER A N 1
ATOM 5798 C CA . SER A 1 731 ? 33.559 -3.798 -25.265 1.00 75.38 731 SER A CA 1
ATOM 5799 C C . SER A 1 731 ? 34.023 -2.484 -24.639 1.00 75.38 731 SER A C 1
ATOM 5801 O O . SER A 1 731 ? 33.686 -2.203 -23.496 1.00 75.38 731 SER A O 1
ATOM 5803 N N . LYS A 1 732 ? 34.803 -1.672 -25.361 1.00 75.00 732 LYS A N 1
ATOM 5804 C CA . LYS A 1 732 ? 35.203 -0.329 -24.914 1.00 75.00 732 LYS A CA 1
ATOM 5805 C C . LYS A 1 732 ? 34.014 0.638 -24.827 1.00 75.00 732 LYS A C 1
ATOM 5807 O O . LYS A 1 732 ? 34.123 1.651 -24.147 1.00 75.00 732 LYS A O 1
ATOM 5812 N N . ILE A 1 733 ? 32.898 0.326 -25.490 1.00 76.62 733 ILE A N 1
ATOM 5813 C CA . ILE A 1 733 ? 31.668 1.132 -25.482 1.00 76.62 733 ILE A CA 1
ATOM 5814 C C . ILE A 1 733 ? 30.854 0.901 -24.191 1.00 76.62 733 ILE A C 1
ATOM 5816 O O . ILE A 1 733 ? 30.033 1.742 -23.831 1.00 76.62 733 ILE A O 1
ATOM 5820 N N . TYR A 1 734 ? 31.143 -0.168 -23.429 1.00 72.44 734 TYR A N 1
ATOM 5821 C CA . TYR A 1 734 ? 30.530 -0.503 -22.128 1.00 72.44 734 TYR A CA 1
ATOM 5822 C C . TYR A 1 734 ? 30.971 0.428 -20.985 1.00 72.44 734 TYR A C 1
ATOM 5824 O O . TYR A 1 734 ? 31.325 -0.030 -19.907 1.00 72.44 734 TYR A O 1
ATOM 5832 N N . ASN A 1 735 ? 31.041 1.730 -21.240 1.00 77.94 735 ASN A N 1
ATOM 5833 C CA . ASN A 1 735 ? 31.300 2.755 -20.237 1.00 77.94 735 ASN A CA 1
ATOM 5834 C C . ASN A 1 735 ? 30.140 3.758 -20.227 1.00 77.94 735 ASN A C 1
ATOM 5836 O O . ASN A 1 735 ? 30.346 4.964 -20.323 1.00 77.94 735 ASN A O 1
ATOM 5840 N N . LYS A 1 736 ? 28.913 3.236 -20.195 1.00 86.06 736 LYS A N 1
ATOM 5841 C CA . LYS A 1 736 ? 27.626 3.936 -20.099 1.00 86.06 736 LYS A CA 1
ATOM 5842 C C . LYS A 1 736 ? 27.195 4.654 -21.375 1.00 86.06 736 LYS A C 1
ATOM 5844 O O . LYS A 1 736 ? 26.301 5.490 -21.344 1.00 86.06 736 LYS A O 1
ATOM 5849 N N . HIS A 1 737 ? 27.801 4.312 -22.513 1.00 90.75 737 HIS A N 1
ATOM 5850 C CA . HIS A 1 737 ? 27.474 4.894 -23.816 1.00 90.75 737 HIS A CA 1
ATOM 5851 C C . HIS A 1 737 ? 26.420 4.047 -24.537 1.00 90.75 737 HIS A C 1
ATOM 5853 O O . HIS A 1 737 ? 26.683 3.423 -25.563 1.00 90.75 737 HIS A O 1
ATOM 5859 N N . ASN A 1 738 ? 25.225 3.982 -23.953 1.00 90.38 738 ASN A N 1
ATOM 5860 C CA . ASN A 1 738 ? 24.166 3.087 -24.418 1.00 90.38 738 ASN A CA 1
ATOM 5861 C C . ASN A 1 738 ? 23.331 3.671 -25.573 1.00 90.38 738 ASN A C 1
ATOM 5863 O O . ASN A 1 738 ? 22.557 2.941 -26.188 1.00 90.38 738 ASN A O 1
ATOM 5867 N N . TYR A 1 739 ? 23.465 4.962 -25.888 1.00 94.50 739 TYR A N 1
ATOM 5868 C CA . TYR A 1 739 ? 22.717 5.603 -26.969 1.00 94.50 739 TYR A CA 1
ATOM 5869 C C . TYR A 1 739 ? 23.499 5.608 -28.276 1.00 94.50 739 TYR A C 1
ATOM 5871 O O . TYR A 1 739 ? 24.697 5.868 -28.295 1.00 94.50 739 TYR A O 1
ATOM 5879 N N . THR A 1 740 ? 22.826 5.387 -29.399 1.00 94.56 740 THR A N 1
ATOM 5880 C CA . THR A 1 740 ? 23.445 5.473 -30.723 1.00 94.56 740 THR A CA 1
ATOM 5881 C C . THR A 1 740 ? 22.428 5.863 -31.786 1.00 94.56 740 THR A C 1
ATOM 5883 O O . THR A 1 740 ? 21.235 5.597 -31.664 1.00 94.56 740 THR A O 1
ATOM 5886 N N . CYS A 1 741 ? 22.915 6.477 -32.859 1.00 95.75 741 CYS A N 1
ATOM 5887 C CA . CYS A 1 741 ? 22.152 6.701 -34.081 1.00 95.75 741 CYS A CA 1
ATOM 5888 C C . CYS A 1 741 ? 22.273 5.531 -35.071 1.00 95.75 741 CYS A C 1
ATOM 5890 O O . CYS A 1 741 ? 21.748 5.624 -36.179 1.00 95.75 741 CYS A O 1
ATOM 5892 N N . LEU A 1 742 ? 23.003 4.463 -34.704 1.00 91.88 742 LEU A N 1
ATOM 5893 C CA . LEU A 1 742 ? 23.375 3.352 -35.588 1.00 91.88 742 LEU A CA 1
ATOM 5894 C C . LEU A 1 742 ? 23.889 3.854 -36.946 1.00 91.88 742 LEU A C 1
ATOM 5896 O O . LEU A 1 742 ? 23.511 3.330 -37.996 1.00 91.88 742 LEU A O 1
ATOM 5900 N N . SER A 1 743 ? 24.714 4.902 -36.902 1.00 91.50 743 SER A N 1
ATOM 5901 C CA . SER A 1 743 ? 25.341 5.555 -38.048 1.00 91.50 743 SER A CA 1
ATOM 5902 C C . SER A 1 743 ? 26.665 6.202 -37.630 1.00 91.50 743 SER A C 1
ATOM 5904 O O . SER A 1 743 ? 27.020 6.222 -36.448 1.00 91.50 743 SER A O 1
ATOM 5906 N N . GLU A 1 744 ? 27.377 6.746 -38.612 1.00 92.88 744 GLU A N 1
ATOM 5907 C CA . GLU A 1 744 ? 28.597 7.536 -38.411 1.00 92.88 744 GLU A CA 1
ATOM 5908 C C . GLU A 1 744 ? 28.313 8.979 -37.975 1.00 92.88 744 GLU A C 1
ATOM 5910 O O . GLU A 1 744 ? 29.230 9.728 -37.644 1.00 92.88 744 GLU A O 1
ATOM 5915 N N . SER A 1 745 ? 27.040 9.382 -37.988 1.00 94.12 745 SER A N 1
ATOM 5916 C CA . SER A 1 745 ? 26.579 10.674 -37.498 1.00 94.12 745 SER A CA 1
ATOM 5917 C C . SER A 1 745 ? 26.239 10.573 -36.015 1.00 94.12 745 SER A C 1
ATOM 5919 O O . SER A 1 745 ? 25.624 9.609 -35.559 1.00 94.12 745 SER A O 1
ATOM 5921 N N . ASN A 1 746 ? 26.570 11.618 -35.258 1.00 95.94 746 ASN A N 1
ATOM 5922 C CA . ASN A 1 746 ? 26.105 11.765 -33.880 1.00 95.94 746 ASN A CA 1
ATOM 5923 C C . ASN A 1 746 ? 24.664 12.302 -33.793 1.00 95.94 746 ASN A C 1
ATOM 5925 O O . ASN A 1 746 ? 24.191 12.576 -32.693 1.00 95.94 746 ASN A O 1
ATOM 5929 N N . SER A 1 747 ? 23.995 12.509 -34.931 1.00 96.75 747 SER A N 1
ATOM 5930 C CA . SER A 1 747 ? 22.640 13.048 -35.005 1.00 96.75 747 SER A CA 1
ATOM 5931 C C . SER A 1 747 ? 21.739 12.232 -35.931 1.00 96.75 747 SER A C 1
ATOM 5933 O O . SER A 1 747 ? 22.177 11.783 -36.994 1.00 96.75 747 SER A O 1
ATOM 5935 N N . CYS A 1 748 ? 20.480 12.051 -35.532 1.00 97.81 748 CYS A N 1
ATOM 5936 C CA . CYS A 1 748 ? 19.505 11.197 -36.213 1.00 97.81 748 CYS A CA 1
ATOM 5937 C C . CYS A 1 748 ? 18.056 11.566 -35.852 1.00 97.81 748 CYS A C 1
ATOM 5939 O O . CYS A 1 748 ? 17.802 12.223 -34.847 1.00 97.81 748 CYS A O 1
ATOM 5941 N N . SER A 1 749 ? 17.086 11.125 -36.658 1.00 97.00 749 SER A N 1
ATOM 5942 C CA . SER A 1 749 ? 15.650 11.272 -36.354 1.00 97.00 749 SER A CA 1
ATOM 5943 C C . SER A 1 749 ? 15.102 10.160 -35.448 1.00 97.00 749 SER A C 1
ATOM 5945 O O . SER A 1 749 ? 14.079 10.341 -34.794 1.00 97.00 749 SER A O 1
ATOM 5947 N N . THR A 1 750 ? 15.774 9.006 -35.412 1.00 97.62 750 THR A N 1
ATOM 5948 C CA . THR A 1 750 ? 15.451 7.857 -34.552 1.00 97.62 750 THR A CA 1
ATOM 5949 C C . THR A 1 750 ? 16.664 7.530 -33.704 1.00 97.62 750 THR A C 1
ATOM 5951 O O . THR A 1 750 ? 17.741 7.281 -34.246 1.00 97.62 750 THR A O 1
ATOM 5954 N N . LEU A 1 751 ? 16.475 7.528 -32.391 1.00 97.50 751 LEU A N 1
ATOM 5955 C CA . LEU A 1 751 ? 17.501 7.196 -31.416 1.00 97.50 751 LEU A CA 1
ATOM 5956 C C . LEU A 1 751 ? 17.375 5.719 -31.027 1.00 97.50 751 LEU A C 1
ATOM 5958 O O . LEU A 1 751 ? 16.270 5.178 -30.965 1.00 97.50 751 LEU A O 1
ATOM 5962 N N . TYR A 1 752 ? 18.502 5.063 -30.770 1.00 95.44 752 TYR A N 1
ATOM 5963 C CA . TYR A 1 752 ? 18.544 3.663 -30.362 1.00 95.44 752 TYR A CA 1
ATOM 5964 C C . TYR A 1 752 ? 19.243 3.534 -29.012 1.00 95.44 752 TYR A C 1
ATOM 5966 O O . TYR A 1 752 ? 20.334 4.072 -28.829 1.00 95.44 752 TYR A O 1
ATOM 5974 N N . TYR A 1 753 ? 18.618 2.816 -28.081 1.00 93.12 753 TYR A N 1
ATOM 5975 C CA . TYR A 1 753 ? 19.169 2.529 -26.760 1.00 93.12 753 TYR A CA 1
ATOM 5976 C C . TYR A 1 753 ? 19.536 1.054 -26.645 1.00 93.12 753 TYR A C 1
ATOM 5978 O O . TYR A 1 753 ? 18.681 0.184 -26.819 1.00 93.12 753 TYR A O 1
ATOM 5986 N N . ILE A 1 754 ? 20.799 0.769 -26.358 1.00 88.75 754 ILE A N 1
ATOM 5987 C CA . ILE A 1 754 ? 21.331 -0.586 -26.356 1.00 88.75 754 ILE A CA 1
ATOM 5988 C C . ILE A 1 754 ? 21.105 -1.267 -25.008 1.00 88.75 754 ILE A C 1
ATOM 5990 O O . ILE A 1 754 ? 21.500 -0.784 -23.947 1.00 88.75 754 ILE A O 1
ATOM 5994 N N . LEU A 1 755 ? 20.488 -2.443 -25.078 1.00 82.56 755 LEU A N 1
ATOM 5995 C CA . LEU A 1 755 ? 20.162 -3.278 -23.925 1.00 82.56 755 LEU A CA 1
ATOM 5996 C C . LEU A 1 755 ? 21.039 -4.513 -23.798 1.00 82.56 755 LEU A C 1
ATOM 5998 O O . LEU A 1 755 ? 21.182 -5.071 -22.713 1.00 82.56 755 LEU A O 1
ATOM 6002 N N . LYS A 1 756 ? 21.603 -4.974 -24.916 1.00 77.50 756 LYS A N 1
ATOM 6003 C CA . LYS A 1 756 ? 22.329 -6.236 -24.962 1.00 77.50 756 LYS A CA 1
ATOM 6004 C C . LYS A 1 756 ? 23.538 -6.154 -25.873 1.00 77.50 756 LYS A C 1
ATOM 6006 O O . LYS A 1 756 ? 23.401 -5.885 -27.068 1.00 77.50 756 LYS A O 1
ATOM 6011 N N . HIS A 1 757 ? 24.665 -6.585 -25.317 1.00 70.75 757 HIS A N 1
ATOM 6012 C CA . HIS A 1 757 ? 25.830 -7.029 -26.061 1.00 70.75 757 HIS A CA 1
ATOM 6013 C C . HIS A 1 757 ? 26.343 -8.332 -25.444 1.00 70.75 757 HIS A C 1
ATOM 6015 O O . HIS A 1 757 ? 26.721 -8.378 -24.277 1.00 70.75 757 HIS A O 1
ATOM 6021 N N . LYS A 1 758 ? 26.343 -9.434 -26.192 1.00 60.22 758 LYS A N 1
ATOM 6022 C CA . LYS A 1 758 ? 26.854 -10.701 -25.653 1.00 60.22 758 LYS A CA 1
ATOM 6023 C C . LYS A 1 758 ? 28.388 -10.681 -25.713 1.00 60.22 758 LYS A C 1
ATOM 6025 O O . LYS A 1 758 ? 28.950 -10.338 -26.745 1.00 60.22 758 LYS A O 1
ATOM 6030 N N . LYS A 1 759 ? 29.078 -11.038 -24.624 1.00 58.38 759 LYS A N 1
ATOM 6031 C CA . LYS A 1 759 ? 30.553 -11.123 -24.566 1.00 58.38 759 LYS A CA 1
ATOM 6032 C C . LYS A 1 759 ? 31.010 -12.567 -24.442 1.00 58.38 759 LYS A C 1
ATOM 6034 O O . LYS A 1 759 ? 30.504 -13.313 -23.610 1.00 58.38 759 LYS A O 1
ATOM 6039 N N . THR A 1 760 ? 32.060 -12.916 -25.173 1.00 54.56 760 THR A N 1
ATOM 6040 C CA . THR A 1 760 ? 32.852 -14.130 -24.936 1.00 54.56 760 THR A CA 1
ATOM 6041 C C . THR A 1 760 ? 34.328 -13.756 -24.885 1.00 54.56 760 THR A C 1
ATOM 6043 O O . THR A 1 760 ? 34.859 -13.239 -25.861 1.00 54.56 760 THR A O 1
ATOM 6046 N N . ASN A 1 761 ? 34.998 -13.973 -23.746 1.00 50.12 761 ASN A N 1
ATOM 6047 C CA . ASN A 1 761 ? 36.460 -13.859 -23.590 1.00 50.12 761 ASN A CA 1
ATOM 6048 C C . ASN A 1 761 ? 37.104 -12.628 -24.279 1.00 50.12 761 ASN A C 1
ATOM 6050 O O . ASN A 1 761 ? 38.043 -12.771 -25.053 1.00 50.12 761 ASN A O 1
ATOM 6054 N N . ASN A 1 762 ? 36.595 -11.422 -23.982 1.00 49.53 762 ASN A N 1
ATOM 6055 C CA . ASN A 1 762 ? 37.033 -10.113 -24.521 1.00 49.53 762 ASN A CA 1
ATOM 6056 C C . ASN A 1 762 ? 36.647 -9.789 -25.977 1.00 49.53 762 ASN A C 1
ATOM 6058 O O . ASN A 1 762 ? 37.126 -8.799 -26.516 1.00 49.53 762 ASN A O 1
ATOM 6062 N N . THR A 1 763 ? 35.735 -10.550 -26.579 1.00 54.19 763 THR A N 1
ATOM 6063 C CA . THR A 1 763 ? 35.106 -10.231 -27.874 1.00 54.19 763 THR A CA 1
ATOM 6064 C C . THR A 1 763 ? 33.609 -9.979 -27.699 1.00 54.19 763 THR A C 1
ATOM 6066 O O . THR A 1 763 ? 32.995 -10.540 -26.782 1.00 54.19 763 THR A O 1
ATOM 6069 N N . VAL A 1 764 ? 33.040 -9.109 -28.537 1.00 58.28 764 VAL A N 1
ATOM 6070 C CA . VAL A 1 764 ? 31.596 -8.813 -28.577 1.00 58.28 764 VAL A CA 1
ATOM 6071 C C . VAL A 1 764 ? 30.944 -9.669 -29.666 1.00 58.28 764 VAL A C 1
ATOM 6073 O O . VAL A 1 764 ? 31.507 -9.818 -30.749 1.00 58.28 764 VAL A O 1
ATOM 6076 N N . ASP A 1 765 ? 29.782 -10.252 -29.372 1.00 66.25 765 ASP A N 1
ATOM 6077 C CA . ASP A 1 765 ? 28.903 -10.902 -30.352 1.00 66.25 765 ASP A CA 1
ATOM 6078 C C . ASP A 1 765 ? 28.515 -9.887 -31.430 1.00 66.25 765 ASP A C 1
ATOM 6080 O O . ASP A 1 765 ? 28.335 -8.701 -31.150 1.00 66.25 765 ASP A O 1
ATOM 6084 N N . ASP A 1 766 ? 28.380 -10.338 -32.676 1.00 68.19 766 ASP A N 1
ATOM 6085 C CA . ASP A 1 766 ? 28.004 -9.434 -33.751 1.00 68.19 766 ASP A CA 1
ATOM 6086 C C . ASP A 1 766 ? 26.606 -8.844 -33.540 1.00 68.19 766 ASP A C 1
ATOM 6088 O O . ASP A 1 766 ? 26.339 -7.766 -34.064 1.00 68.19 766 ASP A O 1
ATOM 6092 N N . ASN A 1 767 ? 25.757 -9.499 -32.742 1.00 78.69 767 ASN A N 1
ATOM 6093 C CA . ASN A 1 767 ? 24.359 -9.154 -32.548 1.00 78.69 767 ASN A CA 1
ATOM 6094 C C . ASN A 1 767 ? 24.103 -8.211 -31.352 1.00 78.69 767 ASN A C 1
ATOM 6096 O O . ASN A 1 767 ? 24.197 -8.609 -30.188 1.00 78.69 767 ASN A O 1
ATOM 6100 N N . THR A 1 768 ? 23.713 -6.968 -31.649 1.00 81.62 768 THR A N 1
ATOM 6101 C CA . THR A 1 768 ? 23.376 -5.925 -30.666 1.00 81.62 768 THR A CA 1
ATOM 6102 C C . THR A 1 768 ? 21.867 -5.763 -30.536 1.00 81.62 768 THR A C 1
ATOM 6104 O O . THR A 1 768 ? 21.190 -5.509 -31.534 1.00 81.62 768 THR A O 1
ATOM 6107 N N . GLY A 1 769 ? 21.352 -5.876 -29.310 1.00 84.94 769 GLY A N 1
ATOM 6108 C CA . GLY A 1 769 ? 19.931 -5.704 -29.006 1.00 84.94 769 GLY A CA 1
ATOM 6109 C C . GLY A 1 769 ? 19.617 -4.294 -28.507 1.00 84.94 769 GLY A C 1
ATOM 6110 O O . GLY A 1 769 ? 20.271 -3.829 -27.574 1.00 84.94 769 GLY A O 1
ATOM 6111 N N . TYR A 1 770 ? 18.607 -3.631 -29.070 1.00 89.00 770 TYR A N 1
ATOM 6112 C CA . TYR A 1 770 ? 18.236 -2.256 -28.724 1.00 89.00 770 TYR A CA 1
ATOM 6113 C C . TYR A 1 770 ? 16.723 -2.000 -28.743 1.00 89.00 770 TYR A C 1
ATOM 6115 O O . TYR A 1 770 ? 15.956 -2.732 -29.373 1.00 89.00 770 TYR A O 1
ATOM 6123 N N . TYR A 1 771 ? 16.318 -0.904 -28.099 1.00 92.25 771 TYR A N 1
ATOM 6124 C CA . TYR A 1 771 ? 15.030 -0.245 -28.324 1.00 92.25 771 TYR A CA 1
ATOM 6125 C C . TYR A 1 771 ? 15.195 0.971 -29.229 1.00 92.25 771 TYR A C 1
ATOM 6127 O O . TYR A 1 771 ? 16.188 1.692 -29.135 1.00 92.25 771 TYR A O 1
ATOM 6135 N N . SER A 1 772 ? 14.224 1.196 -30.110 1.00 94.56 772 SER A N 1
ATOM 6136 C CA . SER A 1 772 ? 14.140 2.391 -30.953 1.00 94.56 772 SER A CA 1
ATOM 6137 C C . SER A 1 772 ? 13.171 3.400 -30.354 1.00 94.56 772 SER A C 1
ATOM 6139 O O . SER A 1 772 ? 12.086 3.025 -29.914 1.00 94.56 772 SER A O 1
ATOM 6141 N N . MET A 1 773 ? 13.527 4.678 -30.397 1.00 94.75 773 MET A N 1
ATOM 6142 C CA . MET A 1 773 ? 12.735 5.762 -29.826 1.00 94.75 773 MET A CA 1
ATOM 6143 C C . MET A 1 773 ? 12.725 6.988 -30.748 1.00 94.75 773 MET A C 1
ATOM 6145 O O . MET A 1 773 ? 13.686 7.277 -31.466 1.00 94.75 773 MET A O 1
ATOM 6149 N N . THR A 1 774 ? 11.592 7.689 -30.746 1.00 95.88 774 THR A N 1
ATOM 6150 C CA . THR A 1 774 ? 11.327 8.887 -31.554 1.00 95.88 774 THR A CA 1
ATOM 6151 C C . THR A 1 774 ? 10.617 9.945 -30.716 1.00 95.88 774 THR A C 1
ATOM 6153 O O . THR A 1 774 ? 10.005 9.622 -29.697 1.00 95.88 774 THR A O 1
ATOM 6156 N N . GLY A 1 775 ? 10.614 11.200 -31.174 1.00 95.25 775 GLY A N 1
ATOM 6157 C CA . GLY A 1 775 ? 9.818 12.258 -30.542 1.00 95.25 775 GLY A CA 1
ATOM 6158 C C . GLY A 1 775 ? 10.423 12.822 -29.254 1.00 95.25 775 GLY A C 1
ATOM 6159 O O . GLY A 1 775 ? 9.683 13.286 -28.397 1.00 95.25 775 GLY A O 1
ATOM 6160 N N . GLY A 1 776 ? 11.746 12.762 -29.103 1.00 96.12 776 GLY A N 1
ATOM 6161 C CA . GLY A 1 776 ? 12.468 13.274 -27.935 1.00 96.12 776 GLY A CA 1
ATOM 6162 C C . GLY A 1 776 ? 12.498 12.342 -26.726 1.00 96.12 776 GLY A C 1
ATOM 6163 O O . GLY A 1 776 ? 13.120 12.690 -25.731 1.00 96.12 776 GLY A O 1
ATOM 6164 N N . LYS A 1 777 ? 11.886 11.158 -26.825 1.00 96.88 777 LYS A N 1
ATOM 6165 C CA . LYS A 1 777 ? 11.889 10.141 -25.767 1.00 96.88 777 LYS A CA 1
ATOM 6166 C C . LYS A 1 777 ? 13.270 9.518 -25.566 1.00 96.88 777 LYS A C 1
ATOM 6168 O O . LYS A 1 777 ? 13.988 9.321 -26.552 1.00 96.88 777 LYS A O 1
ATOM 6173 N N . GLY A 1 778 ? 13.576 9.187 -24.313 1.00 95.12 778 GLY A N 1
ATOM 6174 C CA . GLY A 1 778 ? 14.725 8.415 -23.837 1.00 95.12 778 GLY A CA 1
ATOM 6175 C C . GLY A 1 778 ? 14.325 7.059 -23.238 1.00 95.12 778 GLY A C 1
ATOM 6176 O O . GLY A 1 778 ? 13.167 6.646 -23.297 1.00 95.12 778 GLY A O 1
ATOM 6177 N N . ILE A 1 779 ? 15.283 6.349 -22.626 1.00 92.75 779 ILE A N 1
ATOM 6178 C CA . ILE A 1 779 ? 15.011 5.036 -22.008 1.00 92.75 779 ILE A CA 1
ATOM 6179 C C . ILE A 1 779 ? 14.041 5.114 -20.820 1.00 92.75 779 ILE A C 1
ATOM 6181 O O . ILE A 1 779 ? 13.229 4.211 -20.634 1.00 92.75 779 ILE A O 1
ATOM 6185 N N . GLU A 1 780 ? 14.091 6.192 -20.033 1.00 93.69 780 GLU A N 1
ATOM 6186 C CA . GLU A 1 780 ? 13.192 6.390 -18.889 1.00 93.69 780 GLU A CA 1
ATOM 6187 C C . GLU A 1 780 ? 11.729 6.525 -19.335 1.00 93.69 780 GLU A C 1
ATOM 6189 O O . GLU A 1 780 ? 10.846 5.922 -18.727 1.00 93.69 780 GLU A O 1
ATOM 6194 N N . ASP A 1 781 ? 11.476 7.212 -20.454 1.00 95.38 781 ASP A N 1
ATOM 6195 C CA . ASP A 1 781 ? 10.132 7.340 -21.027 1.00 95.38 781 ASP A CA 1
ATOM 6196 C C . ASP A 1 781 ? 9.579 5.981 -21.465 1.00 95.38 781 ASP A C 1
ATOM 6198 O O . ASP A 1 781 ? 8.452 5.630 -21.125 1.00 95.38 781 ASP A O 1
ATOM 6202 N N . LEU A 1 782 ? 10.389 5.174 -22.161 1.00 93.94 782 LEU A N 1
ATOM 6203 C CA . LEU A 1 782 ? 9.988 3.826 -22.576 1.00 93.94 782 LEU A CA 1
ATOM 6204 C C . LEU A 1 782 ? 9.673 2.927 -21.374 1.00 93.94 782 LEU A C 1
ATOM 6206 O O . LEU A 1 782 ? 8.730 2.142 -21.432 1.00 93.94 782 LEU A O 1
ATOM 6210 N N . LYS A 1 783 ? 10.437 3.023 -20.278 1.00 92.69 783 LYS A N 1
ATOM 6211 C CA . LYS A 1 783 ? 10.154 2.262 -19.048 1.00 92.69 783 LYS A CA 1
ATOM 6212 C C . LYS A 1 783 ? 8.840 2.680 -18.413 1.00 92.69 783 LYS A C 1
ATOM 6214 O O . LYS A 1 783 ? 8.048 1.805 -18.069 1.00 92.69 783 LYS A O 1
ATOM 6219 N N . ASN A 1 784 ? 8.596 3.985 -18.306 1.00 93.50 784 ASN A N 1
ATOM 6220 C CA . ASN A 1 784 ? 7.325 4.501 -17.809 1.00 93.50 784 ASN A CA 1
ATOM 6221 C C . ASN A 1 784 ? 6.171 3.973 -18.666 1.00 93.50 784 ASN A C 1
ATOM 6223 O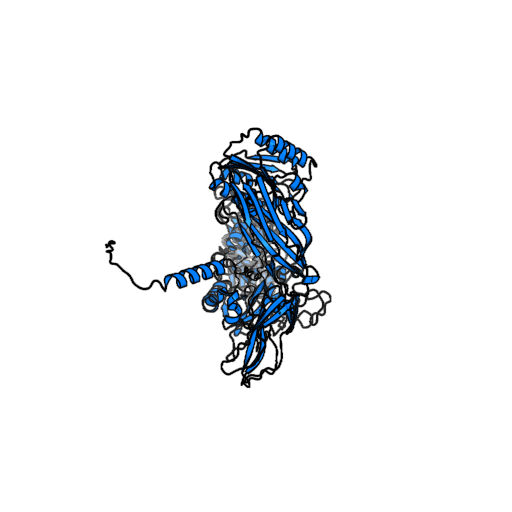 O . ASN A 1 784 ? 5.229 3.408 -18.127 1.00 93.50 784 ASN A O 1
ATOM 6227 N N . GLU A 1 785 ? 6.298 4.029 -19.992 1.00 94.94 785 GLU A N 1
ATOM 6228 C CA . GLU A 1 785 ? 5.302 3.479 -20.913 1.00 94.94 785 GLU A CA 1
ATOM 6229 C C . GLU A 1 785 ? 5.091 1.969 -20.751 1.00 94.94 785 GLU A C 1
ATOM 6231 O O . GLU A 1 785 ? 3.948 1.527 -20.786 1.00 94.94 785 GLU A O 1
ATOM 6236 N N . MET A 1 786 ? 6.145 1.163 -20.576 1.00 93.56 786 MET A N 1
ATOM 6237 C CA . MET A 1 786 ? 6.022 -0.296 -20.410 1.00 93.56 786 MET A CA 1
ATOM 6238 C C . MET A 1 786 ? 5.339 -0.694 -19.101 1.00 93.56 786 MET A C 1
ATOM 6240 O O . MET A 1 786 ? 4.607 -1.688 -19.071 1.00 93.56 786 MET A O 1
ATOM 6244 N N . PHE A 1 787 ? 5.604 0.046 -18.024 1.00 93.25 787 PHE A N 1
ATOM 6245 C CA . PHE A 1 787 ? 5.195 -0.313 -16.665 1.00 93.25 787 PHE A CA 1
ATOM 6246 C C . PHE A 1 787 ? 3.948 0.428 -16.169 1.00 93.25 787 PHE A C 1
ATOM 6248 O O . PHE A 1 787 ? 3.560 0.275 -15.014 1.00 93.25 787 PHE A O 1
ATOM 6255 N N . GLU A 1 788 ? 3.261 1.169 -17.035 1.00 93.38 788 GLU A N 1
ATOM 6256 C CA . GLU A 1 788 ? 1.887 1.601 -16.771 1.00 93.38 788 GLU A CA 1
ATOM 6257 C C . GLU A 1 788 ? 0.945 0.397 -16.549 1.00 93.38 788 GLU A C 1
ATOM 6259 O O . GLU A 1 788 ? 1.174 -0.707 -17.046 1.00 93.38 788 GLU A O 1
ATOM 6264 N N . ASN A 1 789 ? -0.159 0.609 -15.830 1.00 93.25 789 ASN A N 1
ATOM 6265 C CA . ASN A 1 789 ? -1.183 -0.413 -15.578 1.00 93.25 789 ASN A CA 1
ATOM 6266 C C . ASN A 1 789 ? -2.417 -0.178 -16.458 1.00 93.25 789 ASN A C 1
ATOM 6268 O O . ASN A 1 789 ? -3.493 0.109 -15.948 1.00 93.25 789 ASN A O 1
ATOM 6272 N N . LYS A 1 790 ? -2.256 -0.248 -17.786 1.00 93.81 790 LYS A N 1
ATOM 6273 C CA . LYS A 1 790 ? -3.347 0.035 -18.744 1.00 93.81 790 LYS A CA 1
ATOM 6274 C C . LYS A 1 790 ? -4.020 -1.222 -19.289 1.00 93.81 790 LYS A C 1
ATOM 6276 O O . LYS A 1 790 ? -5.232 -1.243 -19.474 1.00 93.81 790 LYS A O 1
ATOM 6281 N N . ASN A 1 791 ? -3.235 -2.258 -19.564 1.00 95.06 791 ASN A N 1
ATOM 6282 C CA . ASN A 1 791 ? -3.682 -3.479 -20.222 1.00 95.06 791 ASN A CA 1
ATOM 6283 C C . ASN A 1 791 ? -3.579 -4.677 -19.278 1.00 95.06 791 ASN A C 1
ATOM 6285 O O . ASN A 1 791 ? -2.605 -4.818 -18.537 1.00 95.06 791 ASN A O 1
ATOM 6289 N N . ASP A 1 792 ? -4.560 -5.572 -19.350 1.00 95.94 792 ASP A N 1
ATOM 6290 C CA . ASP A 1 792 ? -4.583 -6.800 -18.560 1.00 95.94 792 ASP A CA 1
ATOM 6291 C C . ASP A 1 792 ? -3.658 -7.871 -19.147 1.00 95.94 792 ASP A C 1
ATOM 6293 O O . ASP A 1 792 ? -3.645 -8.121 -20.356 1.00 95.94 792 ASP A O 1
ATOM 6297 N N . SER A 1 793 ? -2.930 -8.570 -18.275 1.00 97.31 793 SER A N 1
ATOM 6298 C CA . SER A 1 793 ? -2.268 -9.824 -18.642 1.00 97.31 793 SER A CA 1
ATOM 6299 C C . SER A 1 793 ? -3.284 -10.943 -18.918 1.00 97.31 793 SER A C 1
ATOM 6301 O O . SER A 1 793 ? -4.443 -10.912 -18.480 1.00 97.31 793 SER A O 1
ATOM 6303 N N . THR A 1 794 ? -2.837 -11.983 -19.627 1.00 98.38 794 THR A N 1
ATOM 6304 C CA . THR A 1 794 ? -3.656 -13.172 -19.904 1.00 98.38 794 THR A CA 1
ATOM 6305 C C . THR A 1 794 ? -4.109 -13.847 -18.608 1.00 98.38 794 THR A C 1
ATOM 6307 O O . THR A 1 794 ? -5.284 -14.189 -18.472 1.00 98.38 794 THR A O 1
ATOM 6310 N N . ILE A 1 795 ? -3.218 -13.976 -17.621 1.00 98.50 795 ILE A N 1
ATOM 6311 C CA . ILE A 1 795 ? -3.553 -14.586 -16.330 1.00 98.50 795 ILE A CA 1
ATOM 6312 C C . ILE A 1 795 ? -4.527 -13.744 -15.507 1.00 98.50 795 ILE A C 1
ATOM 6314 O O . ILE A 1 795 ? -5.431 -14.312 -14.891 1.00 98.50 795 ILE A O 1
ATOM 6318 N N . LYS A 1 796 ? -4.414 -12.407 -15.538 1.00 97.88 796 LYS A N 1
ATOM 6319 C CA . LYS A 1 796 ? -5.376 -11.524 -14.866 1.00 97.88 796 LYS A CA 1
ATOM 6320 C C . LYS A 1 796 ? -6.780 -11.735 -15.414 1.00 97.88 796 LYS A C 1
ATOM 6322 O O . LYS A 1 796 ? -7.715 -11.904 -14.641 1.00 97.88 796 LYS A O 1
ATOM 6327 N N . SER A 1 797 ? -6.920 -11.848 -16.734 1.00 97.94 797 SER A N 1
ATOM 6328 C CA . SER A 1 797 ? -8.214 -12.142 -17.364 1.00 97.94 797 SER A CA 1
ATOM 6329 C C . SER A 1 797 ? -8.822 -13.467 -16.875 1.00 97.94 797 SER A C 1
ATOM 6331 O O . SER A 1 797 ? -10.036 -13.568 -16.698 1.00 97.94 797 SER A O 1
ATOM 6333 N N . VAL A 1 798 ? -8.002 -14.495 -16.627 1.00 98.50 798 VAL A N 1
ATOM 6334 C CA . VAL A 1 798 ? -8.461 -15.781 -16.068 1.00 98.50 798 VAL A CA 1
ATOM 6335 C C . VAL A 1 798 ? -8.938 -15.619 -14.623 1.00 98.50 798 VAL A C 1
ATOM 6337 O O . VAL A 1 798 ? -10.020 -16.102 -14.277 1.00 98.50 798 VAL A O 1
ATOM 6340 N N . VAL A 1 799 ? -8.163 -14.917 -13.793 1.00 98.62 799 VAL A N 1
ATOM 6341 C CA . VAL A 1 799 ? -8.495 -14.658 -12.384 1.00 98.62 799 VAL A CA 1
ATOM 6342 C C . VAL A 1 799 ? -9.763 -13.808 -12.256 1.00 98.62 799 VAL A C 1
ATOM 6344 O O . VAL A 1 799 ? -10.664 -14.176 -11.502 1.00 98.62 799 VAL A O 1
ATOM 6347 N N . ASP A 1 800 ? -9.880 -12.732 -13.033 1.00 98.25 800 ASP A N 1
ATOM 6348 C CA . ASP A 1 800 ? -11.025 -11.816 -13.012 1.00 98.25 800 ASP A CA 1
ATOM 6349 C C . ASP A 1 800 ? -12.321 -12.521 -13.424 1.00 98.25 800 ASP A C 1
ATOM 6351 O O . ASP A 1 800 ? -13.357 -12.381 -12.768 1.00 98.25 800 ASP A O 1
ATOM 6355 N N . ASN A 1 801 ? -12.269 -13.337 -14.482 1.00 98.31 801 ASN A N 1
ATOM 6356 C CA . ASN A 1 801 ? -13.420 -14.125 -14.919 1.00 98.31 801 ASN A CA 1
ATOM 6357 C C . ASN A 1 801 ? -13.840 -15.151 -13.862 1.00 98.31 801 ASN A C 1
ATOM 6359 O O . ASN A 1 801 ? -15.035 -15.316 -13.599 1.00 98.31 801 ASN A O 1
ATOM 6363 N N . TRP A 1 802 ? -12.877 -15.824 -13.229 1.00 98.38 802 TRP A N 1
ATOM 6364 C CA . TRP A 1 802 ? -13.176 -16.752 -12.144 1.00 98.38 802 TRP A CA 1
ATOM 6365 C C . TRP A 1 802 ? -13.801 -16.030 -10.946 1.00 98.38 802 TRP A C 1
ATOM 6367 O O . TRP A 1 802 ? -14.835 -16.471 -10.443 1.00 98.38 802 TRP A O 1
ATOM 6377 N N . TYR A 1 803 ? -13.247 -14.891 -10.530 1.00 98.50 803 TYR A N 1
ATOM 6378 C CA . TYR A 1 803 ? -1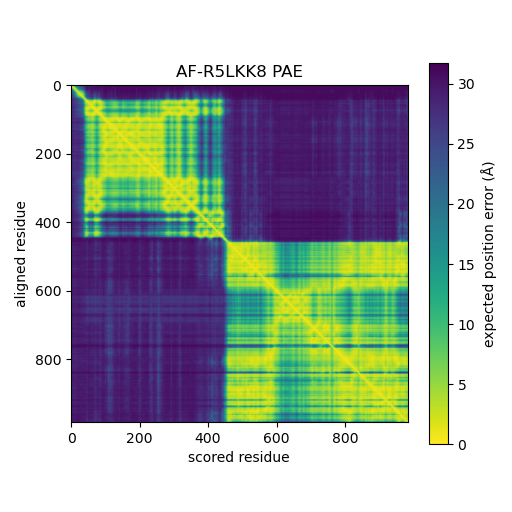3.781 -14.108 -9.418 1.00 98.50 803 TYR A CA 1
ATOM 6379 C C . TYR A 1 803 ? -15.207 -13.634 -9.692 1.00 98.50 803 TYR A C 1
ATOM 6381 O O . TYR A 1 803 ? -16.094 -13.829 -8.861 1.00 98.50 803 TYR A O 1
ATOM 6389 N N . LYS A 1 804 ? -15.457 -13.063 -10.874 1.00 97.75 804 LYS A N 1
ATOM 6390 C CA . LYS A 1 804 ? -16.783 -12.581 -11.278 1.00 97.75 804 LYS A CA 1
ATOM 6391 C C . LYS A 1 804 ? -17.856 -13.665 -11.161 1.00 97.75 804 LYS A C 1
ATOM 6393 O O . LYS A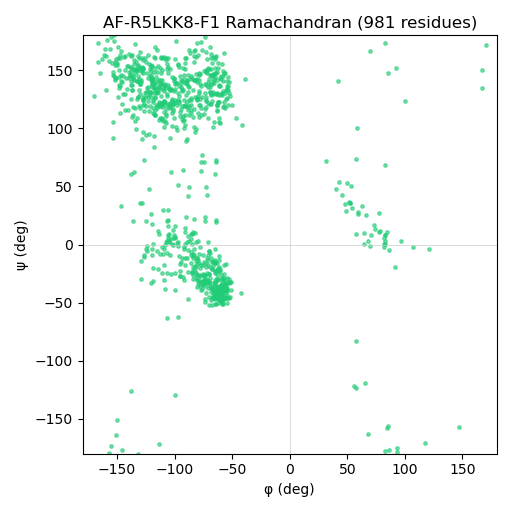 1 804 ? -18.968 -13.375 -10.727 1.00 97.75 804 LYS A O 1
ATOM 6398 N N . ASN A 1 805 ? -17.522 -14.900 -11.527 1.00 97.69 805 ASN A N 1
ATOM 6399 C CA . ASN A 1 805 ? -18.471 -16.011 -11.531 1.00 97.69 805 ASN A CA 1
ATOM 6400 C C . ASN A 1 805 ? -18.671 -16.648 -10.148 1.00 97.69 805 ASN A C 1
ATOM 6402 O O . ASN A 1 805 ? -19.722 -17.236 -9.909 1.00 97.69 805 ASN A O 1
ATOM 6406 N N . ASN A 1 806 ? -17.691 -16.536 -9.246 1.00 97.50 806 ASN A N 1
ATOM 6407 C CA . ASN A 1 806 ? -17.664 -17.325 -8.010 1.00 97.50 806 ASN A CA 1
ATOM 6408 C C . ASN A 1 806 ? -17.702 -16.488 -6.720 1.00 97.50 806 ASN A C 1
ATOM 6410 O O . ASN A 1 806 ? -18.256 -16.933 -5.718 1.00 97.50 806 ASN A O 1
ATOM 6414 N N . LEU A 1 807 ? -17.137 -15.278 -6.722 1.00 97.25 807 LEU A N 1
ATOM 6415 C CA . LEU A 1 807 ? -16.913 -14.475 -5.513 1.00 97.25 807 LEU A CA 1
ATOM 6416 C C . LEU A 1 807 ? -17.615 -13.116 -5.499 1.00 97.25 807 LEU A C 1
ATOM 6418 O O . LEU A 1 807 ? -17.597 -12.454 -4.464 1.00 97.25 807 LEU A O 1
ATOM 6422 N N . LEU A 1 808 ? -18.298 -12.716 -6.574 1.00 96.31 808 LEU A N 1
ATOM 6423 C CA . LEU A 1 808 ? -18.945 -11.400 -6.656 1.00 96.31 808 LEU A CA 1
ATOM 6424 C C . LEU A 1 808 ? -19.947 -11.138 -5.510 1.00 96.31 808 LEU A C 1
ATOM 6426 O O . LEU A 1 808 ? -19.970 -10.061 -4.924 1.00 96.31 808 LEU A O 1
ATOM 6430 N N . ASN A 1 809 ? -20.727 -12.149 -5.111 1.00 95.00 809 ASN A N 1
ATOM 6431 C CA . ASN A 1 809 ? -21.665 -12.042 -3.978 1.00 95.00 809 ASN A CA 1
ATOM 6432 C C . ASN A 1 809 ? -20.972 -11.999 -2.603 1.00 95.00 809 ASN A C 1
ATOM 6434 O O . ASN A 1 809 ? -21.602 -11.715 -1.581 1.00 95.00 809 ASN A O 1
ATOM 6438 N N . TYR A 1 810 ? -19.679 -12.305 -2.575 1.00 95.94 810 TYR A N 1
ATOM 6439 C CA . TYR A 1 810 ? -18.851 -12.389 -1.383 1.00 95.94 810 TYR A CA 1
ATOM 6440 C C . TYR A 1 810 ? -17.856 -11.226 -1.277 1.00 95.94 810 TYR A C 1
ATOM 6442 O O . TYR A 1 810 ? -17.164 -11.130 -0.266 1.00 95.94 810 TYR A O 1
ATOM 6450 N N . THR A 1 811 ? -17.829 -10.294 -2.240 1.00 95.75 811 THR A N 1
ATOM 6451 C CA . THR A 1 811 ? -16.941 -9.118 -2.229 1.00 95.75 811 THR A CA 1
ATOM 6452 C C . THR A 1 811 ? -17.038 -8.319 -0.928 1.00 95.75 811 THR A C 1
ATOM 6454 O O . THR A 1 811 ? -16.027 -7.856 -0.422 1.00 95.75 811 THR A O 1
ATOM 6457 N N . LYS A 1 812 ? -18.215 -8.253 -0.292 1.00 94.44 812 LYS A N 1
ATOM 6458 C CA . LYS A 1 812 ? -18.406 -7.550 0.991 1.00 94.44 812 LYS A CA 1
ATOM 6459 C C . LYS A 1 812 ? -17.651 -8.132 2.197 1.00 94.44 812 LYS A C 1
ATOM 6461 O O . LYS A 1 812 ? -17.603 -7.495 3.250 1.00 94.44 812 LYS A O 1
ATOM 6466 N N . TYR A 1 813 ? -17.118 -9.347 2.081 1.00 96.00 813 TYR A N 1
ATOM 6467 C CA . TYR A 1 813 ? -16.249 -9.970 3.088 1.00 96.00 813 TYR A CA 1
ATOM 6468 C C . TYR A 1 813 ? -14.769 -9.669 2.832 1.00 96.00 813 TYR A C 1
ATOM 6470 O O . TYR A 1 813 ? -13.935 -9.984 3.679 1.00 96.00 813 TYR A O 1
ATOM 6478 N N . LEU A 1 814 ? -14.445 -9.118 1.663 1.00 96.69 814 LEU A N 1
ATOM 6479 C CA . LEU A 1 814 ? -13.084 -8.963 1.184 1.00 96.69 814 LEU A CA 1
ATOM 6480 C C . LEU A 1 814 ? -12.614 -7.524 1.354 1.00 96.69 814 LEU A C 1
ATOM 6482 O O . LEU A 1 814 ? -13.391 -6.579 1.242 1.00 96.69 814 LEU A O 1
ATOM 6486 N N . GLU A 1 815 ? -11.337 -7.390 1.671 1.00 95.19 815 GLU A N 1
ATOM 6487 C CA . GLU A 1 815 ? -10.622 -6.122 1.678 1.00 95.19 815 GLU A CA 1
ATOM 6488 C C . GLU A 1 815 ? -10.161 -5.796 0.256 1.00 95.19 815 GLU A C 1
ATOM 6490 O O . GLU A 1 815 ? -9.703 -6.690 -0.459 1.00 95.19 815 GLU A O 1
ATOM 6495 N N . ASP A 1 816 ? -10.228 -4.522 -0.135 1.00 94.31 816 ASP A N 1
ATOM 6496 C CA . ASP A 1 816 ? -9.520 -4.035 -1.320 1.00 94.31 816 ASP A CA 1
ATOM 6497 C C . ASP A 1 816 ? -8.030 -3.854 -1.004 1.00 94.31 816 ASP A C 1
ATOM 6499 O O . ASP A 1 816 ? -7.531 -2.750 -0.802 1.00 94.31 816 ASP A O 1
ATOM 6503 N N . ALA A 1 817 ? -7.345 -4.985 -0.842 1.00 92.25 817 ALA A N 1
ATOM 6504 C CA . ALA A 1 817 ? -5.953 -5.016 -0.431 1.00 92.25 817 ALA A CA 1
ATOM 6505 C C . ALA A 1 817 ? -5.018 -4.547 -1.553 1.00 92.25 817 ALA A C 1
ATOM 6507 O O . ALA A 1 817 ? -5.255 -4.795 -2.735 1.00 92.25 817 ALA A O 1
ATOM 6508 N N . ASN A 1 818 ? -3.890 -3.963 -1.154 1.00 92.94 818 ASN A N 1
ATOM 6509 C CA . ASN A 1 818 ? -2.808 -3.620 -2.067 1.00 92.94 818 ASN A CA 1
ATOM 6510 C C . ASN A 1 818 ? -2.064 -4.888 -2.518 1.00 92.94 818 ASN A C 1
ATOM 6512 O O . ASN A 1 818 ? -1.449 -5.595 -1.714 1.00 92.94 818 ASN A O 1
ATOM 6516 N N . TRP A 1 819 ? -2.086 -5.168 -3.820 1.00 93.25 819 TRP A N 1
ATOM 6517 C CA . TRP A 1 819 ? -1.310 -6.236 -4.450 1.00 93.25 819 TRP A CA 1
ATOM 6518 C C . TRP A 1 819 ? -0.059 -5.654 -5.094 1.00 93.25 819 TRP A C 1
ATOM 6520 O O . TRP A 1 819 ? -0.137 -4.653 -5.795 1.00 93.25 819 TRP A O 1
ATOM 6530 N N . CYS A 1 820 ? 1.093 -6.285 -4.876 1.00 90.56 820 CYS A N 1
ATOM 6531 C CA . CYS A 1 820 ? 2.373 -5.759 -5.338 1.00 90.56 820 CYS A CA 1
ATOM 6532 C C . CYS A 1 820 ? 3.033 -6.715 -6.331 1.00 90.56 820 CYS A C 1
ATOM 6534 O O . CYS A 1 820 ? 3.456 -7.811 -5.955 1.00 90.56 820 CYS A O 1
ATOM 6536 N N . SER A 1 821 ? 3.136 -6.294 -7.594 1.00 86.19 821 SER A N 1
ATOM 6537 C CA . SER A 1 821 ? 3.955 -7.012 -8.579 1.00 86.19 821 SER A CA 1
ATOM 6538 C C . SER A 1 821 ? 5.441 -6.719 -8.366 1.00 86.19 821 SER A C 1
ATOM 6540 O O . SER A 1 821 ? 6.239 -7.647 -8.374 1.00 86.19 821 SER A O 1
ATOM 6542 N N . ASP A 1 822 ? 5.788 -5.468 -8.044 1.00 91.06 822 ASP A N 1
ATOM 6543 C CA . ASP A 1 822 ? 7.158 -4.980 -7.833 1.00 91.06 822 ASP A CA 1
ATOM 6544 C C . ASP A 1 822 ? 8.073 -5.200 -9.051 1.00 91.06 822 ASP A C 1
ATOM 6546 O O . ASP A 1 822 ? 8.959 -6.059 -9.072 1.00 91.06 822 ASP A O 1
ATOM 6550 N N . ARG A 1 823 ? 7.849 -4.394 -10.092 1.00 93.12 823 ARG A N 1
ATOM 6551 C CA . ARG A 1 823 ? 8.627 -4.361 -11.339 1.00 93.12 823 ARG A CA 1
ATOM 6552 C C . ARG A 1 823 ? 9.890 -3.502 -11.209 1.00 93.12 823 ARG A C 1
ATOM 6554 O O . ARG A 1 823 ? 10.450 -3.072 -12.215 1.00 93.12 823 ARG A O 1
ATOM 6561 N N . THR A 1 824 ? 10.383 -3.278 -9.990 1.00 92.38 824 THR A N 1
ATOM 6562 C CA . THR A 1 824 ? 11.645 -2.567 -9.762 1.00 92.38 824 THR A CA 1
ATOM 6563 C C . THR A 1 824 ? 12.804 -3.338 -10.395 1.00 92.38 824 THR A C 1
ATOM 6565 O O . THR A 1 824 ? 13.045 -4.502 -10.070 1.00 92.38 824 THR A O 1
ATOM 6568 N N . ILE A 1 825 ? 13.537 -2.693 -11.300 1.00 91.62 825 ILE A N 1
ATOM 6569 C CA . ILE A 1 825 ? 14.708 -3.273 -11.966 1.00 91.62 825 ILE A CA 1
ATOM 6570 C C . ILE A 1 825 ? 15.911 -3.204 -11.019 1.00 91.62 825 ILE A C 1
ATOM 6572 O O . ILE A 1 825 ? 16.066 -2.232 -10.286 1.00 91.62 825 ILE A O 1
ATOM 6576 N N . SER A 1 826 ? 16.751 -4.240 -11.005 1.00 90.38 826 SER A N 1
ATOM 6577 C CA . SER A 1 826 ? 17.920 -4.325 -10.111 1.00 90.38 826 SER A CA 1
ATOM 6578 C C . SER A 1 826 ? 19.265 -4.217 -10.820 1.00 90.38 826 SER A C 1
ATOM 6580 O O . SER A 1 826 ? 20.249 -3.829 -10.193 1.00 90.38 826 SER A O 1
ATOM 6582 N N . ASP A 1 827 ? 19.331 -4.557 -12.106 1.00 87.81 827 ASP A N 1
ATOM 6583 C CA . ASP A 1 827 ? 20.563 -4.534 -12.892 1.00 87.81 827 ASP A CA 1
ATOM 6584 C C . ASP A 1 827 ? 20.292 -4.364 -14.395 1.00 87.81 827 ASP A C 1
ATOM 6586 O O . ASP A 1 827 ? 19.153 -4.143 -14.812 1.00 87.81 827 ASP A O 1
ATOM 6590 N N . SER A 1 828 ? 21.360 -4.478 -15.198 1.00 85.25 828 SER A N 1
ATOM 6591 C CA . SER A 1 828 ? 21.373 -4.288 -16.656 1.00 85.25 828 SER A CA 1
ATOM 6592 C C . SER A 1 828 ? 21.154 -2.829 -17.085 1.00 85.25 828 SER A C 1
ATOM 6594 O O . SER A 1 828 ? 20.760 -1.980 -16.291 1.00 85.25 828 SER A O 1
ATOM 6596 N N . SER A 1 829 ? 21.418 -2.505 -18.352 1.00 84.88 829 SER A N 1
ATOM 6597 C CA . SER A 1 829 ? 21.202 -1.153 -18.877 1.00 84.88 829 SER A CA 1
ATOM 6598 C C . SER A 1 829 ? 19.728 -0.742 -18.887 1.00 84.88 829 SER A C 1
ATOM 6600 O O . SER A 1 829 ? 19.429 0.445 -18.905 1.00 84.88 829 SER A O 1
ATOM 6602 N N . LEU A 1 830 ? 18.770 -1.671 -18.755 1.00 88.88 830 LEU A N 1
ATOM 6603 C CA . LEU A 1 830 ? 17.379 -1.265 -18.513 1.00 88.88 830 LEU A CA 1
ATOM 6604 C C . LEU A 1 830 ? 17.212 -0.549 -17.158 1.00 88.88 830 LEU A C 1
ATOM 6606 O O . LEU A 1 830 ? 16.282 0.233 -17.000 1.00 88.88 830 LEU A O 1
ATOM 6610 N N . LEU A 1 831 ? 18.101 -0.758 -16.180 1.00 90.06 831 LEU A N 1
ATOM 6611 C CA . LEU A 1 831 ? 18.038 -0.063 -14.894 1.00 90.06 831 LEU A CA 1
ATOM 6612 C C . LEU A 1 831 ? 18.108 1.455 -15.071 1.00 90.06 831 LEU A C 1
ATOM 6614 O O . LEU A 1 831 ? 17.256 2.178 -14.558 1.00 90.06 831 LEU A O 1
ATOM 6618 N N . SER A 1 832 ? 19.105 1.939 -15.810 1.00 89.12 832 SER A N 1
ATOM 6619 C CA . SER A 1 832 ? 19.299 3.363 -16.071 1.00 89.12 832 SER A CA 1
ATOM 6620 C C . SER A 1 832 ? 20.243 3.589 -17.245 1.00 89.12 832 SER A C 1
ATOM 6622 O O . SER A 1 832 ? 21.103 2.757 -17.544 1.00 89.12 832 SER A O 1
ATOM 6624 N N . LYS A 1 833 ? 20.166 4.786 -17.842 1.00 87.25 833 LYS A N 1
ATOM 6625 C CA . LYS A 1 833 ? 21.128 5.228 -18.866 1.00 87.25 833 LYS A CA 1
ATOM 6626 C C . LYS A 1 833 ? 22.592 5.108 -18.416 1.00 87.25 833 LYS A C 1
ATOM 6628 O O . LYS A 1 833 ? 23.451 4.842 -19.250 1.00 87.25 833 LYS A O 1
ATOM 6633 N N . ASP A 1 834 ? 22.842 5.236 -17.111 1.00 87.44 834 ASP A N 1
ATOM 6634 C CA . ASP A 1 834 ? 24.170 5.231 -16.490 1.00 87.44 834 ASP A CA 1
ATOM 6635 C C . ASP A 1 834 ? 24.644 3.827 -16.061 1.00 87.44 834 ASP A C 1
ATOM 6637 O O . ASP A 1 834 ? 25.638 3.705 -15.336 1.00 87.44 834 ASP A O 1
ATOM 6641 N N . THR A 1 835 ? 23.943 2.774 -16.488 1.00 86.50 835 THR A N 1
ATOM 6642 C CA . THR A 1 835 ? 24.314 1.372 -16.264 1.00 86.50 835 THR A CA 1
ATOM 6643 C C . THR A 1 835 ? 24.750 0.736 -17.578 1.00 86.50 835 THR A C 1
ATOM 6645 O O . THR A 1 835 ? 24.085 0.894 -18.598 1.00 86.50 835 THR A O 1
ATOM 6648 N N . ASP A 1 836 ? 25.868 0.013 -17.577 1.00 78.50 836 ASP A N 1
ATOM 6649 C CA . ASP A 1 836 ? 26.388 -0.613 -18.793 1.00 78.50 836 ASP A CA 1
ATOM 6650 C C . ASP A 1 836 ? 25.460 -1.708 -19.317 1.00 78.50 836 ASP A C 1
ATOM 6652 O O . ASP A 1 836 ? 24.954 -2.538 -18.554 1.00 78.50 836 ASP A O 1
ATOM 6656 N N . ALA A 1 837 ? 25.298 -1.758 -20.639 1.00 70.31 837 ALA A N 1
ATOM 6657 C CA . ALA A 1 837 ? 24.754 -2.932 -21.303 1.00 70.31 837 ALA A CA 1
ATOM 6658 C C . ALA A 1 837 ? 25.700 -4.116 -21.031 1.00 70.31 837 ALA A C 1
ATOM 6660 O O . ALA A 1 837 ? 26.826 -4.173 -21.528 1.00 70.31 837 ALA A O 1
ATOM 6661 N N . SER A 1 838 ? 25.272 -5.021 -20.150 1.00 59.44 838 SER A N 1
ATOM 6662 C CA . SER A 1 838 ? 26.118 -6.073 -19.592 1.00 59.44 838 SER A CA 1
ATOM 6663 C C . SER A 1 838 ? 26.220 -7.300 -20.512 1.00 59.44 838 SER A C 1
ATOM 6665 O O . SER A 1 838 ? 25.459 -7.478 -21.464 1.00 59.44 838 SER A O 1
ATOM 6667 N N . ASN A 1 839 ? 27.190 -8.167 -20.198 1.00 54.59 839 ASN A N 1
ATOM 6668 C CA . ASN A 1 839 ? 27.482 -9.403 -20.938 1.00 54.59 839 ASN A CA 1
ATOM 6669 C C . ASN A 1 839 ? 26.400 -10.481 -20.782 1.00 54.59 839 ASN A C 1
ATOM 6671 O O . ASN A 1 839 ? 26.291 -11.364 -21.637 1.00 54.59 839 ASN A O 1
ATOM 6675 N N . ASP A 1 840 ? 25.661 -10.433 -19.671 1.00 57.12 840 ASP A N 1
ATOM 6676 C CA . ASP A 1 840 ? 24.608 -11.381 -19.328 1.00 57.12 840 ASP A CA 1
ATOM 6677 C C . ASP A 1 840 ? 23.271 -10.772 -19.722 1.00 57.12 840 ASP A C 1
ATOM 6679 O O . ASP A 1 840 ? 22.897 -9.695 -19.275 1.00 57.12 840 ASP A O 1
ATOM 6683 N N . SER A 1 841 ? 22.545 -11.452 -20.607 1.00 62.09 841 SER A N 1
ATOM 6684 C CA . SER A 1 841 ? 21.361 -10.902 -21.282 1.00 62.09 841 SER A CA 1
ATOM 6685 C C . SER A 1 841 ? 20.124 -10.785 -20.381 1.00 62.09 841 SER A C 1
ATOM 6687 O O . SER A 1 841 ? 19.014 -10.760 -20.910 1.00 62.09 841 SER A O 1
ATOM 6689 N N . TYR A 1 842 ? 20.306 -10.781 -19.059 1.00 77.62 842 TYR A N 1
ATOM 6690 C CA . TYR A 1 842 ? 19.251 -10.752 -18.058 1.00 77.62 842 TYR A CA 1
ATOM 6691 C C . TYR A 1 842 ? 19.147 -9.351 -17.463 1.00 77.62 842 TYR A C 1
ATOM 6693 O O . TYR A 1 842 ? 20.077 -8.869 -16.823 1.00 77.62 842 TYR A O 1
ATOM 6701 N N . THR A 1 843 ? 17.996 -8.718 -17.646 1.00 87.19 843 THR A N 1
ATOM 6702 C CA . THR A 1 843 ? 17.534 -7.687 -16.720 1.00 87.19 843 THR A CA 1
ATOM 6703 C C . THR A 1 843 ? 16.793 -8.392 -15.596 1.00 87.19 843 THR A C 1
ATOM 6705 O O . THR A 1 843 ? 15.758 -9.010 -15.843 1.00 87.19 843 THR A O 1
ATOM 6708 N N . HIS A 1 844 ? 17.298 -8.324 -14.372 1.00 90.62 844 HIS A N 1
ATOM 6709 C CA . HIS A 1 844 ? 16.632 -8.888 -13.207 1.00 90.62 844 HIS A CA 1
ATOM 6710 C C . HIS A 1 844 ? 15.747 -7.851 -12.526 1.00 90.62 844 HIS A C 1
ATOM 6712 O O . HIS A 1 844 ? 16.100 -6.677 -12.383 1.00 90.62 844 HIS A O 1
ATOM 6718 N N . PHE A 1 845 ? 14.598 -8.320 -12.051 1.00 92.88 845 PHE A N 1
ATOM 6719 C CA . PHE A 1 845 ? 13.735 -7.547 -11.171 1.00 92.88 845 PHE A CA 1
ATOM 6720 C C . PHE A 1 845 ? 14.090 -7.823 -9.709 1.00 92.88 845 PHE A C 1
ATOM 6722 O O . PHE A 1 845 ? 14.706 -8.838 -9.373 1.00 92.88 845 PHE A O 1
ATOM 6729 N N . ILE A 1 846 ? 13.680 -6.929 -8.819 1.00 92.31 846 ILE A N 1
ATOM 6730 C CA . ILE A 1 846 ? 14.075 -6.942 -7.408 1.00 92.31 846 ILE A CA 1
ATOM 6731 C C . ILE A 1 846 ? 13.698 -8.233 -6.675 1.00 92.31 846 ILE A C 1
ATOM 6733 O O . ILE A 1 846 ? 14.434 -8.663 -5.787 1.00 92.31 846 ILE A O 1
ATOM 6737 N N . GLY A 1 847 ? 12.630 -8.922 -7.093 1.00 92.31 847 GLY A N 1
ATOM 6738 C CA . GLY A 1 847 ? 12.266 -10.239 -6.565 1.00 92.31 847 GLY A CA 1
ATOM 6739 C C . GLY A 1 847 ? 13.373 -11.288 -6.737 1.00 92.31 847 GLY A C 1
ATOM 6740 O O . GLY A 1 847 ? 13.650 -12.053 -5.812 1.00 92.31 847 GLY A O 1
ATOM 6741 N N . TYR A 1 848 ? 14.080 -11.277 -7.873 1.00 92.25 848 TYR A N 1
ATOM 6742 C CA . TYR A 1 848 ? 15.242 -12.141 -8.103 1.00 92.25 848 TYR A CA 1
ATOM 6743 C C . TYR A 1 848 ? 16.360 -11.834 -7.101 1.00 92.25 848 TYR A C 1
ATOM 6745 O O . TYR A 1 848 ? 16.935 -12.737 -6.490 1.00 92.25 848 TYR A O 1
ATOM 6753 N N . TYR A 1 849 ? 16.626 -10.548 -6.873 1.00 92.56 849 TYR A N 1
ATOM 6754 C CA . TYR A 1 849 ? 17.657 -10.115 -5.940 1.00 92.56 849 TYR A CA 1
ATOM 6755 C C . TYR A 1 849 ? 17.325 -10.502 -4.494 1.00 92.56 849 TYR A C 1
ATOM 6757 O O . TYR A 1 849 ? 18.178 -11.033 -3.777 1.00 92.56 849 TYR A O 1
ATOM 6765 N N . ARG A 1 850 ? 16.060 -10.334 -4.089 1.00 92.31 850 ARG A N 1
ATOM 6766 C CA . ARG A 1 850 ? 15.549 -10.796 -2.792 1.00 92.31 850 ARG A CA 1
ATOM 6767 C C . ARG A 1 850 ? 15.697 -12.303 -2.609 1.00 92.31 850 ARG A C 1
ATOM 6769 O O . ARG A 1 850 ? 16.020 -12.735 -1.503 1.00 92.31 850 ARG A O 1
ATOM 6776 N N . LEU A 1 851 ? 15.534 -13.100 -3.663 1.00 92.12 851 LEU A N 1
ATOM 6777 C CA . LEU A 1 851 ? 15.692 -14.551 -3.587 1.00 92.12 851 LEU A CA 1
ATOM 6778 C C . LEU A 1 851 ? 17.162 -14.985 -3.462 1.00 92.12 851 LEU A C 1
ATOM 6780 O O . LEU A 1 851 ? 17.492 -15.777 -2.580 1.00 92.12 851 LEU A O 1
ATOM 6784 N N . TYR A 1 852 ? 18.046 -14.474 -4.325 1.00 89.56 852 TYR A N 1
ATOM 6785 C CA . TYR A 1 852 ? 19.406 -15.013 -4.477 1.00 89.56 852 TYR A CA 1
ATOM 6786 C C . TYR A 1 852 ? 20.485 -14.287 -3.664 1.00 89.56 852 TYR A C 1
ATOM 6788 O O . TYR A 1 852 ? 21.511 -14.891 -3.352 1.00 89.56 852 TYR A O 1
ATOM 6796 N N . TYR A 1 853 ? 20.270 -13.029 -3.269 1.00 88.56 853 TYR A N 1
ATOM 6797 C CA . TYR A 1 853 ? 21.296 -12.223 -2.603 1.00 88.56 853 TYR A CA 1
ATOM 6798 C C . TYR A 1 853 ? 20.905 -11.908 -1.158 1.00 88.56 853 TYR A C 1
ATOM 6800 O O . TYR A 1 853 ? 19.878 -11.292 -0.870 1.00 88.56 853 TYR A O 1
ATOM 6808 N N . GLY A 1 854 ? 21.743 -12.335 -0.208 1.00 81.12 854 GLY A N 1
ATOM 6809 C CA . GLY A 1 854 ? 21.482 -12.218 1.233 1.00 81.12 854 GLY A CA 1
ATOM 6810 C C . GLY A 1 854 ? 21.297 -10.785 1.747 1.00 81.12 854 GLY A C 1
ATOM 6811 O O . GLY A 1 854 ? 20.580 -10.590 2.723 1.00 81.12 854 GLY A O 1
ATOM 6812 N N . SER A 1 855 ? 21.880 -9.786 1.076 1.00 85.12 855 SER A N 1
ATOM 6813 C CA . SER A 1 855 ? 21.770 -8.366 1.442 1.00 85.12 855 SER A CA 1
ATOM 6814 C C . SER A 1 855 ? 20.377 -7.769 1.219 1.00 85.12 855 SER A C 1
ATOM 6816 O O . SER A 1 855 ? 20.061 -6.737 1.806 1.00 85.12 855 SER A O 1
ATOM 6818 N N . TYR A 1 856 ? 19.541 -8.401 0.391 1.00 87.62 856 TYR A N 1
ATOM 6819 C CA . TYR A 1 856 ? 18.204 -7.913 0.056 1.00 87.62 856 TYR A CA 1
ATOM 6820 C C . TYR A 1 856 ? 17.155 -8.584 0.941 1.00 87.62 856 TYR A C 1
ATOM 6822 O O . TYR A 1 856 ? 17.114 -9.814 1.055 1.00 87.62 856 TYR A O 1
ATOM 6830 N N . LYS A 1 857 ? 16.309 -7.774 1.582 1.00 87.56 857 LYS A N 1
ATOM 6831 C CA . LYS A 1 857 ? 15.259 -8.244 2.493 1.00 87.56 857 LYS A CA 1
ATOM 6832 C C . LYS A 1 857 ? 13.968 -8.543 1.734 1.00 87.56 857 LYS A C 1
ATOM 6834 O O . LYS A 1 857 ? 13.662 -7.860 0.763 1.00 87.56 857 LYS A O 1
ATOM 6839 N N . LEU A 1 858 ? 13.235 -9.554 2.198 1.00 91.06 858 LEU A N 1
ATOM 6840 C CA . LEU A 1 858 ? 11.865 -9.830 1.759 1.00 91.06 858 LEU A CA 1
ATOM 6841 C C . LEU A 1 858 ? 10.936 -8.683 2.182 1.00 91.06 858 LEU A C 1
ATOM 6843 O O . LEU A 1 858 ? 11.203 -8.026 3.190 1.00 91.06 858 LEU A O 1
ATOM 6847 N N . SER A 1 859 ? 9.864 -8.456 1.426 1.00 87.12 859 SER A N 1
ATOM 6848 C CA . SER A 1 859 ? 8.889 -7.399 1.681 1.00 87.12 859 SER A CA 1
ATOM 6849 C C . SER A 1 859 ? 7.454 -7.890 1.500 1.00 87.12 859 SER A C 1
ATOM 6851 O O . SER A 1 859 ? 7.126 -8.563 0.523 1.00 87.12 859 SER A O 1
ATOM 6853 N N . PHE A 1 860 ? 6.580 -7.497 2.428 1.00 87.81 860 PHE A N 1
ATOM 6854 C CA . PHE A 1 860 ? 5.126 -7.605 2.264 1.00 87.81 860 PHE A CA 1
ATOM 6855 C C . PHE A 1 860 ? 4.494 -6.330 1.702 1.00 87.81 860 PHE A C 1
ATOM 6857 O O . PHE A 1 860 ? 3.327 -6.359 1.319 1.00 87.81 860 PHE A O 1
ATOM 6864 N N . THR A 1 861 ? 5.256 -5.236 1.652 1.00 82.50 861 THR A N 1
ATOM 6865 C CA . THR A 1 861 ? 4.820 -3.928 1.167 1.00 82.50 861 THR A CA 1
ATOM 6866 C C . THR A 1 861 ? 5.420 -3.626 -0.202 1.00 82.50 861 THR A C 1
ATOM 6868 O O . THR A 1 861 ? 6.478 -4.148 -0.572 1.00 82.50 861 THR A O 1
ATOM 6871 N N . CYS A 1 862 ? 4.738 -2.767 -0.955 1.00 82.69 862 CYS A N 1
ATOM 6872 C CA . CYS A 1 862 ? 5.205 -2.301 -2.253 1.00 82.69 862 CYS A CA 1
ATOM 6873 C C . CYS A 1 862 ? 5.957 -0.982 -2.095 1.00 82.69 862 CYS A C 1
ATOM 6875 O O . CYS A 1 862 ? 5.363 0.014 -1.693 1.00 82.69 862 CYS A O 1
ATOM 6877 N N . ALA A 1 863 ? 7.252 -0.969 -2.411 1.00 79.75 863 ALA A N 1
ATOM 6878 C CA . ALA A 1 863 ? 8.035 0.267 -2.403 1.00 79.75 863 ALA A CA 1
ATOM 6879 C C . ALA A 1 863 ? 7.723 1.148 -3.626 1.00 79.75 863 ALA A C 1
ATOM 6881 O O . ALA A 1 863 ? 7.726 2.371 -3.523 1.00 79.75 863 ALA A O 1
ATOM 6882 N N . ASN A 1 864 ? 7.437 0.528 -4.777 1.00 83.12 864 ASN A N 1
ATOM 6883 C CA . ASN A 1 864 ? 7.066 1.233 -5.998 1.00 83.12 864 ASN A CA 1
ATOM 6884 C C . ASN A 1 864 ? 5.551 1.472 -6.037 1.00 83.12 864 ASN A C 1
ATOM 6886 O O . ASN A 1 864 ? 4.775 0.529 -6.196 1.00 83.12 864 ASN A O 1
ATOM 6890 N N . SER A 1 865 ? 5.126 2.732 -5.925 1.00 85.06 865 SER A N 1
ATOM 6891 C CA . SER A 1 865 ? 3.707 3.106 -5.939 1.00 85.06 865 SER A CA 1
ATOM 6892 C C . SER A 1 865 ? 3.005 2.755 -7.254 1.00 85.06 865 SER A C 1
ATOM 6894 O O . SER A 1 865 ? 1.832 2.392 -7.229 1.00 85.06 865 SER A O 1
ATOM 6896 N N . ASN A 1 866 ? 3.722 2.759 -8.385 1.00 85.19 866 ASN A N 1
ATOM 6897 C CA . ASN A 1 866 ? 3.177 2.350 -9.687 1.00 85.19 866 ASN A CA 1
ATOM 6898 C C . ASN A 1 866 ? 2.849 0.847 -9.759 1.00 85.19 866 ASN A C 1
ATOM 6900 O O . ASN A 1 866 ? 2.156 0.410 -10.676 1.00 85.19 866 ASN A O 1
ATOM 6904 N N . ASP A 1 867 ? 3.343 0.044 -8.816 1.00 89.19 867 ASP A N 1
ATOM 6905 C CA . ASP A 1 867 ? 3.108 -1.401 -8.756 1.00 89.19 867 ASP A CA 1
ATOM 6906 C C . ASP A 1 867 ? 2.086 -1.812 -7.692 1.00 89.19 867 ASP A C 1
ATOM 6908 O O . ASP A 1 867 ? 1.867 -3.011 -7.500 1.00 89.19 867 ASP A O 1
ATOM 6912 N N . ILE A 1 868 ? 1.460 -0.840 -7.019 1.00 91.62 868 ILE A N 1
ATOM 6913 C CA . ILE A 1 868 ? 0.334 -1.070 -6.116 1.00 91.62 868 ILE A CA 1
ATOM 6914 C C . ILE A 1 868 ? -0.931 -1.238 -6.958 1.00 91.62 868 ILE A C 1
ATOM 6916 O O . ILE A 1 868 ? -1.399 -0.302 -7.601 1.00 91.62 868 ILE A O 1
ATOM 6920 N N . LEU A 1 869 ? -1.491 -2.444 -6.944 1.00 93.06 869 LEU A N 1
ATOM 6921 C CA . LEU A 1 869 ? -2.712 -2.801 -7.658 1.00 93.06 869 LEU A CA 1
ATOM 6922 C C . LEU A 1 869 ? -3.850 -3.023 -6.655 1.00 93.06 869 LEU A C 1
ATOM 6924 O O . LEU A 1 869 ? -3.727 -3.852 -5.755 1.00 93.06 869 LEU A O 1
ATOM 6928 N N . ASN A 1 870 ? -4.948 -2.290 -6.817 1.00 94.00 870 ASN A N 1
ATOM 6929 C CA . ASN A 1 870 ? -6.193 -2.399 -6.047 1.00 94.00 870 ASN A CA 1
ATOM 6930 C C . ASN A 1 870 ? -7.350 -1.817 -6.887 1.00 94.00 870 ASN A C 1
ATOM 6932 O O . ASN A 1 870 ? -7.117 -1.361 -8.010 1.00 94.00 870 ASN A O 1
ATOM 6936 N N . THR A 1 871 ? -8.584 -1.799 -6.376 1.00 93.50 871 THR A N 1
ATOM 6937 C CA . THR A 1 871 ? -9.744 -1.359 -7.175 1.00 93.50 871 THR A CA 1
ATOM 6938 C C . THR A 1 871 ? -9.811 0.134 -7.504 1.00 93.50 871 THR A C 1
ATOM 6940 O O . THR A 1 871 ? -10.653 0.538 -8.308 1.00 93.50 871 THR A O 1
ATOM 6943 N N . SER A 1 872 ? -8.902 0.953 -6.963 1.00 91.56 872 SER A N 1
ATOM 6944 C CA . SER A 1 872 ? -8.738 2.351 -7.389 1.00 91.56 872 SER A CA 1
ATOM 6945 C C . SER A 1 872 ? -7.987 2.496 -8.721 1.00 91.56 872 SER A C 1
ATOM 6947 O O . SER A 1 872 ? -8.091 3.537 -9.369 1.00 91.56 872 SER A O 1
ATOM 6949 N N . ILE A 1 873 ? -7.265 1.457 -9.159 1.00 91.56 873 ILE A N 1
ATOM 6950 C CA . ILE A 1 873 ? -6.541 1.450 -10.432 1.00 91.56 873 ILE A CA 1
ATOM 6951 C C . ILE A 1 873 ? -7.499 1.108 -11.575 1.00 91.56 873 ILE A C 1
ATOM 6953 O O . ILE A 1 873 ? -8.179 0.078 -11.562 1.00 91.56 873 ILE A O 1
ATOM 6957 N N . GLU A 1 874 ? -7.526 1.957 -12.603 1.00 89.38 874 GLU A N 1
ATOM 6958 C CA . GLU A 1 874 ? -8.341 1.734 -13.796 1.00 89.38 874 GLU A CA 1
ATOM 6959 C C . GLU A 1 874 ? -8.029 0.361 -14.422 1.00 89.38 874 GLU A C 1
ATOM 6961 O O . GLU A 1 874 ? -6.882 0.027 -14.695 1.00 89.38 874 GLU A O 1
ATOM 6966 N N . GLY A 1 875 ? -9.059 -0.468 -14.621 1.00 85.56 875 GLY A N 1
ATOM 6967 C CA . GLY A 1 875 ? -8.918 -1.831 -15.157 1.00 85.56 875 GLY A CA 1
ATOM 6968 C C . GLY A 1 875 ? -8.739 -2.934 -14.103 1.00 85.56 875 GLY A C 1
ATOM 6969 O O . GLY A 1 875 ? -9.066 -4.093 -14.379 1.00 85.56 875 GLY A O 1
ATOM 6970 N N . PHE A 1 876 ? -8.345 -2.616 -12.868 1.00 93.94 876 PHE A N 1
ATOM 6971 C CA . PHE A 1 876 ? -8.267 -3.588 -11.773 1.00 93.94 876 PHE A CA 1
ATOM 6972 C C . PHE A 1 876 ? -9.601 -3.639 -11.011 1.00 93.94 876 PHE A C 1
ATOM 6974 O O . PHE A 1 876 ? -9.845 -2.885 -10.085 1.00 93.94 876 PHE A O 1
ATOM 6981 N N . LYS A 1 877 ? -10.535 -4.499 -11.431 1.00 93.62 877 LYS A N 1
ATOM 6982 C CA . LYS A 1 877 ? -11.943 -4.417 -10.977 1.00 93.62 877 LYS A CA 1
ATOM 6983 C C . LYS A 1 877 ? -12.278 -5.231 -9.731 1.00 93.62 877 LYS A C 1
ATOM 6985 O O . LYS A 1 877 ? -13.337 -5.020 -9.142 1.00 93.62 877 LYS A O 1
ATOM 6990 N N . TYR A 1 878 ? -11.442 -6.199 -9.374 1.00 96.94 878 TYR A N 1
ATOM 6991 C CA . TYR A 1 878 ? -11.756 -7.189 -8.349 1.00 96.94 878 TYR A CA 1
ATOM 6992 C C . TYR A 1 878 ? -10.611 -7.299 -7.340 1.00 96.94 878 TYR A C 1
ATOM 6994 O O . TYR A 1 878 ? -9.461 -7.352 -7.762 1.00 96.94 878 TYR A O 1
ATOM 7002 N N . PRO A 1 879 ? -10.895 -7.395 -6.027 1.00 96.62 879 PRO A N 1
ATOM 7003 C CA . PRO A 1 879 ? -9.875 -7.484 -4.981 1.00 96.62 879 PRO A CA 1
ATOM 7004 C C . PRO A 1 879 ? -9.267 -8.898 -4.898 1.00 96.62 879 PRO A C 1
ATOM 7006 O O . PRO A 1 879 ? -9.434 -9.626 -3.916 1.00 96.62 879 PRO A O 1
ATOM 7009 N N . VAL A 1 880 ? -8.608 -9.326 -5.973 1.00 97.94 880 VAL A N 1
ATOM 7010 C CA . VAL A 1 880 ? -8.014 -10.656 -6.139 1.00 97.94 880 VAL A CA 1
ATOM 7011 C C . VAL A 1 880 ? -6.771 -10.563 -7.023 1.00 97.94 880 VAL A C 1
ATOM 7013 O O . VAL A 1 880 ? -6.769 -9.896 -8.055 1.00 97.94 880 VAL A O 1
ATOM 7016 N N . ALA A 1 881 ? -5.708 -11.263 -6.641 1.00 97.62 881 ALA A N 1
ATOM 7017 C CA . ALA A 1 881 ? -4.520 -11.423 -7.477 1.00 97.62 881 ALA A CA 1
ATOM 7018 C C . ALA A 1 881 ? -3.845 -12.769 -7.178 1.00 97.62 881 ALA A C 1
ATOM 7020 O O . ALA A 1 881 ? -4.514 -13.729 -6.798 1.00 97.62 881 ALA A O 1
ATOM 7021 N N . LEU A 1 882 ? -2.529 -12.861 -7.359 1.00 97.81 882 LEU A N 1
ATOM 7022 C CA . LEU A 1 882 ? -1.715 -14.028 -7.012 1.00 97.81 882 LEU A CA 1
ATOM 7023 C C . LEU A 1 882 ? -0.833 -13.708 -5.797 1.00 97.81 882 LEU A C 1
ATOM 7025 O O . LEU A 1 882 ? -0.594 -12.540 -5.490 1.00 97.81 882 LEU A O 1
ATOM 7029 N N . LEU A 1 883 ? -0.321 -14.739 -5.122 1.00 97.56 883 LEU A N 1
ATOM 7030 C CA . LEU A 1 883 ? 0.698 -14.537 -4.087 1.00 97.56 883 LEU A CA 1
ATOM 7031 C C . LEU A 1 883 ? 2.043 -14.128 -4.694 1.00 97.56 883 LEU A C 1
ATOM 7033 O O . LEU A 1 883 ? 2.386 -14.515 -5.818 1.00 97.56 883 LEU A O 1
ATOM 7037 N N . THR A 1 884 ? 2.823 -13.380 -3.922 1.00 96.62 884 THR A N 1
ATOM 7038 C CA . THR A 1 884 ? 4.186 -12.985 -4.293 1.00 96.62 884 THR A CA 1
ATOM 7039 C C . THR A 1 884 ? 5.195 -14.095 -3.999 1.00 96.62 884 THR A C 1
ATOM 7041 O O . THR A 1 884 ? 4.952 -14.996 -3.193 1.00 96.62 884 THR A O 1
ATOM 7044 N N . LEU A 1 885 ? 6.367 -14.015 -4.633 1.00 95.88 885 LEU A N 1
ATOM 7045 C CA . LEU A 1 885 ? 7.519 -14.860 -4.310 1.00 95.88 885 LEU A CA 1
ATOM 7046 C C . LEU A 1 885 ? 7.840 -14.803 -2.813 1.00 95.88 885 LEU A C 1
ATOM 7048 O O . LEU A 1 885 ? 8.032 -15.837 -2.178 1.00 95.88 885 LEU A O 1
ATOM 7052 N N . ASP A 1 886 ? 7.855 -13.599 -2.246 1.00 95.69 886 ASP A N 1
ATOM 7053 C CA . ASP A 1 886 ? 8.185 -13.356 -0.847 1.00 95.69 886 ASP A CA 1
ATOM 7054 C C . ASP A 1 886 ? 7.215 -14.094 0.093 1.00 95.69 886 ASP A C 1
ATOM 7056 O O . ASP A 1 886 ? 7.652 -14.741 1.043 1.00 95.69 886 ASP A O 1
ATOM 7060 N N . GLU A 1 887 ? 5.915 -14.102 -0.217 1.00 97.44 887 GLU A N 1
ATOM 7061 C CA . GLU A 1 887 ? 4.900 -14.843 0.545 1.00 97.44 887 GLU A CA 1
ATOM 7062 C C . GLU A 1 887 ? 5.130 -16.364 0.497 1.00 97.44 887 GLU A C 1
ATOM 7064 O O . GLU A 1 887 ? 4.998 -17.041 1.520 1.00 97.44 887 GLU A O 1
ATOM 7069 N N . TYR A 1 888 ? 5.555 -16.907 -0.649 1.00 97.56 888 TYR A N 1
ATOM 7070 C CA . TYR A 1 888 ? 5.953 -18.316 -0.757 1.00 97.56 888 TYR A CA 1
ATOM 7071 C C . TYR A 1 888 ? 7.215 -18.645 0.058 1.00 97.56 888 TYR A C 1
ATOM 7073 O O . TYR A 1 888 ? 7.285 -19.720 0.659 1.00 97.56 888 TYR A O 1
ATOM 7081 N N . ILE A 1 889 ? 8.198 -17.738 0.113 1.00 97.25 889 ILE A N 1
ATOM 7082 C CA . ILE A 1 889 ? 9.410 -17.918 0.930 1.00 97.25 889 ILE A CA 1
ATOM 7083 C C . ILE A 1 889 ? 9.068 -17.897 2.426 1.00 97.25 889 ILE A C 1
ATOM 7085 O O . ILE A 1 889 ? 9.503 -18.778 3.173 1.00 97.25 889 ILE A O 1
ATOM 7089 N N . TYR A 1 890 ? 8.220 -16.962 2.869 1.00 97.38 890 TYR A N 1
ATOM 7090 C CA . TYR A 1 890 ? 7.738 -16.929 4.254 1.00 97.38 890 TYR A CA 1
ATOM 7091 C C . TYR A 1 890 ? 7.007 -18.221 4.639 1.00 97.38 890 TYR A C 1
ATOM 7093 O O . TYR A 1 890 ? 7.290 -18.795 5.696 1.00 97.38 890 TYR A O 1
ATOM 7101 N N . ALA A 1 891 ? 6.171 -18.748 3.739 1.00 97.56 891 ALA A N 1
ATOM 7102 C CA . ALA A 1 891 ? 5.462 -20.009 3.936 1.00 97.56 891 ALA A CA 1
ATOM 7103 C C . ALA A 1 891 ? 6.377 -21.240 4.075 1.00 97.56 891 ALA A C 1
ATOM 7105 O O . ALA A 1 891 ? 5.923 -22.278 4.560 1.00 97.56 891 ALA A O 1
ATOM 7106 N N . GLY A 1 892 ? 7.657 -21.143 3.700 1.00 96.75 892 GLY A N 1
ATOM 7107 C CA . GLY A 1 892 ? 8.633 -22.228 3.822 1.00 96.75 892 GLY A CA 1
ATOM 7108 C C . GLY A 1 892 ? 9.279 -22.663 2.511 1.00 96.75 892 GLY A C 1
ATOM 7109 O O . GLY A 1 892 ? 10.176 -23.506 2.537 1.00 96.75 892 GLY A O 1
ATOM 7110 N N . GLY A 1 893 ? 8.867 -22.100 1.374 1.00 96.25 893 GLY A N 1
ATOM 7111 C CA . GLY A 1 893 ? 9.533 -22.330 0.097 1.00 96.25 893 GLY A CA 1
ATOM 7112 C C . GLY A 1 893 ? 10.967 -21.791 0.085 1.00 96.25 893 GLY A C 1
ATOM 7113 O O . GLY A 1 893 ? 11.355 -20.974 0.918 1.00 96.25 893 GLY A O 1
ATOM 7114 N N . SER A 1 894 ? 11.778 -22.252 -0.867 1.00 94.62 894 SER A N 1
ATOM 7115 C CA . SER A 1 894 ? 13.160 -21.780 -1.030 1.00 94.62 894 SER A CA 1
ATOM 7116 C C . SER A 1 894 ? 13.595 -21.827 -2.492 1.00 94.62 894 SER A C 1
ATOM 7118 O O . SER A 1 894 ? 12.917 -22.437 -3.314 1.00 94.62 894 SER A O 1
ATOM 7120 N N . ASN A 1 895 ? 14.750 -21.245 -2.822 1.00 92.75 895 ASN A N 1
ATOM 7121 C CA . ASN A 1 895 ? 15.359 -21.383 -4.156 1.00 92.75 895 ASN A CA 1
ATOM 7122 C C . ASN A 1 895 ? 15.927 -22.790 -4.440 1.00 92.75 895 ASN A C 1
ATOM 7124 O O . ASN A 1 895 ? 16.519 -23.021 -5.491 1.00 92.75 895 ASN A O 1
ATOM 7128 N N . SER A 1 896 ? 15.767 -23.718 -3.498 1.00 92.38 896 SER A N 1
ATOM 7129 C CA . SER A 1 896 ? 16.092 -25.134 -3.620 1.00 92.38 896 SER A CA 1
ATOM 7130 C C . SER A 1 896 ? 14.820 -25.968 -3.472 1.00 92.38 896 SER A C 1
ATOM 7132 O O . SER A 1 896 ? 13.822 -25.501 -2.913 1.00 92.38 896 SER A O 1
ATOM 7134 N N . ALA A 1 897 ? 14.859 -27.211 -3.952 1.00 94.81 897 ALA A N 1
ATOM 7135 C CA . ALA A 1 897 ? 13.735 -28.128 -3.812 1.00 94.81 897 ALA A CA 1
ATOM 7136 C C . ALA A 1 897 ? 13.378 -28.299 -2.329 1.00 94.81 897 ALA A C 1
ATOM 7138 O O . ALA A 1 897 ? 14.215 -28.694 -1.516 1.00 94.81 897 ALA A O 1
ATOM 7139 N N . ASN A 1 898 ? 12.132 -27.993 -1.985 1.00 95.44 898 ASN A N 1
ATOM 7140 C CA . ASN A 1 898 ? 11.593 -28.195 -0.652 1.00 95.44 898 ASN A CA 1
ATOM 7141 C C . ASN A 1 898 ? 10.122 -28.567 -0.786 1.00 95.44 898 ASN A C 1
ATOM 7143 O O . ASN A 1 898 ? 9.350 -27.787 -1.310 1.00 95.44 898 ASN A O 1
ATOM 7147 N N . SER A 1 899 ? 9.706 -29.723 -0.290 1.00 95.00 899 SER A N 1
ATOM 7148 C CA . SER A 1 899 ? 8.287 -30.101 -0.255 1.00 95.00 899 SER A CA 1
ATOM 7149 C C . SER A 1 899 ? 7.661 -29.911 1.129 1.00 95.00 899 SER A C 1
ATOM 7151 O O . SER A 1 899 ? 6.485 -30.198 1.317 1.00 95.00 899 SER A O 1
ATOM 7153 N N . SER A 1 900 ? 8.437 -29.455 2.116 1.00 94.94 900 SER A N 1
ATOM 7154 C CA . SER A 1 900 ? 8.041 -29.409 3.528 1.00 94.94 900 SER A CA 1
ATOM 7155 C C . SER A 1 900 ? 7.314 -28.111 3.898 1.00 94.94 900 SER A C 1
ATOM 7157 O O . SER A 1 900 ? 7.597 -27.527 4.947 1.00 94.94 900 SER A O 1
ATOM 7159 N N . TYR A 1 901 ? 6.408 -27.627 3.040 1.00 96.38 901 TYR A N 1
ATOM 7160 C CA . TYR A 1 901 ? 5.590 -26.439 3.301 1.00 96.38 901 TYR A CA 1
ATOM 7161 C C . TYR A 1 901 ? 4.177 -26.536 2.718 1.00 96.38 901 TYR A C 1
ATOM 7163 O O . TYR A 1 901 ? 3.984 -27.069 1.635 1.00 96.38 901 TYR A O 1
ATOM 7171 N N . TYR A 1 902 ? 3.177 -25.980 3.405 1.00 95.50 902 TYR A N 1
ATOM 7172 C CA . TYR A 1 902 ? 1.758 -26.169 3.056 1.00 95.50 902 TYR A CA 1
ATOM 7173 C C . TYR A 1 902 ? 1.310 -25.540 1.721 1.00 95.50 902 TYR A C 1
ATOM 7175 O O . TYR A 1 902 ? 0.211 -25.835 1.252 1.00 95.50 902 TYR A O 1
ATOM 7183 N N . LEU A 1 903 ? 2.106 -24.635 1.135 1.00 96.62 903 LEU A N 1
ATOM 7184 C CA . LEU A 1 903 ? 1.836 -24.081 -0.198 1.00 96.62 903 LEU A CA 1
ATOM 7185 C C . LEU A 1 903 ? 2.388 -24.959 -1.329 1.00 96.62 903 LEU A C 1
ATOM 7187 O O . LEU A 1 903 ? 2.070 -24.687 -2.487 1.00 96.62 903 LEU A O 1
ATOM 7191 N N . TYR A 1 904 ? 3.185 -25.987 -1.018 1.00 96.50 904 TYR A N 1
ATOM 7192 C CA . TYR A 1 904 ? 3.647 -26.974 -1.986 1.00 96.50 904 TYR A CA 1
ATOM 7193 C C . TYR A 1 904 ? 2.474 -27.830 -2.465 1.00 96.50 904 TYR A C 1
ATOM 7195 O O . TYR A 1 904 ? 1.832 -28.521 -1.680 1.00 96.50 904 TYR A O 1
ATOM 7203 N N . THR A 1 905 ? 2.224 -27.810 -3.772 1.00 94.81 905 THR A N 1
ATOM 7204 C CA . THR A 1 905 ? 1.116 -28.537 -4.405 1.00 94.81 905 THR A CA 1
ATOM 7205 C C . THR A 1 905 ? 1.588 -29.729 -5.234 1.00 94.81 905 THR A C 1
ATOM 7207 O O . THR A 1 905 ? 0.762 -30.442 -5.793 1.00 94.81 905 THR A O 1
ATOM 7210 N N . GLY A 1 906 ? 2.900 -29.946 -5.377 1.00 95.38 906 GLY A N 1
ATOM 7211 C CA . GLY A 1 906 ? 3.447 -30.872 -6.378 1.00 95.38 906 GLY A CA 1
ATOM 7212 C C . GLY A 1 906 ? 3.191 -30.439 -7.829 1.00 95.38 906 GLY A C 1
ATOM 7213 O O . GLY A 1 906 ? 3.430 -31.216 -8.750 1.00 95.38 906 GLY A O 1
ATOM 7214 N N . MET A 1 907 ? 2.708 -29.211 -8.040 1.00 95.00 907 MET A N 1
ATOM 7215 C CA . MET A 1 907 ? 2.408 -28.627 -9.345 1.00 95.00 907 MET A CA 1
ATOM 7216 C C . MET A 1 907 ? 3.275 -27.392 -9.591 1.00 95.00 907 MET A C 1
ATOM 7218 O O . MET A 1 907 ? 3.824 -26.806 -8.660 1.00 95.00 907 MET A O 1
ATOM 7222 N N . THR A 1 908 ? 3.381 -26.996 -10.860 1.00 96.56 908 THR A N 1
ATOM 7223 C CA . THR A 1 908 ? 3.988 -25.718 -11.238 1.00 96.56 908 THR A CA 1
ATOM 7224 C C . THR A 1 908 ? 2.909 -24.638 -11.290 1.00 96.56 908 THR A C 1
ATOM 7226 O O . THR A 1 908 ? 1.974 -24.764 -12.086 1.00 96.56 908 THR A O 1
ATOM 7229 N N . ASP A 1 909 ? 3.037 -23.593 -10.468 1.00 96.62 909 ASP A N 1
ATOM 7230 C CA . ASP A 1 909 ? 2.044 -22.517 -10.323 1.00 96.62 909 ASP A CA 1
ATOM 7231 C C . ASP A 1 909 ? 2.697 -21.127 -10.443 1.00 96.62 909 ASP A C 1
ATOM 7233 O O . ASP A 1 909 ? 3.769 -20.879 -9.881 1.00 96.62 909 ASP A O 1
ATOM 7237 N N . TRP A 1 910 ? 2.035 -20.208 -11.152 1.00 97.81 910 TRP A N 1
ATOM 7238 C CA . TRP A 1 910 ? 2.494 -18.825 -11.320 1.00 97.81 910 TRP A CA 1
ATOM 7239 C C . TRP A 1 910 ? 2.431 -18.016 -10.014 1.00 97.81 910 TRP A C 1
ATOM 7241 O O . TRP A 1 910 ? 1.562 -18.231 -9.166 1.00 97.81 910 TRP A O 1
ATOM 7251 N N . MET A 1 911 ? 3.323 -17.031 -9.889 1.00 97.00 911 MET A N 1
ATOM 7252 C CA . MET A 1 911 ? 3.329 -16.020 -8.824 1.00 97.00 911 MET A CA 1
ATOM 7253 C C . MET A 1 911 ? 3.130 -14.618 -9.410 1.00 97.00 911 MET A C 1
ATOM 7255 O O . MET A 1 911 ? 3.206 -14.422 -10.619 1.00 97.00 911 MET A O 1
ATOM 7259 N N . LEU A 1 912 ? 2.907 -13.626 -8.547 1.00 96.38 912 LEU A N 1
ATOM 7260 C CA . LEU A 1 912 ? 2.737 -12.225 -8.953 1.00 96.38 912 LEU A CA 1
ATOM 7261 C C . LEU A 1 912 ? 4.061 -11.502 -9.278 1.00 96.38 912 LEU A C 1
ATOM 7263 O O . LEU A 1 912 ? 4.056 -10.461 -9.935 1.00 96.38 912 LEU A O 1
ATOM 7267 N N . THR A 1 913 ? 5.186 -12.024 -8.779 1.00 95.62 913 THR A N 1
ATOM 7268 C CA . THR A 1 913 ? 6.486 -11.334 -8.755 1.00 95.62 913 THR A CA 1
ATOM 7269 C C . THR A 1 913 ? 7.287 -11.553 -10.049 1.00 95.62 913 THR A C 1
ATOM 7271 O O . THR A 1 913 ? 7.665 -12.697 -10.328 1.00 95.62 913 THR A O 1
ATOM 7274 N N . PRO A 1 914 ? 7.630 -10.496 -10.807 1.00 94.81 914 PRO A N 1
ATOM 7275 C CA . PRO A 1 914 ? 8.555 -10.547 -11.934 1.00 94.81 914 PRO A CA 1
ATOM 7276 C C . PRO A 1 914 ? 9.896 -11.171 -11.557 1.00 94.81 914 PRO A C 1
ATOM 7278 O O . PRO A 1 914 ? 10.407 -10.968 -10.454 1.00 94.81 914 PRO A O 1
ATOM 7281 N N . ARG A 1 915 ? 10.486 -11.922 -12.487 1.00 92.75 915 ARG A N 1
ATOM 7282 C CA . ARG A 1 915 ? 11.789 -12.564 -12.289 1.00 92.75 915 ARG A CA 1
ATOM 7283 C C . ARG A 1 915 ? 12.871 -11.855 -13.087 1.00 92.75 915 ARG A C 1
ATOM 7285 O O . ARG A 1 915 ? 13.807 -11.300 -12.515 1.00 92.75 915 ARG A O 1
ATOM 7292 N N . SER A 1 916 ? 12.741 -11.873 -14.409 1.00 91.62 916 SER A N 1
ATOM 7293 C CA . SER A 1 916 ? 13.751 -11.327 -15.312 1.00 91.62 916 SER A CA 1
ATOM 7294 C C . SER A 1 916 ? 13.191 -11.059 -16.705 1.00 91.62 916 SER A C 1
ATOM 7296 O O . SER A 1 916 ? 12.175 -11.625 -17.094 1.00 91.62 916 SER A O 1
ATOM 7298 N N . TYR A 1 917 ? 13.900 -10.263 -17.492 1.00 89.25 917 TYR A N 1
ATOM 7299 C CA . TYR A 1 917 ? 13.737 -10.159 -18.935 1.00 89.25 917 TYR A CA 1
ATOM 7300 C C . TYR A 1 917 ? 15.039 -10.616 -19.603 1.00 89.25 917 TYR A C 1
ATOM 7302 O O . TYR A 1 917 ? 16.079 -9.979 -19.439 1.00 89.25 917 TYR A O 1
ATOM 7310 N N . TYR A 1 918 ? 14.996 -11.760 -20.293 1.00 78.62 918 TYR A N 1
ATOM 7311 C CA . TYR A 1 918 ? 16.160 -12.415 -20.887 1.00 78.62 918 TYR A CA 1
ATOM 7312 C C . TYR A 1 918 ? 16.116 -12.399 -22.409 1.00 78.62 918 TYR A C 1
ATOM 7314 O O . TYR A 1 918 ? 15.366 -13.164 -23.005 1.00 78.62 918 TYR A O 1
ATOM 7322 N N . GLY A 1 919 ? 16.974 -11.603 -23.050 1.00 66.12 919 GLY A N 1
ATOM 7323 C CA . GLY A 1 919 ? 17.321 -11.780 -24.465 1.00 66.12 919 GLY A CA 1
ATOM 7324 C C . GLY A 1 919 ? 16.151 -11.981 -25.443 1.00 66.12 919 GLY A C 1
ATOM 7325 O O . GLY A 1 919 ? 16.364 -12.719 -26.404 1.00 66.12 919 GLY A O 1
ATOM 7326 N N . LEU A 1 920 ? 15.003 -11.317 -25.195 1.00 75.75 920 LEU A N 1
ATOM 7327 C CA . LEU A 1 920 ? 13.673 -11.387 -25.853 1.00 75.75 920 LEU A CA 1
ATOM 7328 C C . LEU A 1 920 ? 12.550 -12.085 -25.062 1.00 75.75 920 LEU A C 1
ATOM 7330 O O . LEU A 1 920 ? 11.432 -12.117 -25.552 1.00 75.75 920 LEU A O 1
ATOM 7334 N N . ASN A 1 921 ? 12.797 -12.628 -23.871 1.00 86.88 921 ASN A N 1
ATOM 7335 C CA . ASN A 1 921 ? 11.799 -13.382 -23.110 1.00 86.88 921 ASN A CA 1
ATOM 7336 C C . ASN A 1 921 ? 11.558 -12.766 -21.728 1.00 86.88 921 ASN A C 1
ATOM 7338 O O . ASN A 1 921 ? 12.442 -12.750 -20.869 1.00 86.88 921 ASN A O 1
ATOM 7342 N N . ALA A 1 922 ? 10.350 -12.263 -21.505 1.00 92.50 922 ALA A N 1
ATOM 7343 C CA . ALA A 1 922 ? 9.848 -11.880 -20.196 1.00 92.50 922 ALA A CA 1
ATOM 7344 C C . ALA A 1 922 ? 9.590 -13.126 -19.343 1.00 92.50 922 ALA A C 1
ATOM 7346 O O . ALA A 1 922 ? 8.981 -14.086 -19.811 1.00 92.50 922 ALA A O 1
ATOM 7347 N N . SER A 1 923 ? 10.020 -13.080 -18.082 1.00 93.38 923 SER A N 1
ATOM 7348 C CA . SER A 1 923 ? 9.894 -14.162 -17.111 1.00 93.38 923 SER A CA 1
ATOM 7349 C C . SER A 1 923 ? 9.322 -13.649 -15.793 1.00 93.38 923 SER A C 1
ATOM 7351 O O . SER A 1 923 ? 9.785 -12.656 -15.222 1.00 93.38 923 SER A O 1
ATOM 7353 N N . VAL A 1 924 ? 8.335 -14.381 -15.285 1.00 95.75 924 VAL A N 1
ATOM 7354 C CA . VAL A 1 924 ? 7.711 -14.175 -13.976 1.00 95.75 924 VAL A CA 1
ATOM 7355 C C . VAL A 1 924 ? 8.055 -15.355 -13.077 1.00 95.75 924 VAL A C 1
ATOM 7357 O O . VAL A 1 924 ? 8.317 -16.459 -13.554 1.00 95.75 924 VAL A O 1
ATOM 7360 N N . SER A 1 925 ? 8.106 -15.122 -11.770 1.00 95.94 925 SER A N 1
ATOM 7361 C CA . SER A 1 925 ? 8.395 -16.168 -10.796 1.00 95.94 925 SER A CA 1
ATOM 7362 C C . SER A 1 925 ? 7.271 -17.205 -10.756 1.00 95.94 925 SER A C 1
ATOM 7364 O O . SER A 1 925 ? 6.090 -16.891 -10.903 1.00 95.94 925 SER A O 1
ATOM 7366 N N . TYR A 1 926 ? 7.642 -18.455 -10.512 1.00 96.38 926 TYR A N 1
ATOM 7367 C CA . TYR A 1 926 ? 6.713 -19.557 -10.294 1.00 96.38 926 TYR A CA 1
ATOM 7368 C C . TYR A 1 926 ? 7.286 -20.516 -9.251 1.00 96.38 926 TYR A C 1
ATOM 7370 O O . TYR A 1 926 ? 8.488 -20.508 -8.960 1.00 96.38 926 TYR A O 1
ATOM 7378 N N . VAL A 1 927 ? 6.420 -21.333 -8.664 1.00 96.25 927 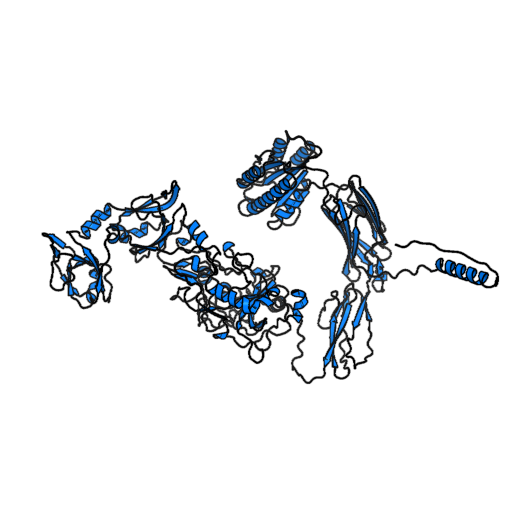VAL A N 1
ATOM 7379 C CA . VAL A 1 927 ? 6.836 -22.506 -7.890 1.00 96.25 927 VAL A CA 1
ATOM 7380 C C . VAL A 1 927 ? 6.902 -23.700 -8.833 1.00 96.25 927 VAL A C 1
ATOM 7382 O O . VAL A 1 927 ? 6.047 -23.838 -9.699 1.00 96.25 927 VAL A O 1
ATOM 7385 N N . THR A 1 928 ? 7.919 -24.545 -8.700 1.00 95.75 928 THR A N 1
ATOM 7386 C CA . THR A 1 928 ? 8.053 -25.788 -9.480 1.00 95.75 928 THR A CA 1
ATOM 7387 C C . THR A 1 928 ? 7.317 -26.950 -8.812 1.00 95.75 928 THR A C 1
ATOM 7389 O O . THR A 1 928 ? 7.070 -26.932 -7.606 1.00 95.75 928 THR A O 1
ATOM 7392 N N . SER A 1 929 ? 7.096 -28.041 -9.547 1.00 95.00 929 SER A N 1
ATOM 7393 C CA . SER A 1 929 ? 6.571 -29.293 -8.983 1.00 95.00 929 SER A CA 1
ATOM 7394 C C . SER A 1 929 ? 7.460 -29.936 -7.906 1.00 95.00 929 SER A C 1
ATOM 7396 O O . SER A 1 929 ? 7.017 -30.874 -7.255 1.00 95.00 929 SER A O 1
ATOM 7398 N N . MET A 1 930 ? 8.696 -29.459 -7.702 1.00 94.50 930 MET A N 1
ATOM 7399 C CA . MET A 1 930 ? 9.586 -29.870 -6.601 1.00 94.50 930 MET A CA 1
ATOM 7400 C C . MET A 1 930 ? 9.546 -28.906 -5.399 1.00 94.50 930 MET A C 1
ATOM 7402 O O . MET A 1 930 ? 10.299 -29.080 -4.442 1.00 94.50 930 MET A O 1
ATOM 7406 N N . GLY A 1 931 ? 8.714 -27.861 -5.460 1.00 94.25 931 GLY A N 1
ATOM 7407 C CA . GLY A 1 931 ? 8.590 -26.835 -4.422 1.00 94.25 931 GLY A CA 1
ATOM 7408 C C . GLY A 1 931 ? 9.710 -25.791 -4.410 1.00 94.25 931 GLY A C 1
ATOM 7409 O O . GLY A 1 931 ? 9.808 -24.989 -3.484 1.00 94.25 931 GLY A O 1
ATOM 7410 N N . THR A 1 932 ? 10.550 -25.764 -5.449 1.00 95.00 932 THR A N 1
ATOM 7411 C CA . THR A 1 932 ? 11.491 -24.659 -5.678 1.00 95.00 932 THR A CA 1
ATOM 7412 C C . THR A 1 932 ? 10.722 -23.393 -6.045 1.00 95.00 932 THR A C 1
ATOM 7414 O O . THR A 1 932 ? 9.898 -23.426 -6.959 1.00 95.00 932 THR A O 1
ATOM 7417 N N . VAL A 1 933 ? 11.010 -22.286 -5.365 1.00 95.50 933 VAL A N 1
ATOM 7418 C CA . VAL A 1 933 ? 10.416 -20.958 -5.563 1.00 95.50 933 VAL A CA 1
ATOM 7419 C C . VAL A 1 933 ? 11.324 -20.093 -6.435 1.00 95.50 933 VAL A C 1
ATOM 7421 O O . VAL A 1 933 ? 12.539 -20.086 -6.249 1.00 95.50 933 VAL A O 1
ATOM 7424 N N . GLY A 1 934 ? 10.724 -19.330 -7.353 1.00 90.81 934 GLY A N 1
ATOM 7425 C CA . GLY A 1 934 ? 11.435 -18.422 -8.261 1.00 90.81 934 GLY A CA 1
ATOM 7426 C C . GLY A 1 934 ? 11.721 -19.009 -9.643 1.00 90.81 934 GLY A C 1
ATOM 7427 O O . GLY A 1 934 ? 12.322 -18.327 -10.463 1.00 90.81 934 GLY A O 1
ATOM 7428 N N . GLY A 1 935 ? 11.256 -20.230 -9.918 1.00 87.12 935 GLY A N 1
ATOM 7429 C CA . GLY A 1 935 ? 11.441 -20.956 -11.175 1.00 87.12 935 GLY A CA 1
ATOM 7430 C C . GLY A 1 935 ? 12.741 -21.764 -11.270 1.00 87.12 935 GLY A C 1
ATOM 7431 O O . GLY A 1 935 ? 13.507 -21.854 -10.312 1.00 87.12 935 GLY A O 1
ATOM 7432 N N . ASP A 1 936 ? 12.984 -22.383 -12.429 1.00 81.19 936 ASP A N 1
ATOM 7433 C CA . ASP A 1 936 ? 14.213 -23.140 -12.719 1.00 81.19 936 ASP A CA 1
ATOM 7434 C C . ASP A 1 936 ? 15.237 -22.323 -13.534 1.00 81.19 936 ASP A C 1
ATOM 7436 O O . ASP A 1 936 ? 14.988 -21.171 -13.884 1.00 81.19 936 ASP A O 1
ATOM 7440 N N . SER A 1 937 ? 16.431 -22.863 -13.786 1.00 72.44 937 SER A N 1
ATOM 7441 C CA . SER A 1 937 ? 17.497 -22.173 -14.537 1.00 72.44 937 SER A CA 1
ATOM 7442 C C . SER A 1 937 ? 17.394 -22.324 -16.059 1.00 72.44 937 SER A C 1
ATOM 7444 O O . SER A 1 937 ? 18.310 -21.924 -16.773 1.00 72.44 937 SER A O 1
ATOM 7446 N N . SER A 1 938 ? 16.337 -22.959 -16.564 1.00 72.06 938 SER A N 1
ATOM 7447 C CA . SER A 1 938 ? 16.210 -23.352 -17.970 1.00 72.06 938 SER A CA 1
ATOM 7448 C C . SER A 1 938 ? 15.032 -22.708 -18.693 1.00 72.06 938 SER A C 1
ATOM 7450 O O . SER A 1 938 ? 15.069 -22.641 -19.921 1.00 72.06 938 SER A O 1
ATOM 7452 N N . ASN A 1 939 ? 14.022 -22.220 -17.966 1.00 76.88 939 ASN A N 1
ATOM 7453 C CA . ASN A 1 939 ? 12.794 -21.722 -18.563 1.00 76.88 939 ASN A CA 1
ATOM 7454 C C . ASN A 1 939 ? 12.404 -20.305 -18.106 1.00 76.88 939 ASN A C 1
ATOM 7456 O O . ASN A 1 939 ? 12.301 -20.014 -16.909 1.00 76.88 939 ASN A O 1
ATOM 7460 N N . TYR A 1 940 ? 12.171 -19.434 -19.093 1.00 80.06 940 TYR A N 1
ATOM 7461 C CA . TYR A 1 940 ? 12.057 -17.981 -18.947 1.00 80.06 940 TYR A CA 1
ATOM 7462 C C . TYR A 1 940 ? 10.882 -17.379 -19.736 1.00 80.06 940 TYR A C 1
ATOM 7464 O O . TYR A 1 940 ? 10.924 -16.187 -20.022 1.00 80.06 940 TYR A O 1
ATOM 7472 N N . ASP A 1 941 ? 9.864 -18.159 -20.117 1.00 90.75 941 ASP A N 1
ATOM 7473 C CA . ASP A 1 941 ? 8.795 -17.683 -21.007 1.00 90.75 941 ASP A CA 1
ATOM 7474 C C . ASP A 1 941 ? 7.438 -17.542 -20.289 1.00 90.75 941 ASP A C 1
ATOM 7476 O O . ASP A 1 941 ? 6.842 -18.510 -19.820 1.00 90.75 941 ASP A O 1
ATOM 7480 N N . VAL A 1 942 ? 6.905 -16.317 -20.236 1.00 95.00 942 VAL A N 1
ATOM 7481 C CA . VAL A 1 942 ? 5.549 -16.019 -19.722 1.00 95.00 942 VAL A CA 1
ATOM 7482 C C . VAL A 1 942 ? 4.417 -16.701 -20.500 1.00 95.00 942 VAL A C 1
ATOM 7484 O O . VAL A 1 942 ? 3.285 -16.737 -20.010 1.00 95.00 942 VAL A O 1
ATOM 7487 N N . ARG A 1 943 ? 4.694 -17.261 -21.683 1.00 95.44 943 ARG A N 1
ATOM 7488 C CA . ARG A 1 943 ? 3.730 -18.022 -22.491 1.00 95.44 943 ARG A CA 1
ATOM 7489 C C . ARG A 1 943 ? 3.586 -19.479 -22.068 1.00 95.44 943 ARG A C 1
ATOM 7491 O O . ARG A 1 943 ? 2.759 -20.190 -22.648 1.00 95.44 943 ARG A O 1
ATOM 7498 N N . ASP A 1 944 ? 4.362 -19.947 -21.099 1.00 94.94 944 ASP A N 1
ATOM 7499 C CA . ASP A 1 944 ? 4.175 -21.292 -20.575 1.00 94.94 944 ASP A CA 1
ATOM 7500 C C . ASP A 1 944 ? 2.845 -21.434 -19.840 1.00 94.94 944 ASP A C 1
ATOM 7502 O O . ASP A 1 944 ? 2.353 -20.516 -19.189 1.00 94.94 944 ASP A O 1
ATOM 7506 N N . ASN A 1 945 ? 2.254 -22.623 -19.920 1.00 96.06 945 ASN A N 1
ATOM 7507 C CA . ASN A 1 945 ? 1.003 -22.907 -19.233 1.00 96.06 945 ASN A CA 1
ATOM 7508 C C . ASN A 1 945 ? 1.275 -23.501 -17.850 1.00 96.06 945 ASN A C 1
ATOM 7510 O O . ASN A 1 945 ? 1.505 -24.705 -17.728 1.00 96.06 945 ASN A O 1
ATOM 7514 N N . TYR A 1 946 ? 1.175 -22.668 -16.814 1.00 97.06 946 TYR A N 1
ATOM 7515 C CA . TYR A 1 946 ? 1.255 -23.090 -15.411 1.00 97.06 946 TYR A CA 1
ATOM 7516 C C . TYR A 1 946 ? -0.060 -22.846 -14.672 1.00 97.06 946 TYR A C 1
ATOM 7518 O O . TYR A 1 946 ? -0.988 -22.214 -15.184 1.00 97.06 946 TYR A O 1
ATOM 7526 N N . GLY A 1 947 ? -0.170 -23.423 -13.476 1.00 97.44 947 GLY A N 1
ATOM 7527 C CA . GLY A 1 947 ? -1.369 -23.327 -12.660 1.00 97.44 947 GLY A CA 1
ATOM 7528 C C . GLY A 1 947 ? -1.625 -21.911 -12.148 1.00 97.44 947 GLY A C 1
ATOM 7529 O O . GLY A 1 947 ? -0.705 -21.150 -11.843 1.00 97.44 947 GLY A O 1
ATOM 7530 N N . VAL A 1 948 ? -2.908 -21.564 -12.063 1.00 98.56 948 VAL A N 1
ATOM 7531 C CA . VAL A 1 948 ? -3.390 -20.274 -11.562 1.00 98.56 948 VAL A CA 1
ATOM 7532 C C . VAL A 1 948 ? -4.034 -20.485 -10.195 1.00 98.56 948 VAL A C 1
ATOM 7534 O O . VAL A 1 948 ? -5.006 -21.238 -10.071 1.00 98.56 948 VAL A O 1
ATOM 7537 N N . ARG A 1 949 ? -3.500 -19.817 -9.167 1.00 97.50 949 ARG A N 1
ATOM 7538 C CA . ARG A 1 949 ? -3.985 -19.902 -7.783 1.00 97.50 949 ARG A CA 1
ATOM 7539 C C . ARG A 1 949 ? -4.313 -18.509 -7.240 1.00 97.50 949 ARG A C 1
ATOM 7541 O O . ARG A 1 949 ? -3.412 -17.826 -6.753 1.00 97.50 949 ARG A O 1
ATOM 7548 N N . PRO A 1 950 ? -5.579 -18.071 -7.338 1.00 98.06 950 PRO A N 1
ATOM 7549 C CA . PRO A 1 950 ? -5.977 -16.760 -6.857 1.00 98.06 950 PRO A CA 1
ATOM 7550 C C . PRO A 1 950 ? -5.867 -16.657 -5.336 1.00 98.06 950 PRO A C 1
ATOM 7552 O O . PRO A 1 950 ? -6.120 -17.614 -4.597 1.00 98.06 950 PRO A O 1
ATOM 7555 N N . ALA A 1 951 ? -5.517 -15.462 -4.886 1.00 98.50 951 ALA A N 1
ATOM 7556 C CA . ALA A 1 951 ? -5.442 -15.063 -3.498 1.00 98.50 951 ALA A CA 1
ATOM 7557 C C . ALA A 1 951 ? -6.399 -13.899 -3.233 1.00 98.50 951 ALA A C 1
ATOM 7559 O O . ALA A 1 951 ? -6.577 -13.017 -4.072 1.00 98.50 951 ALA A O 1
ATOM 7560 N N . ILE A 1 952 ? -7.004 -13.905 -2.049 1.00 98.50 952 ILE A N 1
ATOM 7561 C CA . ILE A 1 952 ? -7.952 -12.894 -1.570 1.00 98.50 952 ILE A CA 1
ATOM 7562 C C . ILE A 1 952 ? -7.566 -12.468 -0.156 1.00 98.50 952 ILE A C 1
ATOM 7564 O O . ILE A 1 952 ? -6.847 -13.189 0.535 1.00 98.50 952 ILE A O 1
ATOM 7568 N N . VAL A 1 953 ? -8.076 -11.331 0.305 1.00 98.31 953 VAL A N 1
ATOM 7569 C CA . VAL A 1 953 ? -7.912 -10.894 1.695 1.00 98.31 953 VAL A CA 1
ATOM 7570 C C . VAL A 1 953 ? -9.285 -10.782 2.338 1.00 98.31 953 VAL A C 1
ATOM 7572 O O . VAL A 1 953 ? -10.117 -10.001 1.887 1.00 98.31 953 VAL A O 1
ATOM 7575 N N . LEU A 1 954 ? -9.540 -11.579 3.377 1.00 98.06 954 LEU A N 1
ATOM 7576 C CA . LEU A 1 954 ? -10.693 -11.367 4.250 1.00 98.06 954 LEU A CA 1
ATOM 7577 C C . LEU A 1 954 ? -10.460 -10.086 5.046 1.00 98.06 954 LEU A C 1
ATOM 7579 O O . LEU A 1 954 ? -9.400 -9.933 5.652 1.00 98.06 954 LEU A O 1
ATOM 7583 N N . LYS A 1 955 ? -11.448 -9.195 5.075 1.00 95.75 955 LYS A N 1
ATOM 7584 C CA . LYS A 1 955 ? -11.327 -7.914 5.775 1.00 95.75 955 LYS A CA 1
ATOM 7585 C C . LYS A 1 955 ? -11.170 -8.073 7.287 1.00 95.75 955 LYS A C 1
ATOM 7587 O O . LYS A 1 955 ? -11.564 -9.087 7.875 1.00 95.75 955 LYS A O 1
ATOM 7592 N N . SER A 1 956 ? -10.643 -7.031 7.922 1.00 93.69 956 SER A N 1
ATOM 7593 C CA . SER A 1 956 ? -10.531 -6.972 9.378 1.00 93.69 956 SER A CA 1
ATOM 7594 C C . SER A 1 956 ? -11.885 -7.201 10.062 1.00 93.69 956 SER A C 1
ATOM 7596 O O . SER A 1 956 ? -12.942 -6.773 9.591 1.00 93.69 956 SER A O 1
ATOM 7598 N N . GLY A 1 957 ? -11.858 -7.938 11.171 1.00 88.00 957 GLY A N 1
ATOM 7599 C CA . GLY A 1 957 ? -13.047 -8.264 11.957 1.00 88.00 957 GLY A CA 1
ATOM 7600 C C . GLY A 1 957 ? -13.831 -9.499 11.502 1.00 88.00 957 GLY A C 1
ATOM 7601 O O . GLY A 1 957 ? -14.764 -9.883 12.209 1.00 88.00 957 GLY A O 1
ATOM 7602 N N . ILE A 1 958 ? -13.468 -10.155 10.389 1.00 92.19 958 ILE A N 1
ATOM 7603 C CA . ILE A 1 958 ? -14.114 -11.408 9.970 1.00 92.19 958 ILE A CA 1
ATOM 7604 C C . ILE A 1 958 ? -13.877 -12.515 11.007 1.00 92.19 958 ILE A C 1
ATOM 7606 O O . ILE A 1 958 ? -12.756 -12.779 11.451 1.00 92.19 958 ILE A O 1
ATOM 7610 N N . ARG A 1 959 ? -14.976 -13.156 11.399 1.00 88.50 959 ARG A N 1
ATOM 7611 C CA . ARG A 1 959 ? -15.083 -14.180 12.438 1.00 88.50 959 ARG A CA 1
ATOM 7612 C C . ARG A 1 959 ? -15.294 -15.559 11.839 1.00 88.50 959 ARG A C 1
ATOM 7614 O O . ARG A 1 959 ? -15.915 -15.696 10.783 1.00 88.50 959 ARG A O 1
ATOM 7621 N N . THR A 1 960 ? -14.826 -16.567 12.567 1.00 82.56 960 THR A N 1
ATOM 7622 C CA . THR A 1 960 ? -15.064 -17.974 12.242 1.00 82.56 960 THR A CA 1
ATOM 7623 C C . THR A 1 960 ? -16.182 -18.564 13.099 1.00 82.56 960 THR A C 1
ATOM 7625 O O . THR A 1 960 ? -16.292 -18.278 14.292 1.00 82.56 960 THR A O 1
ATOM 7628 N N . ASP A 1 961 ? -17.003 -19.401 12.478 1.00 75.19 961 ASP A N 1
ATOM 7629 C CA . ASP A 1 961 ? -18.092 -20.185 13.064 1.00 75.19 961 ASP A CA 1
ATOM 7630 C C . ASP A 1 961 ? -17.564 -21.532 13.591 1.00 75.19 961 ASP A C 1
ATOM 7632 O O . ASP A 1 961 ? -18.031 -22.610 13.229 1.00 75.19 961 ASP A O 1
ATOM 7636 N N . GLY A 1 962 ? -16.486 -21.471 14.378 1.00 72.88 962 GLY A N 1
ATOM 7637 C CA . GLY A 1 962 ? -15.746 -22.645 14.843 1.00 72.88 962 GLY A CA 1
ATOM 7638 C C . GLY A 1 962 ? -14.689 -23.155 13.859 1.00 72.88 962 GLY A C 1
ATOM 7639 O O . GLY A 1 962 ? -14.157 -22.389 13.054 1.00 72.88 962 GLY A O 1
ATOM 7640 N N . GLY A 1 963 ? -14.346 -24.439 13.977 1.00 76.00 963 GLY A N 1
ATOM 7641 C CA . GLY A 1 963 ? -13.220 -25.059 13.279 1.00 76.00 963 GLY A CA 1
ATOM 7642 C C . GLY A 1 963 ? -11.893 -24.896 14.022 1.00 76.00 963 GLY A C 1
ATOM 7643 O O . GLY A 1 963 ? -11.655 -23.895 14.702 1.00 76.00 963 GLY A O 1
ATOM 7644 N N . ASN A 1 964 ? -11.015 -25.885 13.896 1.00 82.81 964 ASN A N 1
ATOM 7645 C CA . ASN A 1 964 ? -9.632 -25.835 14.386 1.00 82.81 964 ASN A CA 1
ATOM 7646 C C . ASN A 1 964 ? -8.612 -25.654 13.242 1.00 82.81 964 ASN A C 1
ATOM 7648 O O . ASN A 1 964 ? -7.403 -25.719 13.470 1.00 82.81 964 ASN A O 1
ATOM 7652 N N . GLY A 1 965 ? -9.110 -25.459 12.018 1.00 89.06 965 GLY A N 1
ATOM 7653 C CA . GLY A 1 965 ? -8.315 -25.250 10.819 1.00 89.06 965 GLY A CA 1
ATOM 7654 C C . GLY A 1 965 ? -7.809 -26.538 10.172 1.00 89.06 965 GLY A C 1
ATOM 7655 O O . GLY A 1 965 ? -7.111 -26.452 9.158 1.00 89.06 965 GLY A O 1
ATOM 7656 N N . THR A 1 966 ? -8.116 -27.729 10.701 1.00 89.94 966 THR A N 1
ATOM 7657 C CA . THR A 1 966 ? -7.785 -28.991 10.021 1.00 89.94 966 THR A CA 1
AT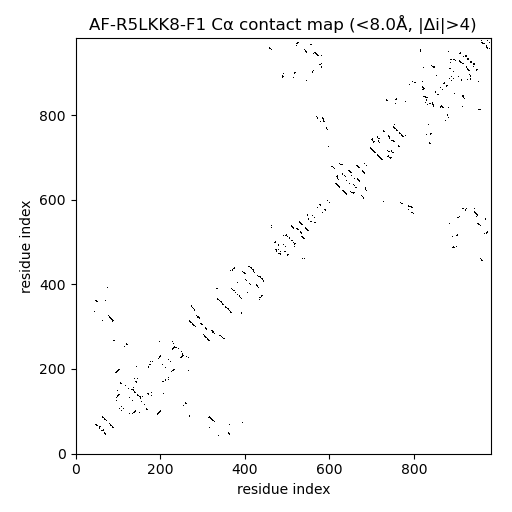OM 7658 C C . THR A 1 966 ? -8.631 -29.183 8.764 1.00 89.94 966 THR A C 1
ATOM 7660 O O . THR A 1 966 ? -9.556 -28.428 8.477 1.00 89.94 966 THR A O 1
ATOM 7663 N N . MET A 1 967 ? -8.279 -30.184 7.966 1.00 85.88 967 MET A N 1
ATOM 7664 C CA . MET A 1 967 ? -8.989 -30.540 6.738 1.00 85.88 967 MET A CA 1
ATOM 7665 C C . MET A 1 967 ? -10.451 -30.928 7.002 1.00 85.88 967 MET A C 1
ATOM 7667 O O . MET A 1 967 ? -11.356 -30.506 6.281 1.00 85.88 967 MET A O 1
ATOM 7671 N N . GLU A 1 968 ? -10.676 -31.686 8.073 1.00 85.19 968 GLU A N 1
ATOM 7672 C CA . GLU A 1 968 ? -11.983 -32.189 8.498 1.00 85.19 968 GLU A CA 1
ATOM 7673 C C . GLU A 1 968 ? -12.776 -31.172 9.340 1.00 85.19 968 GLU A C 1
ATOM 7675 O O . GLU A 1 968 ? -13.995 -31.290 9.458 1.00 85.19 968 GLU A O 1
ATOM 7680 N N . ASP A 1 969 ? -12.105 -30.169 9.915 1.00 86.94 969 ASP A N 1
ATOM 7681 C CA . ASP A 1 969 ? -12.714 -29.125 10.751 1.00 86.94 969 ASP A CA 1
ATOM 7682 C C . ASP A 1 969 ? -12.127 -27.732 10.418 1.00 86.94 969 ASP A C 1
ATOM 7684 O O . ASP A 1 969 ? -11.504 -27.081 11.269 1.00 86.94 969 ASP A O 1
ATOM 7688 N N . PRO A 1 970 ? -12.274 -27.262 9.159 1.00 91.00 970 PRO A N 1
ATOM 7689 C CA . PRO A 1 970 ? -11.705 -25.993 8.718 1.00 91.00 970 PRO A CA 1
ATOM 7690 C C . PRO A 1 970 ? -12.397 -24.814 9.406 1.00 91.00 970 PRO A C 1
ATOM 7692 O O . PRO A 1 970 ? -13.566 -24.901 9.787 1.00 91.00 970 PRO A O 1
ATOM 7695 N N . TYR A 1 971 ? -11.708 -23.676 9.502 1.00 92.00 971 TYR A N 1
ATOM 7696 C CA . TYR A 1 971 ? -12.334 -22.437 9.964 1.00 92.00 971 TYR A CA 1
ATOM 7697 C C . TYR A 1 971 ? -13.465 -22.041 9.015 1.00 92.00 971 TYR A C 1
ATOM 7699 O O . TYR A 1 971 ? -13.255 -21.897 7.808 1.00 92.00 971 TYR A O 1
ATOM 7707 N N . LEU A 1 972 ? -14.675 -21.890 9.543 1.00 90.88 972 LEU A N 1
ATOM 7708 C CA . LEU A 1 972 ? -15.877 -21.710 8.743 1.00 90.88 972 LEU A CA 1
ATOM 7709 C C . LEU A 1 972 ? -16.303 -20.240 8.709 1.00 90.88 972 LEU A C 1
ATOM 7711 O O . LEU A 1 972 ? -16.695 -19.671 9.723 1.00 90.88 972 LEU A O 1
ATOM 7715 N N . ILE A 1 973 ? -16.290 -19.621 7.528 1.00 92.19 973 ILE A N 1
ATOM 7716 C CA . ILE A 1 973 ? -16.742 -18.234 7.358 1.00 92.19 973 ILE A CA 1
ATOM 7717 C C . ILE A 1 973 ? -18.177 -18.233 6.831 1.00 92.19 973 ILE A C 1
ATOM 7719 O O . ILE A 1 973 ? -18.419 -18.434 5.638 1.00 92.19 973 ILE A O 1
ATOM 7723 N N . THR A 1 974 ? -19.140 -17.999 7.726 1.00 85.69 974 THR A N 1
ATOM 7724 C CA . THR A 1 974 ? -20.571 -17.938 7.389 1.00 85.69 974 THR A CA 1
ATOM 7725 C C . THR A 1 974 ? -21.119 -16.517 7.428 1.00 85.69 974 THR A C 1
ATOM 7727 O O . THR A 1 974 ? -20.584 -15.622 8.092 1.00 85.69 974 THR A O 1
ATOM 7730 N N . LYS A 1 975 ? -22.239 -16.321 6.723 1.00 81.12 975 LYS A N 1
ATOM 7731 C CA . LYS A 1 975 ? -23.025 -15.086 6.788 1.00 81.12 975 LYS A CA 1
ATOM 7732 C C . LYS A 1 975 ? -23.547 -14.828 8.198 1.00 81.12 975 LYS A C 1
ATOM 7734 O O . LYS A 1 975 ? -23.518 -13.687 8.643 1.00 81.12 975 LYS A O 1
ATOM 7739 N N . ASP A 1 976 ? -23.988 -15.868 8.897 1.00 76.88 976 ASP A N 1
ATOM 7740 C CA . ASP A 1 976 ? -24.664 -15.729 10.188 1.00 76.88 976 ASP A CA 1
ATOM 7741 C C . ASP A 1 976 ? -23.733 -15.176 11.269 1.00 76.88 976 ASP A C 1
ATOM 7743 O O . ASP A 1 976 ? -24.111 -14.253 11.996 1.00 76.88 976 ASP A O 1
ATOM 7747 N N . VAL A 1 977 ? -22.486 -15.656 11.311 1.00 78.69 977 VAL A N 1
ATOM 7748 C CA . VAL A 1 977 ? -21.476 -15.183 12.271 1.00 78.69 977 VAL A CA 1
ATOM 7749 C C . VAL A 1 977 ? -20.931 -13.798 11.910 1.00 78.69 977 VAL A C 1
ATOM 7751 O O . VAL A 1 977 ? -20.533 -13.034 12.793 1.00 78.69 977 VAL A O 1
ATOM 7754 N N . ASN A 1 978 ? -20.961 -13.434 10.626 1.00 82.69 978 ASN A N 1
ATOM 7755 C CA . ASN A 1 978 ? -20.382 -12.188 10.125 1.00 82.69 978 ASN A CA 1
ATOM 7756 C C . ASN A 1 978 ? -21.404 -11.097 9.789 1.00 82.69 978 ASN A C 1
ATOM 7758 O O . ASN A 1 978 ? -20.994 -10.018 9.370 1.00 82.69 978 ASN A O 1
ATOM 7762 N N . LYS A 1 979 ? -22.708 -11.318 10.008 1.00 79.50 979 LYS A N 1
ATOM 7763 C CA . LYS A 1 979 ? -23.790 -10.390 9.622 1.00 79.50 979 LYS A CA 1
ATOM 7764 C C . LYS A 1 979 ? -23.569 -8.943 10.085 1.00 79.50 979 LYS A C 1
ATOM 7766 O O . LYS A 1 979 ? -23.793 -8.020 9.317 1.00 79.50 979 LYS A O 1
ATOM 7771 N N . ASN A 1 980 ? -23.041 -8.754 11.296 1.00 72.12 980 ASN A N 1
ATOM 7772 C CA . ASN A 1 980 ? -22.798 -7.431 11.882 1.00 72.12 980 ASN A CA 1
ATOM 7773 C C . ASN A 1 980 ? -21.489 -6.776 11.395 1.00 72.12 980 ASN A C 1
ATOM 7775 O O . ASN A 1 980 ? -21.275 -5.597 11.639 1.00 72.12 980 ASN A O 1
ATOM 7779 N N . VAL A 1 981 ? -20.600 -7.541 10.753 1.00 72.75 981 VAL A N 1
ATOM 7780 C CA . VAL A 1 981 ? -19.306 -7.075 10.218 1.00 72.75 981 VAL A CA 1
ATOM 7781 C C . VAL A 1 981 ? -19.426 -6.719 8.729 1.00 72.75 981 VAL A C 1
ATOM 7783 O O . VAL A 1 981 ? -18.667 -5.908 8.200 1.00 72.75 981 VAL A O 1
ATOM 7786 N N . ILE A 1 982 ? -20.362 -7.347 8.013 1.00 73.00 982 ILE A N 1
ATOM 7787 C CA . ILE A 1 982 ? -20.469 -7.257 6.547 1.00 73.00 982 ILE A CA 1
ATOM 7788 C C . ILE A 1 982 ? -21.582 -6.357 6.016 1.00 73.00 982 ILE A C 1
ATOM 7790 O O . ILE A 1 982 ? -21.571 -6.120 4.809 1.00 73.00 982 ILE A O 1
ATOM 7794 N N . GLY A 1 983 ? -22.482 -5.857 6.869 1.00 53.06 983 GLY A N 1
ATOM 7795 C CA . GLY A 1 983 ? -23.668 -5.117 6.426 1.00 53.06 983 GLY A CA 1
ATOM 7796 C C . GLY A 1 983 ? -24.729 -6.011 5.790 1.00 53.06 983 GLY A C 1
ATOM 7797 O O . GLY A 1 983 ? -24.393 -6.901 4.954 1.00 53.06 983 GLY A O 1
#

Secondary structure (DSSP, 8-state):
---------------TTSHHHHHHHHHHHHHTTT------PPPPPBSEEEEE-SSS-TTTSTT-EEEEEEEEESSSSEEEEEEEEEE------SEEEEEEEEE-BGGGTTHHHHHHHHHHHHHHHHHHHH-TT-EEEEEEESSSEEEEEEEES-HHHHHHHHHT---BS---HHHHHHHHHHHHTT----TTEEEEEEEEESS---SSTT-HHHHHHHHHHH-TTEEEEEEEESS-SS--HHHHTT-SEEEEE-TTTHHHHHHHHT--PPBPSEEEEEEEE-TTTEEEEEEEESSSEEEEETTEEEEE-TTT-BTT-EEEEEEEEEE-HHHHSS--EEESEEEEEEEEEETTEEEEEEE----EEESEEEEEEE----TT-------EEEEETT-EEEPP----EETTEEEEEEEE-STT--BSSSSEEEPPSS-EEEEEEEEE------S--------BHHHHHHHH-EETTS-BTTB-STT---TTSPP-TTB--EEEE-GGGTTSSS--EEEESS-SS-EEEETTEEEEEEEE-TTS-EEEEEEEE--TTS----SSSGGGSSEEE-S-S--SSGGGGSSEE-S--PPEEEE-SHHHHTT--EEEEES-TT-EEEEBS-EEEETTEEEESS-EEEEHHHHGGGTTT-EE-S-SS-SEESSEEEE-S--TT-SEEEEEEE-TT--HHHHHHHHTS-EEEEEEEEEEETTEEEEEEEEEEEGGGHHHHGGGGTTT--EE-SSSSSEESSEEEEEEEEEETTEEEEEEEEEEE-TT--HHHHHHHHHSS-EE-HHHHHHHHHHHHHTGGGGGGB--PPEE----B-SSTTT-TTS---SS-EEEBHHHHHHH-TTSPP-SS-S-GGGEESTTSTT--SS-EE--HHHHHHTT-BSS----STT--SS-EEEEEEEEEETTEEEEEEE-TT-BBS--SS---TTS-EEE-EEEEEPTT-B-SS--SSSSSPEE--HHHHHHHH-

Sequence (983 aa):
MLTQKGIKSILGQTDRNRFVFSILTVITFLLLIIFIPFTMAEAVPVDSVSISSTKLNYDTDPGSWNLDSSISFSNVDKLTLKLDLKTISKTDYDYIDTVFVIDNSESMKFEKFSYVKSACFELIDKLYSQSSNNKTALITFNSIANIEQTFISDKSSIKDVINNINFSAGTNYYQAFLKIDELLSNYKKESDRELLVLFVTDGVANEDIPNERPSYEMLKQKYPYANVHIVQYEMGNKVNQNIALVSDRQFVSNKDSISTELDKASVVSMTYDTFNIKSYVNTNYFEVLNYSSTLGTLSFNKDTLTWNLDNNIRTLEEVEAKIELKLKDEYVDSEIVVPVLTKNIINYNLDNISETIDSSLSPVISNYNSVIYDMNLPSECTINFPVTKKYRVFDSVEIYDEDVVCGNYQLKGFSIKNNGAKLTDSNHFTMPNKTVELVAKWSGLSLSKRMDGKVSKVQTLYSLLADSAVMDNIKSEFVSSAGGISIKGGSSDTNGKGLYEVATTKNDTYPIYYFRGDVKNNNVKFAGFCWKIVRTTENGGVKLIYNGEVDSSGYCTNTTGVNTRIASSQFNSNYASAGSVGYMYGTLHELTNKRLNLYYANGMQMKQKSNIPNTKYYFSDTVTYSNGVYTLVNPVQYLYKENHSNLDKKYTCLSETETSCTNVGQVYLATSGSTYLNYYEFTDGLTYEFLYADGDNHKWIFGNDFTYSNGVYTLKDTISINMGDYLTGGSKIYNKHNYTCLSESNSCSTLYYILKHKKTNNTVDDNTGYYSMTGGKGIEDLKNEMFENKNDSTIKSVVDNWYKNNLLNYTKYLEDANWCSDRTISDSSLLSKDTDASNDSYTHFIGYYRLYYGSYKLSFTCANSNDILNTSIEGFKYPVALLTLDEYIYAGGSNSANSSYYLYTGMTDWMLTPRSYYGLNASVSYVTSMGTVGGDSSNYDVRDNYGVRPAIVLKSGIRTDGGNGTMEDPYLITKDVNKNVIG

Nearest PDB structures (foldseek):
  8j4a-assembly1_B  TM=8.186E-01  e=2.554E-08  Arabidopsis thaliana
  8jtl-assembly1_B  TM=7.850E-01  e=8.884E-08  Arabidopsis thaliana
  8pfd-assembly1_B  TM=8.001E-01  e=2.488E-07  Arabidopsis thaliana
  8amz-assembly1_W  TM=7.643E-01  e=1.298E-07  Spinacia oleracea
  5mpe-assembly2_W  TM=7.463E-01  e=2.175E-06  Saccharomyces cerevisiae S288C

pLDDT: mean 87.39, std 14.64, range [27.97, 98.62]

Foldseek 3Di:
DDDDDDDDDDDDDDDPPVPVVVVVVVVVVVVVVVPPPPPPPAFDFDFKDKDWDPVADQVDGAFTKMWMWGKDAPDLFKMKTKIKIAFAFDDDAQEEEEEEEEEQAPVCDDPNLVLVLVLVLVLLVVRCVSDLPYWYWYWYDFLAIDGQGATDSDSVVVSVSSVPDHHYHHDALLRSLVVVCVNCVPPDDDPRYAAEYEYEDQDAHPPPPPCLLVSLVVSCVVCVRYAYEYEHENNDDDDDVRVVSNHPYYFYYYSVCSNVRVNLSSGPFFFWQWKKKKWFFPVVFKDWDDKDKPWADWDDDDGIIIGTCHRNDTGRDMIMMMIMIGGDPVCSPPWDKAFRTQWMWIWTGTPPDTDIDIDRDGRIFTQKEKEAEAAVDDPQWDDDDDGIDIDGQQDKDFFDDDQDDTDQKTWPGWDWPDPFWDAPDPGIIGHHRYYTYIYIDIDGNDPPDPPDPDDDDWDFPLVVLVVFAAAQQADDQQAQDRRGAPLQFFGDSHRDAAKHWDNVQPPQPRTKIAGAWQDFQQWEQDLQFIWGFQMADSQQWTKIWGQAGADPVRFFDALFDDRSFPFWFFQFPAFQAQLQQAQFWFDGFGKDKDFLALCVVVVWDKDKDFQQQADWFWWALDWFDDPLKIAGDPTDTDRLQVCQVPQAQIKTPPDPPDRMDNKIWGWHDRDHPDRMTITTIDHDGDGPVNSLVVLQVFKWKFALDWDDDPLKIAGPPIDIDRNSCCFQQVCVCQQLRQKGQSGSHRMDNKIWGWFAWADDPRTTDSMTITTIDHDGDDLVNVVVRTLARDGGGGLSVVFVVVCVVRCPVPLLQFDQDWDFQQQQWDATCSNDSRHGNDNFQKGFTVLQCCAPPPVRDQDPDHPDPSRTAGCVRPPRNGSKDFAALSSLSSQRAHQDQDCGGSNQRLFKEFGSYWGIRGPRGTAGWIQHSRRRTRDDPPDGHSRDTGGYMMMTIRGRPQIFPDFSSGRRGRGYGDCVSCVVVRD